Protein 4M23 (pdb70)

Structure (mmCIF, N/CA/C/O backbone):
data_4M23
#
_entry.id   4M23
#
_cell.length_a   68.311
_cell.length_b   117.175
_cell.length_c   96.599
_cell.angle_alpha   90.00
_cell.angle_beta   92.03
_cell.angle_gamma   90.00
#
_symmetry.space_group_name_H-M   'P 1 21 1'
#
loop_
_entity.id
_entity.type
_entity.pdbx_description
1 polymer 'L-arginine beta-hydroxylase'
2 water water
#
loop_
_atom_site.group_PDB
_atom_site.id
_atom_site.type_symbol
_atom_site.label_atom_id
_atom_site.label_alt_id
_atom_site.label_comp_id
_atom_site.label_asym_id
_atom_site.label_entity_id
_atom_site.label_seq_id
_atom_site.pdbx_PDB_ins_code
_atom_site.Cartn_x
_atom_site.Cartn_y
_atom_site.Cartn_z
_atom_site.occupancy
_atom_site.B_iso_or_equiv
_atom_site.auth_seq_id
_atom_site.auth_comp_id
_atom_site.auth_asym_id
_atom_site.auth_atom_id
_atom_site.pdbx_PDB_model_num
ATOM 1 N N . THR A 1 29 ? -3.458 5.144 38.222 1.00 36.65 9 THR A N 1
ATOM 2 C CA . THR A 1 29 ? -1.988 5.441 38.270 1.00 35.91 9 THR A CA 1
ATOM 3 C C . THR A 1 29 ? -1.511 6.064 36.966 1.00 35.79 9 THR A C 1
ATOM 4 O O . THR A 1 29 ? -1.475 5.380 35.947 1.00 36.30 9 THR A O 1
ATOM 8 N N . PRO A 1 30 ? -1.089 7.338 36.997 1.00 34.66 10 PRO A N 1
ATOM 9 C CA . PRO A 1 30 ? -0.672 7.954 35.728 1.00 33.48 10 PRO A CA 1
ATOM 10 C C . PRO A 1 30 ? 0.496 7.218 35.050 1.00 31.15 10 PRO A C 1
ATOM 11 O O . PRO A 1 30 ? 1.289 6.555 35.718 1.00 30.88 10 PRO A O 1
ATOM 15 N N . SER A 1 31 ? 0.540 7.299 33.720 1.00 25.35 11 SER A N 1
ATOM 16 C CA . SER A 1 31 ? 1.597 6.708 32.914 1.00 21.94 11 SER A CA 1
ATOM 17 C C . SER A 1 31 ? 1.736 7.607 31.702 1.00 20.42 11 SER A C 1
ATOM 18 O O . SER A 1 31 ? 0.903 8.493 31.485 1.00 19.25 11 SER A O 1
ATOM 21 N N . TYR A 1 32 ? 2.786 7.386 30.921 1.00 17.93 12 TYR A N 1
ATOM 22 C CA . TYR A 1 32 ? 3.057 8.211 29.747 1.00 17.59 12 TYR A CA 1
ATOM 23 C C . TYR A 1 32 ? 3.335 7.272 28.594 1.00 17.98 12 TYR A C 1
ATOM 24 O O . TYR A 1 32 ? 4.211 6.403 28.685 1.00 16.67 12 TYR A O 1
ATOM 33 N N . SER A 1 33 ? 2.616 7.436 27.500 1.00 16.59 13 SER A N 1
ATOM 34 C CA . SER A 1 33 ? 2.882 6.599 26.351 1.00 18.21 13 SER A CA 1
ATOM 35 C C . SER A 1 33 ? 3.561 7.430 25.273 1.00 17.29 13 SER A C 1
ATOM 36 O O . SER A 1 33 ? 2.982 8.426 24.823 1.00 18.29 13 SER A O 1
ATOM 39 N N . LEU A 1 34 ? 4.763 7.027 24.848 1.00 15.80 14 LEU A N 1
ATOM 40 C CA . LEU A 1 34 ? 5.522 7.774 23.869 1.00 15.11 14 LEU A CA 1
ATOM 41 C C . LEU A 1 34 ? 4.840 7.703 22.503 1.00 15.33 14 LEU A C 1
ATOM 42 O O . LEU A 1 34 ? 4.443 6.610 22.077 1.00 14.79 14 LEU A O 1
ATOM 47 N N . THR A 1 35 ? 4.724 8.836 21.815 1.00 15.02 15 THR A N 1
ATOM 48 C CA . THR A 1 35 ? 4.429 8.767 20.386 1.00 15.67 15 THR A CA 1
ATOM 49 C C . THR A 1 35 ? 5.607 8.106 19.669 1.00 15.00 15 THR A C 1
ATOM 50 O O . THR A 1 35 ? 6.709 8.121 20.185 1.00 15.34 15 THR A O 1
ATOM 54 N N . PRO A 1 36 ? 5.401 7.592 18.450 1.00 15.42 16 PRO A N 1
ATOM 55 C CA . PRO A 1 36 ? 6.561 7.078 17.702 1.00 15.14 16 PRO A CA 1
ATOM 56 C C . PRO A 1 36 ? 7.666 8.121 17.513 1.00 15.26 16 PRO A C 1
ATOM 57 O O . PRO A 1 36 ? 8.868 7.782 17.537 1.00 15.54 16 PRO A O 1
ATOM 61 N N . ALA A 1 37 ? 7.268 9.373 17.291 1.00 14.74 17 ALA A N 1
ATOM 62 C CA . ALA A 1 37 ? 8.189 10.492 17.182 1.00 15.65 17 ALA A CA 1
ATOM 63 C C . ALA A 1 37 ? 9.061 10.645 18.421 1.00 15.74 17 ALA A C 1
ATOM 64 O O . ALA A 1 37 ? 10.286 10.749 18.293 1.00 16.40 17 ALA A O 1
ATOM 66 N N . GLU A 1 38 ? 8.434 10.638 19.606 1.00 14.95 18 GLU A N 1
ATOM 67 C CA . GLU A 1 38 ? 9.168 10.688 20.866 1.00 16.60 18 GLU A CA 1
ATOM 68 C C . GLU A 1 38 ? 10.064 9.468 21.016 1.00 16.03 18 GLU A C 1
ATOM 69 O O . GLU A 1 38 ? 11.207 9.619 21.449 1.00 14.96 18 GLU A O 1
ATOM 75 N N . ALA A 1 39 ? 9.551 8.278 20.693 1.00 15.24 19 ALA A N 1
ATOM 76 C CA . ALA A 1 39 ? 10.355 7.047 20.854 1.00 15.39 19 ALA A CA 1
ATOM 77 C C . ALA A 1 39 ? 11.569 7.116 19.936 1.00 15.60 19 ALA A C 1
ATOM 78 O O . ALA A 1 39 ? 12.685 6.719 20.329 1.00 14.93 19 ALA A O 1
ATOM 80 N N . SER A 1 40 ? 11.366 7.642 18.725 1.00 14.96 20 SER A N 1
ATOM 81 C CA . SER A 1 40 ? 12.512 7.787 17.773 1.00 16.12 20 SER A CA 1
ATOM 82 C C . SER A 1 40 ? 13.567 8.759 18.302 1.00 15.89 20 SER A C 1
ATOM 83 O O . SER A 1 40 ? 14.792 8.519 18.210 1.00 16.23 20 SER A O 1
ATOM 86 N N . ALA A 1 41 ? 13.107 9.883 18.832 1.00 14.43 21 ALA A N 1
ATOM 87 C CA . ALA A 1 41 ? 13.993 10.884 19.388 1.00 14.49 21 ALA A CA 1
ATOM 88 C C . ALA A 1 41 ? 14.781 10.293 20.570 1.00 15.12 21 ALA A C 1
ATOM 89 O O . ALA A 1 41 ? 15.989 10.531 20.690 1.00 14.54 21 ALA A O 1
ATOM 91 N N . VAL A 1 42 ? 14.096 9.594 21.458 1.00 15.19 22 VAL A N 1
ATOM 92 C CA . VAL A 1 42 ? 14.833 8.929 22.593 1.00 15.09 22 VAL A CA 1
ATOM 93 C C . VAL A 1 42 ? 15.858 7.915 22.087 1.00 15.20 22 VAL A C 1
ATOM 94 O O . VAL A 1 42 ? 16.987 7.905 22.535 1.00 14.21 22 VAL A O 1
ATOM 98 N N . ALA A 1 43 ? 15.468 7.061 21.151 1.00 14.58 23 ALA A N 1
ATOM 99 C CA . ALA A 1 43 ? 16.402 6.074 20.635 1.00 15.45 23 ALA A CA 1
ATOM 100 C C . ALA A 1 43 ? 17.608 6.749 20.009 1.00 15.65 23 ALA A C 1
ATOM 101 O O . ALA A 1 43 ? 18.753 6.367 20.321 1.00 16.12 23 ALA A O 1
ATOM 103 N N . GLU A 1 44 ? 17.386 7.750 19.145 1.00 15.81 24 GLU A N 1
ATOM 104 C CA . GLU A 1 44 ? 18.549 8.416 18.513 1.00 17.26 24 GLU A CA 1
ATOM 105 C C . GLU A 1 44 ? 19.496 9.114 19.517 1.00 16.06 24 GLU A C 1
ATOM 106 O O . GLU A 1 44 ? 20.715 9.042 19.351 1.00 17.21 24 GLU A O 1
ATOM 112 N N . LEU A 1 45 ? 18.928 9.711 20.569 1.00 14.83 25 LEU A N 1
ATOM 113 C CA . LEU A 1 45 ? 19.721 10.329 21.631 1.00 14.55 25 LEU A CA 1
ATOM 114 C C . LEU A 1 45 ? 20.607 9.276 22.307 1.00 14.72 25 LEU A C 1
ATOM 115 O O . LEU A 1 45 ? 21.814 9.519 22.498 1.00 13.98 25 LEU A O 1
ATOM 120 N N . THR A 1 46 ? 20.023 8.122 22.649 1.00 14.31 26 THR A N 1
ATOM 121 C CA . THR A 1 46 ? 20.775 7.090 23.376 1.00 15.01 26 THR A CA 1
ATOM 122 C C . THR A 1 46 ? 21.858 6.475 22.469 1.00 15.24 26 THR A C 1
ATOM 123 O O . THR A 1 46 ? 22.970 6.199 22.934 1.00 15.63 26 THR A O 1
ATOM 127 N N . LEU A 1 47 ? 21.576 6.335 21.168 1.00 15.40 27 LEU A N 1
ATOM 128 C CA . LEU A 1 47 ? 22.622 5.849 20.285 1.00 17.07 27 LEU A CA 1
ATOM 129 C C . LEU A 1 47 ? 23.749 6.865 20.136 1.00 16.83 27 LEU A C 1
ATOM 130 O O . LEU A 1 47 ? 24.933 6.471 20.088 1.00 17.63 27 LEU A O 1
ATOM 135 N N . GLU A 1 48 ? 23.387 8.149 20.031 1.00 16.96 28 GLU A N 1
ATOM 136 C CA . GLU A 1 48 ? 24.371 9.243 19.961 1.00 17.81 28 GLU A CA 1
ATOM 137 C C . GLU A 1 48 ? 25.298 9.252 21.187 1.00 17.90 28 GLU A C 1
ATOM 138 O O . GLU A 1 48 ? 26.513 9.305 21.059 1.00 17.77 28 GLU A O 1
ATOM 144 N N . LEU A 1 49 ? 24.708 9.191 22.378 1.00 16.72 29 LEU A N 1
ATOM 145 C CA . LEU A 1 49 ? 25.492 9.175 23.602 1.00 17.64 29 LEU A CA 1
ATOM 146 C C . LEU A 1 49 ? 26.327 7.912 23.737 1.00 16.42 29 LEU A C 1
ATOM 147 O O . LEU A 1 49 ? 27.446 7.982 24.215 1.00 19.48 29 LEU A O 1
ATOM 152 N N . ALA A 1 50 ? 25.787 6.763 23.350 1.00 17.25 30 ALA A N 1
ATOM 153 C CA . ALA A 1 50 ? 26.551 5.508 23.388 1.00 18.19 30 ALA A CA 1
ATOM 154 C C . ALA A 1 50 ? 27.821 5.611 22.558 1.00 19.56 30 ALA A C 1
ATOM 155 O O . ALA A 1 50 ? 28.873 5.118 22.960 1.00 20.23 30 ALA A O 1
ATOM 157 N N . ALA A 1 51 ? 27.732 6.271 21.411 1.00 19.31 31 ALA A N 1
ATOM 158 C CA . ALA A 1 51 ? 28.897 6.420 20.527 1.00 22.04 31 ALA A CA 1
ATOM 159 C C . ALA A 1 51 ? 29.881 7.434 21.117 1.00 24.33 31 ALA A C 1
ATOM 160 O O . ALA A 1 51 ? 31.106 7.266 21.012 1.00 22.42 31 ALA A O 1
ATOM 162 N N . ALA A 1 52 ? 29.354 8.456 21.793 1.00 21.98 32 ALA A N 1
ATOM 163 C CA . ALA A 1 52 ? 30.166 9.607 22.244 1.00 24.51 32 ALA A CA 1
ATOM 164 C C . ALA A 1 52 ? 30.942 9.313 23.521 1.00 24.59 32 ALA A C 1
ATOM 165 O O . ALA A 1 52 ? 32.039 9.840 23.737 1.00 25.18 32 ALA A O 1
ATOM 167 N N . TYR A 1 53 ? 30.368 8.499 24.390 1.00 23.74 33 TYR A N 1
ATOM 168 C CA . TYR A 1 53 ? 31.050 8.148 25.630 1.00 25.10 33 TYR A CA 1
ATOM 169 C C . TYR A 1 53 ? 31.562 6.689 25.653 1.00 27.29 33 TYR A C 1
ATOM 170 O O . TYR A 1 53 ? 31.021 5.807 25.002 1.00 26.37 33 TYR A O 1
ATOM 179 N N . GLY A 1 54 ? 32.611 6.431 26.422 1.00 30.86 34 GLY A N 1
ATOM 180 C CA . GLY A 1 54 ? 33.105 5.050 26.556 1.00 34.92 34 GLY A CA 1
ATOM 181 C C . GLY A 1 54 ? 32.213 4.076 27.326 1.00 37.69 34 GLY A C 1
ATOM 182 O O . GLY A 1 54 ? 31.845 3.022 26.823 1.00 42.61 34 GLY A O 1
ATOM 183 N N . SER A 1 55 ? 31.901 4.408 28.575 1.00 38.05 35 SER A N 1
ATOM 184 C CA . SER A 1 55 ? 31.348 3.443 29.493 1.00 36.45 35 SER A CA 1
ATOM 185 C C . SER A 1 55 ? 30.919 4.276 30.665 1.00 41.17 35 SER A C 1
ATOM 186 O O . SER A 1 55 ? 31.107 5.495 30.663 1.00 43.57 35 SER A O 1
ATOM 189 N N . PHE A 1 56 ? 30.356 3.630 31.675 1.00 36.76 36 PHE A N 1
ATOM 190 C CA . PHE A 1 56 ? 29.980 4.351 32.880 1.00 37.55 36 PHE A CA 1
ATOM 191 C C . PHE A 1 56 ? 31.207 4.564 33.748 1.00 38.51 36 PHE A C 1
ATOM 192 O O . PHE A 1 56 ? 31.147 5.270 34.776 1.00 38.27 36 PHE A O 1
ATOM 200 N N . GLY A 1 57 ? 32.311 3.972 33.289 1.00 35.02 37 GLY A N 1
ATOM 201 C CA . GLY A 1 57 ? 33.635 4.154 33.879 1.00 41.65 37 GLY A CA 1
ATOM 202 C C . GLY A 1 57 ? 34.146 5.557 33.619 1.00 41.66 37 GLY A C 1
ATOM 203 O O . GLY A 1 57 ? 35.037 6.036 34.324 1.00 42.68 37 GLY A O 1
ATOM 204 N N . ASP A 1 58 ? 33.576 6.213 32.607 1.00 36.70 38 ASP A N 1
ATOM 205 C CA . ASP A 1 58 ? 33.896 7.601 32.285 1.00 36.10 38 ASP A CA 1
ATOM 206 C C . ASP A 1 58 ? 33.279 8.521 33.347 1.00 33.53 38 ASP A C 1
ATOM 207 O O . ASP A 1 58 ? 32.038 8.692 33.426 1.00 32.56 38 ASP A O 1
ATOM 212 N N . PRO A 1 59 ? 34.137 9.088 34.220 1.00 30.79 39 PRO A N 1
ATOM 213 C CA . PRO A 1 59 ? 33.550 9.978 35.234 1.00 29.91 39 PRO A CA 1
ATOM 214 C C . PRO A 1 59 ? 32.831 11.162 34.559 1.00 26.49 39 PRO A C 1
ATOM 215 O O . PRO A 1 59 ? 31.914 11.755 35.143 1.00 25.30 39 PRO A O 1
ATOM 219 N N . VAL A 1 60 ? 33.263 11.507 33.346 1.00 23.98 40 VAL A N 1
ATOM 220 C CA . VAL A 1 60 ? 32.664 12.635 32.629 1.00 20.87 40 VAL A CA 1
ATOM 221 C C . VAL A 1 60 ? 31.228 12.324 32.235 1.00 18.37 40 VAL A C 1
ATOM 222 O O . VAL A 1 60 ? 30.379 13.190 32.333 1.00 18.09 40 VAL A O 1
ATOM 226 N N . LEU A 1 61 ? 30.947 11.067 31.880 1.00 17.56 41 LEU A N 1
ATOM 227 C CA . LEU A 1 61 ? 29.547 10.691 31.598 1.00 17.80 41 LEU A CA 1
ATOM 228 C C . LEU A 1 61 ? 28.657 10.937 32.820 1.00 17.32 41 LEU A C 1
ATOM 229 O O . LEU A 1 61 ? 27.590 11.524 32.732 1.00 16.92 41 LEU A O 1
ATOM 234 N N . LEU A 1 62 ? 29.113 10.483 33.981 1.00 18.51 42 LEU A N 1
ATOM 235 C CA . LEU A 1 62 ? 28.326 10.662 35.207 1.00 18.81 42 LEU A CA 1
ATOM 236 C C . LEU A 1 62 ? 28.139 12.140 35.556 1.00 18.43 42 LEU A C 1
ATOM 237 O O . LEU A 1 62 ? 27.054 12.549 35.940 1.00 18.18 42 LEU A O 1
ATOM 242 N N . ARG A 1 63 ? 29.161 12.955 35.355 1.00 17.23 43 ARG A N 1
ATOM 243 C CA . ARG A 1 63 ? 29.031 14.403 35.509 1.00 17.54 43 ARG A CA 1
ATOM 244 C C . ARG A 1 63 ? 27.947 14.963 34.579 1.00 17.57 43 ARG A C 1
ATOM 245 O O . ARG A 1 63 ? 27.121 15.744 34.993 1.00 16.33 43 ARG A O 1
ATOM 253 N N . ASP A 1 64 ? 27.983 14.564 33.305 1.00 16.55 44 ASP A N 1
ATOM 254 C CA . ASP A 1 64 ? 27.108 15.139 32.301 1.00 17.09 44 ASP A CA 1
ATOM 255 C C . ASP A 1 64 ? 25.644 14.685 32.363 1.00 17.40 44 ASP A C 1
ATOM 256 O O . ASP A 1 64 ? 24.800 15.312 31.715 1.00 16.64 44 ASP A O 1
ATOM 261 N N . LEU A 1 65 ? 25.338 13.605 33.099 1.00 15.86 45 LEU A N 1
ATOM 262 C CA . LEU A 1 65 ? 23.989 13.016 33.025 1.00 16.14 45 LEU A CA 1
ATOM 263 C C . LEU A 1 65 ? 22.806 13.979 33.104 1.00 15.29 45 LEU A C 1
ATOM 264 O O . LEU A 1 65 ? 21.894 13.889 32.277 1.00 14.92 45 LEU A O 1
ATOM 269 N N . PRO A 1 66 ? 22.769 14.866 34.125 1.00 15.31 46 PRO A N 1
ATOM 270 C CA . PRO A 1 66 ? 21.545 15.691 34.147 1.00 14.58 46 PRO A CA 1
ATOM 271 C C . PRO A 1 66 ? 21.437 16.648 32.977 1.00 14.53 46 PRO A C 1
ATOM 272 O O . PRO A 1 66 ? 20.318 16.916 32.519 1.00 14.78 46 PRO A O 1
ATOM 276 N N . ARG A 1 67 ? 22.571 17.132 32.472 1.00 14.18 47 ARG A N 1
ATOM 277 C CA . ARG A 1 67 ? 22.539 18.023 31.322 1.00 15.69 47 ARG A CA 1
ATOM 278 C C . ARG A 1 67 ? 22.121 17.211 30.078 1.00 15.65 47 ARG A C 1
ATOM 279 O O . ARG A 1 67 ? 21.322 17.671 29.250 1.00 15.77 47 ARG A O 1
ATOM 287 N N . LEU A 1 68 ? 22.614 15.980 29.973 1.00 14.20 48 LEU A N 1
ATOM 288 C CA . LEU A 1 68 ? 22.221 15.122 28.848 1.00 14.35 48 LEU A CA 1
ATOM 289 C C . LEU A 1 68 ? 20.743 14.757 28.932 1.00 15.02 48 LEU A C 1
ATOM 290 O O . LEU A 1 68 ? 20.049 14.668 27.903 1.00 16.63 48 LEU A O 1
ATOM 295 N N . ALA A 1 69 ? 20.244 14.545 30.146 1.00 13.56 49 ALA A N 1
ATOM 296 C CA . ALA A 1 69 ? 18.839 14.198 30.324 1.00 14.72 49 ALA A CA 1
ATOM 297 C C . ALA A 1 69 ? 17.903 15.279 29.855 1.00 15.97 49 ALA A C 1
ATOM 298 O O . ALA A 1 69 ? 16.753 14.987 29.478 1.00 16.06 49 ALA A O 1
ATOM 300 N N . ALA A 1 70 ? 18.365 16.527 29.887 1.00 16.01 50 ALA A N 1
ATOM 301 C CA . ALA A 1 70 ? 17.535 17.665 29.435 1.00 17.31 50 ALA A CA 1
ATOM 302 C C . ALA A 1 70 ? 17.375 17.648 27.915 1.00 17.06 50 ALA A C 1
ATOM 303 O O . ALA A 1 70 ? 16.683 18.511 27.383 1.00 16.92 50 ALA A O 1
ATOM 305 N N . ARG A 1 71 ? 18.046 16.718 27.233 1.00 15.80 51 ARG A N 1
ATOM 306 C CA . ARG A 1 71 ? 17.881 16.530 25.783 1.00 16.53 51 ARG A CA 1
ATOM 307 C C . ARG A 1 71 ? 16.739 15.564 25.444 1.00 16.88 51 ARG A C 1
ATOM 308 O O . ARG A 1 71 ? 16.369 15.398 24.276 1.00 16.35 51 ARG A O 1
ATOM 316 N N . LEU A 1 72 ? 16.164 14.938 26.471 1.00 16.38 52 LEU A N 1
ATOM 317 C CA . LEU A 1 72 ? 15.017 14.020 26.288 1.00 15.62 52 LEU A CA 1
ATOM 318 C C . LEU A 1 72 ? 13.810 14.831 25.847 1.00 16.92 52 LEU A C 1
ATOM 319 O O . LEU A 1 72 ? 13.781 16.046 26.069 1.00 16.05 52 LEU A O 1
ATOM 324 N N . PRO A 1 73 ? 12.813 14.189 25.211 1.00 18.10 53 PRO A N 1
ATOM 325 C CA . PRO A 1 73 ? 11.609 14.972 24.851 1.00 18.05 53 PRO A CA 1
ATOM 326 C C . PRO A 1 73 ? 11.060 15.724 26.069 1.00 18.59 53 PRO A C 1
ATOM 327 O O . PRO A 1 73 ? 11.002 15.180 27.195 1.00 18.82 53 PRO A O 1
ATOM 331 N N . GLU A 1 74 ? 10.662 16.970 25.835 1.00 18.80 54 GLU A N 1
ATOM 332 C CA . GLU A 1 74 ? 10.159 17.827 26.897 1.00 20.33 54 GLU A CA 1
ATOM 333 C C . GLU A 1 74 ? 8.991 17.229 27.652 1.00 19.04 54 GLU A C 1
ATOM 334 O O . GLU A 1 74 ? 8.909 17.373 28.868 1.00 18.06 54 GLU A O 1
ATOM 340 N N . GLY A 1 75 ? 8.105 16.544 26.934 1.00 16.73 55 GLY A N 1
ATOM 341 C CA . GLY A 1 75 ? 6.911 15.946 27.523 1.00 17.54 55 GLY A CA 1
ATOM 342 C C . GLY A 1 75 ? 7.283 14.869 28.536 1.00 15.63 55 GLY A C 1
ATOM 343 O O . GLY A 1 75 ? 6.639 14.722 29.568 1.00 15.27 55 GLY A O 1
ATOM 344 N N . VAL A 1 76 ? 8.378 14.172 28.269 1.00 14.93 56 VAL A N 1
ATOM 345 C CA . VAL A 1 76 ? 8.840 13.094 29.154 1.00 15.24 56 VAL A CA 1
ATOM 346 C C . VAL A 1 76 ? 9.465 13.737 30.380 1.00 15.32 56 VAL A C 1
ATOM 347 O O . VAL A 1 76 ? 9.164 13.324 31.518 1.00 16.64 56 VAL A O 1
ATOM 351 N N . GLN A 1 77 ? 10.330 14.726 30.190 1.00 14.43 57 GLN A N 1
ATOM 352 C CA . GLN A 1 77 ? 10.947 15.398 31.351 1.00 16.51 57 GLN A CA 1
ATOM 353 C C . GLN A 1 77 ? 9.846 16.001 32.234 1.00 15.86 57 GLN A C 1
ATOM 354 O O . GLN A 1 77 ? 9.887 15.889 33.470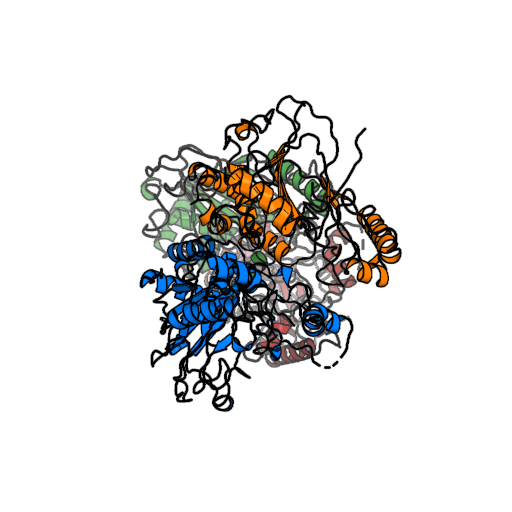 1.00 17.02 57 GLN A O 1
ATOM 360 N N . ASP A 1 78 ? 8.837 16.615 31.617 1.00 17.11 58 ASP A N 1
ATOM 361 C CA . ASP A 1 78 ? 7.783 17.256 32.421 1.00 18.35 58 ASP A CA 1
ATOM 362 C C . ASP A 1 78 ? 6.985 16.186 33.213 1.00 17.28 58 ASP A C 1
ATOM 363 O O . ASP A 1 78 ? 6.597 16.392 34.375 1.00 16.17 58 ASP A O 1
ATOM 368 N N . PHE A 1 79 ? 6.711 15.064 32.569 1.00 15.66 59 PHE A N 1
ATOM 369 C CA . PHE A 1 79 ? 5.935 14.011 33.207 1.00 15.18 59 PHE A CA 1
ATOM 370 C C . PHE A 1 79 ? 6.669 13.465 34.446 1.00 15.59 59 PHE A C 1
ATOM 371 O O . PHE A 1 79 ? 6.055 13.247 35.521 1.00 15.25 59 PHE A O 1
ATOM 379 N N . LEU A 1 80 ? 7.974 13.236 34.320 1.00 15.30 60 LEU A N 1
ATOM 380 C CA . LEU A 1 80 ? 8.715 12.636 35.447 1.00 15.31 60 LEU A CA 1
ATOM 381 C C . LEU A 1 80 ? 8.907 13.656 36.530 1.00 15.36 60 LEU A C 1
ATOM 382 O O . LEU A 1 80 ? 8.909 13.334 37.706 1.00 14.63 60 LEU A O 1
ATOM 387 N N . ARG A 1 81 ? 9.082 14.906 36.134 1.00 13.90 61 ARG A N 1
ATOM 388 C CA . ARG A 1 81 ? 9.202 15.979 37.136 1.00 14.86 61 ARG A CA 1
ATOM 389 C C . ARG A 1 81 ? 7.920 16.088 37.952 1.00 15.37 61 ARG A C 1
ATOM 390 O O . ARG A 1 81 ? 7.969 16.309 39.174 1.00 15.48 61 ARG A O 1
ATOM 398 N N . GLU A 1 82 ? 6.789 16.030 37.264 1.00 15.59 62 GLU A N 1
ATOM 399 C CA . GLU A 1 82 ? 5.483 16.100 37.940 1.00 17.86 62 GLU A CA 1
ATOM 400 C C . GLU A 1 82 ? 5.331 14.916 38.879 1.00 16.98 62 GLU A C 1
ATOM 401 O O . GLU A 1 82 ? 4.912 15.097 40.008 1.00 18.60 62 GLU A O 1
ATOM 407 N N . PHE A 1 83 ? 5.667 13.716 38.408 1.00 17.70 63 PHE A N 1
ATOM 408 C CA . PHE A 1 83 ? 5.698 12.534 39.281 1.00 17.68 63 PHE A CA 1
ATOM 409 C C . PHE A 1 83 ? 6.512 12.764 40.546 1.00 17.47 63 PHE A C 1
ATOM 410 O O . PHE A 1 83 ? 6.027 12.538 41.661 1.00 17.59 63 PHE A O 1
ATOM 418 N N . LYS A 1 84 ? 7.753 13.215 40.379 1.00 16.22 64 LYS A N 1
ATOM 419 C CA . LYS A 1 84 ? 8.663 13.397 41.509 1.00 16.27 64 LYS A CA 1
ATOM 420 C C . LYS A 1 84 ? 8.120 14.457 42.476 1.00 16.73 64 LYS A C 1
ATOM 421 O O . LYS A 1 84 ? 8.084 14.217 43.691 1.00 14.11 64 LYS A O 1
ATOM 427 N N . LEU A 1 85 ? 7.669 15.592 41.939 1.00 15.03 65 LEU A N 1
ATOM 428 C CA . LEU A 1 85 ? 7.226 16.719 42.822 1.00 16.66 65 LEU A CA 1
ATOM 429 C C . LEU A 1 85 ? 5.865 16.448 43.467 1.00 16.11 65 LEU A C 1
ATOM 430 O O . LEU A 1 85 ? 5.620 16.908 44.605 1.00 15.88 65 LEU A O 1
ATOM 435 N N . ALA A 1 86 ? 5.016 15.679 42.776 1.00 16.22 66 ALA A N 1
ATOM 436 C CA . ALA A 1 86 ? 3.656 15.395 43.290 1.00 16.18 66 ALA A CA 1
ATOM 437 C C . ALA A 1 86 ? 3.789 14.629 44.589 1.00 18.21 66 ALA A C 1
ATOM 438 O O . ALA A 1 86 ? 2.976 14.829 45.480 1.00 18.39 66 ALA A O 1
ATOM 440 N N . ASP A 1 87 ? 4.771 13.732 44.652 1.00 15.97 67 ASP A N 1
ATOM 441 C CA . ASP A 1 87 ? 5.027 12.909 45.857 1.00 17.06 67 ASP A CA 1
ATOM 442 C C . ASP A 1 87 ? 3.689 12.312 46.385 1.00 18.09 67 ASP A C 1
ATOM 443 O O . ASP A 1 87 ? 3.332 12.473 47.598 1.00 17.19 67 ASP A O 1
ATOM 448 N N . ARG A 1 88 ? 2.971 11.680 45.459 1.00 18.20 68 ARG A N 1
ATOM 449 C CA . ARG A 1 88 ? 1.631 11.162 45.706 1.00 21.10 68 ARG A CA 1
ATOM 450 C C . ARG A 1 88 ? 1.566 9.691 45.292 1.00 22.35 68 ARG A C 1
ATOM 451 O O . ARG A 1 88 ? 1.522 8.813 46.135 1.00 23.62 68 ARG A O 1
ATOM 459 N N . HIS A 1 89 ? 1.530 9.442 43.985 1.00 22.62 69 HIS A N 1
ATOM 460 C CA . HIS A 1 89 ? 1.534 8.083 43.419 1.00 23.06 69 HIS A CA 1
ATOM 461 C C . HIS A 1 89 ? 2.866 7.425 43.636 1.00 23.17 69 HIS A C 1
ATOM 462 O O . HIS A 1 89 ? 3.886 8.087 43.523 1.00 24.79 69 HIS A O 1
ATOM 469 N N . GLY A 1 90 ? 2.848 6.124 43.968 1.00 19.73 70 GLY A N 1
ATOM 470 C CA . GLY A 1 90 ? 4.053 5.366 44.316 1.00 20.24 70 GLY A CA 1
ATOM 471 C C . GLY A 1 90 ? 4.772 4.697 43.155 1.00 18.25 70 GLY A C 1
ATOM 472 O O . GLY A 1 90 ? 5.859 4.115 43.328 1.00 17.23 70 GLY A O 1
ATOM 473 N N . HIS A 1 91 ? 4.161 4.732 41.969 1.00 17.88 71 HIS A N 1
ATOM 474 C CA . HIS A 1 91 ? 4.890 4.250 40.786 1.00 17.48 71 HIS A CA 1
ATOM 475 C C . HIS A 1 91 ? 4.316 4.849 39.551 1.00 17.45 71 HIS A C 1
ATOM 476 O O . HIS A 1 91 ? 3.226 5.422 39.587 1.00 16.70 71 HIS A O 1
ATOM 483 N N . THR A 1 92 ? 5.075 4.739 38.460 1.00 16.26 72 THR A N 1
ATOM 484 C CA . THR A 1 92 ? 4.601 5.205 37.138 1.00 16.15 72 THR A CA 1
ATOM 485 C C . THR A 1 92 ? 5.391 4.476 36.044 1.00 15.86 72 THR A C 1
ATOM 486 O O . THR A 1 92 ? 6.421 3.844 36.317 1.00 14.82 72 THR A O 1
ATOM 490 N N . VAL A 1 93 ? 4.878 4.501 34.813 1.00 15.11 73 VAL A N 1
ATOM 491 C CA . VAL A 1 93 ? 5.525 3.781 33.730 1.00 15.06 73 VAL A CA 1
ATOM 492 C C . VAL A 1 93 ? 5.576 4.688 32.508 1.00 16.34 73 VAL A C 1
ATOM 493 O O . VAL A 1 93 ? 4.616 5.438 32.240 1.00 17.21 73 VAL A O 1
ATOM 497 N N . ILE A 1 94 ? 6.723 4.685 31.825 1.00 14.48 74 ILE A N 1
ATOM 498 C CA . ILE A 1 94 ? 6.803 5.324 30.515 1.00 15.65 74 ILE A CA 1
ATOM 499 C C . ILE A 1 94 ? 6.863 4.171 29.516 1.00 16.29 74 ILE A C 1
ATOM 500 O O . ILE A 1 94 ? 7.791 3.351 29.559 1.00 15.72 74 ILE A O 1
ATOM 505 N N A ARG A 1 95 ? 5.882 4.140 28.614 0.50 15.72 75 ARG A N 1
ATOM 506 N N B ARG A 1 95 ? 5.890 4.136 28.611 0.50 16.15 75 ARG A N 1
ATOM 507 C CA A ARG A 1 95 ? 5.644 3.023 27.715 0.50 16.19 75 ARG A CA 1
ATOM 508 C CA B ARG A 1 95 ? 5.715 3.018 27.710 0.50 16.89 75 ARG A CA 1
ATOM 509 C C A ARG A 1 95 ? 5.981 3.415 26.283 0.50 16.12 75 ARG A C 1
ATOM 510 C C B ARG A 1 95 ? 6.005 3.420 26.281 0.50 16.59 75 ARG A C 1
ATOM 511 O O A ARG A 1 95 ? 5.877 4.592 25.938 0.50 16.76 75 ARG A O 1
ATOM 512 O O B ARG A 1 95 ? 5.887 4.596 25.936 0.50 17.16 75 ARG A O 1
ATOM 527 N N . GLY A 1 96 ? 6.419 2.439 25.485 1.00 15.76 76 GLY A N 1
ATOM 528 C CA . GLY A 1 96 ? 6.514 2.600 24.020 1.00 16.25 76 GLY A CA 1
ATOM 529 C C . GLY A 1 96 ? 7.879 3.018 23.530 1.00 14.83 76 GLY A C 1
ATOM 530 O O . GLY A 1 96 ? 7.988 3.606 22.436 1.00 15.77 76 GLY A O 1
ATOM 531 N N . HIS A 1 97 ? 8.937 2.751 24.306 1.00 14.32 77 HIS A N 1
ATOM 532 C CA . HIS A 1 97 ? 10.293 3.023 23.798 1.00 13.51 77 HIS A CA 1
ATOM 533 C C . HIS A 1 97 ? 10.612 2.032 22.708 1.00 14.96 77 HIS A C 1
ATOM 534 O O . HIS A 1 97 ? 10.058 0.949 22.688 1.00 14.89 77 HIS A O 1
ATOM 541 N N . ASP A 1 98 ? 11.510 2.419 21.802 1.00 14.29 78 ASP A N 1
ATOM 542 C CA . ASP A 1 98 ? 12.023 1.529 20.760 1.00 15.79 78 ASP A CA 1
ATOM 543 C C . ASP A 1 98 ? 13.370 0.955 21.217 1.00 14.73 78 ASP A C 1
ATOM 544 O O . ASP A 1 98 ? 14.384 1.667 21.217 1.00 15.99 78 ASP A O 1
ATOM 549 N N . PHE A 1 99 ? 13.340 -0.288 21.662 1.00 15.48 79 PHE A N 1
ATOM 550 C CA . PHE A 1 99 ? 14.543 -1.018 22.060 1.00 14.95 79 PHE A CA 1
ATOM 551 C C . PHE A 1 99 ? 14.815 -2.037 20.954 1.00 14.59 79 PHE A C 1
ATOM 552 O O . PHE A 1 99 ? 14.194 -3.088 20.930 1.00 16.39 79 PHE A O 1
ATOM 560 N N . ASP A 1 100 ? 15.733 -1.670 20.038 1.00 16.14 80 ASP A N 1
ATOM 561 C CA . ASP A 1 100 ? 16.063 -2.455 18.811 1.00 16.40 80 ASP A CA 1
ATOM 562 C C . ASP A 1 100 ? 16.543 -3.860 19.176 1.00 15.60 80 ASP A C 1
ATOM 563 O O . ASP A 1 100 ? 17.679 -4.040 19.623 1.00 14.86 80 ASP A O 1
ATOM 568 N N . GLN A 1 101 ? 15.684 -4.854 18.976 1.00 15.14 81 GLN A N 1
ATOM 569 C CA . GLN A 1 101 ? 15.989 -6.222 19.389 1.00 14.70 81 GLN A CA 1
ATOM 570 C C . GLN A 1 101 ? 17.198 -6.838 18.652 1.00 14.91 81 GLN A C 1
ATOM 571 O O . GLN A 1 101 ? 18.010 -7.544 19.269 1.00 15.14 81 GLN A O 1
ATOM 577 N N . ARG A 1 102 ? 17.336 -6.535 17.370 0.50 12.66 82 ARG A N 1
ATOM 578 C CA . ARG A 1 102 ? 18.504 -7.019 16.618 0.50 12.97 82 ARG A CA 1
ATOM 579 C C . ARG A 1 102 ? 19.824 -6.455 17.114 0.50 12.33 82 ARG A C 1
ATOM 580 O O . ARG A 1 102 ? 20.842 -7.152 17.138 0.50 10.74 82 ARG A O 1
ATOM 588 N N . ARG A 1 103 ? 19.809 -5.187 17.527 1.00 14.80 83 ARG A N 1
ATOM 589 C CA . ARG A 1 103 ? 21.002 -4.543 18.086 1.00 16.08 83 ARG A CA 1
ATOM 590 C C . ARG A 1 103 ? 21.312 -5.079 19.485 1.00 16.57 83 ARG A C 1
ATOM 591 O O . ARG A 1 103 ? 22.478 -5.308 19.816 1.00 18.62 83 ARG A O 1
ATOM 599 N N . ILE A 1 104 ? 20.285 -5.206 20.307 1.00 16.60 84 ILE A N 1
ATOM 600 C CA . ILE A 1 104 ? 20.464 -5.653 21.693 1.00 16.90 84 ILE A CA 1
ATOM 601 C C . ILE A 1 104 ? 21.005 -7.073 21.732 1.00 17.56 84 ILE A C 1
ATOM 602 O O . ILE A 1 104 ? 21.911 -7.382 22.511 1.00 18.30 84 ILE A O 1
ATOM 607 N N . GLY A 1 105 ? 20.464 -7.943 20.889 1.00 16.52 85 GLY A N 1
ATOM 608 C CA . GLY A 1 105 ? 21.010 -9.308 20.835 1.00 19.11 85 GLY A CA 1
ATOM 609 C C . GLY A 1 105 ? 20.455 -10.225 21.917 1.00 19.92 85 GLY A C 1
ATOM 610 O O . GLY A 1 105 ? 19.535 -9.860 22.660 1.00 18.90 85 GLY A O 1
ATOM 611 N N . PRO A 1 106 ? 20.966 -11.463 21.978 1.00 19.54 86 PRO A N 1
ATOM 612 C CA . PRO A 1 106 ? 20.394 -12.478 22.909 1.00 19.06 86 PRO A CA 1
ATOM 613 C C . PRO A 1 106 ? 20.615 -12.160 24.387 1.00 17.50 86 PRO A C 1
ATOM 614 O O . PRO A 1 106 ? 21.614 -11.519 24.761 1.00 17.80 86 PRO A O 1
ATOM 618 N N . THR A 1 107 ? 19.639 -12.532 25.204 1.00 18.25 87 THR A N 1
ATOM 619 C CA . THR A 1 107 ? 19.740 -12.428 26.649 1.00 18.56 87 THR A CA 1
ATOM 620 C C . THR A 1 107 ? 20.937 -13.279 27.091 1.00 20.04 87 THR A C 1
ATOM 621 O O . THR A 1 107 ? 21.035 -14.456 26.724 1.00 20.36 87 THR A O 1
ATOM 625 N N . PRO A 1 108 ? 21.867 -12.681 27.857 1.00 20.01 88 PRO A N 1
ATOM 626 C CA . PRO A 1 108 ? 23.090 -13.389 28.248 1.00 20.08 88 PRO A CA 1
ATOM 627 C C . PRO A 1 108 ? 22.785 -14.540 29.209 1.00 21.65 88 PRO A C 1
ATOM 628 O O . PRO A 1 108 ? 21.737 -14.533 29.859 1.00 19.72 88 PRO A O 1
ATOM 632 N N . ASP A 1 109 ? 23.713 -15.493 29.305 1.00 20.82 89 ASP A N 1
ATOM 633 C CA . ASP A 1 109 ? 23.608 -16.625 30.228 1.00 23.47 89 ASP A CA 1
ATOM 634 C C . ASP A 1 109 ? 24.037 -16.275 31.647 1.00 22.01 89 ASP A C 1
ATOM 635 O O . ASP A 1 109 ? 23.638 -16.972 32.596 1.00 20.91 89 ASP A O 1
ATOM 640 N N . HIS A 1 110 ? 24.865 -15.231 31.765 1.00 20.71 90 HIS A N 1
ATOM 641 C CA . HIS A 1 110 ? 25.334 -14.714 33.045 1.00 21.89 90 HIS A CA 1
ATOM 642 C C . HIS A 1 110 ? 25.745 -13.262 32.926 1.00 21.48 90 HIS A C 1
ATOM 643 O O . HIS A 1 110 ? 26.120 -12.806 31.854 1.00 22.42 90 HIS A O 1
ATOM 650 N N . TRP A 1 111 ? 25.678 -12.517 34.020 1.00 20.72 91 TRP A N 1
ATOM 651 C CA . TRP A 1 111 ? 26.190 -11.146 34.003 1.00 21.73 91 TRP A CA 1
ATOM 652 C C . TRP A 1 111 ? 27.678 -11.132 34.140 1.00 22.40 91 TRP A C 1
ATOM 653 O O . TRP A 1 111 ? 28.332 -10.199 33.688 1.00 23.97 91 TRP A O 1
ATOM 664 N N A ARG A 1 112 ? 28.250 -12.164 34.766 0.50 19.99 92 ARG A N 1
ATOM 665 N N B ARG A 1 112 ? 28.245 -12.174 34.748 0.50 21.50 92 ARG A N 1
ATOM 666 C CA A ARG A 1 112 ? 29.707 -12.251 34.893 0.50 19.79 92 ARG A CA 1
ATOM 667 C CA B ARG A 1 112 ? 29.698 -12.269 34.887 0.50 22.26 92 ARG A CA 1
ATOM 668 C C A ARG A 1 112 ? 30.390 -12.499 33.561 0.50 20.97 92 ARG A C 1
ATOM 669 C C B ARG A 1 112 ? 30.404 -12.522 33.565 0.50 22.46 92 ARG A C 1
ATOM 670 O O A ARG A 1 112 ? 29.909 -13.287 32.742 0.50 23.62 92 ARG A O 1
ATOM 671 O O B ARG A 1 112 ? 29.954 -13.334 32.754 0.50 25.00 92 ARG A O 1
ATOM 686 N N . GLY A 1 113 ? 31.503 -11.802 33.361 1.00 21.66 93 GLY A N 1
ATOM 687 C CA . GLY A 1 113 ? 32.399 -12.017 32.222 1.00 24.24 93 GLY A CA 1
ATOM 688 C C . GLY A 1 113 ? 31.922 -11.431 30.898 1.00 27.50 93 GLY A C 1
ATOM 689 O O . GLY A 1 113 ? 32.485 -11.725 29.848 1.00 30.52 93 GLY A O 1
ATOM 690 N N . ARG A 1 114 ? 30.875 -10.619 30.915 1.00 24.95 94 ARG A N 1
ATOM 691 C CA . ARG A 1 114 ? 30.387 -10.057 29.640 1.00 25.91 94 ARG A CA 1
ATOM 692 C C . ARG A 1 114 ? 31.306 -8.948 29.157 1.00 27.35 94 ARG A C 1
ATOM 693 O O . ARG A 1 114 ? 31.857 -8.234 29.966 1.00 27.44 94 ARG A O 1
ATOM 701 N N . VAL A 1 115 ? 31.429 -8.771 27.833 1.00 29.97 95 VAL A N 1
ATOM 702 C CA . VAL A 1 115 ? 32.104 -7.569 27.300 1.00 33.63 95 VAL A CA 1
ATOM 703 C C . VAL A 1 115 ? 31.322 -6.334 27.768 1.00 32.59 95 VAL A C 1
ATOM 704 O O . VAL A 1 115 ? 30.091 -6.315 27.725 1.00 29.42 95 VAL A O 1
ATOM 708 N N . ARG A 1 116 ? 32.040 -5.353 28.286 1.00 33.50 96 ARG A N 1
ATOM 709 C CA . ARG A 1 116 ? 31.399 -4.195 28.862 1.00 40.06 96 ARG A CA 1
ATOM 710 C C . ARG A 1 116 ? 31.980 -2.936 28.195 1.00 41.98 96 ARG A C 1
ATOM 711 O O . ARG A 1 116 ? 33.202 -2.835 28.059 1.00 45.84 96 ARG A O 1
ATOM 719 N N . PRO A 1 117 ? 31.115 -2.003 27.717 1.00 37.75 97 PRO A N 1
ATOM 720 C CA . PRO A 1 117 ? 29.662 -2.064 27.666 1.00 32.19 97 PRO A CA 1
ATOM 721 C C . PRO A 1 117 ? 29.198 -3.029 26.588 1.00 26.02 97 PRO A C 1
ATOM 722 O O . PRO A 1 117 ? 29.939 -3.336 25.630 1.00 26.14 97 PRO A O 1
ATOM 726 N N . GLY A 1 118 ? 27.979 -3.534 26.763 1.00 21.90 98 GLY A N 1
ATOM 727 C CA . GLY A 1 118 ? 27.392 -4.429 25.794 1.00 19.16 98 GLY A CA 1
ATOM 728 C C . GLY A 1 118 ? 26.662 -3.694 24.695 1.00 17.53 98 GLY A C 1
ATOM 729 O O . GLY A 1 118 ? 26.632 -2.464 24.675 1.00 16.90 98 GLY A O 1
ATOM 730 N N . PRO A 1 119 ? 26.091 -4.441 23.739 1.00 17.12 99 PRO A N 1
ATOM 731 C CA . PRO A 1 119 ? 25.358 -3.822 22.649 1.00 17.46 99 PRO A CA 1
ATOM 732 C C . PRO A 1 119 ? 24.091 -3.079 23.138 1.00 15.98 99 PRO A C 1
ATOM 733 O O . PRO A 1 119 ? 23.543 -2.240 22.417 1.0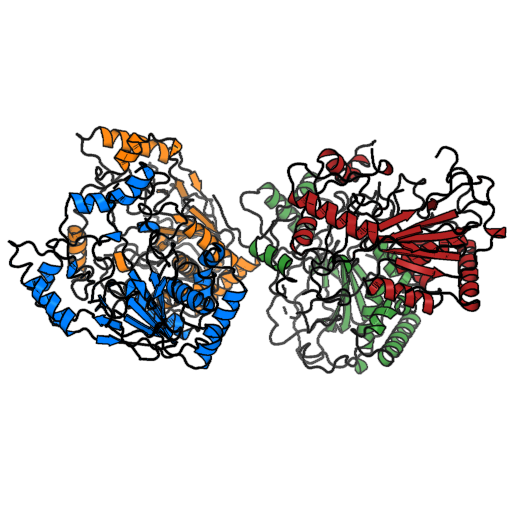0 16.59 99 PRO A O 1
ATOM 737 N N . GLU A 1 120 ? 23.631 -3.410 24.338 1.00 15.53 100 GLU A N 1
ATOM 738 C CA . GLU A 1 120 ? 22.498 -2.690 24.989 1.00 14.72 100 GLU A CA 1
ATOM 739 C C . GLU A 1 120 ? 22.909 -1.434 25.788 1.00 15.28 100 GLU A C 1
ATOM 740 O O . GLU A 1 120 ? 22.112 -0.889 26.545 1.00 15.10 100 GLU A O 1
ATOM 746 N N . PHE A 1 121 ? 24.119 -0.951 25.571 1.00 14.53 101 PHE A N 1
ATOM 747 C CA . PHE A 1 121 ? 24.594 0.274 26.245 1.00 16.48 101 PHE A CA 1
ATOM 748 C C . PHE A 1 121 ? 23.642 1.466 26.045 1.00 15.90 101 PHE A C 1
ATOM 749 O O . PHE A 1 121 ? 23.370 2.204 27.002 1.00 14.44 101 PHE A O 1
ATOM 757 N N . PRO A 1 122 ? 23.068 1.640 24.835 1.00 15.11 102 PRO A N 1
ATOM 758 C CA . PRO A 1 122 ? 22.081 2.725 24.748 1.00 15.39 102 PRO A CA 1
ATOM 759 C C . PRO A 1 122 ? 20.907 2.630 25.768 1.00 14.13 102 PRO A C 1
ATOM 760 O O . PRO A 1 122 ? 20.499 3.656 26.333 1.00 14.65 102 PRO A O 1
ATOM 764 N N . GLU A 1 123 ? 20.415 1.428 26.052 1.00 14.43 103 GLU A N 1
ATOM 765 C CA . GLU A 1 123 ? 19.321 1.293 27.009 1.00 14.57 103 GLU A CA 1
ATOM 766 C C . GLU A 1 123 ? 19.796 1.516 28.448 1.00 14.66 103 GLU A C 1
ATOM 767 O O . GLU A 1 123 ? 19.049 2.044 29.273 1.00 14.98 103 GLU A O 1
ATOM 773 N N . GLU A 1 124 ? 21.021 1.100 28.755 1.00 13.97 104 GLU A N 1
ATOM 774 C CA . GLU A 1 124 ? 21.618 1.436 30.059 1.00 14.69 104 GLU A CA 1
ATOM 775 C C . GLU A 1 124 ? 21.755 2.959 30.211 1.00 14.72 104 GLU A C 1
ATOM 776 O O . GLU A 1 124 ? 21.435 3.515 31.270 1.00 13.55 104 GLU A O 1
ATOM 782 N N . LEU A 1 125 ? 22.235 3.631 29.159 1.00 14.75 105 LEU A N 1
ATOM 783 C CA . LEU A 1 125 ? 22.337 5.096 29.191 1.00 15.35 105 LEU A CA 1
ATOM 784 C C . LEU A 1 125 ? 20.989 5.736 29.398 1.00 14.22 105 LEU A C 1
ATOM 785 O O . LEU A 1 125 ? 20.878 6.692 30.160 1.00 13.82 105 LEU A O 1
ATOM 790 N N . LEU A 1 126 ? 19.955 5.236 28.720 1.00 14.00 106 LEU A N 1
ATOM 791 C CA . LEU A 1 126 ? 18.592 5.740 28.951 1.00 13.98 106 LEU A CA 1
ATOM 792 C C . LEU A 1 126 ? 18.172 5.696 30.441 1.00 13.99 106 LEU A C 1
ATOM 793 O O . LEU A 1 126 ? 17.621 6.671 30.999 1.00 13.27 106 LEU A O 1
ATOM 798 N N . LEU A 1 127 ? 18.416 4.574 31.095 1.00 12.66 107 LEU A N 1
ATOM 799 C CA . LEU A 1 127 ? 17.991 4.483 32.500 1.00 13.56 107 LEU A CA 1
ATOM 800 C C . LEU A 1 127 ? 18.808 5.433 33.359 1.00 12.67 107 LEU A C 1
ATOM 801 O O . LEU A 1 127 ? 18.302 5.992 34.338 1.00 13.88 107 LEU A O 1
ATOM 806 N N . MET A 1 128 ? 20.052 5.628 32.997 1.00 13.47 108 MET A N 1
ATOM 807 C CA . MET A 1 128 ? 20.931 6.555 33.720 1.00 12.91 108 MET A CA 1
ATOM 808 C C . MET A 1 128 ? 20.445 8.007 33.532 1.00 12.71 108 MET A C 1
ATOM 809 O O . MET A 1 128 ? 20.427 8.777 34.510 1.00 12.34 108 MET A O 1
ATOM 814 N N . LEU A 1 129 ? 20.026 8.360 32.320 1.00 12.59 109 LEU A N 1
ATOM 815 C CA . LEU A 1 129 ? 19.428 9.676 32.103 1.00 13.27 109 LEU A CA 1
ATOM 816 C C . LEU A 1 129 ? 18.181 9.878 32.975 1.00 13.16 109 LEU A C 1
ATOM 817 O O . LEU A 1 129 ? 18.042 10.921 33.632 1.00 13.32 109 LEU A O 1
ATOM 822 N N . TYR A 1 130 ? 17.293 8.890 32.968 1.00 12.19 110 TYR A N 1
ATOM 823 C CA . TYR A 1 130 ? 16.071 8.936 33.827 1.00 13.09 110 TYR A CA 1
ATOM 824 C C . TYR A 1 130 ? 16.441 9.038 35.293 1.00 12.83 110 TYR A C 1
ATOM 825 O O . TYR A 1 130 ? 15.822 9.780 36.057 1.00 13.00 110 TYR A O 1
ATOM 834 N N . SER A 1 131 ? 17.486 8.342 35.689 1.00 12.88 111 SER A N 1
ATOM 835 C CA . SER A 1 131 ? 17.909 8.423 37.101 1.00 12.67 111 SER A CA 1
ATOM 836 C C . SER A 1 131 ? 18.356 9.841 37.489 1.00 13.67 111 SER A C 1
ATOM 837 O O . SER A 1 131 ? 18.080 10.261 38.621 1.00 12.56 111 SER A O 1
ATOM 840 N N . ALA A 1 132 ? 18.988 10.547 36.542 1.00 12.71 112 ALA A N 1
ATOM 841 C CA . ALA A 1 132 ? 19.509 11.886 36.793 1.00 14.68 112 ALA A CA 1
ATOM 842 C C . ALA A 1 132 ? 18.342 12.883 36.851 1.00 15.46 112 ALA A C 1
ATOM 843 O O . ALA A 1 132 ? 18.436 13.905 37.532 1.00 17.45 112 ALA A O 1
ATOM 845 N N . LEU A 1 133 ? 17.210 12.570 36.231 1.00 16.01 113 LEU A N 1
ATOM 846 C CA . LEU A 1 133 ? 16.015 13.419 36.385 1.00 15.91 113 LEU A CA 1
ATOM 847 C C . LEU A 1 133 ? 15.376 13.262 37.756 1.00 18.54 113 LEU A C 1
ATOM 848 O O . LEU A 1 133 ? 14.745 14.196 38.278 1.00 19.70 113 LEU A O 1
ATOM 853 N N . LEU A 1 134 ? 15.552 12.094 38.345 1.00 17.79 114 LEU A N 1
ATOM 854 C CA . LEU A 1 134 ? 15.002 11.849 39.684 1.00 16.87 114 LEU A CA 1
ATOM 855 C C . LEU A 1 134 ? 15.941 12.144 40.838 1.00 18.57 114 LEU A C 1
ATOM 856 O O . LEU A 1 134 ? 15.495 12.500 41.930 1.00 21.59 114 LEU A O 1
ATOM 861 N N . GLY A 1 135 ? 17.231 11.963 40.625 1.00 15.66 115 GLY A N 1
ATOM 862 C CA . GLY A 1 135 ? 18.201 12.149 41.692 1.00 15.68 115 GLY A CA 1
ATOM 863 C C . GLY A 1 135 ? 19.578 11.766 41.196 1.00 14.90 115 GLY A C 1
ATOM 864 O O . GLY A 1 135 ? 20.068 12.319 40.206 1.00 15.26 115 GLY A O 1
ATOM 865 N N . GLU A 1 136 ? 20.222 10.852 41.906 1.00 13.86 116 GLU A N 1
ATOM 866 C CA . GLU A 1 136 ? 21.564 10.375 41.506 1.00 14.23 116 GLU A CA 1
ATOM 867 C C . GLU A 1 136 ? 21.558 8.855 41.429 1.00 14.98 116 GLU A C 1
ATOM 868 O O . GLU A 1 136 ? 21.092 8.193 42.377 1.00 15.45 116 GLU A O 1
ATOM 874 N N . PRO A 1 137 ? 22.103 8.282 40.340 1.00 12.85 117 PRO A N 1
ATOM 875 C CA . PRO A 1 137 ? 22.286 6.828 40.401 1.00 13.72 117 PRO A CA 1
ATOM 876 C C . PRO A 1 137 ? 23.355 6.382 41.399 1.00 13.50 117 PRO A C 1
ATOM 877 O O . PRO A 1 137 ? 24.358 7.057 41.584 1.00 14.13 117 PRO A O 1
ATOM 881 N N . PHE A 1 138 ? 23.107 5.271 42.065 1.00 14.46 118 PHE A N 1
ATOM 882 C CA . PHE A 1 138 ? 24.077 4.748 43.043 1.00 14.62 118 PHE A CA 1
ATOM 883 C C . PHE A 1 138 ? 23.963 3.234 43.090 1.00 16.35 118 PHE A C 1
ATOM 884 O O . PHE A 1 138 ? 23.033 2.617 42.524 1.00 15.03 118 PHE A O 1
ATOM 892 N N . GLY A 1 139 ? 24.915 2.608 43.763 1.00 16.61 119 GLY A N 1
ATOM 893 C CA . GLY A 1 139 ? 24.900 1.146 43.774 1.00 19.19 119 GLY A CA 1
ATOM 894 C C . GLY A 1 139 ? 25.479 0.619 45.067 1.00 18.75 119 GLY A C 1
ATOM 895 O O . GLY A 1 139 ? 25.802 1.382 45.984 1.00 17.07 119 GLY A O 1
ATOM 896 N N . TRP A 1 140 ? 25.555 -0.705 45.123 1.00 20.96 120 TRP A N 1
ATOM 897 C CA . TRP A 1 140 ? 26.156 -1.448 46.251 1.00 21.87 120 TRP A CA 1
ATOM 898 C C . TRP A 1 140 ? 27.416 -2.116 45.781 1.00 22.14 120 TRP A C 1
ATOM 899 O O . TRP A 1 140 ? 27.404 -2.838 44.771 1.00 23.55 120 TRP A O 1
ATOM 910 N N . ALA A 1 141 ? 28.509 -1.864 46.498 1.00 20.90 121 ALA A N 1
ATOM 911 C CA . ALA A 1 141 ? 29.873 -2.258 46.118 1.00 23.38 121 ALA A CA 1
ATOM 912 C C . ALA A 1 141 ? 30.000 -3.767 45.828 1.00 23.76 121 ALA A C 1
ATOM 913 O O . ALA A 1 141 ? 30.781 -4.181 44.956 1.00 25.38 121 ALA A O 1
ATOM 915 N N . THR A 1 142 ? 29.232 -4.579 46.549 1.00 23.35 122 THR A N 1
ATOM 916 C CA . THR A 1 142 ? 29.453 -6.027 46.483 1.00 24.98 122 THR A CA 1
ATOM 917 C C . THR A 1 142 ? 28.559 -6.639 45.432 1.00 25.82 122 THR A C 1
ATOM 918 O O . THR A 1 142 ? 28.624 -7.834 45.204 1.00 26.55 122 THR A O 1
ATOM 922 N N . GLN A 1 143 ? 27.738 -5.823 44.782 1.00 24.73 123 GLN A N 1
ATOM 923 C CA . GLN A 1 143 ? 26.681 -6.338 43.913 1.00 25.08 123 GLN A CA 1
ATOM 924 C C . GLN A 1 143 ? 26.972 -6.121 42.424 1.00 21.98 123 GLN A C 1
ATOM 925 O O . GLN A 1 143 ? 27.314 -5.021 42.018 1.00 21.44 123 GLN A O 1
ATOM 931 N N . GLN A 1 144 ? 26.810 -7.177 41.630 1.00 18.80 124 GLN A N 1
ATOM 932 C CA . GLN A 1 144 ? 27.131 -7.152 40.211 1.00 18.56 124 GLN A CA 1
ATOM 933 C C . GLN A 1 144 ? 28.356 -6.318 39.826 1.00 19.42 124 GLN A C 1
ATOM 934 O O . GLN A 1 144 ? 28.267 -5.398 38.994 1.00 19.72 124 GLN A O 1
ATOM 940 N N . ASP A 1 145 ? 29.507 -6.663 40.437 1.00 19.32 125 ASP A N 1
ATOM 941 C CA . ASP A 1 145 ? 30.817 -6.032 40.145 1.00 19.00 125 ASP A CA 1
ATOM 942 C C . ASP A 1 145 ? 30.801 -4.512 40.393 1.00 20.02 125 ASP A C 1
ATOM 943 O O . ASP A 1 145 ? 31.631 -3.780 39.847 1.00 20.13 125 ASP A O 1
ATOM 948 N N . GLY A 1 146 ? 29.830 -4.055 41.169 1.00 19.44 126 GLY A N 1
ATOM 949 C CA . GLY A 1 146 ? 29.627 -2.644 41.412 1.00 20.80 126 GLY A CA 1
ATOM 950 C C . GLY A 1 146 ? 29.027 -1.884 40.238 1.00 20.85 126 GLY A C 1
ATOM 951 O O . GLY A 1 146 ? 29.120 -0.663 40.203 1.00 20.41 126 GLY A O 1
ATOM 952 N N . HIS A 1 147 ? 28.388 -2.567 39.281 1.00 18.87 127 HIS A N 1
ATOM 953 C CA . HIS A 1 147 ? 27.758 -1.833 38.152 1.00 19.07 127 HIS A CA 1
ATOM 954 C C . HIS A 1 147 ? 26.614 -0.975 38.613 1.00 18.41 127 HIS A C 1
ATOM 955 O O . HIS A 1 147 ? 25.824 -1.379 39.452 1.00 18.39 127 HIS A O 1
ATOM 962 N N . LEU A 1 148 ? 26.477 0.213 38.047 1.00 16.41 128 LEU A N 1
ATOM 963 C CA . LEU A 1 148 ? 25.361 1.082 38.453 1.00 17.31 128 LEU A CA 1
ATOM 964 C C . LEU A 1 148 ? 24.085 0.656 37.790 1.00 18.45 128 LEU A C 1
ATOM 965 O O . LEU A 1 148 ? 22.989 0.823 38.343 1.00 18.54 128 LEU A O 1
ATOM 970 N N . VAL A 1 149 ? 24.209 0.018 36.625 1.00 17.30 129 VAL A N 1
ATOM 971 C CA . VAL A 1 149 ? 23.010 -0.537 35.989 1.00 17.32 129 VAL A CA 1
ATOM 972 C C . VAL A 1 149 ? 23.127 -2.053 36.071 1.00 18.83 129 VAL A C 1
ATOM 973 O O . VAL A 1 149 ? 24.106 -2.595 35.543 1.00 19.12 129 VAL A O 1
ATOM 977 N N . HIS A 1 150 ? 22.194 -2.688 36.803 1.00 17.76 130 HIS A N 1
ATOM 978 C CA . HIS A 1 150 ? 22.184 -4.134 37.096 1.00 18.76 130 HIS A CA 1
ATOM 979 C C . HIS A 1 150 ? 21.421 -4.865 36.043 1.00 18.71 130 HIS A C 1
ATOM 980 O O . HIS A 1 150 ? 20.471 -4.307 35.440 1.00 17.25 130 HIS A O 1
ATOM 987 N N . ASP A 1 151 ? 21.778 -6.143 35.837 1.00 17.03 131 ASP A N 1
ATOM 988 C CA . ASP A 1 151 ? 20.984 -7.024 34.979 1.00 18.42 131 ASP A CA 1
ATOM 989 C C . ASP A 1 151 ? 20.040 -7.866 35.782 1.00 18.00 131 ASP A C 1
ATOM 990 O O . ASP A 1 151 ? 20.390 -8.361 36.882 1.00 20.39 131 ASP A O 1
ATOM 995 N N . ILE A 1 152 ? 18.840 -8.053 35.224 1.00 18.07 132 ILE A N 1
ATOM 996 C CA . ILE A 1 152 ? 17.876 -8.988 35.746 1.00 18.62 132 ILE A CA 1
ATOM 997 C C . ILE A 1 152 ? 17.512 -9.915 34.582 1.00 18.14 132 ILE A C 1
ATOM 998 O O . ILE A 1 152 ? 16.825 -9.507 33.652 1.00 19.33 132 ILE A O 1
ATOM 1003 N N . PHE A 1 153 ? 17.982 -11.158 34.656 1.00 17.47 133 PHE A N 1
ATOM 1004 C CA . PHE A 1 153 ? 17.595 -12.182 33.673 1.00 17.52 133 PHE A CA 1
ATOM 1005 C C . PHE A 1 153 ? 17.906 -13.528 34.301 1.00 18.37 133 PHE A C 1
ATOM 1006 O O . PHE A 1 153 ? 18.677 -13.590 35.250 1.00 16.82 133 PHE A O 1
ATOM 1014 N N . PRO A 1 154 ? 17.275 -14.593 33.792 1.00 19.36 134 PRO A N 1
ATOM 1015 C CA . PRO A 1 154 ? 17.451 -15.873 34.507 1.00 18.70 134 PRO A CA 1
ATOM 1016 C C . PRO A 1 154 ? 18.840 -16.477 34.297 1.00 18.60 134 PRO A C 1
ATOM 1017 O O . PRO A 1 154 ? 19.374 -16.500 33.173 1.00 17.71 134 PRO A O 1
ATOM 1021 N N . ILE A 1 155 ? 19.412 -16.987 35.383 1.00 17.57 135 ILE A N 1
ATOM 1022 C CA . ILE A 1 155 ? 20.722 -17.633 35.316 1.00 19.25 135 ILE A CA 1
ATOM 1023 C C . ILE A 1 155 ? 20.467 -19.059 35.824 1.00 20.68 135 ILE A C 1
ATOM 1024 O O . ILE A 1 155 ? 19.941 -19.238 36.918 1.00 20.46 135 ILE A O 1
ATOM 1029 N N . ARG A 1 156 ? 20.776 -20.047 34.981 1.00 22.34 136 ARG A N 1
ATOM 1030 C CA . ARG A 1 156 ? 20.442 -21.444 35.279 1.00 25.02 136 ARG A CA 1
ATOM 1031 C C . ARG A 1 156 ? 20.864 -21.887 36.674 1.00 24.25 136 ARG A C 1
ATOM 1032 O O . ARG A 1 156 ? 20.051 -22.456 37.423 1.00 26.36 136 ARG A O 1
ATOM 1040 N N . SER A 1 157 ? 22.125 -21.628 37.033 1.00 24.62 137 SER A N 1
ATOM 1041 C CA . SER A 1 157 ? 22.638 -22.076 38.341 1.00 28.19 137 SER A CA 1
ATOM 1042 C C . SER A 1 157 ? 21.954 -21.396 39.534 1.00 30.28 137 SER A C 1
ATOM 1043 O O . SER A 1 157 ? 22.063 -21.868 40.661 1.00 31.39 137 SER A O 1
ATOM 1046 N N . HIS A 1 158 ? 21.247 -20.294 39.283 1.00 30.18 138 HIS A N 1
ATOM 1047 C CA . HIS A 1 158 ? 20.502 -19.569 40.310 1.00 34.17 138 HIS A CA 1
ATOM 1048 C C . HIS A 1 158 ? 19.054 -19.976 40.397 1.00 38.52 138 HIS A C 1
ATOM 1049 O O . HIS A 1 158 ? 18.297 -19.344 41.122 1.00 40.61 138 HIS A O 1
ATOM 1056 N N . GLU A 1 159 ? 18.645 -21.006 39.656 1.00 42.27 139 GLU A N 1
ATOM 1057 C CA . GLU A 1 159 ? 17.227 -21.373 39.526 1.00 48.73 139 GLU A CA 1
ATOM 1058 C C . GLU A 1 159 ? 16.523 -21.600 40.862 1.00 54.31 139 GLU A C 1
ATOM 1059 O O . GLU A 1 159 ? 15.323 -21.333 40.987 1.00 56.86 139 GLU A O 1
ATOM 1065 N N . ASN A 1 160 ? 17.275 -22.082 41.848 1.00 59.40 140 ASN A N 1
ATOM 1066 C CA . ASN A 1 160 ? 16.750 -22.324 43.199 1.00 66.59 140 ASN A CA 1
ATOM 1067 C C . ASN A 1 160 ? 17.037 -21.204 44.219 1.00 70.00 140 ASN A C 1
ATOM 1068 O O . ASN A 1 160 ? 17.110 -21.463 45.426 1.00 71.65 140 ASN A O 1
ATOM 1073 N N . ASP A 1 161 ? 17.193 -19.973 43.720 1.00 72.37 141 ASP A N 1
ATOM 1074 C CA . ASP A 1 161 ? 17.456 -18.779 44.540 1.00 73.60 141 ASP A CA 1
ATOM 1075 C C . ASP A 1 161 ? 16.312 -17.772 44.442 1.00 77.52 141 ASP A C 1
ATOM 1076 O O . ASP A 1 161 ? 15.694 -17.620 43.380 1.00 78.02 141 ASP A O 1
ATOM 1081 N N . GLN A 1 162 ? 16.052 -17.069 45.544 1.00 78.83 142 GLN A N 1
ATOM 1082 C CA . GLN A 1 162 ? 15.057 -15.995 45.563 1.00 76.89 142 GLN A CA 1
ATOM 1083 C C . GLN A 1 162 ? 15.702 -14.636 45.237 1.00 78.14 142 GLN A C 1
ATOM 1084 O O . GLN A 1 162 ? 15.534 -13.655 45.970 1.00 79.16 142 GLN A O 1
ATOM 1090 N N . LEU A 1 163 ? 16.440 -14.597 44.127 1.00 76.94 143 LEU A N 1
ATOM 1091 C CA . LEU A 1 163 ? 17.157 -13.395 43.683 1.00 74.54 143 LEU A CA 1
ATOM 1092 C C . LEU A 1 163 ? 16.503 -12.803 42.425 1.00 70.35 143 LEU A C 1
ATOM 1093 O O . LEU A 1 163 ? 15.496 -13.326 41.931 1.00 68.57 143 LEU A O 1
ATOM 1098 N N . GLY A 1 164 ? 17.076 -11.707 41.924 1.00 66.80 144 GLY A N 1
ATOM 1099 C CA . GLY A 1 164 ? 16.659 -11.102 40.653 1.00 59.15 144 GLY A CA 1
ATOM 1100 C C . GLY A 1 164 ? 17.038 -11.975 39.466 1.00 57.03 144 GLY A C 1
ATOM 1101 O O . GLY A 1 164 ? 16.346 -11.990 38.449 1.00 53.46 144 GLY A O 1
ATOM 1102 N N . MET A 1 165 ? 18.141 -12.710 39.600 1.00 55.40 145 MET A N 1
ATOM 1103 C CA . MET A 1 165 ? 18.613 -13.635 38.553 1.00 50.47 145 MET A CA 1
ATOM 1104 C C . MET A 1 165 ? 17.878 -14.990 38.604 1.00 51.03 145 MET A C 1
ATOM 1105 O O . MET A 1 165 ? 18.179 -15.917 37.826 1.00 41.53 145 MET A O 1
ATOM 1110 N N . GLY A 1 166 ? 16.914 -15.098 39.527 1.00 51.64 146 GLY A N 1
ATOM 1111 C CA . GLY A 1 166 ? 16.054 -16.275 39.619 1.00 50.23 146 GLY A CA 1
ATOM 1112 C C . GLY A 1 166 ? 14.980 -16.335 38.542 1.00 52.12 146 GLY A C 1
ATOM 1113 O O . GLY A 1 166 ? 15.047 -15.641 37.498 1.00 48.44 146 GLY A O 1
ATOM 1114 N N . SER A 1 167 ? 13.981 -17.182 38.793 1.00 51.67 147 SER A N 1
ATOM 1115 C CA . SER A 1 167 ? 12.879 -17.399 37.852 1.00 53.08 147 SER A CA 1
ATOM 1116 C C . SER A 1 167 ? 11.760 -18.187 38.521 1.00 55.25 147 SER A C 1
ATOM 1117 O O . SER A 1 167 ? 10.663 -17.667 38.690 1.00 46.51 147 SER A O 1
ATOM 1120 N N . LYS A 1 168 ? 12.066 -19.435 38.902 1.00 61.99 148 LYS A N 1
ATOM 1121 C CA . LYS A 1 168 ? 11.114 -20.394 39.497 1.00 66.11 148 LYS A CA 1
ATOM 1122 C C . LYS A 1 168 ? 10.567 -19.976 40.868 1.00 68.97 148 LYS A C 1
ATOM 1123 O O . LYS A 1 168 ? 9.448 -20.352 41.231 1.00 68.01 148 LYS A O 1
ATOM 1129 N N . GLN A 1 169 ? 11.368 -19.213 41.616 1.00 73.30 149 GLN A N 1
ATOM 1130 C CA . GLN A 1 169 ? 11.051 -18.809 42.991 1.00 75.63 149 GLN A CA 1
ATOM 1131 C C . GLN A 1 169 ? 10.204 -17.531 43.047 1.00 76.29 149 GLN A C 1
ATOM 1132 O O . GLN A 1 169 ? 10.453 -16.566 42.312 1.00 70.90 149 GLN A O 1
ATOM 1138 N N . LEU A 1 170 ? 9.208 -17.537 43.932 1.00 72.61 150 LEU A N 1
ATOM 1139 C CA . LEU A 1 170 ? 8.387 -16.359 44.201 1.00 71.14 150 LEU A CA 1
ATOM 1140 C C . LEU A 1 170 ? 9.191 -15.330 44.995 1.00 69.08 150 LEU A C 1
ATOM 1141 O O . LEU A 1 170 ? 9.640 -15.608 46.112 1.00 72.75 150 LEU A O 1
ATOM 1146 N N . LEU A 1 171 ? 9.396 -14.157 44.398 1.00 64.78 151 LEU A N 1
ATOM 1147 C CA . LEU A 1 171 ? 9.909 -12.998 45.130 1.00 57.19 151 LEU A CA 1
ATOM 1148 C C . LEU A 1 171 ? 8.712 -12.201 45.683 1.00 51.11 151 LEU A C 1
ATOM 1149 O O . LEU A 1 171 ? 8.029 -11.480 44.949 1.00 45.00 151 LEU A O 1
ATOM 1154 N N . THR A 1 172 ? 8.437 -12.357 46.975 1.00 44.74 152 THR A N 1
ATOM 1155 C CA . THR A 1 172 ? 7.320 -11.643 47.562 1.00 40.37 152 THR A CA 1
ATOM 1156 C C . THR A 1 172 ? 7.710 -10.201 47.797 1.00 37.24 152 THR A C 1
ATOM 1157 O O . THR A 1 172 ? 8.893 -9.811 47.690 1.00 38.21 152 THR A O 1
ATOM 1161 N N . TRP A 1 173 ? 6.706 -9.420 48.147 1.00 31.12 153 TRP A N 1
ATOM 1162 C CA . TRP A 1 173 ? 6.819 -7.977 48.032 1.00 26.16 153 TRP A CA 1
ATOM 1163 C C . TRP A 1 173 ? 7.475 -7.381 49.262 1.00 25.74 153 TRP A C 1
ATOM 1164 O O . TRP A 1 173 ? 7.353 -7.905 50.377 1.00 22.44 153 TRP A O 1
ATOM 1175 N N . HIS A 1 174 ? 8.207 -6.284 49.053 1.00 24.16 154 HIS A N 1
ATOM 1176 C CA . HIS A 1 174 ? 8.841 -5.541 50.137 1.00 22.52 154 HIS A CA 1
ATOM 1177 C C . HIS A 1 174 ? 9.285 -4.202 49.617 1.00 21.23 154 HIS A C 1
ATOM 1178 O O . HIS A 1 174 ? 9.429 -4.002 48.406 1.00 21.66 154 HIS A O 1
ATOM 1185 N N . THR A 1 175 ? 9.487 -3.278 50.544 1.00 19.85 155 THR A N 1
ATOM 1186 C CA . THR A 1 175 ? 10.309 -2.101 50.355 1.00 18.22 155 THR A CA 1
ATOM 1187 C C . THR A 1 175 ? 11.759 -2.579 50.216 1.00 20.55 155 THR A C 1
ATOM 1188 O O . THR A 1 175 ? 12.206 -3.452 50.959 1.00 18.89 155 THR A O 1
ATOM 1192 N N . GLU A 1 176 ? 12.501 -2.015 49.270 1.00 18.80 156 GLU A N 1
ATOM 1193 C CA . GLU A 1 176 ? 13.911 -2.349 49.136 1.00 22.82 156 GLU A CA 1
ATOM 1194 C C . GLU A 1 176 ? 14.750 -1.827 50.316 1.00 21.53 156 GLU A C 1
ATOM 1195 O O . GLU A 1 176 ? 14.738 -0.626 50.621 1.00 20.44 156 GLU A O 1
ATOM 1201 N N . ASP A 1 177 ? 15.458 -2.739 50.980 1.00 21.38 157 ASP A N 1
ATOM 1202 C CA . ASP A 1 177 ? 16.359 -2.402 52.083 1.00 21.50 157 ASP A CA 1
ATOM 1203 C C . ASP A 1 177 ? 15.711 -1.551 53.159 1.00 19.53 157 ASP A C 1
ATOM 1204 O O . ASP A 1 177 ? 16.247 -0.521 53.547 1.00 17.69 157 ASP A O 1
ATOM 1209 N N . ALA A 1 178 ? 14.561 -2.004 53.665 1.00 19.98 158 ALA A N 1
ATOM 1210 C CA . ALA A 1 178 ? 13.733 -1.251 54.615 1.00 20.42 158 ALA A CA 1
ATOM 1211 C C . ALA A 1 178 ? 14.474 -0.771 55.855 1.00 19.86 158 ALA A C 1
ATOM 1212 O O . ALA A 1 178 ? 14.208 0.321 56.371 1.00 22.16 158 ALA A O 1
ATOM 1214 N N . PHE A 1 179 ? 15.414 -1.587 56.334 1.00 21.52 159 PHE A N 1
ATOM 1215 C CA . PHE A 1 179 ? 16.196 -1.243 57.533 1.00 22.67 159 PHE A CA 1
ATOM 1216 C C . PHE A 1 179 ? 17.231 -0.125 57.323 1.00 21.58 159 PHE A C 1
ATOM 1217 O O . PHE A 1 179 ? 17.635 0.538 58.282 1.00 22.47 159 PHE A O 1
ATOM 1225 N N . HIS A 1 180 ? 17.681 0.060 56.073 1.00 19.75 160 HIS A N 1
ATOM 1226 C CA . HIS A 1 180 ? 18.872 0.843 55.773 1.00 18.49 160 HIS A CA 1
ATOM 1227 C C . HIS A 1 180 ? 18.596 2.328 55.697 1.00 19.38 160 HIS A C 1
ATOM 1228 O O . HIS A 1 180 ? 17.673 2.711 54.970 1.00 18.90 160 HIS A O 1
ATOM 1235 N N . PRO A 1 181 ? 19.367 3.180 56.441 1.00 18.56 161 PRO A N 1
ATOM 1236 C CA . PRO A 1 181 ? 19.123 4.595 56.399 1.00 19.41 161 PRO A CA 1
ATOM 1237 C C . PRO A 1 181 ? 19.389 5.165 55.020 1.00 18.68 161 PRO A C 1
ATOM 1238 O O . PRO A 1 181 ? 18.838 6.207 54.712 1.00 20.35 161 PRO A O 1
ATOM 1242 N N . TYR A 1 182 ? 20.222 4.492 54.222 1.00 18.24 162 TYR A N 1
ATOM 1243 C CA . TYR A 1 182 ? 20.572 5.022 52.883 1.00 18.25 162 TYR A CA 1
ATOM 1244 C C . TYR A 1 182 ? 19.984 4.170 51.764 1.00 18.41 162 TYR A C 1
ATOM 1245 O O . TYR A 1 182 ? 20.537 4.099 50.647 1.00 20.36 162 TYR A O 1
ATOM 1254 N N . ARG A 1 183 ? 18.860 3.506 52.062 1.00 17.19 163 ARG A N 1
ATOM 1255 C CA . ARG A 1 183 ? 18.150 2.703 51.063 1.00 16.11 163 ARG A CA 1
ATOM 1256 C C . ARG A 1 183 ? 17.744 3.603 49.863 1.00 15.78 163 ARG A C 1
ATOM 1257 O O . ARG A 1 183 ? 17.590 4.817 49.978 1.00 15.54 163 ARG A O 1
ATOM 1265 N N . SER A 1 184 ? 17.587 2.969 48.700 1.00 15.92 164 SER A N 1
ATOM 1266 C CA . SER A 1 184 ? 17.128 3.676 47.493 1.00 15.90 164 SER A CA 1
ATOM 1267 C C . SER A 1 184 ? 15.898 4.535 47.783 1.00 15.74 164 SER A C 1
ATOM 1268 O O . SER A 1 184 ? 14.998 4.108 48.539 1.00 15.29 164 SER A O 1
ATOM 1271 N N . ASP A 1 185 ? 15.840 5.718 47.159 1.00 13.91 165 ASP A N 1
ATOM 1272 C CA . ASP A 1 185 ? 14.634 6.557 47.188 1.00 14.46 165 ASP A CA 1
ATOM 1273 C C . ASP A 1 185 ? 13.692 6.174 46.025 1.00 14.24 165 ASP A C 1
ATOM 1274 O O . ASP A 1 185 ? 12.447 6.143 46.187 1.00 14.37 165 ASP A O 1
ATOM 1279 N N . TYR A 1 186 ? 14.281 5.861 44.864 1.00 13.24 166 TYR A N 1
ATOM 1280 C CA . TYR A 1 186 ? 13.508 5.355 43.700 1.00 13.34 166 TYR A CA 1
ATOM 1281 C C . TYR A 1 186 ? 14.249 4.187 43.089 1.00 13.45 166 TYR A C 1
ATOM 1282 O O . TYR A 1 186 ? 15.475 4.076 43.243 1.00 13.08 166 TYR A O 1
ATOM 1291 N N . LEU A 1 187 ? 13.497 3.323 42.414 1.00 12.69 167 LEU A N 1
ATOM 1292 C CA . LEU A 1 187 ? 14.073 2.296 41.553 1.00 14.61 167 LEU A CA 1
ATOM 1293 C C . LEU A 1 187 ? 13.528 2.458 40.152 1.00 14.56 167 LEU A C 1
ATOM 1294 O O . LEU A 1 187 ? 12.340 2.800 39.975 1.00 14.68 167 LEU A O 1
ATOM 1299 N N . ILE A 1 188 ? 14.391 2.176 39.165 1.00 13.52 168 ILE A N 1
ATOM 1300 C CA . ILE A 1 188 ? 13.993 2.273 37.756 1.00 14.01 168 ILE A CA 1
ATOM 1301 C C . ILE A 1 188 ? 14.287 0.912 37.113 1.00 14.38 168 ILE A C 1
ATOM 1302 O O . ILE A 1 188 ? 15.428 0.402 37.208 1.00 15.35 168 ILE A O 1
ATOM 1307 N N . LEU A 1 189 ? 13.259 0.357 36.475 1.00 13.61 169 LEU A N 1
ATOM 1308 C CA . LEU A 1 189 ? 13.290 -0.981 35.874 1.00 16.07 169 LEU A CA 1
ATOM 1309 C C . LEU A 1 189 ? 12.896 -0.861 34.422 1.00 15.35 169 LEU A C 1
ATOM 1310 O O . LEU A 1 189 ? 11.761 -0.451 34.142 1.00 14.45 169 LEU A O 1
ATOM 1315 N N . GLY A 1 190 ? 13.845 -1.146 33.523 1.00 13.29 170 GLY A N 1
ATOM 1316 C CA . GLY A 1 190 ? 13.631 -1.028 32.066 1.00 13.85 170 GLY A CA 1
ATOM 1317 C C . GLY A 1 190 ? 13.561 -2.432 31.451 1.00 14.17 170 GLY A C 1
ATOM 1318 O O . GLY A 1 190 ? 14.465 -3.221 31.675 1.00 15.72 170 GLY A O 1
ATOM 1319 N N . ALA A 1 191 ? 12.475 -2.719 30.728 1.00 13.80 171 ALA A N 1
ATOM 1320 C CA . ALA A 1 191 ? 12.244 -4.065 30.155 1.00 15.41 171 ALA A CA 1
ATOM 1321 C C . ALA A 1 191 ? 12.797 -4.107 28.737 1.00 16.08 171 ALA A C 1
ATOM 1322 O O . ALA A 1 191 ? 12.194 -3.560 27.793 1.00 15.32 171 ALA A O 1
ATOM 1324 N N . LEU A 1 192 ? 13.987 -4.694 28.587 1.00 16.18 172 LEU A N 1
ATOM 1325 C CA . LEU A 1 192 ? 14.574 -4.878 27.252 1.00 16.61 172 LEU A CA 1
ATOM 1326 C C . LEU A 1 192 ? 13.797 -5.901 26.439 1.00 18.32 172 LEU A C 1
ATOM 1327 O O . LEU A 1 192 ? 13.705 -5.772 25.218 1.00 18.70 172 LEU A O 1
ATOM 1332 N N . ARG A 1 193 ? 13.277 -6.921 27.123 1.00 17.63 173 ARG A N 1
ATOM 1333 C CA . ARG A 1 193 ? 12.402 -7.918 26.497 1.00 19.76 173 ARG A CA 1
ATOM 1334 C C . ARG A 1 193 ? 11.628 -8.648 27.553 1.00 19.98 173 ARG A C 1
ATOM 1335 O O . ARG A 1 193 ? 12.066 -8.765 28.707 1.00 19.78 173 ARG A O 1
ATOM 1343 N N . ASN A 1 194 ? 10.445 -9.116 27.170 1.00 19.89 174 ASN A N 1
ATOM 1344 C CA . ASN A 1 194 ? 9.574 -9.809 28.104 1.00 21.12 174 ASN A CA 1
ATOM 1345 C C . ASN A 1 194 ? 8.557 -10.615 27.295 1.00 22.23 174 ASN A C 1
ATOM 1346 O O . ASN A 1 194 ? 7.372 -10.333 27.350 1.00 22.45 174 ASN A O 1
ATOM 1351 N N . PRO A 1 195 ? 9.038 -11.644 26.570 1.00 23.75 175 PRO A N 1
ATOM 1352 C CA . PRO A 1 195 ? 8.191 -12.296 25.553 1.00 24.55 175 PRO A CA 1
ATOM 1353 C C . PRO A 1 195 ? 6.951 -13.007 26.101 1.00 26.80 175 PRO A C 1
ATOM 1354 O O . PRO A 1 195 ? 5.956 -13.148 25.374 1.00 25.62 175 PRO A O 1
ATOM 1358 N N . ASP A 1 196 ? 6.996 -13.442 27.360 1.00 27.14 176 ASP A N 1
ATOM 1359 C CA . ASP A 1 196 ? 5.841 -14.083 27.968 1.00 28.03 176 ASP A CA 1
ATOM 1360 C C . ASP A 1 196 ? 5.074 -13.159 28.912 1.00 27.54 176 ASP A C 1
ATOM 1361 O O . ASP A 1 196 ? 4.221 -13.622 29.667 1.00 26.40 176 ASP A O 1
ATOM 1366 N N . HIS A 1 197 ? 5.396 -11.860 28.881 1.00 26.09 177 HIS A N 1
ATOM 1367 C CA . HIS A 1 197 ? 4.660 -10.838 29.639 1.00 29.09 177 HIS A CA 1
ATOM 1368 C C . HIS A 1 197 ? 4.556 -11.116 31.106 1.00 29.64 177 HIS A C 1
ATOM 1369 O O . HIS A 1 197 ? 3.462 -11.040 31.697 1.00 30.69 177 HIS A O 1
ATOM 1376 N N . VAL A 1 198 ? 5.689 -11.428 31.723 1.00 27.50 178 VAL A N 1
ATOM 1377 C CA . VAL A 1 198 ? 5.722 -11.744 33.133 1.00 28.48 178 VAL A CA 1
ATOM 1378 C C . VAL A 1 198 ? 5.676 -10.442 33.927 1.00 30.62 178 VAL A C 1
ATOM 1379 O O . VAL A 1 198 ? 6.522 -9.574 33.720 1.00 28.83 178 VAL A O 1
ATOM 1383 N N . PRO A 1 199 ? 4.685 -10.311 34.830 1.00 34.13 179 PRO A N 1
ATOM 1384 C CA . PRO A 1 199 ? 4.450 -9.095 35.602 1.00 33.33 179 PRO A CA 1
ATOM 1385 C C . PRO A 1 199 ? 5.446 -8.866 36.730 1.00 31.22 179 PRO A C 1
ATOM 1386 O O . PRO A 1 199 ? 6.074 -9.799 37.234 1.00 37.39 179 PRO A O 1
ATOM 1390 N N . THR A 1 200 ? 5.574 -7.599 37.108 1.00 29.47 180 THR A N 1
ATOM 1391 C CA . THR A 1 200 ? 6.201 -7.176 38.347 1.00 27.24 180 THR A CA 1
ATOM 1392 C C . THR A 1 200 ? 5.003 -6.911 39.256 1.00 27.60 180 THR A C 1
ATOM 1393 O O . THR A 1 200 ? 3.910 -6.555 38.763 1.00 30.62 180 THR A O 1
ATOM 1397 N N . THR A 1 201 ? 5.155 -7.115 40.553 1.00 24.69 181 THR A N 1
ATOM 1398 C CA . THR A 1 201 ? 4.042 -6.775 41.447 1.00 24.05 181 THR A CA 1
ATOM 1399 C C . THR A 1 201 ? 4.403 -5.461 42.123 1.00 21.59 181 THR A C 1
ATOM 1400 O O . THR A 1 201 ? 5.558 -5.243 42.476 1.00 21.36 181 THR A O 1
ATOM 1404 N N . VAL A 1 202 ? 3.419 -4.581 42.260 1.00 20.67 182 VAL A N 1
ATOM 1405 C CA . VAL A 1 202 ? 3.650 -3.289 42.928 1.00 20.21 182 VAL A CA 1
ATOM 1406 C C . VAL A 1 202 ? 2.458 -3.042 43.831 1.00 21.46 182 VAL A C 1
ATOM 1407 O O . VAL A 1 202 ? 1.313 -3.267 43.430 1.00 23.51 182 VAL A O 1
ATOM 1411 N N . GLY A 1 203 ? 2.714 -2.543 45.033 1.00 21.84 183 GLY A N 1
ATOM 1412 C CA . GLY A 1 203 ? 1.623 -2.232 45.945 1.00 21.85 183 GLY A CA 1
ATOM 1413 C C . GLY A 1 203 ? 1.860 -0.936 46.671 1.00 21.35 183 GLY A C 1
ATOM 1414 O O . GLY A 1 203 ? 2.963 -0.658 47.090 1.00 22.27 183 GLY A O 1
ATOM 1415 N N . GLU A 1 204 ? 0.812 -0.146 46.798 1.00 20.84 184 GLU A N 1
ATOM 1416 C CA . GLU A 1 204 ? 0.852 1.112 47.548 1.00 22.74 184 GLU A CA 1
ATOM 1417 C C . GLU A 1 204 ? -0.013 1.039 48.783 1.00 22.66 184 GLU A C 1
ATOM 1418 O O . GLU A 1 204 ? -0.650 0.019 49.026 1.00 24.13 184 GLU A O 1
ATOM 1424 N N . LEU A 1 205 ? -0.056 2.127 49.540 1.00 22.58 185 LEU A N 1
ATOM 1425 C CA . LEU A 1 205 ? -0.834 2.179 50.775 1.00 24.76 185 LEU A CA 1
ATOM 1426 C C . LEU A 1 205 ? -2.079 3.007 50.549 1.00 25.63 185 LEU A C 1
ATOM 1427 O O . LEU A 1 205 ? -1.977 4.206 50.300 1.00 25.48 185 LEU A O 1
ATOM 1432 N N . ASP A 1 206 ? -3.242 2.377 50.653 1.00 27.06 186 ASP A N 1
ATOM 1433 C CA . ASP A 1 206 ? -4.499 3.119 50.729 1.00 30.65 186 ASP A CA 1
ATOM 1434 C C . ASP A 1 206 ? -4.785 3.426 52.210 1.00 30.22 186 ASP A C 1
ATOM 1435 O O . ASP A 1 206 ? -5.198 2.541 52.970 1.00 29.10 186 ASP A O 1
ATOM 1440 N N . LEU A 1 207 ? -4.540 4.675 52.596 1.00 30.92 187 LEU A N 1
ATOM 1441 C CA . LEU A 1 207 ? -4.569 5.113 53.992 1.00 32.71 187 LEU A CA 1
ATOM 1442 C C . LEU A 1 207 ? -5.974 5.081 54.614 1.00 34.39 187 LEU A C 1
ATOM 1443 O O . LEU A 1 207 ? -6.113 4.829 55.814 1.00 34.13 187 LEU A O 1
ATOM 1448 N N . SER A 1 208 ? -6.995 5.311 53.785 1.00 34.52 188 SER A N 1
ATOM 1449 C CA . SER A 1 208 ? -8.389 5.348 54.230 1.00 37.52 188 SER A CA 1
ATOM 1450 C C . SER A 1 208 ? -8.806 3.998 54.788 1.00 39.01 188 SER A C 1
ATOM 1451 O O . SER A 1 208 ? -9.797 3.892 55.508 1.00 37.99 188 SER A O 1
ATOM 1454 N N . SER A 1 209 ? -8.019 2.972 54.481 1.00 40.17 189 SER A N 1
ATOM 1455 C CA . SER A 1 209 ? -8.347 1.608 54.889 1.00 40.79 189 SER A CA 1
ATOM 1456 C C . SER A 1 209 ? -7.832 1.241 56.280 1.00 39.64 189 SER A C 1
ATOM 1457 O O . SER A 1 209 ? -8.050 0.133 56.749 1.00 42.20 189 SER A O 1
ATOM 1460 N N . LEU A 1 210 ? -7.149 2.180 56.922 1.00 38.74 190 LEU A N 1
ATOM 1461 C CA . LEU A 1 210 ? -6.592 1.977 58.243 1.00 37.37 190 LEU A CA 1
ATOM 1462 C C . LEU A 1 210 ? -7.307 2.895 59.214 1.00 36.35 190 LEU A C 1
ATOM 1463 O O . LEU A 1 210 ? -7.761 3.967 58.830 1.00 38.29 190 LEU A O 1
ATOM 1468 N N . SER A 1 211 ? -7.384 2.469 60.469 1.00 36.58 191 SER A N 1
ATOM 1469 C CA . SER A 1 211 ? -7.958 3.268 61.545 1.00 36.33 191 SER A CA 1
ATOM 1470 C C . SER A 1 211 ? -6.950 4.302 62.012 1.00 37.14 191 SER A C 1
ATOM 1471 O O . SER A 1 211 ? -5.748 4.068 61.950 1.00 35.15 191 SER A O 1
ATOM 1474 N N . ALA A 1 212 ? -7.431 5.452 62.469 1.00 36.99 192 ALA A N 1
ATOM 1475 C CA . ALA A 1 212 ? -6.555 6.493 62.998 1.00 36.37 192 ALA A CA 1
ATOM 1476 C C . ALA A 1 212 ? -5.647 5.992 64.131 1.00 36.54 192 ALA A C 1
ATOM 1477 O O . ALA A 1 212 ? -4.470 6.382 64.202 1.00 35.11 192 ALA A O 1
ATOM 1479 N N . GLU A 1 213 ? -6.194 5.152 65.013 1.00 34.32 193 GLU A N 1
ATOM 1480 C CA . GLU A 1 213 ? -5.415 4.569 66.100 1.00 34.82 193 GLU A CA 1
ATOM 1481 C C . GLU A 1 213 ? -4.232 3.710 65.572 1.00 33.10 193 GLU A C 1
ATOM 1482 O O . GLU A 1 213 ? -3.128 3.841 66.065 1.00 32.91 193 GLU A O 1
ATOM 1488 N N . ASP A 1 214 ? -4.479 2.881 64.558 1.00 30.39 194 ASP A N 1
ATOM 1489 C CA . ASP A 1 214 ? -3.430 2.063 63.941 1.00 29.95 194 ASP A CA 1
ATOM 1490 C C . ASP A 1 214 ? -2.354 2.904 63.256 1.00 30.04 194 ASP A C 1
ATOM 1491 O O . ASP A 1 214 ? -1.178 2.580 63.361 1.00 27.97 194 ASP A O 1
ATOM 1496 N N . ILE A 1 215 ? -2.754 3.988 62.579 1.00 28.21 195 ILE A N 1
ATOM 1497 C CA . ILE A 1 215 ? -1.798 4.869 61.927 1.00 27.55 195 ILE A CA 1
ATOM 1498 C C . ILE A 1 215 ? -0.868 5.479 62.993 1.00 27.62 195 ILE A C 1
ATOM 1499 O O . ILE A 1 215 ? 0.364 5.495 62.845 1.00 26.64 195 ILE A O 1
ATOM 1504 N N . ASP A 1 216 ? -1.442 5.963 64.090 1.00 26.47 196 ASP A N 1
ATOM 1505 C CA . ASP A 1 216 ? -0.624 6.526 65.161 0.50 25.50 196 ASP A CA 1
ATOM 1506 C C . ASP A 1 216 ? 0.422 5.527 65.672 1.00 24.61 196 ASP A C 1
ATOM 1507 O O . ASP A 1 216 ? 1.551 5.900 65.956 1.00 26.12 196 ASP A O 1
ATOM 1512 N N . VAL A 1 217 ? 0.023 4.269 65.800 1.00 23.11 197 VAL A N 1
ATOM 1513 C CA . VAL A 1 217 ? 0.906 3.215 66.324 1.00 24.08 197 VAL A CA 1
ATOM 1514 C C . VAL A 1 217 ? 2.053 2.941 65.323 1.00 24.13 197 VAL A C 1
ATOM 1515 O O . VAL A 1 217 ? 3.234 2.850 65.700 1.00 23.61 197 VAL A O 1
ATOM 1519 N N . LEU A 1 218 ? 1.675 2.875 64.056 1.00 23.44 198 LEU A N 1
ATOM 1520 C CA . LEU A 1 218 ? 2.633 2.688 62.954 1.00 22.41 198 LEU A CA 1
ATOM 1521 C C . LEU A 1 218 ? 3.671 3.791 62.802 1.00 23.91 198 LEU A C 1
ATOM 1522 O O . LEU A 1 218 ? 4.782 3.526 62.343 1.00 24.16 198 LEU A O 1
ATOM 1527 N N . PHE A 1 219 ? 3.333 5.007 63.244 1.00 22.90 199 PHE A N 1
ATOM 1528 C CA . PHE A 1 219 ? 4.236 6.146 63.242 1.00 23.26 199 PHE A CA 1
ATOM 1529 C C . PHE A 1 219 ? 5.190 6.165 64.430 1.00 22.87 199 PHE A C 1
ATOM 1530 O O . PHE A 1 219 ? 6.145 6.935 64.453 1.00 24.47 199 PHE A O 1
ATOM 1538 N N . GLU A 1 220 ? 4.914 5.341 65.437 1.00 23.91 200 GLU A N 1
ATOM 1539 C CA . GLU A 1 220 ? 5.735 5.300 66.649 1.00 24.86 200 GLU A CA 1
ATOM 1540 C C . GLU A 1 220 ? 6.896 4.307 66.515 1.00 23.82 200 GLU A C 1
ATOM 1541 O O . GLU A 1 220 ? 6.795 3.374 65.706 1.00 22.26 200 GLU A O 1
ATOM 1547 N N . PRO A 1 221 ? 7.998 4.523 67.273 1.00 24.88 201 PRO A N 1
ATOM 1548 C CA . PRO A 1 221 ? 9.179 3.627 67.208 1.00 25.03 201 PRO A CA 1
ATOM 1549 C C . PRO A 1 221 ? 8.970 2.302 67.956 1.00 25.10 201 PRO A C 1
ATOM 1550 O O . PRO A 1 221 ? 9.486 2.116 69.064 1.00 25.75 201 PRO A O 1
ATOM 1554 N N . ARG A 1 222 ? 8.232 1.398 67.336 1.00 23.21 202 ARG A N 1
ATOM 1555 C CA . ARG A 1 222 ? 7.751 0.187 68.022 1.00 24.60 202 ARG A CA 1
ATOM 1556 C C . ARG A 1 222 ? 8.166 -1.105 67.350 1.00 24.40 202 ARG A C 1
ATOM 1557 O O . ARG A 1 222 ? 7.903 -2.189 67.883 1.00 24.36 202 ARG A O 1
ATOM 1565 N N . TYR A 1 223 ? 8.832 -0.990 66.193 1.00 22.50 203 TYR A N 1
ATOM 1566 C CA . TYR A 1 223 ? 9.123 -2.161 65.360 1.00 21.71 203 TYR A CA 1
ATOM 1567 C C . TYR A 1 223 ? 10.601 -2.350 65.144 1.00 20.08 203 TYR A C 1
ATOM 1568 O O . TYR A 1 223 ? 11.375 -1.388 65.087 1.00 21.30 203 TYR A O 1
ATOM 1577 N N . HIS A 1 224 ? 11.007 -3.615 65.043 1.00 21.11 204 HIS A N 1
ATOM 1578 C CA . HIS A 1 224 ? 12.392 -3.917 64.716 1.00 20.75 204 HIS A CA 1
ATOM 1579 C C . HIS A 1 224 ? 12.468 -4.360 63.278 1.00 23.27 204 HIS A C 1
ATOM 1580 O O . HIS A 1 224 ? 11.774 -5.295 62.841 1.00 23.98 204 HIS A O 1
ATOM 1587 N N . ILE A 1 225 ? 13.279 -3.662 62.491 1.00 22.10 205 ILE A N 1
ATOM 1588 C CA . ILE A 1 225 ? 13.511 -4.099 61.114 1.00 22.83 205 ILE A CA 1
ATOM 1589 C C . ILE A 1 225 ? 14.976 -4.582 60.971 1.00 22.89 205 ILE A C 1
ATOM 1590 O O . ILE A 1 225 ? 15.911 -3.832 61.204 1.00 24.11 205 ILE A O 1
ATOM 1595 N N . ALA A 1 226 ? 15.140 -5.852 60.637 1.00 24.71 206 ALA A N 1
ATOM 1596 C CA . ALA A 1 226 ? 16.457 -6.462 60.589 1.00 25.27 206 ALA A CA 1
ATOM 1597 C C . ALA A 1 226 ? 17.077 -6.236 59.195 1.00 28.89 206 ALA A C 1
ATOM 1598 O O . ALA A 1 226 ? 16.366 -6.212 58.192 1.00 26.47 206 ALA A O 1
ATOM 1600 N N . PRO A 1 227 ? 18.397 -6.078 59.152 1.00 34.30 207 PRO A N 1
ATOM 1601 C CA . PRO A 1 227 ? 19.213 -6.059 57.933 1.00 38.19 207 PRO A CA 1
ATOM 1602 C C . PRO A 1 227 ? 19.147 -7.352 57.132 1.00 43.22 207 PRO A C 1
ATOM 1603 O O . PRO A 1 227 ? 19.080 -8.437 57.710 1.00 47.36 207 PRO A O 1
ATOM 1607 N N . ASP A 1 228 ? 19.157 -7.216 55.808 1.00 45.95 208 ASP A N 1
ATOM 1608 C CA . ASP A 1 228 ? 19.394 -8.316 54.880 1.00 46.06 208 ASP A CA 1
ATOM 1609 C C . ASP A 1 228 ? 20.818 -8.809 55.125 1.00 46.50 208 ASP A C 1
ATOM 1610 O O . ASP A 1 228 ? 21.695 -8.027 55.552 1.00 42.64 208 ASP A O 1
ATOM 1615 N N . GLU A 1 229 ? 21.044 -10.101 54.880 1.00 50.24 209 GLU A N 1
ATOM 1616 C CA . GLU A 1 229 ? 22.362 -10.727 55.120 1.00 52.62 209 GLU A CA 1
ATOM 1617 C C . GLU A 1 229 ? 23.525 -10.009 54.411 1.00 49.17 209 GLU A C 1
ATOM 1618 O O . GLU A 1 229 ? 24.585 -9.749 55.014 1.00 42.24 209 GLU A O 1
ATOM 1624 N N . SER A 1 230 ? 23.285 -9.657 53.146 1.00 49.46 210 SER A N 1
ATOM 1625 C CA . SER A 1 230 ? 24.252 -8.972 52.282 1.00 50.97 210 SER A CA 1
ATOM 1626 C C . SER A 1 230 ? 24.826 -7.673 52.872 1.00 51.26 210 SER A C 1
ATOM 1627 O O . SER A 1 230 ? 25.876 -7.213 52.427 1.00 49.36 210 SER A O 1
ATOM 1630 N N . HIS A 1 231 ? 24.131 -7.094 53.858 1.00 51.13 211 HIS A N 1
ATOM 1631 C CA . HIS A 1 231 ? 24.607 -5.886 54.552 1.00 53.22 211 HIS A CA 1
ATOM 1632 C C . HIS A 1 231 ? 25.385 -6.141 55.823 1.00 56.26 211 HIS A C 1
ATOM 1633 O O . HIS A 1 231 ? 26.034 -5.230 56.345 1.00 60.78 211 HIS A O 1
ATOM 1640 N N . LEU A 1 232 ? 25.332 -7.375 56.331 1.00 58.19 212 LEU A N 1
ATOM 1641 C CA . LEU A 1 232 ? 26.026 -7.737 57.577 1.00 62.82 212 LEU A CA 1
ATOM 1642 C C . LEU A 1 232 ? 27.547 -7.514 57.467 1.00 64.76 212 LEU A C 1
ATOM 1643 O O . LEU A 1 232 ? 28.181 -8.006 56.523 1.00 63.38 212 LEU A O 1
ATOM 1648 N N . PRO A 1 233 ? 28.129 -6.742 58.416 1.00 67.12 213 PRO A N 1
ATOM 1649 C CA . PRO A 1 233 ? 29.590 -6.571 58.474 1.00 68.45 213 PRO A CA 1
ATOM 1650 C C . PRO A 1 233 ? 30.338 -7.884 58.754 1.00 67.29 213 PRO A C 1
ATOM 1651 O O . PRO A 1 233 ? 31.491 -8.036 58.348 1.00 65.88 213 PRO A O 1
ATOM 1655 N N . LYS A 1 234 ? 29.677 -8.815 59.438 1.00 69.27 214 LYS A N 1
ATOM 1656 C CA . LYS A 1 234 ? 30.177 -10.177 59.598 1.00 71.12 214 LYS A CA 1
ATOM 1657 C C . LYS A 1 234 ? 30.038 -10.937 58.279 1.00 69.60 214 LYS A C 1
ATOM 1658 O O . LYS A 1 234 ? 31.026 -11.220 57.605 1.00 70.15 214 LYS A O 1
ATOM 1664 N N . ALA A 1 239 ? 39.267 -5.711 59.493 1.00 66.76 219 ALA A N 1
ATOM 1665 C CA . ALA A 1 239 ? 40.576 -5.712 58.837 1.00 72.05 219 ALA A CA 1
ATOM 1666 C C . ALA A 1 239 ? 41.330 -4.389 58.984 1.00 74.32 219 ALA A C 1
ATOM 1667 O O . ALA A 1 239 ? 42.537 -4.387 59.232 1.00 80.28 219 ALA A O 1
ATOM 1669 N N . THR A 1 240 ? 40.621 -3.276 58.810 1.00 69.13 220 THR A N 1
ATOM 1670 C CA . THR A 1 240 ? 41.206 -1.936 58.942 1.00 65.47 220 THR A CA 1
ATOM 1671 C C . THR A 1 240 ? 40.196 -1.019 59.623 1.00 62.55 220 THR A C 1
ATOM 1672 O O . THR A 1 240 ? 38.990 -1.211 59.459 1.00 61.28 220 THR A O 1
ATOM 1676 N N . GLU A 1 241 ? 40.677 -0.035 60.387 1.00 60.11 221 GLU A N 1
ATOM 1677 C CA . GLU A 1 241 ? 39.778 0.924 61.047 1.00 62.69 221 GLU A CA 1
ATOM 1678 C C . GLU A 1 241 ? 38.939 1.683 60.027 1.00 60.65 221 GLU A C 1
ATOM 1679 O O . GLU A 1 241 ? 37.782 2.013 60.296 1.00 56.21 221 GLU A O 1
ATOM 1685 N N . GLU A 1 242 ? 39.536 1.951 58.864 1.00 57.74 222 GLU A N 1
ATOM 1686 C CA . GLU A 1 242 ? 38.857 2.626 57.770 1.00 53.87 222 GLU A CA 1
ATOM 1687 C C . GLU A 1 242 ? 37.679 1.772 57.252 1.00 50.49 222 GLU A C 1
ATOM 1688 O O . GLU A 1 242 ? 36.555 2.279 57.089 1.00 41.49 222 GLU A O 1
ATOM 1694 N N . GLU A 1 243 ? 37.924 0.477 57.031 1.00 42.57 223 GLU A N 1
ATOM 1695 C CA . GLU A 1 243 ? 36.841 -0.457 56.709 1.00 41.28 223 GLU A CA 1
ATOM 1696 C C . GLU A 1 243 ? 35.794 -0.544 57.821 1.00 40.13 223 GLU A C 1
ATOM 1697 O O . GLU A 1 243 ? 34.595 -0.463 57.560 1.00 42.18 223 GLU A O 1
ATOM 1703 N N . ALA A 1 244 ? 36.238 -0.718 59.062 1.00 34.69 224 ALA A N 1
ATOM 1704 C CA . ALA A 1 244 ? 35.306 -0.900 60.170 1.00 33.68 224 ALA A CA 1
ATOM 1705 C C . ALA A 1 244 ? 34.375 0.299 60.266 1.00 31.83 224 ALA A C 1
ATOM 1706 O O . ALA A 1 244 ? 33.174 0.141 60.494 1.00 30.56 224 ALA A O 1
ATOM 1708 N N . ALA A 1 245 ? 34.925 1.490 60.034 1.00 30.27 225 ALA A N 1
ATOM 1709 C CA . ALA A 1 245 ? 34.144 2.723 60.118 1.00 31.67 225 ALA A CA 1
ATOM 1710 C C . ALA A 1 245 ? 33.040 2.778 59.062 1.00 27.33 225 ALA A C 1
ATOM 1711 O O . ALA A 1 245 ? 32.010 3.393 59.295 1.00 27.96 225 ALA A O 1
ATOM 1713 N N . ARG A 1 246 ? 33.271 2.145 57.914 1.00 28.57 226 ARG A N 1
ATOM 1714 C CA . ARG A 1 246 ? 32.262 2.076 56.847 1.00 30.88 226 ARG A CA 1
ATOM 1715 C C . ARG A 1 246 ? 31.039 1.231 57.229 1.00 30.20 226 ARG A C 1
ATOM 1716 O O . ARG A 1 246 ? 30.000 1.313 56.586 1.00 26.31 226 ARG A O 1
ATOM 1724 N N . PHE A 1 247 ? 31.171 0.422 58.280 1.00 29.01 227 PHE A N 1
ATOM 1725 C CA . PHE A 1 247 ? 30.084 -0.453 58.685 1.00 29.73 227 PHE A CA 1
ATOM 1726 C C . PHE A 1 247 ? 29.617 -0.207 60.112 1.00 29.10 227 PHE A C 1
ATOM 1727 O O . PHE A 1 247 ? 28.680 -0.868 60.577 1.00 29.36 227 PHE A O 1
ATOM 1735 N N . ALA A 1 248 ? 30.231 0.764 60.784 1.00 28.39 228 ALA A N 1
ATOM 1736 C CA . ALA A 1 248 ? 29.985 1.004 62.218 1.00 28.67 228 ALA A CA 1
ATOM 1737 C C . ALA A 1 248 ? 28.542 1.383 62.534 1.00 29.07 228 ALA A C 1
ATOM 1738 O O . ALA A 1 248 ? 27.985 0.954 63.553 1.00 26.65 228 ALA A O 1
ATOM 1740 N N . THR A 1 249 ? 27.932 2.177 61.664 1.00 25.69 229 THR A N 1
ATOM 1741 C CA . THR A 1 249 ? 26.545 2.560 61.880 1.00 25.66 229 THR A CA 1
ATOM 1742 C C . THR A 1 249 ? 25.594 1.365 61.738 1.00 25.94 229 THR A C 1
ATOM 1743 O O . THR A 1 249 ? 24.694 1.200 62.570 1.00 29.11 229 THR A O 1
ATOM 1747 N N . ILE A 1 250 ? 25.800 0.542 60.717 1.00 22.97 230 ILE A N 1
ATOM 1748 C CA . ILE A 1 250 ? 24.975 -0.651 60.567 1.00 26.39 230 ILE A CA 1
ATOM 1749 C C . ILE A 1 250 ? 25.260 -1.616 61.730 1.00 24.74 230 ILE A C 1
ATOM 1750 O O . ILE A 1 250 ? 24.336 -2.204 62.274 1.00 22.58 230 ILE A O 1
ATOM 1755 N N . GLN A 1 251 ? 26.525 -1.750 62.108 1.00 24.64 231 GLN A N 1
ATOM 1756 C CA . GLN A 1 251 ? 26.887 -2.633 63.242 1.00 26.91 231 GLN A CA 1
ATOM 1757 C C . GLN A 1 251 ? 26.172 -2.186 64.515 1.00 27.23 231 GLN A C 1
ATOM 1758 O O . GLN A 1 251 ? 25.707 -3.026 65.327 1.00 25.44 231 GLN A O 1
ATOM 1764 N N . ARG A 1 252 ? 26.074 -0.875 64.702 1.00 25.82 232 ARG A N 1
ATOM 1765 C CA . ARG A 1 252 ? 25.432 -0.347 65.905 1.00 29.99 232 ARG A CA 1
ATOM 1766 C C . ARG A 1 252 ? 23.957 -0.710 65.923 1.00 27.32 232 ARG A C 1
ATOM 1767 O O . ARG A 1 252 ? 23.411 -1.052 66.966 1.00 26.14 232 ARG A O 1
ATOM 1775 N N . MET A 1 253 ? 23.327 -0.657 64.756 1.00 24.71 233 MET A N 1
ATOM 1776 C CA . MET A 1 253 ? 21.929 -1.056 64.610 1.00 25.22 233 MET A CA 1
ATOM 1777 C C . MET A 1 253 ? 21.709 -2.520 64.982 1.00 24.54 233 MET A C 1
ATOM 1778 O O . MET A 1 253 ? 20.741 -2.846 65.674 1.00 25.09 233 MET A O 1
ATOM 1783 N N . ILE A 1 254 ? 22.605 -3.393 64.519 1.00 23.28 234 ILE A N 1
ATOM 1784 C CA . ILE A 1 254 ? 22.573 -4.811 64.850 1.00 24.15 234 ILE A CA 1
ATOM 1785 C C . ILE A 1 254 ? 22.769 -4.967 66.375 1.00 24.82 234 ILE A C 1
ATOM 1786 O O . ILE A 1 254 ? 22.037 -5.716 67.037 1.00 24.93 234 ILE A O 1
ATOM 1791 N N . ASP A 1 255 ? 23.756 -4.262 66.927 1.00 24.13 235 ASP A N 1
ATOM 1792 C CA . ASP A 1 255 ? 24.061 -4.407 68.369 1.00 25.45 235 ASP A CA 1
ATOM 1793 C C . ASP A 1 255 ? 22.989 -3.841 69.297 1.00 26.58 235 ASP A C 1
ATOM 1794 O O . ASP A 1 255 ? 22.684 -4.434 70.358 1.00 26.82 235 ASP A O 1
ATOM 1799 N N . GLU A 1 256 ? 22.407 -2.706 68.922 1.00 25.56 236 GLU A N 1
ATOM 1800 C CA . GLU A 1 256 ? 21.498 -1.994 69.820 1.00 26.37 236 GLU A CA 1
ATOM 1801 C C . GLU A 1 256 ? 20.034 -2.321 69.598 1.00 25.65 236 GLU A C 1
ATOM 1802 O O . GLU A 1 256 ? 19.216 -2.056 70.484 1.00 24.67 236 GLU A O 1
ATOM 1808 N N . ARG A 1 257 ? 19.714 -2.850 68.406 1.00 21.72 237 ARG A N 1
ATOM 1809 C CA . ARG A 1 257 ? 18.363 -3.216 67.994 1.00 23.40 237 ARG A CA 1
ATOM 1810 C C . ARG A 1 257 ? 17.336 -2.103 68.263 1.00 25.07 237 ARG A C 1
ATOM 1811 O O . ARG A 1 257 ? 16.304 -2.338 68.929 1.00 25.71 237 ARG A O 1
ATOM 1819 N N . PRO A 1 258 ? 17.585 -0.895 67.712 1.00 25.02 238 PRO A N 1
ATOM 1820 C CA . PRO A 1 258 ? 16.651 0.205 67.909 1.00 26.85 238 PRO A CA 1
ATOM 1821 C C . PRO A 1 258 ? 15.262 -0.138 67.346 1.00 24.73 238 PRO A C 1
ATOM 1822 O O . PRO A 1 258 ? 15.151 -0.835 66.339 1.00 26.96 238 PRO A O 1
ATOM 1826 N N . LEU A 1 259 ? 14.208 0.279 68.018 1.00 22.16 239 LEU A N 1
ATOM 1827 C CA . LEU A 1 259 ? 12.903 0.115 67.419 1.00 23.15 239 LEU A CA 1
ATOM 1828 C C . LEU A 1 259 ? 12.607 1.352 66.564 1.00 24.00 239 LEU A C 1
ATOM 1829 O O . LEU A 1 259 ? 13.138 2.430 66.835 1.00 26.90 239 LEU A O 1
ATOM 1834 N N . GLY A 1 260 ? 11.777 1.179 65.545 1.00 22.33 240 GLY A N 1
ATOM 1835 C CA . GLY A 1 260 ? 11.415 2.295 64.658 1.00 21.95 240 GLY A CA 1
ATOM 1836 C C . GLY A 1 260 ? 10.033 2.169 64.057 1.00 19.69 240 GLY A C 1
ATOM 1837 O O . GLY A 1 260 ? 9.329 1.152 64.223 1.00 20.25 240 GLY A O 1
ATOM 1838 N N . PRO A 1 261 ? 9.598 3.228 63.349 1.00 19.33 241 PRO A N 1
ATOM 1839 C CA . PRO A 1 261 ? 8.274 3.281 62.784 1.00 19.76 241 PRO A CA 1
ATOM 1840 C C . PRO A 1 261 ? 8.187 2.539 61.449 1.00 18.57 241 PRO A C 1
ATOM 1841 O O . PRO A 1 261 ? 9.216 2.284 60.814 1.00 20.02 241 PRO A O 1
ATOM 1845 N N . LEU A 1 262 ? 6.975 2.187 61.045 1.00 18.46 242 LEU A N 1
ATOM 1846 C CA . LEU A 1 262 ? 6.764 1.636 59.690 1.00 19.30 242 LEU A CA 1
ATOM 1847 C C . LEU A 1 262 ? 6.256 2.730 58.743 1.00 19.85 242 LEU A C 1
ATOM 1848 O O . LEU A 1 262 ? 6.444 2.637 57.524 1.00 19.31 242 LEU A O 1
ATOM 1853 N N . LEU A 1 263 ? 5.591 3.737 59.313 1.00 19.40 243 LEU A N 1
ATOM 1854 C CA . LEU A 1 263 ? 5.079 4.883 58.537 1.00 19.81 243 LEU A CA 1
ATOM 1855 C C . LEU A 1 263 ? 5.775 6.159 59.010 1.00 20.17 243 LEU A C 1
ATOM 1856 O O . LEU A 1 263 ? 6.137 6.281 60.186 1.00 20.55 243 LEU A O 1
ATOM 1861 N N . TYR A 1 264 ? 5.995 7.117 58.116 1.00 19.67 244 TYR A N 1
ATOM 1862 C CA . TYR A 1 264 ? 6.720 8.326 58.512 1.00 19.44 244 TYR A CA 1
ATOM 1863 C C . TYR A 1 264 ? 6.364 9.436 57.498 1.00 19.04 244 TYR A C 1
ATOM 1864 O O . TYR A 1 264 ? 5.552 9.202 56.609 1.00 19.90 244 TYR A O 1
ATOM 1873 N N . GLY A 1 265 ? 6.897 10.636 57.676 1.00 20.44 245 GLY A N 1
ATOM 1874 C CA . GLY A 1 265 ? 6.566 11.754 56.784 1.00 21.22 245 GLY A CA 1
ATOM 1875 C C . GLY A 1 265 ? 5.279 12.416 57.273 1.00 23.44 245 GLY A C 1
ATOM 1876 O O . GLY A 1 265 ? 5.122 12.643 58.475 1.00 25.73 245 GLY A O 1
ATOM 1877 N N . SER A 1 266 ? 4.357 12.698 56.357 1.00 27.86 246 SER A N 1
ATOM 1878 C CA . SER A 1 266 ? 3.062 13.320 56.727 1.00 26.86 246 SER A CA 1
ATOM 1879 C C . SER A 1 266 ? 2.048 12.299 57.194 1.00 26.70 246 SER A C 1
ATOM 1880 O O . SER A 1 266 ? 1.876 11.269 56.564 1.00 26.51 246 SER A O 1
ATOM 1883 N N A ARG A 1 267 ? 1.262 12.576 58.230 0.50 27.98 247 ARG A N 1
ATOM 1884 N N B ARG A 1 267 ? 1.254 12.610 58.213 0.50 24.85 247 ARG A N 1
ATOM 1885 C CA A ARG A 1 267 ? 0.334 11.591 58.771 0.50 29.58 247 ARG A CA 1
ATOM 1886 C CA B ARG A 1 267 ? 0.334 11.637 58.792 0.50 26.86 247 ARG A CA 1
ATOM 1887 C C A ARG A 1 267 ? -0.879 11.418 57.862 0.50 28.88 247 ARG A C 1
ATOM 1888 C C B ARG A 1 267 ? -0.905 11.463 57.919 0.50 27.16 247 ARG A C 1
ATOM 1889 O O A ARG A 1 267 ? -1.599 10.424 57.955 0.50 27.32 247 ARG A O 1
ATOM 1890 O O B ARG A 1 267 ? -1.616 10.464 58.028 0.50 25.79 247 ARG A O 1
ATOM 1905 N N . LEU A 1 268 ? -1.123 12.412 57.015 1.00 31.67 248 LEU A N 1
ATOM 1906 C CA . LEU A 1 268 ? -2.260 12.347 56.092 1.00 32.37 248 LEU A CA 1
ATOM 1907 C C . LEU A 1 268 ? -1.972 11.611 54.779 1.00 31.49 248 LEU A C 1
ATOM 1908 O O . LEU A 1 268 ? -2.896 11.250 54.063 1.00 32.89 248 LEU A O 1
ATOM 1913 N N . ASP A 1 269 ? -0.693 11.420 54.457 1.00 29.45 249 ASP A N 1
ATOM 1914 C CA . ASP A 1 269 ? -0.286 10.690 53.252 1.00 27.37 249 ASP A CA 1
ATOM 1915 C C . ASP A 1 269 ? 1.124 10.140 53.481 1.00 26.33 249 ASP A C 1
ATOM 1916 O O . ASP A 1 269 ? 2.084 10.664 52.942 1.00 24.92 249 ASP A O 1
ATOM 1921 N N . PRO A 1 270 ? 1.253 9.091 54.310 1.00 25.58 250 PRO A N 1
ATOM 1922 C CA . PRO A 1 270 ? 2.585 8.736 54.825 1.00 23.45 250 PRO A CA 1
ATOM 1923 C C . PRO A 1 270 ? 3.476 7.973 53.862 1.00 19.22 250 PRO A C 1
ATOM 1924 O O . PRO A 1 270 ? 2.988 7.286 52.977 1.00 20.85 250 PRO A O 1
ATOM 1928 N N . TYR A 1 271 ? 4.780 8.076 54.094 1.00 19.16 251 TYR A N 1
ATOM 1929 C CA . TYR A 1 271 ? 5.737 7.161 53.502 1.00 17.73 251 TYR A CA 1
ATOM 1930 C C . TYR A 1 271 ? 5.703 5.891 54.320 1.00 19.67 251 TYR A C 1
ATOM 1931 O O . TYR A 1 271 ? 5.265 5.920 55.497 1.00 18.73 251 TYR A O 1
ATOM 1940 N N . MET A 1 272 ? 6.139 4.785 53.704 1.00 19.96 252 MET A N 1
ATOM 1941 C CA . MET A 1 272 ? 6.212 3.517 54.425 1.00 20.86 252 MET A CA 1
ATOM 1942 C C . MET A 1 272 ? 7.522 2.783 54.148 1.00 20.79 252 MET A C 1
ATOM 1943 O O . MET A 1 272 ? 8.166 2.997 53.104 1.00 18.83 252 MET A O 1
ATOM 1948 N N A ARG A 1 273 ? 7.926 1.926 55.081 0.50 19.34 253 ARG A N 1
ATOM 1949 N N B ARG A 1 273 ? 7.950 2.000 55.134 0.50 19.74 253 ARG A N 1
ATOM 1950 C CA A ARG A 1 273 ? 9.065 1.031 54.853 0.50 20.10 253 ARG A CA 1
ATOM 1951 C CA B ARG A 1 273 ? 9.035 1.047 54.965 0.50 20.71 253 ARG A CA 1
ATOM 1952 C C A ARG A 1 273 ? 8.712 -0.333 55.436 0.50 20.65 253 ARG A C 1
ATOM 1953 C C B ARG A 1 273 ? 8.442 -0.273 55.451 0.50 20.71 253 ARG A C 1
ATOM 1954 O O A ARG A 1 273 ? 8.839 -0.557 56.649 0.50 20.25 253 ARG A O 1
ATOM 1955 O O B ARG A 1 273 ? 8.093 -0.413 56.615 0.50 20.22 253 ARG A O 1
ATOM 1970 N N . LEU A 1 274 ? 8.282 -1.215 54.541 1.00 20.28 254 LEU A N 1
ATOM 1971 C CA . LEU A 1 274 ? 7.643 -2.479 54.893 1.00 21.74 254 LEU A CA 1
ATOM 1972 C C . LEU A 1 274 ? 8.301 -3.637 54.172 1.00 23.11 254 LEU A C 1
ATOM 1973 O O . LEU A 1 274 ? 8.043 -3.878 52.968 1.00 23.82 254 LEU A O 1
ATOM 1978 N N . ASP A 1 275 ? 9.136 -4.360 54.919 1.00 26.11 255 ASP A N 1
ATOM 1979 C CA . ASP A 1 275 ? 9.676 -5.649 54.469 1.00 25.97 255 ASP A CA 1
ATOM 1980 C C . ASP A 1 275 ? 9.302 -6.720 55.482 1.00 25.66 255 ASP A C 1
ATOM 1981 O O . ASP A 1 275 ? 9.987 -6.856 56.507 1.00 25.99 255 ASP A O 1
ATOM 1986 N N . PRO A 1 276 ? 8.179 -7.423 55.234 1.00 26.00 256 PRO A N 1
ATOM 1987 C CA . PRO A 1 276 ? 7.583 -8.321 56.225 1.00 28.08 256 PRO A CA 1
ATOM 1988 C C . PRO A 1 276 ? 8.547 -9.393 56.692 1.00 30.39 256 PRO A C 1
ATOM 1989 O O . PRO A 1 276 ? 8.598 -9.679 57.892 1.00 29.21 256 PRO A O 1
ATOM 1993 N N . TYR A 1 277 ? 9.330 -9.945 55.773 1.00 31.96 257 TYR A N 1
ATOM 1994 C CA . TYR A 1 277 ? 10.312 -10.977 56.131 1.00 32.41 257 TYR A CA 1
ATOM 1995 C C . TYR A 1 277 ? 11.343 -10.525 57.198 1.00 33.10 257 TYR A C 1
ATOM 1996 O O . TYR A 1 277 ? 11.787 -11.340 58.002 1.00 33.46 257 TYR A O 1
ATOM 2005 N N . PHE A 1 278 ? 11.714 -9.245 57.200 1.00 26.90 258 PHE A N 1
ATOM 2006 C CA . PHE A 1 278 ? 12.716 -8.716 58.101 1.00 27.66 258 PHE A CA 1
ATOM 2007 C C . PHE A 1 278 ? 12.134 -7.906 59.269 1.00 26.06 258 PHE A C 1
ATOM 2008 O O . PHE A 1 278 ? 12.882 -7.319 60.033 1.00 26.23 258 PHE A O 1
ATOM 2016 N N . THR A 1 279 ? 10.813 -7.829 59.365 1.00 24.57 259 THR A N 1
ATOM 2017 C CA . THR A 1 279 ? 10.190 -7.060 60.443 1.00 24.74 259 THR A CA 1
ATOM 2018 C C . THR A 1 279 ? 9.825 -7.949 61.647 1.00 23.92 259 THR A C 1
ATOM 2019 O O . THR A 1 279 ? 9.255 -9.020 61.478 1.00 27.98 259 THR A O 1
ATOM 2023 N N . SER A 1 280 ? 10.174 -7.502 62.846 1.00 22.60 260 SER A N 1
ATOM 2024 C CA . SER A 1 280 ? 9.766 -8.188 64.079 1.00 22.70 260 SER A CA 1
ATOM 2025 C C . SER A 1 280 ? 8.894 -7.244 64.857 1.00 20.60 260 SER A C 1
ATOM 2026 O O . SER A 1 280 ? 9.328 -6.151 65.193 1.00 21.94 260 SER A O 1
ATOM 2029 N N . VAL A 1 281 ? 7.667 -7.674 65.156 1.00 22.39 261 VAL A N 1
ATOM 2030 C CA . VAL A 1 281 ? 6.802 -6.893 66.036 1.00 22.29 261 VAL A CA 1
ATOM 2031 C C . VAL A 1 281 ? 6.988 -7.535 67.423 1.00 24.47 261 VAL A C 1
ATOM 2032 O O . VAL A 1 281 ? 6.756 -8.730 67.569 1.00 24.86 261 VAL A O 1
ATOM 2036 N N . PRO A 1 282 ? 7.457 -6.763 68.405 1.00 24.32 262 PRO A N 1
ATOM 2037 C CA . PRO A 1 282 ? 7.795 -7.342 69.725 1.00 23.83 262 PRO A CA 1
ATOM 2038 C C . PRO A 1 282 ? 6.577 -8.051 70.326 1.00 25.52 262 PRO A C 1
ATOM 2039 O O . PRO A 1 282 ? 5.461 -7.537 70.232 1.00 24.76 262 PRO A O 1
ATOM 2043 N N . GLN A 1 283 ? 6.796 -9.238 70.895 1.00 26.93 263 GLN A N 1
ATOM 2044 C CA . GLN A 1 283 ? 5.696 -10.118 71.328 1.00 26.76 263 GLN A CA 1
ATOM 2045 C C . GLN A 1 283 ? 4.720 -9.419 72.275 1.00 26.78 263 GLN A C 1
ATOM 2046 O O . GLN A 1 283 ? 3.506 -9.614 72.156 1.00 27.85 263 GLN A O 1
ATOM 2052 N N . ASP A 1 284 ? 5.248 -8.606 73.185 1.00 27.55 264 ASP A N 1
ATOM 2053 C CA . ASP A 1 284 ? 4.419 -7.968 74.244 1.00 32.22 264 ASP A CA 1
ATOM 2054 C C . ASP A 1 284 ? 3.589 -6.787 73.748 1.00 33.04 264 ASP A C 1
ATOM 2055 O O . ASP A 1 284 ? 2.624 -6.351 74.410 1.00 29.99 264 ASP A O 1
ATOM 2060 N N . ASP A 1 285 ? 3.937 -6.278 72.566 1.00 30.16 265 ASP A N 1
ATOM 2061 C CA .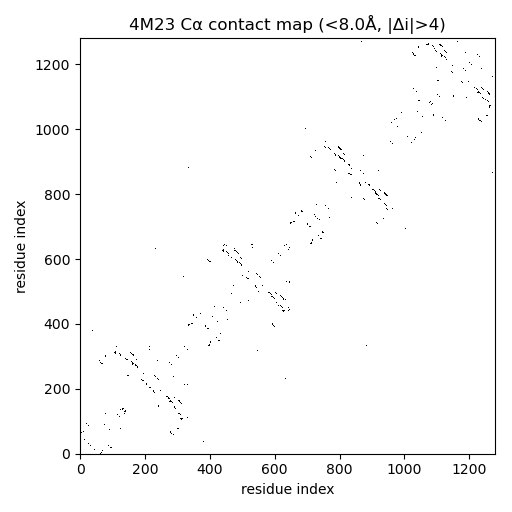 ASP A 1 285 ? 3.325 -5.051 72.084 1.00 31.00 265 ASP A CA 1
ATOM 2062 C C . ASP A 1 285 ? 2.094 -5.410 71.252 1.00 31.60 265 ASP A C 1
ATOM 2063 O O . ASP A 1 285 ? 2.156 -5.562 70.033 1.00 30.50 265 ASP A O 1
ATOM 2068 N N . THR A 1 286 ? 0.976 -5.588 71.961 1.00 29.32 266 THR A N 1
ATOM 2069 C CA . THR A 1 286 ? -0.307 -5.951 71.379 1.00 29.37 266 THR A CA 1
ATOM 2070 C C . THR A 1 286 ? -0.817 -4.925 70.403 1.00 25.76 266 THR A C 1
ATOM 2071 O O . THR A 1 286 ? -1.381 -5.288 69.387 1.00 27.62 266 THR A O 1
ATOM 2075 N N . ASP A 1 287 ? -0.649 -3.654 70.728 1.00 27.31 267 ASP A N 1
ATOM 2076 C CA . ASP A 1 287 ? -1.130 -2.598 69.842 1.00 28.57 267 ASP A CA 1
ATOM 2077 C C . ASP A 1 287 ? -0.315 -2.613 68.534 1.00 28.56 267 ASP A C 1
ATOM 2078 O O . ASP A 1 287 ? -0.884 -2.519 67.442 1.00 28.71 267 ASP A O 1
ATOM 2083 N N . ALA A 1 288 ? 0.999 -2.744 68.671 1.00 27.79 268 ALA A N 1
ATOM 2084 C CA . ALA A 1 288 ? 1.890 -2.830 67.489 1.00 28.66 268 ALA A CA 1
ATOM 2085 C C . ALA A 1 288 ? 1.502 -3.997 66.614 1.00 27.67 268 ALA A C 1
ATOM 2086 O O . ALA A 1 288 ? 1.452 -3.860 65.383 1.00 26.23 268 ALA A O 1
ATOM 2088 N N A ARG A 1 289 ? 1.230 -5.157 67.225 0.50 28.01 269 ARG A N 1
ATOM 2089 N N B ARG A 1 289 ? 1.215 -5.141 67.239 0.50 28.19 269 ARG A N 1
ATOM 2090 C CA A ARG A 1 289 ? 0.816 -6.340 66.465 0.50 27.16 269 ARG A CA 1
ATOM 2091 C CA B ARG A 1 289 ? 0.841 -6.342 66.504 0.50 27.47 269 ARG A CA 1
ATOM 2092 C C A ARG A 1 289 ? -0.484 -6.108 65.701 0.50 27.74 269 ARG A C 1
ATOM 2093 C C B ARG A 1 289 ? -0.491 -6.182 65.745 0.50 28.03 269 ARG A C 1
ATOM 2094 O O A ARG A 1 289 ? -0.573 -6.427 64.510 0.50 26.62 269 ARG A O 1
ATOM 2095 O O B ARG A 1 289 ? -0.593 -6.604 64.586 0.50 27.13 269 ARG A O 1
ATOM 2110 N N . ARG A 1 290 ? -1.488 -5.567 66.391 1.00 27.67 270 ARG A N 1
ATOM 2111 C CA . ARG A 1 290 ? -2.782 -5.251 65.765 1.00 28.74 270 ARG A CA 1
ATOM 2112 C C . ARG A 1 290 ? -2.588 -4.337 64.532 1.00 28.18 270 ARG A C 1
ATOM 2113 O O . ARG A 1 290 ? -3.088 -4.640 63.447 1.00 29.37 270 ARG A O 1
ATOM 2121 N N . ALA A 1 291 ? -1.838 -3.251 64.728 1.00 28.69 271 ALA A N 1
ATOM 2122 C CA . ALA A 1 291 ? -1.600 -2.234 63.684 1.00 27.80 271 ALA A CA 1
ATOM 2123 C C . ALA A 1 291 ? -0.729 -2.782 62.540 1.00 27.88 271 ALA A C 1
ATOM 2124 O O . ALA A 1 291 ? -0.988 -2.485 61.369 1.00 27.56 271 ALA A O 1
ATOM 2126 N N . TYR A 1 292 ? 0.275 -3.592 62.874 1.00 24.46 272 TYR A N 1
ATOM 2127 C CA . TYR A 1 292 ? 1.055 -4.258 61.835 1.00 27.13 272 TYR A CA 1
ATOM 2128 C C . TYR A 1 292 ? 0.185 -5.169 60.962 1.00 26.74 272 TYR A C 1
ATOM 2129 O O . TYR A 1 292 ? 0.262 -5.142 59.732 1.00 25.50 272 TYR A O 1
ATOM 2138 N N . ASP A 1 293 ? -0.653 -6.000 61.586 1.00 27.43 273 ASP A N 1
ATOM 2139 C CA . ASP A 1 293 ? -1.465 -6.924 60.818 1.00 27.69 273 ASP A CA 1
ATOM 2140 C C . ASP A 1 293 ? -2.402 -6.159 59.918 1.00 26.45 273 ASP A C 1
ATOM 2141 O O . ASP A 1 293 ? -2.616 -6.570 58.794 1.00 29.48 273 ASP A O 1
ATOM 2146 N N . ALA A 1 294 ? -2.943 -5.045 60.401 1.00 27.75 274 ALA A N 1
ATOM 2147 C CA . ALA A 1 294 ? -3.886 -4.251 59.592 1.00 27.73 274 ALA A CA 1
ATOM 2148 C C . ALA A 1 294 ? -3.131 -3.657 58.383 1.00 26.62 274 ALA A C 1
ATOM 2149 O O . ALA A 1 294 ? -3.611 -3.697 57.245 1.00 26.04 274 ALA A O 1
ATOM 2151 N N . LEU A 1 295 ? -1.946 -3.121 58.651 1.00 26.71 275 LEU A N 1
ATOM 2152 C CA . LEU A 1 295 ? -1.068 -2.609 57.572 1.00 26.01 275 LEU A CA 1
ATOM 2153 C C . LEU A 1 295 ? -0.716 -3.706 56.569 1.00 25.98 275 LEU A C 1
ATOM 2154 O O . LEU A 1 295 ? -0.878 -3.508 55.365 1.00 25.22 275 LEU A O 1
ATOM 2159 N N . PHE A 1 296 ? -0.246 -4.854 57.057 1.00 23.68 276 PHE A N 1
ATOM 2160 C CA . PHE A 1 296 ? 0.044 -5.964 56.162 1.00 26.79 276 PHE A CA 1
ATOM 2161 C C . PHE A 1 296 ? -1.157 -6.339 55.284 1.00 28.15 276 PHE A C 1
ATOM 2162 O O . PHE A 1 296 ? -1.016 -6.491 54.066 1.00 28.09 276 PHE A O 1
ATOM 2170 N N . LYS A 1 297 ? -2.341 -6.483 55.878 1.00 29.61 277 LYS A N 1
ATOM 2171 C CA . LYS A 1 297 ? -3.492 -6.862 55.070 1.00 29.46 277 LYS A CA 1
ATOM 2172 C C . LYS A 1 297 ? -3.829 -5.835 54.001 1.00 29.08 277 LYS A C 1
ATOM 2173 O O . LYS A 1 297 ? -4.122 -6.206 52.864 1.00 28.02 277 LYS A O 1
ATOM 2179 N N . VAL A 1 298 ? -3.789 -4.553 54.359 1.00 28.45 278 VAL A N 1
ATOM 2180 C CA . VAL A 1 298 ? -4.082 -3.502 53.382 1.00 28.28 278 VAL A CA 1
ATOM 2181 C C . VAL A 1 298 ? -3.075 -3.544 52.215 1.00 27.86 278 VAL A C 1
ATOM 2182 O O . VAL A 1 298 ? -3.475 -3.527 51.053 1.00 25.92 278 VAL A O 1
ATOM 2186 N N . VAL A 1 299 ? -1.783 -3.594 52.519 1.00 25.66 279 VAL A N 1
ATOM 2187 C CA . VAL A 1 299 ? -0.776 -3.605 51.437 1.00 25.85 279 VAL A CA 1
ATOM 2188 C C . VAL A 1 299 ? -0.880 -4.898 50.602 1.00 26.34 279 VAL A C 1
ATOM 2189 O O . VAL A 1 299 ? -0.813 -4.875 49.374 1.00 23.72 279 VAL A O 1
ATOM 2193 N N . ASP A 1 300 ? -1.086 -6.032 51.274 1.00 29.29 280 ASP A N 1
ATOM 2194 C CA . ASP A 1 300 ? -1.127 -7.309 50.575 1.00 29.82 280 ASP A CA 1
ATOM 2195 C C . ASP A 1 300 ? -2.328 -7.338 49.624 1.00 29.23 280 ASP A C 1
ATOM 2196 O O . ASP A 1 300 ? -2.221 -7.783 48.466 1.00 25.95 280 ASP A O 1
ATOM 2201 N N . SER A 1 301 ? -3.465 -6.826 50.080 1.00 30.67 281 SER A N 1
ATOM 2202 C CA . SER A 1 301 ? -4.659 -6.895 49.240 1.00 31.83 281 SER A CA 1
ATOM 2203 C C . SER A 1 301 ? -4.648 -5.919 48.077 1.00 31.56 281 SER A C 1
ATOM 2204 O O . SER A 1 301 ? -5.309 -6.163 47.075 1.00 34.81 281 SER A O 1
ATOM 2207 N N . GLY A 1 302 ? -3.905 -4.818 48.216 1.00 29.31 282 GLY A N 1
ATOM 2208 C CA . GLY A 1 302 ? -3.798 -3.800 47.164 1.00 27.60 282 GLY A CA 1
ATOM 2209 C C . GLY A 1 302 ? -2.724 -4.059 46.100 1.00 27.56 282 GLY A C 1
ATOM 2210 O O . GLY A 1 302 ? -2.610 -3.269 45.145 1.00 28.64 282 GLY A O 1
ATOM 2211 N N . MET A 1 303 ? -1.917 -5.118 46.277 1.00 26.07 283 MET A N 1
ATOM 2212 C CA . MET A 1 303 ? -0.918 -5.537 45.261 1.00 26.77 283 MET A CA 1
ATOM 2213 C C . MET A 1 303 ? -1.519 -5.659 43.875 1.00 29.74 283 MET A C 1
ATOM 2214 O O . MET A 1 303 ? -2.588 -6.241 43.699 1.00 26.72 283 MET A O 1
ATOM 2219 N N . ARG A 1 304 ? -0.814 -5.116 42.886 1.00 29.15 284 ARG A N 1
ATOM 2220 C CA . ARG A 1 304 ? -1.272 -5.175 41.498 1.00 30.99 284 ARG A CA 1
ATOM 2221 C C . ARG A 1 304 ? -0.157 -5.723 40.669 1.00 30.04 284 ARG A C 1
ATOM 2222 O O . ARG A 1 304 ? 1.005 -5.554 41.005 1.00 27.46 284 ARG A O 1
ATOM 2230 N N . GLU A 1 305 ? -0.516 -6.360 39.567 1.00 28.30 285 GLU A N 1
ATOM 2231 C CA . GLU A 1 305 ? 0.464 -6.802 38.601 1.00 29.87 285 GLU A CA 1
ATOM 2232 C C . GLU A 1 305 ? 0.660 -5.656 37.626 1.00 29.34 285 GLU A C 1
ATOM 2233 O O . GLU A 1 305 ? -0.298 -5.109 37.132 1.00 31.77 285 GLU A O 1
ATOM 2239 N N . VAL A 1 306 ? 1.911 -5.269 37.402 1.00 26.12 286 VAL A N 1
ATOM 2240 C CA . VAL A 1 306 ? 2.263 -4.248 36.416 1.00 28.01 286 VAL A CA 1
ATOM 2241 C C . VAL A 1 306 ? 3.109 -5.020 35.399 1.00 29.69 286 VAL A C 1
ATOM 2242 O O . VAL A 1 306 ? 4.105 -5.623 35.775 1.00 27.51 286 VAL A O 1
ATOM 2246 N N . VAL A 1 307 ? 2.720 -5.073 34.132 1.00 33.32 287 VAL A N 1
ATOM 2247 C CA . VAL A 1 307 ? 3.660 -5.714 33.201 1.00 32.86 287 VAL A CA 1
ATOM 2248 C C . VAL A 1 307 ? 4.555 -4.616 32.633 1.00 27.24 287 VAL A C 1
ATOM 2249 O O . VAL A 1 307 ? 4.151 -3.505 32.365 1.00 30.13 287 VAL A O 1
ATOM 2253 N N . ALA A 1 308 ? 5.814 -4.922 32.639 1.00 29.85 288 ALA A N 1
ATOM 2254 C CA . ALA A 1 308 ? 6.769 -4.047 32.074 1.00 26.29 288 ALA A CA 1
ATOM 2255 C C . ALA A 1 308 ? 7.101 -4.923 30.898 1.00 23.07 288 ALA A C 1
ATOM 2256 O O . ALA A 1 308 ? 7.857 -5.883 31.029 1.00 23.98 288 ALA A O 1
ATOM 2258 N N . ASP A 1 309 ? 6.438 -4.637 29.777 1.00 20.04 289 ASP A N 1
ATOM 2259 C CA . ASP A 1 309 ? 6.705 -5.297 28.510 1.00 20.63 289 ASP A CA 1
ATOM 2260 C C . ASP A 1 309 ? 7.857 -4.617 27.796 1.00 18.52 289 ASP A C 1
ATOM 2261 O O . ASP A 1 309 ? 8.324 -3.557 28.213 1.00 17.30 289 ASP A O 1
ATOM 2266 N N . GLN A 1 310 ? 8.341 -5.234 26.721 1.00 17.50 290 GLN A N 1
ATOM 2267 C CA . GLN A 1 310 ? 9.454 -4.675 25.968 1.00 16.30 290 GLN A CA 1
ATOM 2268 C C . GLN A 1 310 ? 9.216 -3.198 25.672 1.00 17.15 290 GLN A C 1
ATOM 2269 O O . GLN A 1 310 ? 8.150 -2.845 25.100 1.00 19.22 290 GLN A O 1
ATOM 2275 N N . GLY A 1 311 ? 10.192 -2.326 26.003 1.00 15.45 291 GLY A N 1
ATOM 2276 C CA . GLY A 1 311 ? 10.025 -0.902 25.749 1.00 15.38 291 GLY A CA 1
ATOM 2277 C C . GLY A 1 311 ? 9.357 -0.117 26.870 1.00 15.99 291 GLY A C 1
ATOM 2278 O O . GLY A 1 311 ? 9.136 1.103 26.719 1.00 16.15 291 GLY A O 1
ATOM 2279 N N . ASP A 1 312 ? 9.020 -0.771 27.991 1.00 15.09 292 ASP A N 1
ATOM 2280 C CA . ASP A 1 312 ? 8.469 -0.076 29.133 1.00 15.54 292 ASP A CA 1
ATOM 2281 C C . ASP A 1 312 ? 9.552 0.209 30.203 1.00 15.21 292 ASP A C 1
ATOM 2282 O O . ASP A 1 312 ? 10.450 -0.606 30.428 1.00 14.93 292 ASP A O 1
ATOM 2287 N N . VAL A 1 313 ? 9.457 1.368 30.847 1.00 14.58 293 VAL A N 1
ATOM 2288 C CA . VAL A 1 313 ? 10.363 1.715 31.966 1.00 14.13 293 VAL A CA 1
ATOM 2289 C C . VAL A 1 313 ? 9.473 2.022 33.155 1.00 15.28 293 VAL A C 1
ATOM 2290 O O . VAL A 1 313 ? 8.645 2.913 33.104 1.00 13.66 293 VAL A O 1
ATOM 2294 N N . LEU A 1 314 ? 9.641 1.231 34.218 1.00 14.22 294 LEU A N 1
ATOM 2295 C CA . LEU A 1 314 ? 8.822 1.314 35.422 1.00 14.89 294 LEU A CA 1
ATOM 2296 C C . LEU A 1 314 ? 9.608 2.062 36.477 1.00 13.90 294 LEU A C 1
ATOM 2297 O O . LEU A 1 314 ? 10.775 1.768 36.716 1.00 14.40 294 LEU A O 1
ATOM 2302 N N . PHE A 1 315 ? 8.959 3.041 37.098 1.00 13.23 295 PHE A N 1
ATOM 2303 C CA . PHE A 1 315 ? 9.571 3.866 38.152 1.00 13.88 295 PHE A CA 1
ATOM 2304 C C . PHE A 1 315 ? 8.855 3.533 39.443 1.00 14.62 295 PHE A C 1
ATOM 2305 O O . PHE A 1 315 ? 7.609 3.648 39.491 1.00 15.71 295 PHE A O 1
ATOM 2313 N N . ILE A 1 316 ? 9.621 3.174 40.483 1.00 14.53 296 ILE A N 1
ATOM 2314 C CA . ILE A 1 316 ? 9.050 2.833 41.801 1.00 15.51 296 ILE A CA 1
ATOM 2315 C C . ILE A 1 316 ? 9.559 3.803 42.841 1.00 15.04 296 ILE A C 1
ATOM 2316 O O . ILE A 1 316 ? 10.767 3.991 42.957 1.00 14.86 296 ILE A O 1
ATOM 2321 N N . ASP A 1 317 ? 8.637 4.431 43.576 1.00 13.64 297 ASP A N 1
ATOM 2322 C CA . ASP A 1 317 ? 9.035 5.295 44.707 1.00 13.46 297 ASP A CA 1
ATOM 2323 C C . ASP A 1 317 ? 9.227 4.348 45.909 1.00 13.71 297 ASP A C 1
ATOM 2324 O O . ASP A 1 317 ? 8.261 3.743 46.363 1.00 14.23 297 ASP A O 1
ATOM 2329 N N . ASN A 1 318 ? 10.459 4.194 46.374 1.00 13.10 298 ASN A N 1
ATOM 2330 C CA . ASN A 1 318 ? 10.729 3.203 47.421 1.00 13.88 298 ASN A CA 1
ATOM 2331 C C . ASN A 1 318 ? 10.211 3.649 48.811 1.00 14.61 298 ASN A C 1
ATOM 2332 O O . ASN A 1 318 ? 10.311 2.888 49.769 1.00 15.31 298 ASN A O 1
ATOM 2337 N N . HIS A 1 319 ? 9.762 4.894 48.932 1.00 14.41 299 HIS A N 1
ATOM 2338 C CA . HIS A 1 319 ? 9.036 5.363 50.136 1.00 15.49 299 HIS A CA 1
ATOM 2339 C C . HIS A 1 319 ? 7.520 5.259 50.064 1.00 15.89 299 HIS A C 1
ATOM 2340 O O . HIS A 1 319 ? 6.833 5.582 51.043 1.00 17.13 299 HIS A O 1
ATOM 2347 N N . ARG A 1 320 ? 6.970 4.870 48.916 1.00 16.13 300 ARG A N 1
ATOM 2348 C CA . ARG A 1 320 ? 5.531 4.792 48.738 1.00 17.44 300 ARG A CA 1
ATOM 2349 C C . ARG A 1 320 ? 4.997 3.489 48.157 1.00 18.52 300 ARG A C 1
ATOM 2350 O O . ARG A 1 320 ? 3.789 3.298 48.093 1.00 21.34 300 ARG A O 1
ATOM 2358 N N . ALA A 1 321 ? 5.868 2.600 47.701 1.00 16.64 301 ALA A N 1
ATOM 2359 C CA . ALA A 1 321 ? 5.412 1.369 47.121 1.00 17.75 301 ALA A CA 1
ATOM 2360 C C . ALA A 1 321 ? 6.336 0.246 47.517 1.00 17.77 301 ALA A C 1
ATOM 2361 O O . ALA A 1 321 ? 7.533 0.446 47.719 1.00 18.60 301 ALA A O 1
ATOM 2363 N N . VAL A 1 322 ? 5.757 -0.938 47.656 1.00 18.28 302 VAL A N 1
ATOM 2364 C CA . VAL A 1 322 ? 6.533 -2.156 47.747 1.00 18.32 302 VAL A CA 1
ATOM 2365 C C . VAL A 1 322 ? 6.478 -2.843 46.387 1.00 17.24 302 VAL A C 1
ATOM 2366 O O . VAL A 1 322 ? 5.607 -2.539 45.545 1.00 18.90 302 VAL A O 1
ATOM 2370 N N . HIS A 1 323 ? 7.406 -3.745 46.137 1.00 19.06 303 HIS A N 1
ATOM 2371 C CA . HIS A 1 323 ? 7.444 -4.466 44.885 1.00 20.31 303 HIS A CA 1
ATOM 2372 C C . HIS A 1 323 ? 7.939 -5.884 45.031 1.00 21.20 303 HIS A C 1
ATOM 2373 O O . HIS A 1 323 ? 8.625 -6.204 45.965 1.00 22.04 303 HIS A O 1
ATOM 2380 N N . GLY A 1 324 ? 7.599 -6.733 44.085 1.00 23.73 304 GLY A N 1
ATOM 2381 C CA . GLY A 1 324 ? 8.125 -8.091 44.077 1.00 24.25 304 GLY A CA 1
ATOM 2382 C C . GLY A 1 324 ? 8.058 -8.661 42.679 1.00 25.97 304 GLY A C 1
ATOM 2383 O O . GLY A 1 324 ? 7.792 -7.936 41.690 1.00 24.07 304 GLY A O 1
ATOM 2384 N N . ARG A 1 325 ? 8.305 -9.959 42.584 1.00 28.54 305 ARG A N 1
ATOM 2385 C CA . ARG A 1 325 ? 8.267 -10.622 41.276 1.00 33.66 305 ARG A CA 1
ATOM 2386 C C . ARG A 1 325 ? 7.565 -11.965 41.345 1.00 37.32 305 ARG A C 1
ATOM 2387 O O . ARG A 1 325 ? 7.557 -12.626 42.392 1.00 38.18 305 ARG A O 1
ATOM 2395 N N . LEU A 1 326 ? 6.960 -12.337 40.223 1.00 36.66 306 LEU A N 1
ATOM 2396 C CA . LEU A 1 326 ? 6.237 -13.589 40.106 1.00 37.46 306 LEU A CA 1
ATOM 2397 C C . LEU A 1 326 ? 7.151 -14.635 39.510 1.00 34.59 306 LEU A C 1
ATOM 2398 O O . LEU A 1 326 ? 8.001 -14.305 38.678 1.00 30.97 306 LEU A O 1
ATOM 2403 N N . PRO A 1 327 ? 6.974 -15.903 39.941 1.00 36.25 307 PRO A N 1
ATOM 2404 C CA . PRO A 1 327 ? 7.730 -17.017 39.389 1.00 34.05 307 PRO A CA 1
ATOM 2405 C C . PRO A 1 327 ? 7.392 -17.183 37.928 1.00 30.83 307 PRO A C 1
ATOM 2406 O O . PRO A 1 327 ? 6.271 -16.846 37.498 1.00 30.30 307 PRO A O 1
ATOM 2410 N N . PHE A 1 328 ? 8.370 -17.672 37.177 1.00 28.74 308 PHE A N 1
ATOM 2411 C CA . PHE A 1 328 ? 8.200 -18.024 35.777 1.00 29.10 308 PHE A CA 1
ATOM 2412 C C . PHE A 1 328 ? 9.282 -19.029 35.352 1.00 29.09 308 PHE A C 1
ATOM 2413 O O . PHE A 1 328 ? 10.359 -19.088 35.941 1.00 29.97 308 PHE A O 1
ATOM 2421 N N . GLN A 1 329 ? 8.979 -19.808 34.327 1.00 29.69 309 GLN A N 1
ATOM 2422 C CA . GLN A 1 329 ? 9.888 -20.832 33.847 1.00 31.81 309 GLN A CA 1
ATOM 2423 C C . GLN A 1 329 ? 10.739 -20.231 32.747 1.00 28.11 309 GLN A C 1
ATOM 2424 O O . GLN A 1 329 ? 10.215 -19.812 31.728 1.00 29.54 309 GLN A O 1
ATOM 2430 N N . ALA A 1 330 ? 12.045 -20.180 32.958 1.00 26.23 310 ALA A N 1
ATOM 2431 C CA . ALA A 1 330 ? 12.946 -19.680 31.938 1.00 26.26 310 ALA A CA 1
ATOM 2432 C C . ALA A 1 330 ? 13.260 -20.743 30.902 1.00 27.29 310 ALA A C 1
ATOM 2433 O O . ALA A 1 330 ? 13.164 -21.939 31.188 1.00 27.83 310 ALA A O 1
ATOM 2435 N N . ARG A 1 331 ? 13.701 -20.315 29.731 1.00 27.39 311 ARG A N 1
ATOM 2436 C CA . ARG A 1 331 ? 14.164 -21.251 28.710 1.00 28.96 311 ARG A CA 1
ATOM 2437 C C . ARG A 1 331 ? 15.669 -21.412 28.658 1.00 31.26 311 ARG A C 1
ATOM 2438 O O . ARG A 1 331 ? 16.163 -22.449 28.195 1.00 29.64 311 ARG A O 1
ATOM 2446 N N . TYR A 1 332 ? 16.399 -20.389 29.123 1.00 26.11 312 TYR A N 1
ATOM 2447 C CA . TYR A 1 332 ? 17.862 -20.385 29.144 1.00 27.83 312 TYR A CA 1
ATOM 2448 C C . TYR A 1 332 ? 18.492 -20.547 27.757 1.00 29.22 312 TYR A C 1
ATOM 2449 O O . TYR A 1 332 ? 19.527 -21.207 27.601 1.00 30.38 312 TYR A O 1
ATOM 2458 N N . ASP A 1 333 ? 17.862 -19.937 26.758 1.00 28.42 313 ASP A N 1
ATOM 2459 C CA . ASP A 1 333 ? 18.291 -20.073 25.368 1.00 28.98 313 ASP A CA 1
ATOM 2460 C C . ASP A 1 333 ? 18.574 -18.723 24.686 1.00 27.03 313 ASP A C 1
ATOM 2461 O O . ASP A 1 333 ? 18.619 -18.657 23.464 1.00 26.44 313 ASP A O 1
ATOM 2466 N N . GLY A 1 334 ? 18.741 -17.644 25.462 1.00 24.74 314 GLY A N 1
ATOM 2467 C CA . GLY A 1 334 ? 18.983 -16.328 24.865 1.00 23.01 314 GLY A CA 1
ATOM 2468 C C . GLY A 1 334 ? 17.708 -15.560 24.526 1.00 22.49 314 GLY A C 1
ATOM 2469 O O . GLY A 1 334 ? 17.781 -14.469 23.989 1.00 24.02 314 GLY A O 1
ATOM 2470 N N . THR A 1 335 ? 16.537 -16.076 24.887 1.00 22.88 315 THR A N 1
ATOM 2471 C CA . THR A 1 335 ? 15.288 -15.394 24.538 1.00 22.83 315 THR A CA 1
ATOM 2472 C C . THR A 1 335 ? 14.540 -14.936 25.793 1.00 22.16 315 THR A C 1
ATOM 2473 O O . THR A 1 335 ? 13.429 -14.415 25.702 1.00 21.94 315 THR A O 1
ATOM 2477 N N . ASP A 1 336 ? 15.161 -15.105 26.961 1.00 20.73 316 ASP A N 1
ATOM 2478 C CA . ASP A 1 336 ? 14.433 -14.859 28.183 1.00 20.87 316 ASP A CA 1
ATOM 2479 C C . ASP A 1 336 ? 14.253 -13.372 28.441 1.00 20.09 316 ASP A C 1
ATOM 2480 O O . ASP A 1 336 ? 15.012 -12.552 27.941 1.00 19.66 316 ASP A O 1
ATOM 2485 N N . ARG A 1 337 ? 13.227 -13.085 29.213 1.00 19.71 317 ARG A N 1
ATOM 2486 C CA . ARG A 1 337 ? 12.968 -11.780 29.826 1.00 20.53 317 ARG A CA 1
ATOM 2487 C C . ARG A 1 337 ? 14.250 -11.154 30.353 1.00 19.99 317 ARG A C 1
ATOM 2488 O O . ARG A 1 337 ? 15.035 -11.804 31.031 1.00 19.15 317 ARG A O 1
ATOM 2496 N N . TRP A 1 338 ? 14.461 -9.886 30.045 1.00 18.78 318 TRP A N 1
ATOM 2497 C CA . TRP A 1 338 ? 15.707 -9.215 30.426 1.00 16.93 318 TRP A CA 1
ATOM 2498 C C . TRP A 1 338 ? 15.316 -7.826 30.837 1.00 16.18 318 TRP A C 1
ATOM 2499 O O . TRP A 1 338 ? 14.771 -7.087 30.013 1.00 14.32 318 TRP A O 1
ATOM 2510 N N . LEU A 1 339 ? 15.533 -7.487 32.122 1.00 16.52 319 LEU A N 1
ATOM 2511 C CA . LEU A 1 339 ? 15.338 -6.123 32.631 1.00 16.89 319 LEU A CA 1
ATOM 2512 C C . LEU A 1 339 ? 16.678 -5.517 33.044 1.00 17.19 319 LEU A C 1
ATOM 2513 O O . LEU A 1 339 ? 17.635 -6.244 33.343 1.00 16.47 319 LEU A O 1
ATOM 2518 N N . LYS A 1 340 ? 16.746 -4.184 33.011 1.00 16.68 320 LYS A N 1
ATOM 2519 C CA . LYS A 1 340 ? 17.861 -3.450 33.590 1.00 15.64 320 LYS A CA 1
ATOM 2520 C C . LYS A 1 340 ? 17.323 -2.680 34.786 1.00 14.86 320 LYS A C 1
ATOM 2521 O O . LYS A 1 340 ? 16.143 -2.269 34.828 1.00 14.94 320 LYS A O 1
ATOM 2527 N N . ARG A 1 341 ? 18.170 -2.514 35.784 1.00 16.34 321 ARG A N 1
ATOM 2528 C CA . ARG A 1 341 ? 17.726 -1.858 37.011 1.00 16.63 321 ARG A CA 1
ATOM 2529 C C . ARG A 1 341 ? 18.747 -0.826 37.478 1.00 15.78 321 ARG A C 1
ATOM 2530 O O . ARG A 1 341 ? 19.969 -1.080 37.452 1.00 15.62 321 ARG A O 1
ATOM 2538 N N . VAL A 1 342 ? 18.246 0.350 37.888 1.00 14.94 322 VAL A N 1
ATOM 2539 C CA . VAL A 1 342 ? 19.112 1.391 38.474 1.00 15.22 322 VAL A CA 1
ATOM 2540 C C . VAL A 1 342 ? 18.474 1.836 39.781 1.00 15.60 322 VAL A C 1
ATOM 2541 O O . VAL A 1 342 ? 17.260 2.089 39.803 1.00 16.92 322 VAL A O 1
ATOM 2545 N N . CYS A 1 343 ? 19.289 1.946 40.836 1.00 14.49 323 CYS A N 1
ATOM 2546 C CA . CYS A 1 343 ? 18.852 2.494 42.139 1.00 14.42 323 CYS A CA 1
ATOM 2547 C C . CYS A 1 343 ? 19.160 3.982 42.146 1.00 13.48 323 CYS A C 1
ATOM 2548 O O . CYS A 1 343 ? 20.198 4.373 41.684 1.00 12.03 323 CYS A O 1
ATOM 2551 N N . VAL A 1 344 ? 18.256 4.763 42.722 1.00 12.75 324 VAL A N 1
ATOM 2552 C CA . VAL A 1 344 ? 18.351 6.205 42.745 1.00 12.90 324 VAL A CA 1
ATOM 2553 C C . VAL A 1 344 ? 18.315 6.739 44.174 1.00 12.85 324 VAL A C 1
ATOM 2554 O O . VAL A 1 344 ? 17.428 6.373 44.924 1.00 12.54 324 VAL A O 1
ATOM 2558 N N . THR A 1 345 ? 19.257 7.630 44.506 1.00 12.25 325 THR A N 1
ATOM 2559 C CA . THR A 1 345 ? 19.253 8.366 45.788 1.00 14.67 325 THR A CA 1
ATOM 2560 C C . THR A 1 345 ? 19.006 9.866 45.534 1.00 15.52 325 THR A C 1
ATOM 2561 O O . THR A 1 345 ? 19.532 10.452 44.575 1.00 15.31 325 THR A O 1
ATOM 2565 N N . SER A 1 346 ? 18.196 10.476 46.395 1.00 16.81 326 SER A N 1
ATOM 2566 C CA . SER A 1 346 ? 18.005 11.913 46.348 1.00 18.39 326 SER A CA 1
ATOM 2567 C C . SER A 1 346 ? 19.160 12.663 47.001 1.00 20.48 326 SER A C 1
ATOM 2568 O O . SER A 1 346 ? 19.359 13.833 46.715 1.00 24.36 326 SER A O 1
ATOM 2571 N N . ASP A 1 347 ? 19.967 11.989 47.816 1.00 18.93 327 ASP A N 1
ATOM 2572 C CA . ASP A 1 347 ? 21.047 12.691 48.527 1.00 18.12 327 ASP A CA 1
ATOM 2573 C C . ASP A 1 347 ? 22.255 11.771 48.643 1.00 17.40 327 ASP A C 1
ATOM 2574 O O . ASP A 1 347 ? 22.411 11.027 49.596 1.00 16.10 327 ASP A O 1
ATOM 2579 N N . LEU A 1 348 ? 23.113 11.812 47.645 1.00 16.85 328 LEU A N 1
ATOM 2580 C CA . LEU A 1 348 ? 24.318 10.970 47.669 1.00 17.68 328 LEU A CA 1
ATOM 2581 C C . LEU A 1 348 ? 25.234 11.265 48.877 1.00 16.20 328 LEU A C 1
ATOM 2582 O O . LEU A 1 348 ? 25.906 10.375 49.406 1.00 15.28 328 LEU A O 1
ATOM 2587 N N . ARG A 1 349 ? 25.295 12.526 49.326 1.00 16.52 329 ARG A N 1
ATOM 2588 C CA . ARG A 1 349 ? 26.254 12.851 50.372 1.00 16.97 329 ARG A CA 1
ATOM 2589 C C . ARG A 1 349 ? 25.853 12.291 51.727 1.00 17.88 329 ARG A C 1
ATOM 2590 O O . ARG A 1 349 ? 26.693 12.076 52.586 1.00 18.47 329 ARG A O 1
ATOM 2598 N N . ARG A 1 350 ? 24.559 12.075 51.931 1.00 19.07 330 ARG A N 1
ATOM 2599 C CA . ARG A 1 350 ? 24.076 11.483 53.177 1.00 21.02 330 ARG A CA 1
ATOM 2600 C C . ARG A 1 350 ? 24.760 10.147 53.527 1.00 20.64 330 ARG A C 1
ATOM 2601 O O . ARG A 1 350 ? 25.036 9.872 54.717 1.00 18.62 330 ARG A O 1
ATOM 2609 N N . SER A 1 351 ? 25.072 9.350 52.497 1.00 16.59 331 SER A N 1
ATOM 2610 C CA . SER A 1 351 ? 25.684 8.025 52.693 1.00 16.49 331 SER A CA 1
ATOM 2611 C C . SER A 1 351 ? 27.214 8.065 52.742 1.00 16.33 331 SER A C 1
ATOM 2612 O O . SER A 1 351 ? 27.839 7.028 52.694 1.00 15.15 331 SER A O 1
ATOM 2615 N N . ARG A 1 352 ? 27.831 9.255 52.833 1.00 15.91 332 ARG A N 1
ATOM 2616 C CA . ARG A 1 352 ? 29.295 9.349 52.739 1.00 16.88 332 ARG A CA 1
ATOM 2617 C C . ARG A 1 352 ? 30.049 8.403 53.684 1.00 17.39 332 ARG A C 1
ATOM 2618 O O . ARG A 1 352 ? 31.077 7.834 53.294 1.00 17.17 332 ARG A O 1
ATOM 2626 N N . GLU A 1 353 ? 29.526 8.241 54.898 1.00 17.76 333 GLU A N 1
ATOM 2627 C CA . GLU A 1 353 ? 30.151 7.366 55.898 1.00 21.24 333 GLU A CA 1
ATOM 2628 C C . GLU A 1 353 ? 30.275 5.928 55.432 1.00 21.86 333 GLU A C 1
ATOM 2629 O O . GLU A 1 353 ? 31.165 5.202 55.904 1.00 21.97 333 GLU A O 1
ATOM 2635 N N . MET A 1 354 ? 29.422 5.513 54.484 1.00 19.03 334 MET A N 1
ATOM 2636 C CA . MET A 1 354 ? 29.508 4.140 53.981 1.00 20.91 334 MET A CA 1
ATOM 2637 C C . MET A 1 354 ? 30.140 4.020 52.593 1.00 21.39 334 MET A C 1
ATOM 2638 O O . MET A 1 354 ? 30.147 2.926 51.990 1.00 22.23 334 MET A O 1
ATOM 2643 N N . ARG A 1 355 ? 30.704 5.117 52.100 1.00 20.10 335 ARG A N 1
ATOM 2644 C CA . ARG A 1 355 ? 31.339 5.141 50.766 1.00 20.51 335 ARG A CA 1
ATOM 2645 C C . ARG A 1 355 ? 32.842 5.304 50.897 1.00 21.14 335 ARG A C 1
ATOM 2646 O O . ARG A 1 355 ? 33.291 6.137 51.699 1.00 22.11 335 ARG A O 1
ATOM 2654 N N . ALA A 1 356 ? 33.609 4.507 50.134 1.00 20.49 336 ALA A N 1
ATOM 2655 C CA . ALA A 1 356 ? 35.076 4.467 50.255 1.00 22.48 336 ALA A CA 1
ATOM 2656 C C . ALA A 1 356 ? 35.758 5.806 49.944 1.00 24.46 336 ALA A C 1
ATOM 2657 O O . ALA A 1 356 ? 36.779 6.126 50.547 1.00 24.13 336 ALA A O 1
ATOM 2659 N N . THR A 1 357 ? 35.188 6.574 49.010 1.00 21.90 337 THR A N 1
ATOM 2660 C CA . THR A 1 357 ? 35.728 7.870 48.581 1.00 23.10 337 THR A CA 1
ATOM 2661 C C . THR A 1 357 ? 34.551 8.809 48.387 1.00 22.40 337 THR A C 1
ATOM 2662 O O . THR A 1 357 ? 33.406 8.355 48.358 1.00 21.07 337 THR A O 1
ATOM 2666 N N A SER A 1 358 ? 34.828 10.113 48.273 0.50 22.42 338 SER A N 1
ATOM 2667 N N B SER A 1 358 ? 34.814 10.115 48.279 0.50 23.06 338 SER A N 1
ATOM 2668 C CA A SER A 1 358 ? 33.803 11.096 47.961 0.50 22.07 338 SER A CA 1
ATOM 2669 C CA B SER A 1 358 ? 33.754 11.064 47.979 0.50 23.09 338 SER A CA 1
ATOM 2670 C C A SER A 1 358 ? 33.199 10.840 46.576 0.50 21.05 338 SER A C 1
ATOM 2671 C C B SER A 1 358 ? 33.190 10.850 46.566 0.50 21.64 338 SER A C 1
ATOM 2672 O O A SER A 1 358 ? 32.009 11.046 46.373 0.50 20.83 338 SER A O 1
ATOM 2673 O O B SER A 1 358 ? 32.010 11.084 46.339 0.50 21.35 338 SER A O 1
ATOM 2678 N N . ALA A 1 359 ? 34.033 10.410 45.632 1.00 20.65 339 ALA A N 1
ATOM 2679 C CA . ALA A 1 359 ? 33.616 10.229 44.241 1.00 21.92 339 ALA A CA 1
ATOM 2680 C C . ALA A 1 359 ? 32.778 8.975 43.993 1.00 20.35 339 ALA A C 1
ATOM 2681 O O . ALA A 1 359 ? 31.978 8.963 43.064 1.00 20.86 339 ALA A O 1
ATOM 2683 N N . THR A 1 360 ? 32.995 7.898 44.766 1.00 19.19 340 THR A N 1
ATOM 2684 C CA . THR A 1 360 ? 32.334 6.628 44.432 1.00 17.90 340 THR A CA 1
ATOM 2685 C C . THR A 1 360 ? 30.823 6.707 44.715 1.00 17.09 340 THR A C 1
ATOM 2686 O O . THR A 1 360 ? 30.401 7.290 45.709 1.00 17.10 340 THR A O 1
ATOM 2690 N N . ARG A 1 361 ? 30.026 6.083 43.861 1.00 15.99 341 ARG A N 1
ATOM 2691 C CA . ARG A 1 361 ? 28.605 6.028 44.079 1.00 14.99 341 ARG A CA 1
ATOM 2692 C C . ARG A 1 361 ? 28.204 4.658 44.658 1.00 16.08 341 ARG A C 1
ATOM 2693 O O . ARG A 1 361 ? 27.008 4.346 44.700 1.00 15.23 341 ARG A O 1
ATOM 2701 N N . LEU A 1 362 ? 29.186 3.899 45.123 1.00 15.15 342 LEU A N 1
ATOM 2702 C CA . LEU A 1 362 ? 28.960 2.537 45.622 1.00 16.15 342 LEU A CA 1
ATOM 2703 C C . LEU A 1 362 ? 29.047 2.498 47.140 1.00 15.84 342 LEU A C 1
ATOM 2704 O O . LEU A 1 362 ? 30.046 2.940 47.705 1.00 17.02 342 LEU A O 1
ATOM 2709 N N . LEU A 1 363 ? 27.981 2.021 47.789 1.00 16.16 343 LEU A N 1
ATOM 2710 C CA . LEU A 1 363 ? 27.999 1.812 49.235 1.00 18.73 343 LEU A CA 1
ATOM 2711 C C . LEU A 1 363 ? 28.609 0.466 49.598 1.00 21.52 343 LEU A C 1
ATOM 2712 O O . LEU A 1 363 ? 28.279 -0.564 48.990 1.00 21.84 343 LEU A O 1
ATOM 2717 N N . GLY A 1 364 ? 29.463 0.489 50.621 1.00 23.80 344 GLY A N 1
ATOM 2718 C CA . GLY A 1 364 ? 30.068 -0.738 51.167 1.00 26.77 344 GLY A CA 1
ATOM 2719 C C . GLY A 1 364 ? 31.538 -0.913 50.846 1.00 28.63 344 GLY A C 1
ATOM 2720 O O . GLY A 1 364 ? 32.217 0.022 50.389 1.00 31.05 344 GLY A O 1
ATOM 2721 N N . THR B 1 29 ? 40.814 27.636 46.094 1.00 42.93 9 THR B N 1
ATOM 2722 C CA . THR B 1 29 ? 39.328 27.625 45.880 1.00 39.32 9 THR B CA 1
ATOM 2723 C C . THR B 1 29 ? 38.919 27.990 44.454 1.00 38.03 9 THR B C 1
ATOM 2724 O O . THR B 1 29 ? 38.940 29.177 44.079 1.00 38.15 9 THR B O 1
ATOM 2728 N N . PRO B 1 30 ? 38.522 26.973 43.667 1.00 36.13 10 PRO B N 1
ATOM 2729 C CA . PRO B 1 30 ? 38.156 27.213 42.289 1.00 33.60 10 PRO B CA 1
ATOM 2730 C C . PRO B 1 30 ? 37.074 28.298 42.123 1.00 30.83 10 PRO B C 1
ATOM 2731 O O . PRO B 1 30 ? 36.260 28.553 43.024 1.00 28.87 10 PRO B O 1
ATOM 2735 N N . SER B 1 31 ? 37.124 28.967 40.980 1.00 24.61 11 SER B N 1
ATOM 2736 C CA . SER B 1 31 ? 36.124 29.962 40.639 1.00 21.24 11 SER B CA 1
ATOM 2737 C C . SER B 1 31 ? 36.007 29.907 39.122 1.00 18.94 11 SER B C 1
ATOM 2738 O O . SER B 1 31 ? 36.849 29.305 38.449 1.00 19.48 11 SER B O 1
ATOM 2741 N N . TYR B 1 32 ? 34.926 30.446 38.605 1.00 16.91 12 TYR B N 1
ATOM 2742 C CA . TYR B 1 32 ? 34.673 30.438 37.173 1.00 17.08 12 TYR B CA 1
ATOM 2743 C C . TYR B 1 32 ? 34.395 31.874 36.769 1.00 17.33 12 TYR B C 1
ATOM 2744 O O . TYR B 1 32 ? 33.552 32.546 37.375 1.00 18.13 12 TYR B O 1
ATOM 2753 N N . SER B 1 33 ? 35.126 32.369 35.777 1.00 17.17 13 SER B N 1
ATOM 2754 C CA . SER B 1 33 ? 34.907 33.747 35.317 1.00 17.64 13 SER B CA 1
ATOM 2755 C C . SER B 1 33 ? 34.198 33.715 33.959 1.00 16.92 13 SER B C 1
ATOM 2756 O O . SER B 1 33 ? 34.737 33.115 33.016 1.00 17.88 13 SER B O 1
ATOM 2759 N N . LEU B 1 34 ? 32.991 34.278 33.903 1.00 16.15 14 LEU B N 1
ATOM 2760 C CA . LEU B 1 34 ? 32.192 34.286 32.692 1.00 16.33 14 LEU B CA 1
ATOM 2761 C C . LEU B 1 34 ? 32.873 35.127 31.614 1.00 16.80 14 LEU B C 1
ATOM 2762 O O . LEU B 1 34 ? 33.343 36.224 31.890 1.00 18.05 14 LEU B O 1
ATOM 2767 N N . THR B 1 35 ? 32.861 34.637 30.378 1.00 15.61 15 THR B N 1
ATOM 2768 C CA . THR B 1 35 ? 33.177 35.535 29.262 1.00 15.32 15 THR B CA 1
ATOM 2769 C C . THR B 1 35 ? 32.020 36.514 29.066 1.00 15.53 15 THR B C 1
ATOM 2770 O O . THR B 1 35 ? 30.904 36.303 29.579 1.00 18.13 15 THR B O 1
ATOM 2774 N N . PRO B 1 36 ? 32.257 37.615 28.323 1.00 15.95 16 PRO B N 1
ATOM 2775 C CA . PRO B 1 36 ? 31.155 38.506 28.015 1.00 15.04 16 PRO B CA 1
ATOM 2776 C C . PRO B 1 36 ? 30.001 37.760 27.303 1.00 14.97 16 PRO B C 1
ATOM 2777 O O . PRO B 1 36 ? 28.840 38.017 27.571 1.00 15.83 16 PRO B O 1
ATOM 2781 N N . ALA B 1 37 ? 30.328 36.811 26.435 1.00 15.25 17 ALA B N 1
ATOM 2782 C CA . ALA B 1 37 ? 29.333 36.020 25.699 1.00 15.72 17 ALA B CA 1
ATOM 2783 C C . ALA B 1 37 ? 28.495 35.200 26.675 1.00 15.10 17 ALA B C 1
ATOM 2784 O O . ALA B 1 37 ? 27.272 35.157 26.535 1.00 15.36 17 ALA B O 1
ATOM 2786 N N . GLU B 1 38 ? 29.143 34.544 27.627 1.00 14.90 18 GLU B N 1
ATOM 2787 C CA . GLU B 1 38 ? 28.404 33.798 28.660 1.00 15.88 18 GLU B CA 1
ATOM 2788 C C . GLU B 1 38 ? 27.540 34.755 29.495 1.00 15.30 18 GLU B C 1
ATOM 2789 O O . GLU B 1 38 ? 26.381 34.448 29.807 1.00 16.34 18 GLU B O 1
ATOM 2795 N N . ALA B 1 39 ? 28.118 35.879 29.924 1.00 15.46 19 ALA B N 1
ATOM 2796 C CA . ALA B 1 39 ? 27.363 36.834 30.746 1.00 16.16 19 ALA B CA 1
ATOM 2797 C C . ALA B 1 39 ? 26.114 37.317 29.996 1.00 18.07 19 ALA B C 1
ATOM 2798 O O . ALA B 1 39 ? 25.018 37.395 30.567 1.00 17.81 19 ALA B O 1
ATOM 2800 N N . SER B 1 40 ? 26.263 37.583 28.699 1.00 17.81 20 SER B N 1
ATOM 2801 C CA . SER B 1 40 ? 25.139 38.056 27.889 1.00 18.83 20 SER B CA 1
ATOM 2802 C C . SER B 1 40 ? 24.049 36.983 27.757 1.00 17.45 20 SER B C 1
ATOM 2803 O O . SER B 1 40 ? 22.858 37.290 27.858 1.00 17.39 20 SER B O 1
ATOM 2806 N N . ALA B 1 41 ? 24.478 35.748 27.531 1.00 18.27 21 ALA B N 1
ATOM 2807 C CA . ALA B 1 41 ? 23.598 34.601 27.391 1.00 17.63 21 ALA B CA 1
ATOM 2808 C C . ALA B 1 41 ? 22.803 34.400 28.685 1.00 17.02 21 ALA B C 1
ATOM 2809 O O . ALA B 1 41 ? 21.578 34.185 28.644 1.00 18.39 21 ALA B O 1
ATOM 2811 N N . VAL B 1 42 ? 23.468 34.534 29.815 1.00 16.25 22 VAL B N 1
ATOM 2812 C CA . VAL B 1 42 ? 22.778 34.368 31.134 1.00 16.60 22 VAL B CA 1
ATOM 2813 C C . VAL B 1 42 ? 21.800 35.515 31.364 1.00 17.92 22 VAL B C 1
ATOM 2814 O O . VAL B 1 42 ? 20.621 35.290 31.694 1.00 17.09 22 VAL B O 1
ATOM 2818 N N . ALA B 1 43 ? 22.253 36.748 31.112 1.00 16.45 23 ALA B N 1
ATOM 2819 C CA . ALA B 1 43 ? 21.379 37.895 31.282 1.00 18.67 23 ALA B CA 1
ATOM 2820 C C . ALA B 1 43 ? 20.124 37.734 30.386 1.00 19.47 23 ALA B C 1
ATOM 2821 O O . ALA B 1 43 ? 19.009 37.878 30.886 1.00 20.81 23 ALA B O 1
ATOM 2823 N N . GLU B 1 44 ? 20.311 37.346 29.123 1.00 19.76 24 GLU B N 1
ATOM 2824 C CA . GLU B 1 44 ? 19.198 37.215 28.171 1.00 21.61 24 GLU B CA 1
ATOM 2825 C C . GLU B 1 44 ? 18.211 36.137 28.599 1.00 21.06 24 GLU B C 1
ATOM 2826 O O . GLU B 1 44 ? 16.984 36.319 28.529 1.00 19.96 24 GLU B O 1
ATOM 2832 N N . LEU B 1 45 ? 18.764 35.026 29.071 1.00 18.80 25 LEU B N 1
ATOM 2833 C CA . LEU B 1 45 ? 17.946 33.944 29.558 1.00 18.54 25 LEU B CA 1
ATOM 2834 C C . LEU B 1 45 ? 17.092 34.405 30.743 1.00 18.08 25 LEU B C 1
ATOM 2835 O O . LEU B 1 45 ? 15.877 34.167 30.741 1.00 18.83 25 LEU B O 1
ATOM 2840 N N . THR B 1 46 ? 17.710 35.077 31.710 1.00 17.86 26 THR B N 1
ATOM 2841 C CA . THR B 1 46 ? 16.972 35.484 32.917 1.00 19.69 26 THR B CA 1
ATOM 2842 C C . THR B 1 46 ? 15.899 36.512 32.555 1.00 20.06 26 THR B C 1
ATOM 2843 O O . THR B 1 46 ? 14.815 36.481 33.130 1.00 19.90 26 THR B O 1
ATOM 2847 N N . LEU B 1 47 ? 16.187 37.414 31.613 1.00 20.18 27 LEU B N 1
ATOM 2848 C CA . LEU B 1 47 ? 15.144 38.371 31.169 1.00 22.69 27 LEU B CA 1
ATOM 2849 C C . LEU B 1 47 ? 13.962 37.653 30.519 1.00 22.38 27 LEU B C 1
ATOM 2850 O O . LEU B 1 47 ? 12.800 37.966 30.806 1.00 23.41 27 LEU B O 1
ATOM 2855 N N . GLU B 1 48 ? 14.268 36.695 29.640 1.00 22.74 28 GLU B N 1
ATOM 2856 C CA . GLU B 1 48 ? 13.2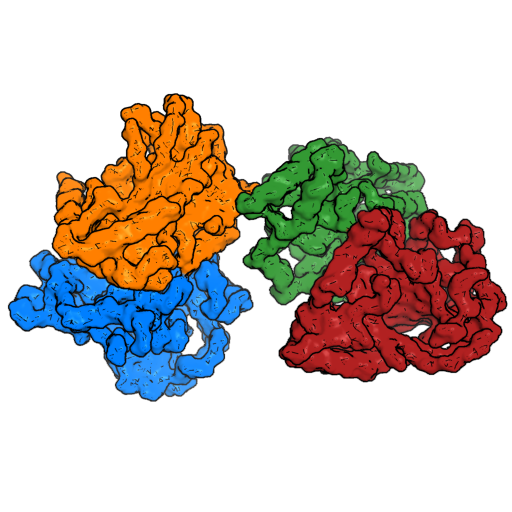32 35.888 28.977 1.00 23.66 28 GLU B CA 1
ATOM 2857 C C . GLU B 1 48 ? 12.331 35.190 30.001 1.00 23.81 28 GLU B C 1
ATOM 2858 O O . GLU B 1 48 ? 11.090 35.214 29.898 1.00 23.29 28 GLU B O 1
ATOM 2864 N N . LEU B 1 49 ? 12.967 34.558 30.986 1.00 21.39 29 LEU B N 1
ATOM 2865 C CA . LEU B 1 49 ? 12.232 33.797 31.993 1.00 23.74 29 LEU B CA 1
ATOM 2866 C C . LEU B 1 49 ? 11.392 34.686 32.865 1.00 23.64 29 LEU B C 1
ATOM 2867 O O . LEU B 1 49 ? 10.238 34.342 33.158 1.00 27.53 29 LEU B O 1
ATOM 2872 N N . ALA B 1 50 ? 11.943 35.838 33.245 1.00 25.16 30 ALA B N 1
ATOM 2873 C CA . ALA B 1 50 ? 11.185 36.818 34.030 1.00 26.78 30 ALA B CA 1
ATOM 2874 C C . ALA B 1 50 ? 9.950 37.312 33.297 1.00 28.90 30 ALA B C 1
ATOM 2875 O O . ALA B 1 50 ? 8.923 37.530 33.927 1.00 31.82 30 ALA B O 1
ATOM 2877 N N . ALA B 1 51 ? 10.039 37.482 31.987 1.00 28.47 31 ALA B N 1
ATOM 2878 C CA . ALA B 1 51 ? 8.867 37.880 31.192 1.00 30.16 31 ALA B CA 1
ATOM 2879 C C . ALA B 1 51 ? 7.859 36.714 31.050 1.00 32.95 31 ALA B C 1
ATOM 2880 O O . ALA B 1 51 ? 6.642 36.923 31.082 1.00 32.35 31 ALA B O 1
ATOM 2882 N N . ALA B 1 52 ? 8.368 35.487 30.927 1.00 31.67 32 ALA B N 1
ATOM 2883 C CA . ALA B 1 52 ? 7.535 34.293 30.720 1.00 32.11 32 ALA B CA 1
ATOM 2884 C C . ALA B 1 52 ? 6.750 33.834 31.958 1.00 33.29 32 ALA B C 1
ATOM 2885 O O . ALA B 1 52 ? 5.641 33.335 31.820 1.00 33.49 32 ALA B O 1
ATOM 2887 N N . TYR B 1 53 ? 7.312 34.007 33.155 1.00 34.69 33 TYR B N 1
ATOM 2888 C CA . TYR B 1 53 ? 6.687 33.536 34.408 1.00 36.50 33 TYR B CA 1
ATOM 2889 C C . TYR B 1 53 ? 6.280 34.687 35.355 1.00 39.72 33 TYR B C 1
ATOM 2890 O O . TYR B 1 53 ? 6.913 35.755 35.385 1.00 41.39 33 TYR B O 1
ATOM 2899 N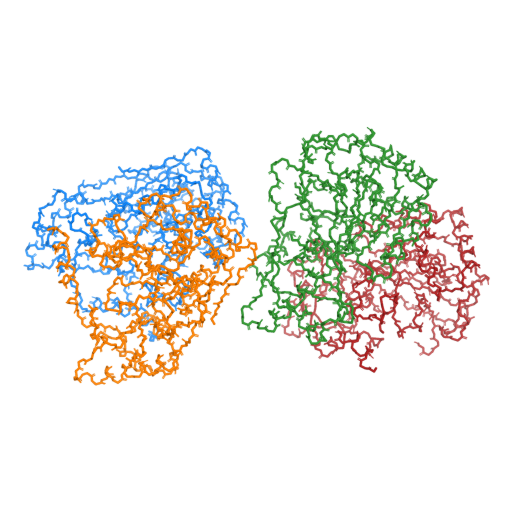 N . GLY B 1 54 ? 5.229 34.469 36.140 1.00 44.64 34 GLY B N 1
ATOM 2900 C CA . GLY B 1 54 ? 4.648 35.548 36.959 1.00 48.22 34 GLY B CA 1
ATOM 2901 C C . GLY B 1 54 ? 5.522 35.971 38.124 1.00 50.98 34 GLY B C 1
ATOM 2902 O O . GLY B 1 54 ? 5.815 37.152 38.315 1.00 51.08 34 GLY B O 1
ATOM 2903 N N . SER B 1 55 ? 5.939 34.971 38.889 1.00 48.61 35 SER B N 1
ATOM 2904 C CA . SER B 1 55 ? 6.700 35.123 40.107 1.00 47.88 35 SER B CA 1
ATOM 2905 C C . SER B 1 55 ? 7.025 33.684 40.466 1.00 46.92 35 SER B C 1
ATOM 2906 O O . SER B 1 55 ? 6.729 32.770 39.696 1.00 47.70 35 SER B O 1
ATOM 2909 N N . PHE B 1 56 ? 7.602 33.473 41.640 1.00 44.40 36 PHE B N 1
ATOM 2910 C CA . PHE B 1 56 ? 7.798 32.120 42.133 1.00 44.96 36 PHE B CA 1
ATOM 2911 C C . PHE B 1 56 ? 6.497 31.497 42.634 1.00 45.67 36 PHE B C 1
ATOM 2912 O O . PHE B 1 56 ? 6.442 30.297 42.944 1.00 43.93 36 PHE B O 1
ATOM 2920 N N . GLY B 1 57 ? 5.448 32.327 42.685 1.00 48.87 37 GLY B N 1
ATOM 2921 C CA . GLY B 1 57 ? 4.078 31.872 42.958 1.00 49.03 37 GLY B CA 1
ATOM 2922 C C . GLY B 1 57 ? 3.548 30.996 41.829 1.00 48.90 37 GLY B C 1
ATOM 2923 O O . GLY B 1 57 ? 2.481 30.388 41.950 1.00 50.35 37 GLY B O 1
ATOM 2924 N N . ASP B 1 58 ? 4.301 30.946 40.729 1.00 44.94 38 ASP B N 1
ATOM 2925 C CA . ASP B 1 58 ? 3.993 30.089 39.600 1.00 42.05 38 ASP B CA 1
ATOM 2926 C C . ASP B 1 58 ? 4.553 28.675 39.855 1.00 35.74 38 ASP B C 1
ATOM 2927 O O . ASP B 1 58 ? 5.776 28.458 39.833 1.00 35.07 38 ASP B O 1
ATOM 2932 N N . PRO B 1 59 ? 3.660 27.703 40.118 1.00 33.56 39 PRO B N 1
ATOM 2933 C CA . PRO B 1 59 ? 4.120 26.322 40.300 1.00 30.39 39 PRO B CA 1
ATOM 2934 C C . PRO B 1 59 ? 4.817 25.751 39.060 1.00 27.26 39 PRO B C 1
ATOM 2935 O O . PRO B 1 59 ? 5.641 24.849 39.187 1.00 25.48 39 PRO B O 1
ATOM 2939 N N A VAL B 1 60 ? 4.453 26.268 37.888 0.50 25.36 40 VAL B N 1
ATOM 2940 N N B VAL B 1 60 ? 4.462 26.234 37.871 0.50 26.07 40 VAL B N 1
ATOM 2941 C CA A VAL B 1 60 ? 5.018 25.818 36.617 0.50 23.38 40 VAL B CA 1
ATOM 2942 C CA B VAL B 1 60 ? 5.072 25.692 36.653 0.50 24.40 40 VAL B CA 1
ATOM 2943 C C A VAL B 1 60 ? 6.496 26.191 36.533 0.50 21.78 40 VAL B C 1
ATOM 2944 C C B VAL B 1 60 ? 6.524 26.186 36.508 0.50 22.31 40 VAL B C 1
ATOM 2945 O O A VAL B 1 60 ? 7.310 25.431 36.026 0.50 20.36 40 VAL B O 1
ATOM 2946 O O B VAL B 1 60 ? 7.358 25.488 35.949 0.50 20.68 40 VAL B O 1
ATOM 2953 N N . LEU B 1 61 ? 6.836 27.362 37.048 1.00 20.52 41 LEU B N 1
ATOM 2954 C CA . LEU B 1 61 ? 8.242 27.789 37.087 1.00 21.93 41 LEU B CA 1
ATOM 2955 C C . LEU B 1 61 ? 9.040 26.844 37.994 1.00 21.73 41 LEU B C 1
ATOM 2956 O O . LEU B 1 61 ? 10.137 26.361 37.618 1.00 19.51 41 LEU B O 1
ATOM 2961 N N . LEU B 1 62 ? 8.477 26.511 39.158 1.00 21.17 42 LEU B N 1
ATOM 2962 C CA . LEU B 1 62 ? 9.209 25.601 40.054 1.00 21.88 42 LEU B CA 1
ATOM 2963 C C . LEU B 1 62 ? 9.353 24.207 39.430 1.00 20.35 42 LEU B C 1
ATOM 2964 O O . LEU B 1 62 ? 10.423 23.554 39.555 1.00 22.18 42 LEU B O 1
ATOM 2969 N N . ARG B 1 63 ? 8.334 23.762 38.687 1.00 18.51 43 ARG B N 1
ATOM 2970 C CA . ARG B 1 63 ? 8.424 22.497 37.974 1.00 20.95 43 ARG B CA 1
ATOM 2971 C C . ARG B 1 63 ? 9.551 22.550 36.950 1.00 20.87 43 ARG B C 1
ATOM 2972 O O . ARG B 1 63 ? 10.355 21.623 36.809 1.00 19.62 43 ARG B O 1
ATOM 2980 N N . ASP B 1 64 ? 9.590 23.658 36.225 1.00 18.95 44 ASP B N 1
ATOM 2981 C CA . ASP B 1 64 ? 10.462 23.758 35.029 1.00 18.54 44 ASP B CA 1
ATOM 2982 C C . ASP B 1 64 ? 11.909 24.049 35.356 1.00 17.00 44 ASP B C 1
ATOM 2983 O O . ASP B 1 64 ? 12.778 23.919 34.483 1.00 17.27 44 ASP B O 1
ATOM 2988 N N . LEU B 1 65 ? 12.184 24.456 36.596 1.00 16.23 45 LEU B N 1
ATOM 2989 C CA . LEU B 1 65 ? 13.510 24.940 36.964 1.00 17.76 45 LEU B CA 1
ATOM 2990 C C . LEU B 1 65 ? 14.708 24.101 36.456 1.00 16.53 45 LEU B C 1
ATOM 2991 O O . LEU B 1 65 ? 15.629 24.666 35.846 1.00 15.25 45 LEU B O 1
ATOM 2996 N N . PRO B 1 66 ? 14.733 22.770 36.714 1.00 16.67 46 PRO B N 1
ATOM 2997 C CA . PRO B 1 66 ? 15.938 22.082 36.253 1.00 16.21 46 PRO B CA 1
ATOM 2998 C C . PRO B 1 66 ? 16.103 22.080 34.723 1.00 15.97 46 PRO B C 1
ATOM 2999 O O . PRO B 1 66 ? 17.227 22.176 34.228 1.00 16.45 46 PRO B O 1
ATOM 3003 N N . ARG B 1 67 ? 15.007 21.949 33.993 1.00 16.57 47 ARG B N 1
ATOM 3004 C CA . ARG B 1 67 ? 15.081 21.974 32.530 1.00 18.02 47 ARG B CA 1
ATOM 3005 C C . ARG B 1 67 ? 15.523 23.354 32.043 1.00 16.38 47 ARG B C 1
ATOM 3006 O O . ARG B 1 67 ? 16.395 23.469 31.165 1.00 16.58 47 ARG B O 1
ATOM 3014 N N . LEU B 1 68 ? 14.984 24.413 32.653 1.00 15.91 48 LEU B N 1
ATOM 3015 C CA . LEU B 1 68 ? 15.415 25.769 32.344 1.00 16.47 48 LEU B CA 1
ATOM 3016 C C . LEU B 1 68 ? 16.899 26.019 32.683 1.00 16.13 48 LEU B C 1
ATOM 3017 O O . LEU B 1 68 ? 17.606 26.664 31.910 1.00 17.39 48 LEU B O 1
ATOM 3022 N N . ALA B 1 69 ? 17.371 25.482 33.807 1.00 15.44 49 ALA B N 1
ATOM 3023 C CA . ALA B 1 69 ? 18.782 25.590 34.158 1.00 15.30 49 ALA B CA 1
ATOM 3024 C C . ALA B 1 69 ? 19.706 24.963 33.126 1.00 15.61 49 ALA B C 1
ATOM 3025 O O . ALA B 1 69 ? 20.856 25.406 32.976 1.00 16.02 49 ALA B O 1
ATOM 3027 N N . ALA B 1 70 ? 19.225 23.944 32.420 1.00 14.72 50 ALA B N 1
ATOM 3028 C CA . ALA B 1 70 ? 20.021 23.346 31.335 1.00 16.05 50 ALA B CA 1
ATOM 3029 C C . ALA B 1 70 ? 20.169 24.276 30.106 1.00 17.16 50 ALA B C 1
ATOM 3030 O O . ALA B 1 70 ? 20.875 23.942 29.168 1.00 18.50 50 ALA B O 1
ATOM 3032 N N . ARG B 1 71 ? 19.528 25.449 30.118 1.00 16.42 51 ARG B N 1
ATOM 3033 C CA . ARG B 1 71 ? 19.749 26.450 29.085 1.00 17.26 51 ARG B CA 1
ATOM 3034 C C . ARG B 1 71 ? 20.879 27.416 29.443 1.00 17.57 51 ARG B C 1
ATOM 3035 O O . ARG B 1 71 ? 21.252 28.268 28.638 1.00 17.81 51 ARG B O 1
ATOM 3043 N N . LEU B 1 72 ? 21.407 27.308 30.663 1.00 16.47 52 LEU B N 1
ATOM 3044 C CA . LEU B 1 72 ? 22.600 28.054 31.047 1.00 16.80 52 LEU B CA 1
ATOM 3045 C C . LEU B 1 72 ? 23.815 27.628 30.186 1.00 16.48 52 LEU B C 1
ATOM 3046 O O . LEU B 1 72 ? 23.850 26.511 29.670 1.00 17.09 52 LEU B O 1
ATOM 3051 N N . PRO B 1 73 ? 24.818 28.509 30.054 1.00 17.45 53 PRO B N 1
ATOM 3052 C CA . PRO B 1 73 ? 26.022 28.127 29.310 1.00 18.31 53 PRO B CA 1
ATOM 3053 C C . PRO B 1 73 ? 26.550 26.809 29.839 1.00 17.87 53 PRO B C 1
ATOM 3054 O O . PRO B 1 73 ? 26.561 26.579 31.066 1.00 16.97 53 PRO B O 1
ATOM 3058 N N . GLU B 1 74 ? 26.951 25.919 28.930 1.00 19.81 54 GLU B N 1
ATOM 3059 C CA . GLU B 1 74 ? 27.381 24.569 29.352 1.00 20.08 54 GLU B CA 1
ATOM 3060 C C . GLU B 1 74 ? 28.588 24.556 30.295 1.00 18.50 54 GLU B C 1
ATOM 3061 O O . GLU B 1 74 ? 28.662 23.715 31.185 1.00 17.29 54 GLU B O 1
ATOM 3067 N N . GLY B 1 75 ? 29.502 25.503 30.135 1.00 16.52 55 GLY B N 1
ATOM 3068 C CA . GLY B 1 75 ? 30.669 25.588 31.002 1.00 17.58 55 GLY B CA 1
ATOM 3069 C C . GLY B 1 75 ? 30.272 25.872 32.449 1.00 17.32 55 GLY B C 1
ATOM 3070 O O . GLY B 1 75 ? 30.913 25.387 33.377 1.00 18.11 55 GLY B O 1
ATOM 3071 N N . VAL B 1 76 ? 29.232 26.665 32.621 1.00 17.29 56 VAL B N 1
ATOM 3072 C CA . VAL B 1 76 ? 28.745 27.039 33.940 1.00 16.76 56 VAL B CA 1
ATOM 3073 C C . VAL B 1 76 ? 28.059 25.835 34.576 1.00 16.47 56 VAL B C 1
ATOM 3074 O O . VAL B 1 76 ? 28.285 25.511 35.755 1.00 15.10 56 VAL B O 1
ATOM 3078 N N . GLN B 1 77 ? 27.224 25.151 33.790 1.00 15.78 57 GLN B N 1
ATOM 3079 C CA . GLN B 1 77 ? 26.636 23.892 34.296 1.00 16.60 57 GLN B CA 1
ATOM 3080 C C . GLN B 1 77 ? 27.705 22.895 34.698 1.00 17.96 57 GLN B C 1
ATOM 3081 O O . GLN B 1 77 ? 27.641 22.302 35.792 1.00 17.10 57 GLN B O 1
ATOM 3087 N N . ASP B 1 78 ? 28.698 22.697 33.826 1.00 16.94 58 ASP B N 1
ATOM 3088 C CA . ASP B 1 78 ? 29.762 21.740 34.123 1.00 17.99 58 ASP B CA 1
ATOM 3089 C C . ASP B 1 78 ? 30.543 22.099 35.390 1.00 17.64 58 ASP B C 1
ATOM 3090 O O . ASP B 1 78 ? 30.857 21.225 36.202 1.00 15.26 58 ASP B O 1
ATOM 3095 N N . PHE B 1 79 ? 30.901 23.376 35.508 1.00 16.53 59 PHE B N 1
ATOM 3096 C CA . PHE B 1 79 ? 31.607 23.886 36.695 1.00 16.27 59 PHE B CA 1
ATOM 3097 C C . PHE B 1 79 ? 30.861 23.588 38.010 1.00 15.86 59 PHE B C 1
ATOM 3098 O O . PHE B 1 79 ? 31.442 23.054 38.963 1.00 15.47 59 PHE B O 1
ATOM 3106 N N . LEU B 1 80 ? 29.572 23.896 38.059 1.00 15.70 60 LEU B N 1
ATOM 3107 C CA . LEU B 1 80 ? 28.834 23.708 39.290 1.00 16.06 60 LEU B CA 1
ATOM 3108 C C . LEU B 1 80 ? 28.651 22.218 39.578 1.00 16.25 60 LEU B C 1
ATOM 3109 O O . LEU B 1 80 ? 28.650 21.794 40.723 1.00 15.57 60 LEU B O 1
ATOM 3114 N N . ARG B 1 81 ? 28.492 21.437 38.516 1.00 15.26 61 ARG B N 1
ATOM 3115 C CA . ARG B 1 81 ? 28.318 20.000 38.674 1.00 16.81 61 ARG B CA 1
ATOM 3116 C C . ARG B 1 81 ? 29.596 19.417 39.249 1.00 15.45 61 ARG B C 1
ATOM 3117 O O . ARG B 1 81 ? 29.558 18.557 40.121 1.00 16.39 61 ARG B O 1
ATOM 3125 N N . GLU B 1 82 ? 30.738 19.888 38.758 1.00 16.10 62 GLU B N 1
ATOM 3126 C CA . GLU B 1 82 ? 32.006 19.406 39.283 1.00 18.35 62 GLU B CA 1
ATOM 3127 C C . GLU B 1 82 ? 32.198 19.754 40.764 1.00 16.92 62 GLU B C 1
ATOM 3128 O O . GLU B 1 82 ? 32.697 18.934 41.535 1.00 17.56 62 GLU B O 1
ATOM 3134 N N . PHE B 1 83 ? 31.767 20.945 41.144 1.00 17.02 63 PHE B N 1
ATOM 3135 C CA . PHE B 1 83 ? 31.856 21.381 42.544 1.00 16.97 63 PHE B CA 1
ATOM 3136 C C . PHE B 1 83 ? 30.988 20.474 43.438 1.00 16.78 63 PHE B C 1
ATOM 3137 O O . PHE B 1 83 ? 31.453 19.982 44.488 1.00 15.43 63 PHE B O 1
ATOM 3145 N N . LYS B 1 84 ? 29.743 20.256 43.009 1.00 15.92 64 LYS B N 1
ATOM 3146 C CA . LYS B 1 84 ? 28.802 19.393 43.743 1.00 17.44 64 LYS B CA 1
ATOM 3147 C C . LYS B 1 84 ? 29.350 17.965 43.897 1.00 18.35 64 LYS B C 1
ATOM 3148 O O . LYS B 1 84 ? 29.349 17.410 45.015 1.00 17.81 64 LYS B O 1
ATOM 3154 N N . LEU B 1 85 ? 29.851 17.382 42.811 1.00 16.64 65 LEU B N 1
ATOM 3155 C CA . LEU B 1 85 ? 30.280 15.975 42.859 1.00 16.86 65 LEU B CA 1
ATOM 3156 C C . LEU B 1 85 ? 31.663 15.816 43.499 1.00 16.57 65 LEU B C 1
ATOM 3157 O O . LEU B 1 85 ? 31.979 14.779 44.083 1.00 16.63 65 LEU B O 1
ATOM 3162 N N . ALA B 1 86 ? 32.503 16.826 43.386 1.00 16.08 66 ALA B N 1
ATOM 3163 C CA . ALA B 1 86 ? 33.828 16.735 43.996 1.00 17.93 66 ALA B CA 1
ATOM 3164 C C . ALA B 1 86 ? 33.705 16.594 45.542 1.00 18.27 66 ALA B C 1
ATOM 3165 O O . ALA B 1 86 ? 34.478 15.873 46.196 1.00 18.10 66 ALA B O 1
ATOM 3167 N N . ASP B 1 87 ? 32.777 17.340 46.115 1.00 17.13 67 ASP B N 1
ATOM 3168 C CA . ASP B 1 87 ? 32.536 17.276 47.563 1.00 18.76 67 ASP B CA 1
ATOM 3169 C C . ASP B 1 87 ? 33.864 17.488 48.303 1.00 20.01 67 ASP B C 1
ATOM 3170 O O . ASP B 1 87 ? 34.273 16.671 49.136 1.00 22.90 67 ASP B O 1
ATOM 3175 N N . ARG B 1 88 ? 34.541 18.568 47.964 1.00 23.03 68 ARG B N 1
ATOM 3176 C CA . ARG B 1 88 ? 35.897 18.785 48.443 1.00 27.60 68 ARG B CA 1
ATOM 3177 C C . ARG B 1 88 ? 35.988 20.186 49.039 1.00 28.71 68 ARG B C 1
ATOM 3178 O O . ARG B 1 88 ? 36.230 20.317 50.252 1.00 31.82 68 ARG B O 1
ATOM 3186 N N . HIS B 1 89 ? 35.721 21.212 48.218 1.00 24.91 69 HIS B N 1
ATOM 3187 C CA . HIS B 1 89 ? 35.853 22.605 48.622 1.00 25.82 69 HIS B CA 1
ATOM 3188 C C . HIS B 1 89 ? 34.602 23.070 49.282 1.00 23.66 69 HIS B C 1
ATOM 3189 O O . HIS B 1 89 ? 33.487 22.663 48.911 1.00 25.33 69 HIS B O 1
ATOM 3196 N N . GLY B 1 90 ? 34.764 23.959 50.247 1.00 21.06 70 GLY B N 1
ATOM 3197 C CA . GLY B 1 90 ? 33.649 24.468 51.000 1.00 21.33 70 GLY B CA 1
ATOM 3198 C C . GLY B 1 90 ? 32.871 25.582 50.347 1.00 20.36 70 GLY B C 1
ATOM 3199 O O . GLY B 1 90 ? 31.761 25.923 50.808 1.00 17.30 70 GLY B O 1
ATOM 3200 N N . HIS B 1 91 ? 33.465 26.217 49.323 1.00 18.16 71 HIS B N 1
ATOM 3201 C CA . HIS B 1 91 ? 32.726 27.232 48.597 1.00 17.38 71 HIS B CA 1
ATOM 3202 C C . HIS B 1 91 ? 33.323 27.412 47.238 1.00 16.43 71 HIS B C 1
ATOM 3203 O O . HIS B 1 91 ? 34.455 26.979 46.976 1.00 16.77 71 HIS B O 1
ATOM 3210 N N . THR B 1 92 ? 32.570 28.098 46.393 1.00 16.13 72 THR B N 1
ATOM 3211 C CA . THR B 1 92 ? 33.045 28.487 45.064 1.00 17.01 72 THR B CA 1
ATOM 3212 C C . THR B 1 92 ? 32.298 29.730 44.596 1.00 15.78 72 THR B C 1
ATOM 3213 O O . THR B 1 92 ? 31.261 30.113 45.170 1.00 16.47 72 THR B O 1
ATOM 3217 N N . VAL B 1 93 ? 32.811 30.375 43.553 1.00 16.14 73 VAL B N 1
ATOM 3218 C CA . VAL B 1 93 ? 32.200 31.602 43.075 1.00 16.93 73 VAL B CA 1
ATOM 3219 C C . VAL B 1 93 ? 32.132 31.596 41.550 1.00 16.92 73 VAL B C 1
ATOM 3220 O O . VAL B 1 93 ? 33.058 31.152 40.896 1.00 19.53 73 VAL B O 1
ATOM 3224 N N . ILE B 1 94 ? 31.001 32.032 41.007 1.00 17.24 74 ILE B N 1
ATOM 3225 C CA . ILE B 1 94 ? 30.949 32.306 39.586 1.00 17.92 74 ILE B CA 1
ATOM 3226 C C . ILE B 1 94 ? 30.939 33.833 39.457 1.00 17.81 74 ILE B C 1
ATOM 3227 O O . ILE B 1 94 ? 30.017 34.500 39.953 1.00 18.00 74 ILE B O 1
ATOM 3232 N N A ARG B 1 95 ? 31.931 34.358 38.746 0.50 18.19 75 ARG B N 1
ATOM 3233 N N B ARG B 1 95 ? 31.956 34.368 38.787 0.50 18.53 75 ARG B N 1
ATOM 3234 C CA A ARG B 1 95 ? 32.158 35.801 38.658 0.50 18.32 75 ARG B CA 1
ATOM 3235 C CA B ARG B 1 95 ? 32.176 35.820 38.704 0.50 18.82 75 ARG B CA 1
ATOM 3236 C C A ARG B 1 95 ? 31.794 36.340 37.292 0.50 18.00 75 ARG B C 1
ATOM 3237 C C B ARG B 1 95 ? 31.872 36.358 37.309 0.50 18.29 75 ARG B C 1
ATOM 3238 O O A ARG B 1 95 ? 31.795 35.604 36.303 0.50 17.52 75 ARG B O 1
ATOM 3239 O O B ARG B 1 95 ? 31.980 35.628 36.318 0.50 17.85 75 ARG B O 1
ATOM 3254 N N . GLY B 1 96 ? 31.479 37.628 37.240 1.00 17.58 76 GLY B N 1
ATOM 3255 C CA . GLY B 1 96 ? 31.293 38.310 35.940 1.00 18.61 76 GLY B CA 1
ATOM 3256 C C . GLY B 1 96 ? 29.926 38.298 35.321 1.00 19.07 76 GLY B C 1
ATOM 3257 O O . GLY B 1 96 ? 29.788 38.522 34.092 1.00 18.83 76 GLY B O 1
ATOM 3258 N N . HIS B 1 97 ? 28.897 38.119 36.143 1.00 18.47 77 HIS B N 1
ATOM 3259 C CA . HIS B 1 97 ? 27.517 38.269 35.645 1.00 18.37 77 HIS B CA 1
ATOM 3260 C C . HIS B 1 97 ? 27.228 39.705 35.330 1.00 19.15 77 HIS B C 1
ATOM 3261 O O . HIS B 1 97 ? 27.806 40.615 35.946 1.00 19.86 77 HIS B O 1
ATOM 3268 N N . ASP B 1 98 ? 26.361 39.906 34.361 1.00 18.11 78 ASP B N 1
ATOM 3269 C CA . ASP B 1 98 ? 25.887 41.246 33.991 1.00 20.55 78 ASP B CA 1
ATOM 3270 C C . ASP B 1 98 ? 24.588 41.534 34.739 1.00 19.98 78 ASP B C 1
ATOM 3271 O O . ASP B 1 98 ? 23.530 41.076 34.349 1.00 20.52 78 ASP B O 1
ATOM 3276 N N . PHE B 1 99 ? 24.679 42.285 35.845 1.00 20.96 79 PHE B N 1
ATOM 3277 C CA . PHE B 1 99 ? 23.496 42.649 36.613 1.00 20.24 79 PHE B CA 1
ATOM 3278 C C . PHE B 1 99 ? 23.223 44.116 36.335 1.00 21.65 79 PHE B C 1
ATOM 3279 O O . PHE B 1 99 ? 23.980 44.970 36.783 1.00 24.23 79 PHE B O 1
ATOM 3287 N N . ASP B 1 100 ? 22.186 44.378 35.542 1.00 21.70 80 ASP B N 1
ATOM 3288 C CA . ASP B 1 100 ? 21.902 45.716 35.002 1.00 23.46 80 ASP B CA 1
ATOM 3289 C C . ASP B 1 100 ? 21.504 46.630 36.158 1.00 22.79 80 ASP B C 1
ATOM 3290 O O . ASP B 1 100 ? 20.427 46.467 36.711 1.00 20.38 80 ASP B O 1
ATOM 3295 N N . GLN B 1 101 ? 22.392 47.553 36.534 1.00 22.74 81 GLN B N 1
ATOM 3296 C CA . GLN B 1 101 ? 22.190 48.391 37.734 1.00 23.48 81 GLN B CA 1
ATOM 3297 C C . GLN B 1 101 ? 20.982 49.377 37.624 1.00 25.16 81 GLN B C 1
ATOM 3298 O O . GLN B 1 101 ? 20.272 49.596 38.628 1.00 26.48 81 GLN B O 1
ATOM 3304 N N . ARG B 1 102 ? 20.753 49.938 36.436 0.50 22.71 82 ARG B N 1
ATOM 3305 C CA . ARG B 1 102 ? 19.577 50.788 36.217 0.50 23.35 82 ARG B CA 1
ATOM 3306 C C . ARG B 1 102 ? 18.293 50.003 36.393 0.50 22.11 82 ARG B C 1
ATOM 3307 O O . ARG B 1 102 ? 17.391 50.443 37.087 0.50 21.68 82 ARG B O 1
ATOM 3315 N N . ARG B 1 103 ? 18.209 48.835 35.761 1.00 23.60 83 ARG B N 1
ATOM 3316 C CA . ARG B 1 103 ? 16.997 48.011 35.848 1.00 23.55 83 ARG B CA 1
ATOM 3317 C C . ARG B 1 103 ? 16.753 47.547 37.268 1.00 23.87 83 ARG B C 1
ATOM 3318 O O . ARG B 1 103 ? 15.610 47.575 37.758 1.00 24.54 83 ARG B O 1
ATOM 3326 N N . ILE B 1 104 ? 17.812 47.096 37.938 1.00 24.39 84 ILE B N 1
ATOM 3327 C CA . ILE B 1 104 ? 17.674 46.617 39.301 1.00 23.55 84 ILE B CA 1
ATOM 3328 C C . ILE B 1 104 ? 17.127 47.733 40.224 1.00 24.62 84 ILE B C 1
ATOM 3329 O O . ILE B 1 104 ? 16.359 47.470 41.166 1.00 25.48 84 ILE B O 1
ATOM 3334 N N . GLY B 1 105 ? 17.571 48.954 39.960 1.00 24.55 85 GLY B N 1
ATOM 3335 C CA . GLY B 1 105 ? 17.082 50.153 40.655 1.00 26.02 85 GLY B CA 1
ATOM 3336 C C . GLY B 1 105 ? 17.683 50.288 42.047 1.00 27.84 85 GLY B C 1
ATOM 3337 O O . GLY B 1 105 ? 18.553 49.518 42.435 1.00 28.53 85 GLY B O 1
ATOM 3338 N N . PRO B 1 106 ? 17.213 51.267 42.819 1.00 29.89 86 PRO B N 1
ATOM 3339 C CA . PRO B 1 106 ? 17.775 51.499 44.155 1.00 28.82 86 PRO B CA 1
ATOM 3340 C C . PRO B 1 106 ? 17.531 50.364 45.152 1.00 26.74 86 PRO B C 1
ATOM 3341 O O . PRO B 1 106 ? 16.468 49.747 45.162 1.00 24.93 86 PRO B O 1
ATOM 3345 N N . THR B 1 107 ? 18.527 50.117 45.999 1.00 24.24 87 THR B N 1
ATOM 3346 C CA . THR B 1 107 ? 18.413 49.172 47.105 1.00 24.50 87 THR B CA 1
ATOM 3347 C C . THR B 1 107 ? 17.243 49.609 48.010 1.00 26.21 87 THR B C 1
ATOM 3348 O O . THR B 1 107 ? 17.192 50.776 48.437 1.00 24.40 87 THR B O 1
ATOM 3352 N N . PRO B 1 108 ? 16.282 48.699 48.281 1.00 25.77 88 PRO B N 1
ATOM 3353 C CA . PRO B 1 108 ? 15.096 49.071 49.078 1.00 26.51 88 PRO B CA 1
ATOM 3354 C C . PRO B 1 108 ? 15.422 49.356 50.544 1.00 28.32 88 PRO B C 1
ATOM 3355 O O . PRO B 1 108 ? 16.459 48.900 51.045 1.00 28.69 88 PRO B O 1
ATOM 3359 N N . ASP B 1 109 ? 14.527 50.098 51.213 1.00 31.42 89 ASP B N 1
ATOM 3360 C CA . ASP B 1 109 ? 14.620 50.435 52.644 1.00 35.54 89 ASP B CA 1
ATOM 3361 C C . ASP B 1 109 ? 14.295 49.257 53.528 1.00 33.91 89 ASP B C 1
ATOM 3362 O O . ASP B 1 109 ? 14.768 49.168 54.678 1.00 35.11 89 ASP B O 1
ATOM 3367 N N . HIS B 1 110 ? 13.455 48.366 53.008 1.00 33.18 90 HIS B N 1
ATOM 3368 C CA . HIS B 1 110 ? 13.059 47.167 53.744 1.00 36.40 90 HIS B CA 1
ATOM 3369 C C . HIS B 1 110 ? 12.583 46.092 52.798 1.00 33.98 90 HIS B C 1
ATOM 3370 O O . HIS B 1 110 ? 12.218 46.392 51.662 1.00 37.26 90 HIS B O 1
ATOM 3377 N N . TRP B 1 111 ? 12.614 44.834 53.245 1.00 34.92 91 TRP B N 1
ATOM 3378 C CA . TRP B 1 111 ? 11.919 43.729 52.556 1.00 37.48 91 TRP B CA 1
ATOM 3379 C C . TRP B 1 111 ? 10.456 43.644 52.948 1.00 40.13 91 TRP B C 1
ATOM 3380 O O . TRP B 1 111 ? 9.612 43.218 52.158 1.00 40.39 91 TRP B O 1
ATOM 3391 N N . ARG B 1 112 ? 10.135 44.034 54.177 1.00 43.86 92 ARG B N 1
ATOM 3392 C CA . ARG B 1 112 ? 8.782 43.833 54.687 1.00 49.85 92 ARG B CA 1
ATOM 3393 C C . ARG B 1 112 ? 7.783 44.773 54.023 1.00 51.35 92 ARG B C 1
ATOM 3394 O O . ARG B 1 112 ? 8.030 45.984 53.887 1.00 48.94 92 ARG B O 1
ATOM 3402 N N . GLY B 1 113 ? 6.678 44.175 53.579 1.00 52.38 93 GLY B N 1
ATOM 3403 C CA . GLY B 1 113 ? 5.659 44.865 52.810 1.00 51.90 93 GLY B CA 1
ATOM 3404 C C . GLY B 1 113 ? 6.084 45.281 51.411 1.00 53.41 93 GLY B C 1
ATOM 3405 O O . GLY B 1 113 ? 5.374 46.043 50.753 1.00 52.44 93 GLY B O 1
ATOM 3406 N N . ARG B 1 114 ? 7.237 44.800 50.948 1.00 50.10 94 ARG B N 1
ATOM 3407 C CA . ARG B 1 114 ? 7.686 45.124 49.589 1.00 47.66 94 ARG B CA 1
ATOM 3408 C C . ARG B 1 114 ? 7.021 44.199 48.570 1.00 48.09 94 ARG B C 1
ATOM 3409 O O . ARG B 1 114 ? 6.963 42.975 48.768 1.00 47.78 94 ARG B O 1
ATOM 3417 N N . VAL B 1 115 ? 6.515 44.798 47.489 1.00 47.14 95 VAL B N 1
ATOM 3418 C CA . VAL B 1 115 ? 5.891 44.065 46.393 1.00 46.79 95 VAL B CA 1
ATOM 3419 C C . VAL B 1 115 ? 6.900 43.100 45.758 1.00 44.94 95 VAL B C 1
ATOM 3420 O O . VAL B 1 115 ? 8.074 43.435 45.599 1.00 45.46 95 VAL B O 1
ATOM 3424 N N . ARG B 1 116 ? 6.406 41.924 45.387 1.00 42.30 96 ARG B N 1
ATOM 3425 C CA . ARG B 1 116 ? 7.213 40.839 44.872 1.00 39.46 96 ARG B CA 1
ATOM 3426 C C . ARG B 1 116 ? 6.532 40.218 43.661 1.00 36.29 96 ARG B C 1
ATOM 3427 O O . ARG B 1 116 ? 5.369 39.842 43.755 1.00 35.78 96 ARG B O 1
ATOM 3435 N N . PRO B 1 117 ? 7.267 40.036 42.540 1.00 34.58 97 PRO B N 1
ATOM 3436 C CA . PRO B 1 117 ? 8.687 40.359 42.399 1.00 33.22 97 PRO B CA 1
ATOM 3437 C C . PRO B 1 117 ? 8.944 41.790 41.931 1.00 32.40 97 PRO B C 1
ATOM 3438 O O . PRO B 1 117 ? 8.108 42.392 41.243 1.00 32.69 97 PRO B O 1
ATOM 3442 N N . GLY B 1 118 ? 10.109 42.315 42.292 1.00 30.93 98 GLY B N 1
ATOM 3443 C CA . GLY B 1 118 ? 10.526 43.622 41.811 1.00 28.90 98 GLY B CA 1
ATOM 3444 C C . GLY B 1 118 ? 11.239 43.554 40.467 1.00 27.93 98 GLY B C 1
ATOM 3445 O O . GLY B 1 118 ? 11.244 42.508 39.789 1.00 26.08 98 GLY B O 1
ATOM 3446 N N . PRO B 1 119 ? 11.869 44.668 40.075 1.00 27.20 99 PRO B N 1
ATOM 3447 C CA . PRO B 1 119 ? 12.560 44.736 38.788 1.00 27.46 99 PRO B CA 1
ATOM 3448 C C . PRO B 1 119 ? 13.836 43.858 38.753 1.00 25.00 99 PRO B C 1
ATOM 3449 O O . PRO B 1 119 ? 14.389 43.621 37.681 1.00 26.69 99 PRO B O 1
ATOM 3453 N N . GLU B 1 120 ? 14.277 43.400 39.921 1.00 23.46 100 GLU B N 1
ATOM 3454 C CA . GLU B 1 120 ? 15.443 42.499 40.070 1.00 22.54 100 GLU B CA 1
ATOM 3455 C C . GLU B 1 120 ? 15.065 40.999 39.977 1.00 21.41 100 GLU B C 1
ATOM 3456 O O . GLU B 1 120 ? 15.872 40.127 40.308 1.00 20.72 100 GLU B O 1
ATOM 3462 N N . PHE B 1 121 ? 13.839 40.718 39.560 1.00 21.21 101 PHE B N 1
ATOM 3463 C CA . PHE B 1 121 ? 13.335 39.352 39.379 1.00 21.84 101 PHE B CA 1
ATOM 3464 C C . PHE B 1 121 ? 14.278 38.496 38.509 1.00 20.27 101 PHE B C 1
ATOM 3465 O O . PHE B 1 121 ? 14.532 37.339 38.860 1.00 20.70 101 PHE B O 1
ATOM 3473 N N . PRO B 1 122 ? 14.819 39.048 37.402 1.00 20.37 102 PRO B N 1
ATOM 3474 C CA . PRO B 1 122 ? 15.742 38.214 36.633 1.00 19.50 102 PRO B CA 1
ATOM 3475 C C . PRO B 1 122 ? 16.904 37.650 37.484 1.00 18.97 102 PRO B C 1
ATOM 3476 O O . PRO B 1 122 ? 17.271 36.483 37.280 1.00 18.83 102 PRO B O 1
ATOM 3480 N N . GLU B 1 123 ? 17.472 38.436 38.403 1.00 19.42 103 GLU B N 1
ATOM 3481 C CA . GLU B 1 123 ? 18.594 37.989 39.225 1.00 20.11 103 GLU B CA 1
ATOM 3482 C C . GLU B 1 123 ? 18.143 36.916 40.227 1.00 20.34 103 GLU B C 1
ATOM 3483 O O . GLU B 1 123 ? 18.869 35.953 40.498 1.00 19.91 103 GLU B O 1
ATOM 3489 N N . GLU B 1 124 ? 16.938 37.083 40.764 1.00 19.83 104 GLU B N 1
ATOM 3490 C CA . GLU B 1 124 ? 16.376 36.071 41.657 1.00 20.76 104 GLU B CA 1
ATOM 3491 C C . GLU B 1 124 ? 16.169 34.770 40.890 1.00 19.37 104 GLU B C 1
ATOM 3492 O O . GLU B 1 124 ? 16.474 33.686 41.400 1.00 17.38 104 GLU B O 1
ATOM 3498 N N . LEU B 1 125 ? 15.652 34.890 39.668 1.00 19.09 105 LEU B N 1
ATOM 3499 C CA . LEU B 1 125 ? 15.461 33.717 38.822 1.00 18.70 105 LEU B CA 1
ATOM 3500 C C . LEU B 1 125 ? 16.789 33.013 38.559 1.00 18.48 105 LEU B C 1
ATOM 3501 O O . LEU B 1 125 ? 16.836 31.779 38.562 1.00 16.74 105 LEU B O 1
ATOM 3506 N N . LEU B 1 126 ? 17.862 33.791 38.345 1.00 16.83 106 LEU B N 1
ATOM 3507 C CA . LEU B 1 126 ? 19.200 33.218 38.139 1.00 16.77 106 LEU B CA 1
ATOM 3508 C C . LEU B 1 126 ? 19.577 32.319 39.318 1.00 16.89 106 LEU B C 1
ATOM 3509 O O . LEU B 1 126 ? 20.033 31.191 39.147 1.00 15.39 106 LEU B O 1
ATOM 3514 N N . LEU B 1 127 ? 19.387 32.842 40.527 1.00 16.27 107 LEU B N 1
ATOM 3515 C CA . LEU B 1 127 ? 19.737 32.051 41.693 1.00 16.21 107 LEU B CA 1
ATOM 3516 C C . LEU B 1 127 ? 18.883 30.807 41.830 1.00 15.68 107 LEU B C 1
ATOM 3517 O O . LEU B 1 127 ? 19.403 29.799 42.295 1.00 14.85 107 LEU B O 1
ATOM 3522 N N . MET B 1 128 ? 17.614 30.890 41.435 1.00 14.81 108 MET B N 1
ATOM 3523 C CA . MET B 1 128 ? 16.737 29.724 41.459 1.00 16.13 108 MET B CA 1
ATOM 3524 C C . MET B 1 128 ? 17.204 28.699 40.428 1.00 15.50 108 MET B C 1
ATOM 3525 O O . MET B 1 128 ? 17.195 27.528 40.727 1.00 15.50 108 MET B O 1
ATOM 3530 N N . LEU B 1 129 ? 17.643 29.147 39.247 1.00 15.42 109 LEU B N 1
ATOM 3531 C CA . LEU B 1 129 ? 18.221 28.181 38.278 1.00 14.60 109 LEU B CA 1
ATOM 3532 C C . LEU B 1 129 ? 19.430 27.486 38.861 1.00 15.04 109 LEU B C 1
ATOM 3533 O O . LEU B 1 129 ? 19.589 26.237 38.770 1.00 14.17 109 LEU B O 1
ATOM 3538 N N . TYR B 1 130 ? 20.321 28.281 39.443 1.00 14.05 110 TYR B N 1
ATOM 3539 C CA . TYR B 1 130 ? 21.495 27.707 40.082 1.00 14.06 110 TYR B CA 1
ATOM 3540 C C . TYR B 1 130 ? 21.110 26.727 41.189 1.00 13.43 110 TYR B C 1
ATOM 3541 O O . TYR B 1 130 ? 21.763 25.691 41.318 1.00 13.96 110 TYR B O 1
ATOM 3550 N N . SER B 1 131 ? 20.065 27.044 41.957 1.00 13.60 111 SER B N 1
ATOM 3551 C CA . SER B 1 131 ? 19.622 26.155 43.037 1.00 14.33 111 SER B CA 1
ATOM 3552 C C . SER B 1 131 ? 19.142 24.813 42.483 1.00 14.90 111 SER B C 1
ATOM 3553 O O . SER B 1 131 ? 19.391 23.791 43.111 1.00 14.11 111 SER B O 1
ATOM 3556 N N . ALA B 1 132 ? 18.563 24.821 41.286 1.00 14.58 112 ALA B N 1
ATOM 3557 C CA . ALA B 1 132 ? 18.084 23.598 40.662 1.00 14.85 112 ALA B CA 1
ATOM 3558 C C . ALA B 1 132 ? 19.179 22.718 40.113 1.00 16.02 112 ALA B C 1
ATOM 3559 O O . ALA B 1 132 ? 18.949 21.503 39.928 1.00 17.53 112 ALA B O 1
ATOM 3561 N N . LEU B 1 133 ? 20.355 23.296 39.834 1.00 16.31 113 LEU B N 1
ATOM 3562 C CA . LEU B 1 133 ? 21.503 22.493 39.446 1.00 16.79 113 LEU B CA 1
ATOM 3563 C C . LEU B 1 133 ? 22.080 21.792 40.650 1.00 18.18 113 LEU B C 1
ATOM 3564 O O . LEU B 1 133 ? 22.596 20.679 40.513 1.00 20.73 113 LEU B O 1
ATOM 3569 N N . LEU B 1 134 ? 22.005 22.426 41.820 1.00 17.84 114 LEU B N 1
ATOM 3570 C CA . LEU B 1 134 ? 22.572 21.842 43.032 1.00 17.79 114 LEU B CA 1
ATOM 3571 C C . LEU B 1 134 ? 21.596 20.919 43.786 1.00 19.29 114 LEU B C 1
ATOM 3572 O O . LEU B 1 134 ? 22.028 19.969 44.419 1.00 22.93 114 LEU B O 1
ATOM 3577 N N . GLY B 1 135 ? 20.303 21.199 43.729 1.00 17.55 115 GLY B N 1
ATOM 3578 C CA . GLY B 1 135 ? 19.321 20.387 44.444 1.00 17.85 115 GLY B CA 1
ATOM 3579 C C . GLY B 1 135 ? 17.968 21.011 44.217 1.00 16.54 115 GLY B C 1
ATOM 3580 O O . GLY B 1 135 ? 17.523 21.113 43.074 1.00 15.62 115 GLY B O 1
ATOM 3581 N N . GLU B 1 136 ? 17.321 21.433 45.301 1.00 15.44 116 GLU B N 1
ATOM 3582 C CA . GLU B 1 136 ? 16.005 22.106 45.218 1.00 16.25 116 GLU B CA 1
ATOM 3583 C C . GLU B 1 136 ? 16.054 23.360 46.078 1.00 15.74 116 GLU B C 1
ATOM 3584 O O . GLU B 1 136 ? 16.487 23.296 47.238 1.00 14.96 116 GLU B O 1
ATOM 3590 N N . PRO B 1 137 ? 15.564 24.487 45.552 1.00 16.38 117 PRO B N 1
ATOM 3591 C CA . PRO B 1 137 ? 15.361 25.632 46.486 1.00 15.56 117 PRO B CA 1
ATOM 3592 C C . PRO B 1 137 ? 14.279 25.363 47.548 1.00 15.99 117 PRO B C 1
ATOM 3593 O O . PRO B 1 137 ? 13.278 24.719 47.271 1.00 16.52 117 PRO B O 1
ATOM 3597 N N . PHE B 1 138 ? 14.484 25.879 48.767 1.00 17.15 118 PHE B N 1
ATOM 3598 C CA . PHE B 1 138 ? 13.474 25.760 49.794 1.00 17.96 118 PHE B CA 1
ATOM 3599 C C . PHE B 1 138 ? 13.598 26.976 50.702 1.00 19.27 118 PHE B C 1
ATOM 3600 O O . PHE B 1 138 ? 14.517 27.755 50.575 1.00 19.43 118 PHE B O 1
ATOM 3608 N N . GLY B 1 139 ? 12.668 27.119 51.625 1.00 21.38 119 GLY B N 1
ATOM 3609 C CA . GLY B 1 139 ? 12.727 28.294 52.489 1.00 23.63 119 GLY B CA 1
ATOM 3610 C C . GLY B 1 139 ? 12.114 27.990 53.828 1.00 25.17 119 GLY B C 1
ATOM 3611 O O . GLY B 1 139 ? 11.719 26.873 54.090 1.00 23.13 119 GLY B O 1
ATOM 3612 N N . TRP B 1 140 ? 12.042 29.024 54.660 1.00 28.19 120 TRP B N 1
ATOM 3613 C CA . TRP B 1 140 ? 11.538 28.931 56.025 1.00 28.91 120 TRP B CA 1
ATOM 3614 C C . TRP B 1 140 ? 10.365 29.843 56.090 1.00 28.61 120 TRP B C 1
ATOM 3615 O O . TRP B 1 140 ? 10.509 31.040 55.823 1.00 27.56 120 TRP B O 1
ATOM 3626 N N . ALA B 1 141 ? 9.193 29.289 56.385 1.00 30.51 121 ALA B N 1
ATOM 3627 C CA . ALA B 1 141 ? 7.932 30.051 56.396 1.00 35.01 121 ALA B CA 1
ATOM 3628 C C . ALA B 1 141 ? 7.928 31.274 57.315 1.00 37.41 121 ALA B C 1
ATOM 3629 O O . ALA B 1 141 ? 7.207 32.232 57.041 1.00 42.22 121 ALA B O 1
ATOM 3631 N N . THR B 1 142 ? 8.730 31.245 58.379 1.00 38.93 122 THR B N 1
ATOM 3632 C CA . THR B 1 142 ? 8.784 32.358 59.335 1.00 41.81 122 THR B CA 1
ATOM 3633 C C . THR B 1 142 ? 9.854 33.392 59.007 1.00 43.68 122 THR B C 1
ATOM 3634 O O . THR B 1 142 ? 10.026 34.366 59.749 1.00 41.97 122 THR B O 1
ATOM 3638 N N . GLN B 1 143 ? 10.570 33.205 57.900 1.00 39.75 123 GLN B N 1
ATOM 3639 C CA . GLN B 1 143 ? 11.597 34.166 57.538 1.00 41.52 123 GLN B CA 1
ATOM 3640 C C . GLN B 1 143 ? 11.237 34.968 56.278 1.00 38.32 123 GLN B C 1
ATOM 3641 O O . GLN B 1 143 ? 10.801 34.402 55.272 1.00 36.33 123 GLN B O 1
ATOM 3647 N N . GLN B 1 144 ? 11.430 36.286 56.361 1.00 35.83 124 GLN B N 1
ATOM 3648 C CA . GLN B 1 144 ? 11.067 37.245 55.290 1.00 35.25 124 GLN B CA 1
ATOM 3649 C C . GLN B 1 144 ? 9.795 36.891 54.514 1.00 35.22 124 GLN B C 1
ATOM 3650 O O . GLN B 1 144 ? 9.811 36.736 53.291 1.00 33.60 124 GLN B O 1
ATOM 3656 N N . ASP B 1 145 ? 8.687 36.747 55.245 1.00 37.45 125 ASP B N 1
ATOM 3657 C CA . ASP B 1 145 ? 7.375 36.453 54.651 1.00 36.34 125 ASP B CA 1
ATOM 3658 C C . ASP B 1 145 ? 7.327 35.179 53.826 1.00 35.98 125 ASP B C 1
ATOM 3659 O O . ASP B 1 145 ? 6.485 35.043 52.950 1.00 34.70 125 ASP B O 1
ATOM 3664 N N . GLY B 1 146 ? 8.245 34.252 54.087 1.00 33.13 126 GLY B N 1
ATOM 3665 C CA . GLY B 1 146 ? 8.237 32.985 53.367 1.00 32.73 126 GLY B CA 1
ATOM 3666 C C . GLY B 1 146 ? 8.657 33.084 51.909 1.00 32.59 126 GLY B C 1
ATOM 3667 O O . GLY B 1 146 ? 8.373 32.189 51.126 1.00 34.46 126 GLY B O 1
ATOM 3668 N N . HIS B 1 147 ? 9.339 34.157 51.530 1.00 29.04 127 HIS B N 1
ATOM 3669 C CA . HIS B 1 147 ? 9.865 34.239 50.160 1.00 29.04 127 HIS B CA 1
ATOM 3670 C C . HIS B 1 147 ? 10.975 33.252 49.984 1.00 26.24 127 HIS B C 1
ATOM 3671 O O . HIS B 1 147 ? 11.817 33.088 50.875 1.00 26.42 127 HIS B O 1
ATOM 3678 N N . LEU B 1 148 ? 10.981 32.570 48.845 1.00 24.99 128 LEU B N 1
ATOM 3679 C CA . LEU B 1 148 ? 12.064 31.629 48.553 1.00 25.12 128 LEU B CA 1
ATOM 3680 C C . LEU B 1 148 ? 13.415 32.318 48.354 1.00 24.47 128 LEU B C 1
ATOM 3681 O O . LEU B 1 148 ? 14.444 31.726 48.622 1.00 26.88 128 LEU B O 1
ATOM 3686 N N . VAL B 1 149 ? 13.421 33.548 47.844 1.00 22.36 129 VAL B N 1
ATOM 3687 C CA . VAL B 1 149 ? 14.692 34.279 47.696 1.00 22.54 129 VAL B CA 1
ATOM 3688 C C . VAL B 1 149 ? 14.698 35.405 48.746 1.00 24.07 129 VAL B C 1
ATOM 3689 O O . VAL B 1 149 ? 13.773 36.230 48.765 1.00 27.07 129 VAL B O 1
ATOM 3693 N N . HIS B 1 150 ? 15.693 35.391 49.631 1.00 22.66 130 HIS B N 1
ATOM 3694 C CA . HIS B 1 150 ? 15.784 36.342 50.765 1.00 23.74 130 HIS B CA 1
ATOM 3695 C C . HIS B 1 150 ? 16.600 37.525 50.337 1.00 23.78 130 HIS B C 1
ATOM 3696 O O . HIS B 1 150 ? 17.473 37.397 49.467 1.00 22.06 130 HIS B O 1
ATOM 3703 N N . ASP B 1 151 ? 16.348 38.684 50.958 1.00 22.96 131 ASP B N 1
ATOM 3704 C CA . ASP B 1 151 ? 17.141 39.894 50.708 1.00 23.93 131 ASP B CA 1
ATOM 3705 C C . ASP B 1 151 ? 18.138 40.134 51.811 1.00 23.62 131 ASP B C 1
ATOM 3706 O O . ASP B 1 151 ? 17.817 39.978 52.995 1.00 24.65 131 ASP B O 1
ATOM 3711 N N . ILE B 1 152 ? 19.349 40.531 51.442 1.00 22.14 132 ILE B N 1
ATOM 3712 C CA . ILE B 1 152 ? 20.335 40.954 52.402 1.00 21.87 132 ILE B CA 1
ATOM 3713 C C . ILE B 1 152 ? 20.794 42.376 52.055 1.00 22.37 132 ILE B C 1
ATOM 3714 O O . ILE B 1 152 ? 21.628 42.573 51.172 1.00 21.96 132 ILE B O 1
ATOM 3719 N N . PHE B 1 153 ? 20.291 43.358 52.806 1.00 23.56 133 PHE B N 1
ATOM 3720 C CA . PHE B 1 153 ? 20.692 44.758 52.619 1.00 22.80 133 PHE B CA 1
ATOM 3721 C C . PHE B 1 153 ? 20.474 45.478 53.936 1.00 24.58 133 PHE B C 1
ATOM 3722 O O . PHE B 1 153 ? 19.785 44.958 54.809 1.00 24.54 133 PHE B O 1
ATOM 3730 N N . PRO B 1 154 ? 21.107 46.642 54.098 1.00 26.38 134 PRO B N 1
ATOM 3731 C CA . PRO B 1 154 ? 21.075 47.327 55.386 1.00 27.40 134 PRO B CA 1
ATOM 3732 C C . PRO B 1 154 ? 19.701 47.887 55.666 1.00 28.36 134 PRO B C 1
ATOM 3733 O O . PRO B 1 154 ? 19.060 48.439 54.776 1.00 30.57 134 PRO B O 1
ATOM 3737 N N . ILE B 1 155 ? 19.236 47.720 56.891 1.00 32.33 135 ILE B N 1
ATOM 3738 C CA . ILE B 1 155 ? 17.954 48.295 57.276 1.00 37.66 135 ILE B CA 1
ATOM 3739 C C . ILE B 1 155 ? 18.191 49.246 58.457 1.00 39.52 135 ILE B C 1
ATOM 3740 O O . ILE B 1 155 ? 18.754 48.840 59.477 1.00 36.03 135 ILE B O 1
ATOM 3745 N N . ARG B 1 156 ? 17.787 50.505 58.279 1.00 44.17 136 ARG B N 1
ATOM 3746 C CA . ARG B 1 156 ? 18.116 51.601 59.218 1.00 50.02 136 ARG B CA 1
ATOM 3747 C C . ARG B 1 156 ? 17.814 51.298 60.690 1.00 52.41 136 ARG B C 1
ATOM 3748 O O . ARG B 1 156 ? 18.557 51.725 61.581 1.00 53.45 136 ARG B O 1
ATOM 3756 N N . SER B 1 157 ? 16.734 50.557 60.926 1.00 55.72 137 SER B N 1
ATOM 3757 C CA . SER B 1 157 ? 16.368 50.057 62.258 1.00 62.39 137 SER B CA 1
ATOM 3758 C C . SER B 1 157 ? 17.552 49.489 63.038 1.00 65.58 137 SER B C 1
ATOM 3759 O O . SER B 1 157 ? 17.918 50.016 64.091 1.00 69.72 137 SER B O 1
ATOM 3762 N N . LYS B 1 168 ? 29.427 48.271 69.568 1.00 61.05 148 LYS B N 1
ATOM 3763 C CA . LYS B 1 168 ? 30.314 47.113 69.510 1.00 62.33 148 LYS B CA 1
ATOM 3764 C C . LYS B 1 168 ? 29.582 45.915 68.919 1.00 62.57 148 LYS B C 1
ATOM 3765 O O . LYS B 1 168 ? 28.439 45.626 69.287 1.00 61.81 148 LYS B O 1
ATOM 3771 N N . GLN B 1 169 ? 30.254 45.231 67.995 1.00 61.69 149 GLN B N 1
ATOM 3772 C CA . GLN B 1 169 ? 29.705 44.061 67.322 1.00 58.45 149 GLN B CA 1
ATOM 3773 C C . GLN B 1 169 ? 30.712 42.913 67.347 1.00 56.88 149 GLN B C 1
ATOM 3774 O O . GLN B 1 169 ? 31.816 43.043 66.807 1.00 56.34 149 GLN B O 1
ATOM 3780 N N . LEU B 1 170 ? 30.335 41.804 67.991 1.00 51.71 150 LEU B N 1
ATOM 3781 C CA . LEU B 1 170 ? 31.123 40.575 67.954 1.00 47.86 150 LEU B CA 1
ATOM 3782 C C . LEU B 1 170 ? 31.034 39.975 66.548 1.00 43.22 150 LEU B C 1
ATOM 3783 O O . LEU B 1 170 ? 29.982 40.004 65.902 1.00 42.14 150 LEU B O 1
ATOM 3788 N N . LEU B 1 171 ? 32.162 39.477 66.069 1.00 37.75 151 LEU B N 1
ATOM 3789 C CA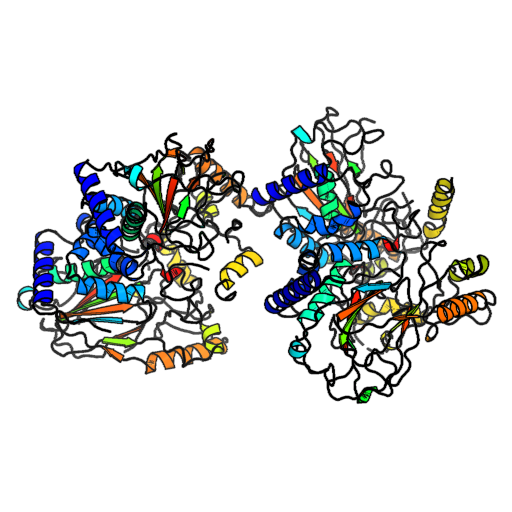 . LEU B 1 171 ? 32.225 38.840 64.759 1.00 34.91 151 LEU B CA 1
ATOM 3790 C C . LEU B 1 171 ? 32.032 37.360 65.020 1.00 31.79 151 LEU B C 1
ATOM 3791 O O . LEU B 1 171 ? 32.684 36.787 65.875 1.00 30.96 151 LEU B O 1
ATOM 3796 N N . THR B 1 172 ? 31.095 36.755 64.304 1.00 27.42 152 THR B N 1
ATOM 3797 C CA . THR B 1 172 ? 30.758 35.375 64.535 1.00 25.54 152 THR B CA 1
ATOM 3798 C C . THR B 1 172 ? 30.607 34.683 63.173 1.00 23.71 152 THR B C 1
ATOM 3799 O O . THR B 1 172 ? 30.413 35.345 62.116 1.00 22.68 152 THR B O 1
ATOM 3803 N N . TRP B 1 173 ? 30.714 33.366 63.217 1.00 22.84 153 TRP B N 1
ATOM 3804 C CA . TRP B 1 173 ? 30.502 32.520 62.047 1.00 21.02 153 TRP B CA 1
ATOM 3805 C C . TRP B 1 173 ? 29.758 31.292 62.497 1.00 20.93 153 TRP B C 1
ATOM 3806 O O . TRP B 1 173 ? 29.745 30.960 63.700 1.00 19.65 153 TRP B O 1
ATOM 3817 N N . HIS B 1 174 ? 29.139 30.588 61.546 1.00 21.04 154 HIS B N 1
ATOM 3818 C CA . HIS B 1 174 ? 28.452 29.341 61.876 1.00 21.31 154 HIS B CA 1
ATOM 3819 C C . HIS B 1 174 ? 28.046 28.578 60.652 1.00 21.46 154 HIS B C 1
ATOM 3820 O O . HIS B 1 174 ? 27.941 29.132 59.580 1.00 20.60 154 HIS B O 1
ATOM 3827 N N . THR B 1 175 ? 27.813 27.283 60.841 1.00 20.02 155 THR B N 1
ATOM 3828 C CA . THR B 1 175 ? 26.980 26.486 59.937 1.00 20.06 155 THR B CA 1
ATOM 3829 C C . THR B 1 175 ? 25.572 27.060 60.001 1.00 21.22 155 THR B C 1
ATOM 3830 O O . THR B 1 175 ? 25.108 27.479 61.083 1.00 23.19 155 THR B O 1
ATOM 3834 N N . GLU B 1 176 ? 24.893 27.161 58.866 1.00 21.70 156 GLU B N 1
ATOM 3835 C CA . GLU B 1 176 ? 23.514 27.620 58.893 1.00 22.52 156 GLU B CA 1
ATOM 3836 C C . GLU B 1 176 ? 22.576 26.597 59.544 1.00 23.97 156 GLU B C 1
ATOM 3837 O O . GLU B 1 176 ? 22.528 25.443 59.124 1.00 21.48 156 GLU B O 1
ATOM 3843 N N . ASP B 1 177 ? 21.835 27.029 60.565 1.00 21.52 157 ASP B N 1
ATOM 3844 C CA . ASP B 1 177 ? 20.858 26.147 61.239 1.00 23.83 157 ASP B CA 1
ATOM 3845 C C . ASP B 1 177 ? 21.445 24.822 61.685 1.00 22.97 157 ASP B C 1
ATOM 3846 O O . ASP B 1 177 ? 20.848 23.750 61.444 1.00 20.88 157 ASP B O 1
ATOM 3851 N N . ALA B 1 178 ? 22.593 24.874 62.370 1.00 22.44 158 ALA B N 1
ATOM 3852 C CA . ALA B 1 178 ? 23.350 23.684 62.746 1.00 23.37 158 ALA B CA 1
ATOM 3853 C C . ALA B 1 178 ? 22.506 22.648 63.505 1.00 23.91 158 ALA B C 1
ATOM 3854 O O . ALA B 1 178 ? 22.757 21.445 63.387 1.00 26.52 158 ALA B O 1
ATOM 3856 N N . PHE B 1 179 ? 21.539 23.140 64.275 1.00 24.03 159 PHE B N 1
ATOM 3857 C CA . PHE B 1 179 ? 20.659 22.321 65.130 1.00 26.16 159 PHE B CA 1
ATOM 3858 C C . PHE B 1 179 ? 19.691 21.462 64.309 1.00 26.19 159 PHE B C 1
ATOM 3859 O O . PHE B 1 179 ? 19.327 20.364 64.708 1.00 27.86 159 PHE B O 1
ATOM 3867 N N . HIS B 1 180 ? 19.329 21.960 63.128 1.00 25.15 160 HIS B N 1
ATOM 3868 C CA . HIS B 1 180 ? 18.154 21.451 62.396 1.00 23.62 160 HIS B CA 1
ATOM 3869 C C . HIS B 1 180 ? 18.475 20.268 61.484 1.00 23.05 160 HIS B C 1
ATOM 3870 O O . HIS B 1 180 ? 19.404 20.320 60.653 1.00 22.04 160 HIS B O 1
ATOM 3877 N N . PRO B 1 181 ? 17.705 19.174 61.600 1.00 22.31 161 PRO B N 1
ATOM 3878 C CA . PRO B 1 181 ? 17.992 18.011 60.761 1.00 23.10 161 PRO B CA 1
ATOM 3879 C C . PRO B 1 181 ? 17.818 18.348 59.273 1.00 22.49 161 PRO B C 1
ATOM 3880 O O . PRO B 1 181 ? 18.434 17.700 58.455 1.00 23.97 161 PRO B O 1
ATOM 3884 N N . TYR B 1 182 ? 16.990 19.350 58.964 1.00 21.03 162 TYR B N 1
ATOM 3885 C CA . TYR B 1 182 ? 16.683 19.730 57.570 1.00 21.78 162 TYR B CA 1
ATOM 3886 C C . TYR B 1 182 ? 17.318 21.063 57.175 1.00 20.05 162 TYR B C 1
ATOM 3887 O O . TYR B 1 182 ? 16.821 21.766 56.285 1.00 20.17 162 TYR B O 1
ATOM 3896 N N . ARG B 1 183 ? 18.420 21.418 57.840 1.00 19.33 163 ARG B N 1
ATOM 3897 C CA . ARG B 1 183 ? 19.178 22.632 57.467 1.00 18.00 163 ARG B CA 1
ATOM 3898 C C . ARG B 1 183 ? 19.610 22.558 55.991 1.00 17.86 163 ARG B C 1
ATOM 3899 O O . ARG B 1 183 ? 19.696 21.464 55.402 1.00 18.68 163 ARG B O 1
ATOM 3907 N N . SER B 1 184 ? 19.883 23.723 55.399 1.00 18.34 164 SER B N 1
ATOM 3908 C CA . SER B 1 184 ? 20.387 23.807 54.016 1.00 19.49 164 SER B CA 1
ATOM 3909 C C . SER B 1 184 ? 21.584 22.901 53.799 1.00 18.66 164 SER B C 1
ATOM 3910 O O . SER B 1 184 ? 22.422 22.743 54.671 1.00 18.95 164 SER B O 1
ATOM 3913 N N . ASP B 1 185 ? 21.654 22.287 52.624 1.00 16.77 165 ASP B N 1
ATOM 3914 C CA . ASP B 1 185 ? 22.839 21.588 52.200 1.00 16.20 165 ASP B CA 1
ATOM 3915 C C . ASP B 1 185 ? 23.814 22.563 51.508 1.00 16.16 165 ASP B C 1
ATOM 3916 O O . ASP B 1 185 ? 25.043 22.399 51.597 1.00 14.54 165 ASP B O 1
ATOM 3921 N N . TYR B 1 186 ? 23.246 23.555 50.803 1.00 15.30 166 TYR B N 1
ATOM 3922 C CA . TYR B 1 186 ? 24.056 24.633 50.225 1.00 15.12 166 TYR B CA 1
ATOM 3923 C C . TYR B 1 186 ? 23.319 25.950 50.389 1.00 15.00 166 TYR B C 1
ATOM 3924 O O . TYR B 1 186 ? 22.094 25.984 50.488 1.00 16.03 166 TYR B O 1
ATOM 3933 N N . LEU B 1 187 ? 24.090 27.034 50.324 1.00 15.95 167 LEU B N 1
ATOM 3934 C CA . LEU B 1 187 ? 23.533 28.367 50.259 1.00 17.78 167 LEU B CA 1
ATOM 3935 C C . LEU B 1 187 ? 24.106 29.074 49.040 1.00 16.29 167 LEU B C 1
ATOM 3936 O O . LEU B 1 187 ? 25.274 28.925 48.738 1.00 17.60 167 LEU B O 1
ATOM 3941 N N . ILE B 1 188 ? 23.274 29.840 48.370 1.00 15.98 168 ILE B N 1
ATOM 3942 C CA . ILE B 1 188 ? 23.666 30.614 47.208 1.00 16.51 168 ILE B CA 1
ATOM 3943 C C . ILE B 1 188 ? 23.458 32.094 47.510 1.00 16.28 168 ILE B C 1
ATOM 3944 O O . ILE B 1 188 ? 22.332 32.499 47.809 1.00 16.74 168 ILE B O 1
ATOM 3949 N N . LEU B 1 189 ? 24.529 32.868 47.378 1.00 17.17 169 LEU B N 1
ATOM 3950 C CA . LEU B 1 189 ? 24.526 34.305 47.665 1.00 19.02 169 LEU B CA 1
ATOM 3951 C C . LEU B 1 189 ? 24.909 35.081 46.398 1.00 18.08 169 LEU B C 1
ATOM 3952 O O . LEU B 1 189 ? 26.036 34.976 45.922 1.00 19.95 169 LEU B O 1
ATOM 3957 N N . GLY B 1 190 ? 23.949 35.827 45.849 1.00 17.83 170 GLY B N 1
ATOM 3958 C CA . GLY B 1 190 ? 24.181 36.625 44.633 1.00 17.85 170 GLY B CA 1
ATOM 3959 C C . GLY B 1 190 ? 24.359 38.101 44.979 1.00 18.06 170 GLY B C 1
ATOM 3960 O O . GLY B 1 190 ? 23.466 38.695 45.577 1.00 20.38 170 GLY B O 1
ATOM 3961 N N . ALA B 1 191 ? 25.510 38.679 44.650 1.00 16.73 171 ALA B N 1
ATOM 3962 C CA . ALA B 1 191 ? 25.759 40.123 44.914 1.00 16.39 171 ALA B CA 1
ATOM 3963 C C . ALA B 1 191 ? 25.212 41.023 43.813 1.00 17.61 171 ALA B C 1
ATOM 3964 O O . ALA B 1 191 ? 25.843 41.180 42.761 1.00 17.60 171 ALA B O 1
ATOM 3966 N N . LEU B 1 192 ? 24.012 41.560 44.032 1.00 18.87 172 LEU B N 1
ATOM 3967 C CA . LEU B 1 192 ? 23.417 42.549 43.111 1.00 20.22 172 LEU B CA 1
ATOM 3968 C C . LEU B 1 192 ? 24.290 43.823 43.065 1.00 21.03 172 LEU B C 1
ATOM 3969 O O . LEU B 1 192 ? 24.484 44.413 41.988 1.00 21.43 172 LEU B O 1
ATOM 3974 N N . ARG B 1 193 ? 24.810 44.230 44.222 1.00 21.01 173 ARG B N 1
ATOM 3975 C CA . ARG B 1 193 ? 25.768 45.339 44.295 1.00 22.95 173 ARG B CA 1
ATOM 3976 C C . ARG B 1 193 ? 26.514 45.337 45.614 1.00 22.25 173 ARG B C 1
ATOM 3977 O O . ARG B 1 193 ? 26.035 44.822 46.619 1.00 22.43 173 ARG B O 1
ATOM 3985 N N . ASN B 1 194 ? 27.731 45.866 45.599 1.00 23.11 174 ASN B N 1
ATOM 3986 C CA . ASN B 1 194 ? 28.589 45.821 46.794 1.00 20.84 174 ASN B CA 1
ATOM 3987 C C . ASN B 1 194 ? 29.623 46.944 46.629 1.00 21.53 174 ASN B C 1
ATOM 3988 O O . ASN B 1 194 ? 30.800 46.672 46.441 1.00 20.53 174 ASN B O 1
ATOM 3993 N N . PRO B 1 195 ? 29.164 48.202 46.699 1.00 23.18 175 PRO B N 1
ATOM 3994 C CA . PRO B 1 195 ? 30.006 49.334 46.281 1.00 24.47 175 PRO B CA 1
ATOM 3995 C C . PRO B 1 195 ? 31.275 49.513 47.114 1.00 24.51 175 PRO B C 1
ATOM 3996 O O . PRO B 1 195 ? 32.260 50.041 46.612 1.00 26.69 175 PRO B O 1
ATOM 4000 N N . ASP B 1 196 ? 31.278 49.047 48.356 1.00 24.72 176 ASP B N 1
ATOM 4001 C CA . ASP B 1 196 ? 32.479 49.162 49.194 1.00 26.39 176 ASP B CA 1
ATOM 4002 C C . ASP B 1 196 ? 33.214 47.847 49.390 1.00 25.55 176 ASP B C 1
ATOM 4003 O O . ASP B 1 196 ? 34.086 47.725 50.241 1.00 23.67 176 ASP B O 1
ATOM 4008 N N . HIS B 1 197 ? 32.852 46.839 48.601 1.00 24.68 177 HIS B N 1
ATOM 4009 C CA . HIS B 1 197 ? 33.596 45.583 48.616 1.00 24.98 177 HIS B CA 1
ATOM 4010 C C . HIS B 1 197 ? 33.598 44.928 49.977 1.00 22.76 177 HIS B C 1
ATOM 4011 O O . HIS B 1 197 ? 34.611 44.448 50.441 1.00 22.62 177 HIS B O 1
ATOM 4018 N N . VAL B 1 198 ? 32.457 44.931 50.642 1.00 21.13 178 VAL B N 1
ATOM 4019 C CA . VAL B 1 198 ? 32.361 44.289 51.947 1.00 21.51 178 VAL B CA 1
ATOM 4020 C C . VAL B 1 198 ? 32.373 42.755 51.796 1.00 22.23 178 VAL B C 1
ATOM 4021 O O . VAL B 1 198 ? 31.483 42.203 51.116 1.00 22.22 178 VAL B O 1
ATOM 4025 N N . PRO B 1 199 ? 33.351 42.071 52.437 1.00 22.32 179 PRO B N 1
ATOM 4026 C CA . PRO B 1 199 ? 33.465 40.613 52.296 1.00 22.44 179 PRO B CA 1
ATOM 4027 C C . PRO B 1 199 ? 32.462 39.817 53.150 1.00 23.29 179 PRO B C 1
ATOM 4028 O O . PRO B 1 199 ? 31.785 40.384 54.015 1.00 22.82 179 PRO B O 1
ATOM 4032 N N . THR B 1 200 ? 32.379 38.509 52.866 1.00 21.53 180 THR B N 1
ATOM 4033 C CA . THR B 1 200 ? 31.669 37.515 53.677 1.00 22.98 180 THR B CA 1
ATOM 4034 C C . THR B 1 200 ? 32.744 36.659 54.318 1.00 22.75 180 THR B C 1
ATOM 4035 O O . THR B 1 200 ? 33.765 36.379 53.681 1.00 24.83 180 THR B O 1
ATOM 4039 N N . THR B 1 201 ? 32.548 36.202 55.553 1.00 20.22 181 THR B N 1
ATOM 4040 C CA . THR B 1 201 ? 33.537 35.284 56.112 1.00 21.08 181 THR B CA 1
ATOM 4041 C C . THR B 1 201 ? 33.152 33.830 55.780 1.00 18.73 181 THR B C 1
ATOM 4042 O O . THR B 1 201 ? 31.964 33.478 55.800 1.00 19.30 181 THR B O 1
ATOM 4046 N N . VAL B 1 202 ? 34.153 33.049 55.410 1.00 19.07 182 VAL B N 1
ATOM 4047 C CA . VAL B 1 202 ? 33.992 31.612 55.089 1.00 18.53 182 VAL B CA 1
ATOM 4048 C C . VAL B 1 202 ? 35.156 30.844 55.648 1.00 18.15 182 VAL B C 1
ATOM 4049 O O . VAL B 1 202 ? 36.333 31.238 55.505 1.00 21.38 182 VAL B O 1
ATOM 4053 N N . GLY B 1 203 ? 34.866 29.714 56.275 1.00 19.77 183 GLY B N 1
ATOM 4054 C CA . GLY B 1 203 ? 35.935 28.912 56.822 1.00 19.23 183 GLY B CA 1
ATOM 4055 C C . GLY B 1 203 ? 35.668 27.429 56.696 1.00 20.60 183 GLY B C 1
ATOM 4056 O O . GLY B 1 203 ? 34.555 26.980 56.872 1.00 20.14 183 GLY B O 1
ATOM 4057 N N . GLU B 1 204 ? 36.712 26.680 56.383 1.00 20.10 184 GLU B N 1
ATOM 4058 C CA . GLU B 1 204 ? 36.591 25.245 56.184 1.00 21.25 184 GLU B CA 1
ATOM 4059 C C . GLU B 1 204 ? 37.312 24.539 57.314 1.00 22.63 184 GLU B C 1
ATOM 4060 O O . GLU B 1 204 ? 37.847 25.199 58.227 1.00 21.77 184 GLU B O 1
ATOM 4066 N N . LEU B 1 205 ? 37.304 23.206 57.291 1.00 25.39 185 LEU B N 1
ATOM 4067 C CA . LEU B 1 205 ? 37.986 22.434 58.347 1.00 26.43 185 LEU B CA 1
ATOM 4068 C C . LEU B 1 205 ? 39.315 21.867 57.845 1.00 28.61 185 LEU B C 1
ATOM 4069 O O . LEU B 1 205 ? 39.338 21.029 56.938 1.00 27.12 185 LEU B O 1
ATOM 4074 N N . ASP B 1 206 ? 40.420 22.371 58.398 1.00 30.24 186 ASP B N 1
ATOM 4075 C CA . ASP B 1 206 ? 41.731 21.760 58.180 1.00 35.24 186 ASP B CA 1
ATOM 4076 C C . ASP B 1 206 ? 41.935 20.640 59.206 1.00 35.82 186 ASP B C 1
ATOM 4077 O O . ASP B 1 206 ? 42.187 20.888 60.389 1.00 33.08 186 ASP B O 1
ATOM 4082 N N . LEU B 1 207 ? 41.805 19.407 58.729 1.00 36.07 187 LEU B N 1
ATOM 4083 C CA . LEU B 1 207 ? 41.841 18.225 59.579 1.00 39.87 187 LEU B CA 1
ATOM 4084 C C . LEU B 1 207 ? 43.219 17.937 60.183 1.00 41.02 187 LEU B C 1
ATOM 4085 O O . LEU B 1 207 ? 43.320 17.361 61.266 1.00 42.74 187 LEU B O 1
ATOM 4090 N N . SER B 1 208 ? 44.267 18.345 59.474 1.00 42.59 188 SER B N 1
ATOM 4091 C CA . SER B 1 208 ? 45.635 18.030 59.848 1.00 46.30 188 SER B CA 1
ATOM 4092 C C . SER B 1 208 ? 46.015 18.647 61.189 1.00 49.27 188 SER B C 1
ATOM 4093 O O . SER B 1 208 ? 46.965 18.206 61.838 1.00 49.53 188 SER B O 1
ATOM 4096 N N . SER B 1 209 ? 45.259 19.661 61.598 1.00 49.95 189 SER B N 1
ATOM 4097 C CA . SER B 1 209 ? 45.521 20.372 62.840 1.00 51.26 189 SER B CA 1
ATOM 4098 C C . SER B 1 209 ? 44.951 19.638 64.044 1.00 50.03 189 SER B C 1
ATOM 4099 O O . SER B 1 209 ? 45.269 19.988 65.189 1.00 50.88 189 SER B O 1
ATOM 4102 N N . LEU B 1 210 ? 44.099 18.639 63.786 1.00 44.91 190 LEU B N 1
ATOM 4103 C CA . LEU B 1 210 ? 43.374 17.935 64.847 1.00 40.07 190 LEU B CA 1
ATOM 4104 C C . LEU B 1 210 ? 43.920 16.536 65.072 1.00 42.58 190 LEU B C 1
ATOM 4105 O O . LEU B 1 210 ? 44.296 15.855 64.117 1.00 42.53 190 LEU B O 1
ATOM 4110 N N . SER B 1 211 ? 43.927 16.099 66.331 1.00 42.56 191 SER B N 1
ATOM 4111 C CA . SER B 1 211 ? 44.317 14.735 66.683 1.00 40.72 191 SER B CA 1
ATOM 4112 C C . SER B 1 211 ? 43.222 13.738 66.303 1.00 42.90 191 SER B C 1
ATOM 4113 O O . SER B 1 211 ? 42.033 14.083 66.295 1.00 40.85 191 SER B O 1
ATOM 4116 N N . ALA B 1 212 ? 43.629 12.504 65.999 1.00 42.09 192 ALA B N 1
ATOM 4117 C CA . ALA B 1 212 ? 42.702 11.425 65.676 1.00 41.24 192 ALA B CA 1
ATOM 4118 C C . ALA B 1 212 ? 41.679 11.216 66.795 1.00 40.21 192 ALA B C 1
ATOM 4119 O O . ALA B 1 212 ? 40.494 10.982 66.538 1.00 41.73 192 ALA B O 1
ATOM 4121 N N . GLU B 1 213 ? 42.161 11.319 68.032 1.00 40.92 193 GLU B N 1
ATOM 4122 C CA . GLU B 1 213 ? 41.357 11.164 69.234 1.00 40.57 193 GLU B CA 1
ATOM 4123 C C . GLU B 1 213 ? 40.228 12.199 69.334 1.00 36.71 193 GLU B C 1
ATOM 4124 O O . GLU B 1 213 ? 39.082 11.843 69.629 1.00 36.28 193 GLU B O 1
ATOM 4130 N N . ASP B 1 214 ? 40.565 13.470 69.105 1.00 33.56 194 ASP B N 1
ATOM 4131 C CA . ASP B 1 214 ? 39.573 14.549 69.141 1.00 32.11 194 ASP B CA 1
ATOM 4132 C C . ASP B 1 214 ? 38.551 14.327 68.023 1.00 29.15 194 ASP B C 1
ATOM 4133 O O . ASP B 1 214 ? 37.356 14.488 68.229 1.00 28.05 194 ASP B O 1
ATOM 4138 N N . ILE B 1 215 ? 39.025 13.913 66.856 1.00 30.14 195 ILE B N 1
ATOM 4139 C CA . ILE B 1 215 ? 38.104 13.612 65.751 1.00 31.32 195 ILE B CA 1
ATOM 4140 C C . ILE B 1 215 ? 37.071 12.544 66.145 1.00 30.00 195 ILE B C 1
ATOM 4141 O O . ILE B 1 215 ? 35.861 12.721 65.940 1.00 29.32 195 ILE B O 1
ATOM 4146 N N . ASP B 1 216 ? 37.529 11.453 66.754 1.00 30.53 196 ASP B N 1
ATOM 4147 C CA . ASP B 1 216 ? 36.607 10.378 67.134 0.50 27.98 196 ASP B CA 1
ATOM 4148 C C . ASP B 1 216 ? 35.563 10.853 68.127 1.00 28.63 196 ASP B C 1
ATOM 4149 O O . ASP B 1 216 ? 34.382 10.458 68.058 1.00 29.43 196 ASP B O 1
ATOM 4154 N N . VAL B 1 217 ? 35.987 11.709 69.059 1.00 26.36 197 VAL B N 1
ATOM 4155 C CA . VAL B 1 217 ? 35.063 12.242 70.039 1.00 26.86 197 VAL B CA 1
ATOM 4156 C C . VAL B 1 217 ? 34.028 13.143 69.365 1.00 24.69 197 VAL B C 1
ATOM 4157 O O . VAL B 1 217 ? 32.844 13.162 69.742 1.00 26.53 197 VAL B O 1
ATOM 4161 N N . LEU B 1 218 ? 34.477 13.884 68.350 1.00 26.34 198 LEU B N 1
ATOM 4162 C CA . LEU B 1 218 ? 33.605 14.879 67.677 1.00 23.69 198 LEU B CA 1
ATOM 4163 C C . LEU B 1 218 ? 32.545 14.183 66.797 1.00 25.00 198 LEU B C 1
ATOM 4164 O O . LEU B 1 218 ? 31.448 14.730 66.512 1.00 22.72 198 LEU B O 1
ATOM 4169 N N . PHE B 1 219 ? 32.873 12.941 66.438 1.00 25.66 199 PHE B N 1
ATOM 4170 C CA . PHE B 1 219 ? 31.970 12.064 65.695 1.00 27.24 199 PHE B CA 1
ATOM 4171 C C . PHE B 1 219 ? 30.889 11.399 66.548 1.00 29.39 199 PHE B C 1
ATOM 4172 O O . PHE B 1 219 ? 29.890 10.906 66.020 1.00 27.18 199 PHE B O 1
ATOM 4180 N N . GLU B 1 220 ? 31.062 11.429 67.871 1.00 29.69 200 GLU B N 1
ATOM 4181 C CA . GLU B 1 220 ? 30.097 10.825 68.790 1.00 31.30 200 GLU B CA 1
ATOM 4182 C C . GLU B 1 220 ? 29.027 11.831 69.212 1.00 29.67 200 GLU B C 1
ATOM 4183 O O . GLU B 1 220 ? 29.281 13.043 69.129 1.00 28.30 200 GLU B O 1
ATOM 4189 N N . PRO B 1 221 ? 27.816 11.346 69.622 1.00 29.06 201 PRO B N 1
ATOM 4190 C CA . PRO B 1 221 ? 26.637 12.139 69.970 1.00 30.23 201 PRO B CA 1
ATOM 4191 C C . PRO B 1 221 ? 26.750 12.724 71.390 1.00 34.35 201 PRO B C 1
ATOM 4192 O O . PRO B 1 221 ? 26.060 12.265 72.327 1.00 34.08 201 PRO B O 1
ATOM 4196 N N . ARG B 1 222 ? 27.609 13.734 71.524 1.00 33.05 202 ARG B N 1
ATOM 4197 C CA . ARG B 1 222 ? 28.037 14.244 72.843 1.00 32.65 202 ARG B CA 1
ATOM 4198 C C . ARG B 1 222 ? 27.785 15.740 73.029 1.00 31.99 202 ARG B C 1
ATOM 4199 O O . ARG B 1 222 ? 28.115 16.329 74.083 1.00 31.59 202 ARG B O 1
ATOM 4207 N N . TYR B 1 223 ? 27.150 16.349 72.032 1.00 28.76 203 TYR B N 1
ATOM 4208 C CA . TYR B 1 223 ? 26.966 17.813 72.004 1.00 26.88 203 TYR B CA 1
ATOM 4209 C C . TYR B 1 223 ? 25.516 18.236 71.911 1.00 29.17 203 TYR B C 1
ATOM 4210 O O . TYR B 1 223 ? 24.705 17.577 71.251 1.00 28.39 203 TYR B O 1
ATOM 4219 N N . HIS B 1 224 ? 25.177 19.329 72.597 1.00 28.03 204 HIS B N 1
ATOM 4220 C CA . HIS B 1 224 ? 23.861 19.941 72.446 1.00 31.78 204 HIS B CA 1
ATOM 4221 C C . HIS B 1 224 ? 23.973 21.123 71.529 1.00 30.25 204 HIS B C 1
ATOM 4222 O O . HIS B 1 224 ? 24.827 21.994 71.722 1.00 28.78 204 HIS B O 1
ATOM 4229 N N . ILE B 1 225 ? 23.118 21.179 70.516 1.00 29.00 205 ILE B N 1
ATOM 4230 C CA . ILE B 1 225 ? 23.059 22.344 69.678 1.00 27.75 205 ILE B CA 1
ATOM 4231 C C . ILE B 1 225 ? 21.657 22.911 69.775 1.00 29.67 205 ILE B C 1
ATOM 4232 O O . ILE B 1 225 ? 20.677 22.223 69.467 1.00 31.73 205 ILE B O 1
ATOM 4237 N N . ALA B 1 226 ? 21.570 24.155 70.224 1.00 30.86 206 ALA B N 1
ATOM 4238 C CA . ALA B 1 226 ? 20.299 24.814 70.512 1.00 34.60 206 ALA B CA 1
ATOM 4239 C C . ALA B 1 226 ? 19.749 25.479 69.252 1.00 39.47 206 ALA B C 1
ATOM 4240 O O . ALA B 1 226 ? 20.513 25.773 68.335 1.00 40.61 206 ALA B O 1
ATOM 4242 N N . PRO B 1 227 ? 18.420 25.712 69.204 1.00 44.51 207 PRO B N 1
ATOM 4243 C CA . PRO B 1 227 ? 17.772 26.406 68.087 1.00 48.81 207 PRO B CA 1
ATOM 4244 C C . PRO B 1 227 ? 17.966 27.918 68.110 1.00 55.26 207 PRO B C 1
ATOM 4245 O O . PRO B 1 227 ? 18.495 28.469 69.077 1.00 53.04 207 PRO B O 1
ATOM 4249 N N . ASP B 1 228 ? 17.507 28.581 67.052 1.00 62.03 208 ASP B N 1
ATOM 4250 C CA . ASP B 1 228 ? 17.556 30.035 66.968 1.00 68.41 208 ASP B CA 1
ATOM 4251 C C . ASP B 1 228 ? 16.590 30.714 67.945 1.00 69.60 208 ASP B C 1
ATOM 4252 O O . ASP B 1 228 ? 15.407 30.364 68.027 1.00 69.58 208 ASP B O 1
ATOM 4257 N N . GLU B 1 241 ? -5.672 28.599 63.812 1.00 92.04 221 GLU B N 1
ATOM 4258 C CA . GLU B 1 241 ? -5.142 28.068 62.560 1.00 92.48 221 GLU B CA 1
ATOM 4259 C C . GLU B 1 241 ? -4.371 26.774 62.800 1.00 91.86 221 GLU B C 1
ATOM 4260 O O . GLU B 1 241 ? -3.715 26.617 63.833 1.00 88.65 221 GLU B O 1
ATOM 4266 N N . GLU B 1 242 ? -4.441 25.854 61.838 1.00 93.28 222 GLU B N 1
ATOM 4267 C CA . GLU B 1 242 ? -3.531 24.704 61.815 1.00 92.65 222 GLU B CA 1
ATOM 4268 C C . GLU B 1 242 ? -2.111 25.158 61.475 1.00 88.43 222 GLU B C 1
ATOM 4269 O O . GLU B 1 242 ? -1.162 24.372 61.511 1.00 86.83 222 GLU B O 1
ATOM 4275 N N . GLU B 1 243 ? -1.993 26.445 61.156 1.00 84.12 223 GLU B N 1
ATOM 4276 C CA . GLU B 1 243 ? -0.717 27.133 61.071 1.00 82.48 223 GLU B CA 1
ATOM 4277 C C . GLU B 1 243 ? -0.132 27.280 62.482 1.00 83.30 223 GLU B C 1
ATOM 4278 O O . GLU B 1 243 ? 1.075 27.103 62.674 1.00 83.05 223 GLU B O 1
ATOM 4284 N N . ALA B 1 244 ? -0.993 27.594 63.459 1.00 79.96 224 ALA B N 1
ATOM 4285 C CA . ALA B 1 244 ? -0.607 27.657 64.879 1.00 74.61 224 ALA B CA 1
ATOM 4286 C C . ALA B 1 244 ? -0.314 26.266 65.451 1.00 72.42 224 ALA B C 1
ATOM 4287 O O . ALA B 1 244 ? 0.614 26.106 66.248 1.00 71.85 224 ALA B O 1
ATOM 4289 N N . ALA B 1 245 ? -1.105 25.271 65.037 1.00 69.90 225 ALA B N 1
ATOM 4290 C CA . ALA B 1 245 ? -0.900 23.864 65.422 1.00 68.58 225 ALA B CA 1
ATOM 4291 C C . ALA B 1 245 ? 0.409 23.253 64.881 1.00 70.15 225 ALA B C 1
ATOM 4292 O O . ALA B 1 245 ? 1.068 22.471 65.577 1.00 72.40 225 ALA B O 1
ATOM 4294 N N . ARG B 1 246 ? 0.769 23.607 63.644 1.00 67.59 226 ARG B N 1
ATOM 4295 C CA . ARG B 1 246 ? 2.007 23.132 63.006 1.00 66.05 226 ARG B CA 1
ATOM 4296 C C . ARG B 1 246 ? 3.280 23.717 63.660 1.00 67.23 226 ARG B C 1
ATOM 4297 O O . ARG B 1 246 ? 4.265 22.997 63.871 1.00 64.48 226 ARG B O 1
ATOM 4305 N N . PHE B 1 247 ? 3.241 25.014 63.978 1.00 66.33 227 PHE B N 1
ATOM 4306 C CA . PHE B 1 247 ? 4.328 25.725 64.671 1.00 62.59 227 PHE B CA 1
ATOM 4307 C C . PHE B 1 247 ? 4.687 25.034 65.994 1.00 60.15 227 PHE B C 1
ATOM 4308 O O . PHE B 1 247 ? 5.873 24.819 66.298 1.00 51.83 227 PHE B O 1
ATOM 4316 N N . ALA B 1 248 ? 3.655 24.685 66.767 1.00 54.78 228 ALA B N 1
ATOM 4317 C CA . ALA B 1 248 ? 3.826 23.974 68.033 1.00 52.86 228 ALA B CA 1
ATOM 4318 C C . ALA B 1 248 ? 4.275 22.516 67.820 1.00 53.71 228 ALA B C 1
ATOM 4319 O O . ALA B 1 248 ? 5.122 22.017 68.577 1.00 55.26 228 ALA B O 1
ATOM 4321 N N . THR B 1 249 ? 3.725 21.848 66.795 1.00 50.22 229 THR B N 1
ATOM 4322 C CA . THR B 1 249 ? 4.156 20.498 66.412 1.00 52.77 229 THR B CA 1
ATOM 4323 C C . THR B 1 249 ? 5.652 20.470 66.044 1.00 54.27 229 THR B C 1
ATOM 4324 O O . THR B 1 249 ? 6.386 19.617 66.539 1.00 52.32 229 THR B O 1
ATOM 4328 N N . ILE B 1 250 ? 6.098 21.401 65.193 1.00 53.00 230 ILE B N 1
ATOM 4329 C CA . ILE B 1 250 ? 7.528 21.495 64.826 1.00 55.89 230 ILE B CA 1
ATOM 4330 C C . ILE B 1 250 ? 8.428 21.723 66.059 1.00 55.80 230 ILE B C 1
ATOM 4331 O O . ILE B 1 250 ? 9.460 21.059 66.206 1.00 55.21 230 ILE B O 1
ATOM 4336 N N . GLN B 1 251 ? 8.020 22.629 66.953 1.00 57.52 231 GLN B N 1
ATOM 4337 C CA . GLN B 1 251 ? 8.782 22.907 68.185 1.00 61.18 231 GLN B CA 1
ATOM 4338 C C . GLN B 1 251 ? 8.979 21.664 69.064 1.00 60.24 231 GLN B C 1
ATOM 4339 O O . GLN B 1 251 ? 10.071 21.421 69.571 1.00 62.25 231 GLN B O 1
ATOM 4345 N N . ARG B 1 252 ? 7.912 20.894 69.245 1.00 62.13 232 ARG B N 1
ATOM 4346 C CA . ARG B 1 252 ? 7.957 19.633 69.982 1.00 67.68 232 ARG B CA 1
ATOM 4347 C C . ARG B 1 252 ? 8.651 18.565 69.155 1.00 71.42 232 ARG B C 1
ATOM 4348 O O . ARG B 1 252 ? 9.784 18.146 69.443 1.00 66.23 232 ARG B O 1
ATOM 4356 N N . MET B 1 253 ? 7.912 18.164 68.118 1.00 79.22 233 MET B N 1
ATOM 4357 C CA . MET B 1 253 ? 8.104 16.971 67.296 1.00 88.39 233 MET B CA 1
ATOM 4358 C C . MET B 1 253 ? 9.541 16.486 67.220 1.00 95.57 233 MET B C 1
ATOM 4359 O O . MET B 1 253 ? 9.857 15.369 67.649 1.00 101.24 233 MET B O 1
ATOM 4364 N N . ILE B 1 254 ? 10.401 17.333 66.674 1.00 96.54 234 ILE B N 1
ATOM 4365 C CA . ILE B 1 254 ? 11.813 17.023 66.603 1.00 98.89 234 ILE B CA 1
ATOM 4366 C C . ILE B 1 254 ? 12.554 17.797 67.677 1.00 95.58 234 ILE B C 1
ATOM 4367 O O . ILE B 1 254 ? 13.201 17.189 68.533 1.00 99.25 234 ILE B O 1
ATOM 4372 N N . ASP B 1 255 ? 12.399 19.122 67.661 1.00 87.59 235 ASP B N 1
ATOM 4373 C CA . ASP B 1 255 ? 13.326 20.041 68.330 1.00 87.07 235 ASP B CA 1
ATOM 4374 C C . ASP B 1 255 ? 13.950 19.552 69.631 1.00 84.85 235 ASP B C 1
ATOM 4375 O O . ASP B 1 255 ? 15.152 19.720 69.836 1.00 80.41 235 ASP B O 1
ATOM 4380 N N . GLU B 1 256 ? 13.141 18.937 70.492 1.00 83.11 236 GLU B N 1
ATOM 4381 C CA . GLU B 1 256 ? 13.641 18.330 71.721 1.00 79.46 236 GLU B CA 1
ATOM 4382 C C . GLU B 1 256 ? 14.318 16.988 71.383 1.00 80.28 236 GLU B C 1
ATOM 4383 O O . GLU B 1 256 ? 13.978 15.932 71.927 1.00 78.97 236 GLU B O 1
ATOM 4389 N N . ARG B 1 257 ? 15.271 17.063 70.450 1.00 74.73 237 ARG B N 1
ATOM 4390 C CA . ARG B 1 257 ? 16.101 15.936 70.019 1.00 70.70 237 ARG B CA 1
ATOM 4391 C C . ARG B 1 257 ? 17.132 15.581 71.108 1.00 65.37 237 ARG B C 1
ATOM 4392 O O . ARG B 1 257 ? 17.281 16.323 72.087 1.00 62.15 237 ARG B O 1
ATOM 4400 N N . PRO B 1 258 ? 17.828 14.435 70.954 1.00 59.91 238 PRO B N 1
ATOM 4401 C CA . PRO B 1 258 ? 18.926 14.084 71.862 1.00 54.72 238 PRO B CA 1
ATOM 4402 C C . PRO B 1 258 ? 20.260 14.771 71.523 1.00 50.93 238 PRO B C 1
ATOM 4403 O O . PRO B 1 258 ? 20.326 15.551 70.578 1.00 48.67 238 PRO B O 1
ATOM 4407 N N . LEU B 1 259 ? 21.301 14.471 72.303 1.00 43.89 239 LEU B N 1
ATOM 4408 C CA . LEU B 1 259 ? 22.681 14.862 71.997 1.00 41.68 239 LEU B CA 1
ATOM 4409 C C . LEU B 1 259 ? 23.168 14.350 70.639 1.00 39.98 239 LEU B C 1
ATOM 4410 O O . LEU B 1 259 ? 22.869 13.217 70.247 1.00 34.92 239 LEU B O 1
ATOM 4415 N N . GLY B 1 260 ? 23.967 15.171 69.955 1.00 34.92 240 GLY B N 1
ATOM 4416 C CA . GLY B 1 260 ? 24.426 14.835 68.616 1.00 31.19 240 GLY B CA 1
ATOM 4417 C C . GLY B 1 260 ? 25.887 15.117 68.353 1.00 28.59 240 GLY B C 1
ATOM 4418 O O . GLY B 1 260 ? 26.573 15.724 69.180 1.00 28.11 240 GLY B O 1
ATOM 4419 N N . PRO B 1 261 ? 26.386 14.656 67.201 1.00 24.92 241 PRO B N 1
ATOM 4420 C CA . PRO B 1 261 ? 27.786 14.836 66.861 1.00 23.38 241 PRO B CA 1
ATOM 4421 C C . PRO B 1 261 ? 28.012 16.234 66.239 1.00 21.78 241 PRO B C 1
ATOM 4422 O O . PRO B 1 261 ? 27.047 16.866 65.810 1.00 22.46 241 PRO B O 1
ATOM 4426 N N . LEU B 1 262 ? 29.259 16.692 66.210 1.00 20.04 242 LEU B N 1
ATOM 4427 C CA . LEU B 1 262 ? 29.622 17.903 65.431 1.00 21.46 242 LEU B CA 1
ATOM 4428 C C . LEU B 1 262 ? 30.260 17.575 64.100 1.00 20.84 242 LEU B C 1
ATOM 4429 O O . LEU B 1 262 ? 30.220 18.410 63.177 1.00 23.50 242 LEU B O 1
ATOM 4434 N N . LEU B 1 263 ? 30.949 16.433 64.032 1.00 21.24 243 LEU B N 1
ATOM 4435 C CA . LEU B 1 263 ? 31.566 15.959 62.799 1.00 20.77 243 LEU B CA 1
ATOM 4436 C C . LEU B 1 263 ? 30.868 14.678 62.362 1.00 21.52 243 LEU B C 1
ATOM 4437 O O . LEU B 1 263 ? 30.369 13.909 63.192 1.00 21.20 243 LEU B O 1
ATOM 4442 N N . TYR B 1 264 ? 30.786 14.483 61.051 1.00 20.92 244 TYR B N 1
ATOM 4443 C CA . TYR B 1 264 ? 30.085 13.313 60.510 1.00 20.13 244 TYR B CA 1
ATOM 4444 C C . TYR B 1 264 ? 30.540 13.067 59.064 1.00 20.39 244 TYR B C 1
ATOM 4445 O O . TYR B 1 264 ? 31.385 13.789 58.526 1.00 19.24 244 TYR B O 1
ATOM 4454 N N . GLY B 1 265 ? 30.070 11.979 58.456 1.00 21.32 245 GLY B N 1
ATOM 4455 C CA . GLY B 1 265 ? 30.546 11.621 57.117 1.00 22.46 245 GLY B CA 1
ATOM 4456 C C . GLY B 1 265 ? 31.804 10.784 57.192 1.00 24.65 245 GLY B C 1
ATOM 4457 O O . GLY B 1 265 ? 31.876 9.841 57.998 1.00 27.29 245 GLY B O 1
ATOM 4458 N N . SER B 1 266 ? 32.795 11.110 56.376 1.00 23.86 246 SER B N 1
ATOM 4459 C CA . SER B 1 266 ? 34.109 10.411 56.415 1.00 26.68 246 SER B CA 1
ATOM 4460 C C . SER B 1 266 ? 35.038 10.910 57.526 1.00 29.09 246 SER B C 1
ATOM 4461 O O . SER B 1 266 ? 35.224 12.102 57.698 1.00 29.45 246 SER B O 1
ATOM 4464 N N . ARG B 1 267 ? 35.654 9.997 58.269 0.50 29.73 247 ARG B N 1
ATOM 4465 C CA . ARG B 1 267 ? 36.553 10.418 59.336 0.50 31.83 247 ARG B CA 1
ATOM 4466 C C . ARG B 1 267 ? 37.841 10.981 58.779 0.50 31.20 247 ARG B C 1
ATOM 4467 O O . ARG B 1 267 ? 38.597 11.651 59.485 0.50 29.99 247 ARG B O 1
ATOM 4475 N N . LEU B 1 268 ? 38.071 10.718 57.497 1.00 32.46 248 LEU B N 1
ATOM 4476 C CA . LEU B 1 268 ? 39.212 11.245 56.798 1.00 34.30 248 LEU B CA 1
ATOM 4477 C C . LEU B 1 268 ? 38.999 12.653 56.239 1.00 34.35 248 LEU B C 1
ATOM 4478 O O . LEU B 1 268 ? 39.969 13.361 55.986 1.00 36.65 248 LEU B O 1
ATOM 4483 N N . ASP B 1 269 ? 37.745 13.061 56.043 1.00 30.61 249 ASP B N 1
ATOM 4484 C CA . ASP B 1 269 ? 37.431 14.348 55.394 1.00 30.81 249 ASP B CA 1
ATOM 4485 C C . ASP B 1 269 ? 36.023 14.749 55.818 1.00 26.54 249 ASP B C 1
ATOM 4486 O O . ASP B 1 269 ? 35.068 14.696 55.013 1.00 25.08 249 ASP B O 1
ATOM 4491 N N . PRO B 1 270 ? 35.874 15.141 57.085 1.00 24.78 250 PRO B N 1
ATOM 4492 C CA . PRO B 1 270 ? 34.556 15.180 57.718 1.00 22.79 250 PRO B CA 1
ATOM 4493 C C . PRO B 1 270 ? 33.716 16.335 57.263 1.00 21.42 250 PRO B C 1
ATOM 4494 O O . PRO B 1 270 ? 34.257 17.390 56.908 1.00 21.35 250 PRO B O 1
ATOM 4498 N N . TYR B 1 271 ? 32.401 16.136 57.319 1.00 18.38 251 TYR B N 1
ATOM 4499 C CA . TYR B 1 271 ? 31.448 17.232 57.294 1.00 18.85 251 TYR B CA 1
ATOM 4500 C C . TYR B 1 271 ? 31.338 17.775 58.700 1.00 19.53 251 TYR B C 1
ATOM 4501 O O . TYR B 1 271 ? 31.717 17.089 59.669 1.00 21.29 251 TYR B O 1
ATOM 4510 N N . MET B 1 272 ? 30.801 18.971 58.826 1.00 19.61 252 MET B N 1
ATOM 4511 C CA . MET B 1 272 ? 30.672 19.608 60.151 1.00 19.04 252 MET B CA 1
ATOM 4512 C C . MET B 1 272 ? 29.354 20.348 60.312 1.00 19.74 252 MET B C 1
ATOM 4513 O O . MET B 1 272 ? 28.726 20.831 59.346 1.00 19.48 252 MET B O 1
ATOM 4518 N N . ARG B 1 273 ? 28.881 20.419 61.541 1.00 18.01 253 ARG B N 1
ATOM 4519 C CA . ARG B 1 273 ? 27.794 21.325 61.841 1.00 20.31 253 ARG B CA 1
ATOM 4520 C C . ARG B 1 273 ? 28.191 22.053 63.116 1.00 21.72 253 ARG B C 1
ATOM 4521 O O . ARG B 1 273 ? 28.188 21.479 64.209 1.00 21.65 253 ARG B O 1
ATOM 4529 N N . LEU B 1 274 ? 28.609 23.298 62.946 1.00 21.89 254 LEU B N 1
ATOM 4530 C CA . LEU B 1 274 ? 29.339 23.989 64.022 1.00 21.57 254 LEU B CA 1
ATOM 4531 C C . LEU B 1 274 ? 28.818 25.382 64.153 1.00 23.03 254 LEU B C 1
ATOM 4532 O O . LEU B 1 274 ? 29.118 26.212 63.299 1.00 22.58 254 LEU B O 1
ATOM 4537 N N . ASP B 1 275 ? 28.045 25.629 65.221 1.00 22.91 255 ASP B N 1
ATOM 4538 C CA . ASP B 1 275 ? 27.544 26.971 65.590 1.00 22.27 255 ASP B CA 1
ATOM 4539 C C . ASP B 1 275 ? 27.958 27.275 67.039 1.00 23.68 255 ASP B C 1
ATOM 4540 O O . ASP B 1 275 ? 27.258 26.883 67.984 1.00 25.29 255 ASP B O 1
ATOM 4545 N N . PRO B 1 276 ? 29.081 27.959 67.202 1.00 23.18 256 PRO B N 1
ATOM 4546 C CA . PRO B 1 276 ? 29.651 28.074 68.559 1.00 25.47 256 PRO B CA 1
ATOM 4547 C C . PRO B 1 276 ? 28.673 28.702 69.547 1.00 27.72 256 PRO B C 1
ATOM 4548 O O . PRO B 1 276 ? 28.616 28.296 70.730 1.00 29.05 256 PRO B O 1
ATOM 4552 N N . TYR B 1 277 ? 27.890 29.664 69.083 1.00 28.32 257 TYR B N 1
ATOM 4553 C CA . TYR B 1 277 ? 27.011 30.405 69.986 1.00 31.72 257 TYR B CA 1
ATOM 4554 C C . TYR B 1 277 ? 25.951 29.527 70.617 1.00 32.51 257 TYR B C 1
ATOM 4555 O O . TYR B 1 277 ? 25.549 29.754 71.769 1.00 32.38 257 TYR B O 1
ATOM 4564 N N . PHE B 1 278 ? 25.495 28.523 69.870 1.00 29.83 258 PHE B N 1
ATOM 4565 C CA . PHE B 1 278 ? 24.404 27.663 70.321 1.00 30.30 258 PHE B CA 1
ATOM 4566 C C . PHE B 1 278 ? 24.842 26.254 70.730 1.00 27.13 258 PHE B C 1
ATOM 4567 O O . PHE B 1 278 ? 23.996 25.394 70.995 1.00 28.05 258 PHE B O 1
ATOM 4575 N N . THR B 1 279 ? 26.151 26.010 70.772 1.00 26.20 259 THR B N 1
ATOM 4576 C CA . THR B 1 279 ? 26.667 24.703 71.102 1.00 25.84 259 THR B CA 1
ATOM 4577 C C . THR B 1 279 ? 27.105 24.697 72.557 1.00 30.26 259 THR B C 1
ATOM 4578 O O . THR B 1 279 ? 27.771 25.633 73.026 1.00 27.74 259 THR B O 1
ATOM 4582 N N . SER B 1 280 ? 26.734 23.633 73.261 1.00 28.58 260 SER B N 1
ATOM 4583 C CA . SER B 1 280 ? 27.182 23.444 74.634 1.00 30.52 260 SER B CA 1
ATOM 4584 C C . SER B 1 280 ? 27.481 21.975 74.862 1.00 31.41 260 SER B C 1
ATOM 4585 O O . SER B 1 280 ? 26.982 21.099 74.136 1.00 29.42 260 SER B O 1
ATOM 4588 N N . VAL B 1 281 ? 28.304 21.723 75.879 1.00 29.45 261 VAL B N 1
ATOM 4589 C CA . VAL B 1 281 ? 28.800 20.398 76.195 1.00 29.34 261 VAL B CA 1
ATOM 4590 C C . VAL B 1 281 ? 28.469 20.144 77.661 1.00 30.44 261 VAL B C 1
ATOM 4591 O O . VAL B 1 281 ? 28.695 21.017 78.497 1.00 30.91 261 VAL B O 1
ATOM 4595 N N . PRO B 1 282 ? 27.895 18.971 77.975 1.00 30.46 262 PRO B N 1
ATOM 4596 C CA . PRO B 1 282 ? 27.704 18.566 79.390 1.00 30.77 262 PRO B CA 1
ATOM 4597 C C . PRO B 1 282 ? 28.999 18.748 80.208 1.00 28.99 262 PRO B C 1
ATOM 4598 O O . PRO B 1 282 ? 30.072 18.312 79.770 1.00 27.55 262 PRO B O 1
ATOM 4602 N N . GLN B 1 283 ? 28.900 19.418 81.363 1.00 30.09 263 GLN B N 1
ATOM 4603 C CA . GLN B 1 283 ? 30.099 19.770 82.165 1.00 27.82 263 GLN B CA 1
ATOM 4604 C C . GLN B 1 283 ? 31.031 18.596 82.441 1.00 27.02 263 GLN B C 1
ATOM 4605 O O . GLN B 1 283 ? 32.265 18.729 82.345 1.00 25.93 263 GLN B O 1
ATOM 4611 N N . ASP B 1 284 ? 30.433 17.437 82.759 1.00 27.45 264 ASP B N 1
ATOM 4612 C CA . ASP B 1 284 ? 31.186 16.221 83.096 1.00 30.96 264 ASP B CA 1
ATOM 4613 C C . ASP B 1 284 ? 31.989 15.608 81.966 1.00 29.93 264 ASP B C 1
ATOM 4614 O O . ASP B 1 284 ? 32.967 14.870 82.192 1.00 28.60 264 ASP B O 1
ATOM 4619 N N . ASP B 1 285 ? 31.584 15.899 80.735 1.00 30.84 265 ASP B N 1
ATOM 4620 C CA . ASP B 1 285 ? 32.205 15.269 79.593 1.00 28.69 265 ASP B CA 1
ATOM 4621 C C . ASP B 1 285 ? 33.430 16.070 79.200 1.00 30.53 265 ASP B C 1
ATOM 4622 O O . ASP B 1 285 ? 33.389 16.890 78.283 1.00 28.06 265 ASP B O 1
ATOM 4627 N N . THR B 1 286 ? 34.520 15.841 79.918 1.00 29.77 266 THR B N 1
ATOM 4628 C CA . THR B 1 286 ? 35.737 16.590 79.687 1.00 30.65 266 THR B CA 1
ATOM 4629 C C . THR B 1 286 ? 36.409 16.277 78.357 1.00 31.51 266 THR B C 1
ATOM 4630 O O . THR B 1 286 ? 37.045 17.160 77.762 1.00 27.91 266 THR B O 1
ATOM 4634 N N . ASP B 1 287 ? 36.259 15.045 77.864 1.00 30.50 267 ASP B N 1
ATOM 4635 C CA . ASP B 1 287 ? 36.857 14.690 76.568 1.00 32.09 267 ASP B CA 1
ATOM 4636 C C . ASP B 1 287 ? 36.172 15.475 75.437 1.00 28.81 267 ASP B C 1
ATOM 4637 O O . ASP B 1 287 ? 36.837 15.978 74.534 1.00 30.24 267 ASP B O 1
ATOM 4642 N N . ALA B 1 288 ? 34.860 15.585 75.525 1.00 27.25 268 ALA B N 1
ATOM 4643 C CA . ALA B 1 288 ? 34.073 16.267 74.504 1.00 26.85 268 ALA B CA 1
ATOM 4644 C C . ALA B 1 288 ? 34.341 17.767 74.567 1.00 27.16 268 ALA B C 1
ATOM 4645 O O . ALA B 1 288 ? 34.357 18.430 73.542 1.00 25.86 268 ALA B O 1
ATOM 4647 N N . ARG B 1 289 ? 34.549 18.302 75.764 1.00 24.83 269 ARG B N 1
ATOM 4648 C CA . ARG B 1 289 ? 34.857 19.736 75.881 1.00 24.99 269 ARG B CA 1
ATOM 4649 C C . ARG B 1 289 ? 36.208 20.052 75.255 1.00 24.83 269 ARG B C 1
ATOM 4650 O O . ARG B 1 289 ? 36.332 21.046 74.560 1.00 24.94 269 ARG B O 1
ATOM 4658 N N . ARG B 1 290 ? 37.192 19.193 75.514 1.00 25.80 270 ARG B N 1
ATOM 4659 C CA . ARG B 1 290 ? 38.539 19.334 74.987 1.00 27.29 270 ARG B CA 1
ATOM 4660 C C . ARG B 1 290 ? 38.553 19.272 73.453 1.00 27.87 270 ARG B C 1
ATOM 4661 O O . ARG B 1 290 ? 39.213 20.096 72.779 1.00 28.26 270 ARG B O 1
ATOM 4669 N N . ALA B 1 291 ? 37.820 18.292 72.917 1.00 26.16 271 ALA B N 1
ATOM 4670 C CA . ALA B 1 291 ? 37.756 18.066 71.471 1.00 25.09 271 ALA B CA 1
ATOM 4671 C C . ALA B 1 291 ? 37.031 19.251 70.819 1.00 25.26 271 ALA B C 1
ATOM 4672 O O . ALA B 1 291 ? 37.456 19.737 69.765 1.00 26.21 271 ALA B O 1
ATOM 4674 N N . TYR B 1 292 ? 35.986 19.744 71.476 1.00 24.65 272 TYR B N 1
ATOM 4675 C CA . TYR B 1 292 ? 35.271 20.930 70.970 1.00 25.26 272 TYR B CA 1
ATOM 4676 C C . TYR B 1 292 ? 36.146 22.183 70.939 1.00 25.70 272 TYR B C 1
ATOM 4677 O O . TYR B 1 292 ? 36.156 22.940 69.945 1.00 22.99 272 TYR B O 1
ATOM 4686 N N . ASP B 1 293 ? 36.884 22.418 72.022 1.00 26.10 273 ASP B N 1
ATOM 4687 C CA . ASP B 1 293 ? 37.824 23.551 72.067 1.00 27.47 273 ASP B CA 1
ATOM 4688 C C . ASP B 1 293 ? 38.791 23.489 70.904 1.00 27.36 273 ASP B C 1
ATOM 4689 O O . ASP B 1 293 ? 39.041 24.516 70.245 1.00 29.78 273 ASP B O 1
ATOM 4694 N N . ALA B 1 294 ? 39.350 22.300 70.666 1.00 24.09 274 ALA B N 1
ATOM 4695 C CA . ALA B 1 294 ? 40.318 22.080 69.581 1.00 24.46 274 ALA B CA 1
ATOM 4696 C C . ALA B 1 294 ? 39.716 22.388 68.193 1.00 24.81 274 ALA B C 1
ATOM 4697 O O . ALA B 1 294 ? 40.345 23.057 67.373 1.00 25.15 274 ALA B O 1
ATOM 4699 N N . LEU B 1 295 ? 38.521 21.870 67.943 1.00 23.89 275 LEU B N 1
ATOM 4700 C CA . LEU B 1 295 ? 37.817 22.129 66.681 1.00 22.20 275 LEU B CA 1
ATOM 4701 C C . LEU B 1 295 ? 37.525 23.635 66.482 1.00 23.97 275 LEU B C 1
ATOM 4702 O O . LEU B 1 295 ? 37.765 24.193 65.388 1.00 22.93 275 LEU B O 1
ATOM 4707 N N . PHE B 1 296 ? 36.973 24.272 67.509 1.00 23.29 276 PHE B N 1
ATOM 4708 C CA . PHE B 1 296 ? 36.757 25.710 67.437 1.00 24.22 276 PHE B CA 1
ATOM 4709 C C . PHE B 1 296 ? 38.009 26.442 66.996 1.00 24.22 276 PHE B C 1
ATOM 4710 O O . PHE B 1 296 ? 37.948 27.258 66.090 1.00 25.66 276 PHE B O 1
ATOM 4718 N N . LYS B 1 297 ? 39.144 26.156 67.636 1.00 25.10 277 LYS B N 1
ATOM 4719 C CA . LYS B 1 297 ? 40.358 26.932 67.392 1.00 27.19 277 LYS B CA 1
ATOM 4720 C C . LYS B 1 297 ? 40.836 26.789 65.945 1.00 26.27 277 LYS B C 1
ATOM 4721 O O . LYS B 1 297 ? 41.223 27.777 65.316 1.00 26.42 277 LYS B O 1
ATOM 4727 N N . VAL B 1 298 ? 40.797 25.554 65.434 1.00 24.40 278 VAL B N 1
ATOM 4728 C CA . VAL B 1 298 ? 41.165 25.259 64.038 1.00 24.56 278 VAL B CA 1
ATOM 4729 C C . VAL B 1 298 ? 40.263 26.003 63.037 1.00 22.91 278 VAL B C 1
ATOM 4730 O O . VAL B 1 298 ? 40.764 26.641 62.107 1.00 24.20 278 VAL B O 1
ATOM 4734 N N . VAL B 1 299 ? 38.948 25.951 63.239 1.00 23.81 279 VAL B N 1
ATOM 4735 C CA . VAL B 1 299 ? 38.024 26.633 62.318 1.00 20.93 279 VAL B CA 1
ATOM 4736 C C . VAL B 1 299 ? 38.160 28.143 62.468 1.00 21.29 279 VAL B C 1
ATOM 4737 O O . VAL B 1 299 ? 38.170 28.886 61.483 1.00 18.84 279 VAL B O 1
ATOM 4741 N N . ASP B 1 300 ? 38.281 28.602 63.705 1.00 20.15 280 ASP B N 1
ATOM 4742 C CA . ASP B 1 300 ? 38.363 30.047 63.926 1.00 22.48 280 ASP B CA 1
ATOM 4743 C C . ASP B 1 300 ? 39.617 30.622 63.267 1.00 21.85 280 ASP B C 1
ATOM 4744 O O . ASP B 1 300 ? 39.542 31.659 62.605 1.00 21.03 280 ASP B O 1
ATOM 4749 N N A SER B 1 301 ? 40.738 29.917 63.402 0.50 22.77 281 SER B N 1
ATOM 4750 N N B SER B 1 301 ? 40.756 29.944 63.405 0.50 22.90 281 SER B N 1
ATOM 4751 C CA A SER B 1 301 ? 42.022 30.399 62.888 0.50 23.23 281 SER B CA 1
ATOM 4752 C CA B SER B 1 301 ? 42.015 30.472 62.856 0.50 23.41 281 SER B CA 1
ATOM 4753 C C A SER B 1 301 ? 42.119 30.330 61.360 0.50 23.38 281 SER B C 1
ATOM 4754 C C B SER B 1 301 ? 42.108 30.357 61.334 0.50 23.46 281 SER B C 1
ATOM 4755 O O A SER B 1 301 ? 42.920 31.035 60.753 0.50 25.30 281 SER B O 1
ATOM 4756 O O B SER B 1 301 ? 42.907 31.046 60.704 0.50 25.36 281 SER B O 1
ATOM 4761 N N . GLY B 1 302 ? 41.301 29.477 60.747 1.00 22.67 282 GLY B N 1
ATOM 4762 C CA . GLY B 1 302 ? 41.289 29.311 59.298 1.00 21.28 282 GLY B CA 1
ATOM 4763 C C . GLY B 1 302 ? 40.286 30.177 58.555 1.00 20.75 282 GLY B C 1
ATOM 4764 O O . GLY B 1 302 ? 40.231 30.102 57.324 1.00 20.03 282 GLY B O 1
ATOM 4765 N N . MET B 1 303 ? 39.496 30.986 59.267 1.00 21.05 283 MET B N 1
ATOM 4766 C CA . MET B 1 303 ? 38.482 31.839 58.635 1.00 20.82 283 MET B CA 1
ATOM 4767 C C . MET B 1 303 ? 39.112 32.756 57.577 1.00 23.05 283 MET B C 1
ATOM 4768 O O . MET B 1 303 ? 40.234 33.259 57.779 1.00 22.86 283 MET B O 1
ATOM 4773 N N . ARG B 1 304 ? 38.433 32.898 56.436 1.00 22.28 284 ARG B N 1
ATOM 4774 C CA . ARG B 1 304 ? 38.889 33.794 55.374 1.00 24.12 284 ARG B CA 1
ATOM 4775 C C . ARG B 1 304 ? 37.814 34.807 55.047 1.00 22.71 284 ARG B C 1
ATOM 4776 O O . ARG B 1 304 ? 36.636 34.577 55.299 1.00 24.84 284 ARG B O 1
ATOM 4784 N N . GLU B 1 305 ? 38.206 35.923 54.452 1.00 20.62 285 GLU B N 1
ATOM 4785 C CA . GLU B 1 305 ? 37.227 36.883 53.985 1.00 20.22 285 GLU B CA 1
ATOM 4786 C C . GLU B 1 305 ? 37.123 36.695 52.477 1.00 21.39 285 GLU B C 1
ATOM 4787 O O . GLU B 1 305 ? 38.135 36.734 51.788 1.00 24.75 285 GLU B O 1
ATOM 4793 N N . VAL B 1 306 ? 35.919 36.458 51.981 1.00 20.25 286 VAL B N 1
ATOM 4794 C CA . VAL B 1 306 ? 35.726 36.208 50.549 1.00 22.78 286 VAL B CA 1
ATOM 4795 C C . VAL B 1 306 ? 34.843 37.358 50.051 1.00 23.87 286 VAL B C 1
ATOM 4796 O O . VAL B 1 306 ? 33.774 37.571 50.610 1.00 25.92 286 VAL B O 1
ATOM 4800 N N . VAL B 1 307 ? 35.258 38.111 49.029 1.00 28.58 287 VAL B N 1
ATOM 4801 C CA . VAL B 1 307 ? 34.366 39.203 48.570 1.00 28.97 287 VAL B CA 1
ATOM 4802 C C . VAL B 1 307 ? 33.478 38.711 47.429 1.00 27.24 287 VAL B C 1
ATOM 4803 O O . VAL B 1 307 ? 33.932 38.064 46.499 1.00 30.65 287 VAL B O 1
ATOM 4807 N N . ALA B 1 308 ? 32.195 38.955 47.589 1.00 24.69 288 ALA B N 1
ATOM 4808 C CA . ALA B 1 308 ? 31.244 38.775 46.528 1.00 25.06 288 ALA B CA 1
ATOM 4809 C C . ALA B 1 308 ? 30.932 40.196 46.034 1.00 23.83 288 ALA B C 1
ATOM 4810 O O . ALA B 1 308 ? 30.115 40.918 46.632 1.00 24.01 288 ALA B O 1
ATOM 4812 N N . ASP B 1 309 ? 31.619 40.582 44.961 1.00 23.32 289 ASP B N 1
ATOM 4813 C CA . ASP B 1 309 ? 31.383 41.883 44.344 1.00 22.85 289 ASP B CA 1
ATOM 4814 C C . ASP B 1 309 ? 30.217 41.820 43.382 1.00 22.03 289 ASP B C 1
ATOM 4815 O O . ASP B 1 309 ? 29.691 40.722 43.063 1.00 18.65 289 ASP B O 1
ATOM 4820 N N . GLN B 1 310 ? 29.766 42.996 42.945 1.00 19.65 290 GLN B N 1
ATOM 4821 C CA . GLN B 1 310 ? 28.708 43.048 41.947 1.00 20.04 290 GLN B CA 1
ATOM 4822 C C . GLN B 1 310 ? 28.944 42.036 40.813 1.00 20.52 290 GLN B C 1
ATOM 4823 O O . GLN B 1 310 ? 30.009 42.020 40.188 1.00 21.42 290 GLN B O 1
ATOM 4829 N N . GLY B 1 311 ? 27.939 41.208 40.552 1.00 19.27 291 GLY B N 1
ATOM 4830 C CA . GLY B 1 311 ? 28.023 40.193 39.493 1.00 18.58 291 GLY B CA 1
ATOM 4831 C C . GLY B 1 311 ? 28.609 38.876 39.913 1.00 18.95 291 GLY B C 1
ATOM 4832 O O . GLY B 1 311 ? 28.734 37.995 39.080 1.00 16.96 291 GLY B O 1
ATOM 4833 N N . ASP B 1 312 ? 28.962 38.742 41.200 1.00 18.56 292 ASP B N 1
ATOM 4834 C CA . ASP B 1 312 ? 29.472 37.466 41.735 1.00 19.84 292 ASP B CA 1
ATOM 4835 C C . ASP B 1 312 ? 28.320 36.666 42.329 1.00 17.93 292 ASP B C 1
ATOM 4836 O O . ASP B 1 312 ? 27.440 37.214 42.998 1.00 17.66 292 ASP B O 1
ATOM 4841 N N . VAL B 1 313 ? 28.353 35.362 42.108 1.00 17.54 293 VAL B N 1
ATOM 4842 C CA . VAL B 1 313 ? 27.459 34.445 42.873 1.00 17.46 293 VAL B CA 1
ATOM 4843 C C . VAL B 1 313 ? 28.341 33.481 43.689 1.00 16.22 293 VAL B C 1
ATOM 4844 O O . VAL B 1 313 ? 29.126 32.712 43.128 1.00 15.34 293 VAL B O 1
ATOM 4848 N N . LEU B 1 314 ? 28.187 33.531 45.011 1.00 15.44 294 LEU B N 1
ATOM 4849 C CA . LEU B 1 314 ? 28.964 32.749 45.967 1.00 17.06 294 LEU B CA 1
ATOM 4850 C C . LEU B 1 314 ? 28.171 31.519 46.376 1.00 16.77 294 LEU B C 1
ATOM 4851 O O . LEU B 1 314 ? 27.014 31.648 46.776 1.00 17.44 294 LEU B O 1
ATOM 4856 N N . PHE B 1 315 ? 28.773 30.343 46.220 1.00 15.48 295 PHE B N 1
ATOM 4857 C CA . PHE B 1 315 ? 28.114 29.089 46.598 1.00 15.50 295 PHE B CA 1
ATOM 4858 C C . PHE B 1 315 ? 28.795 28.578 47.840 1.00 15.46 295 PHE B C 1
ATOM 4859 O O . PHE B 1 315 ? 29.997 28.424 47.837 1.00 14.95 295 PHE B O 1
ATOM 4867 N N . ILE B 1 316 ? 28.035 28.364 48.919 1.00 15.45 296 ILE B N 1
ATOM 4868 C CA . ILE B 1 316 ? 28.607 27.838 50.174 1.00 15.34 296 ILE B CA 1
ATOM 4869 C C . ILE B 1 316 ? 28.060 26.417 50.437 1.00 14.21 296 ILE B C 1
ATOM 4870 O O . ILE B 1 316 ? 26.858 26.215 50.376 1.00 15.14 296 ILE B O 1
ATOM 4875 N N . ASP B 1 317 ? 28.950 25.443 50.619 1.00 14.55 297 ASP B N 1
ATOM 4876 C CA . ASP B 1 317 ? 28.563 24.088 51.039 1.00 15.06 297 ASP B CA 1
ATOM 4877 C C . ASP B 1 317 ? 28.367 24.131 52.568 1.00 15.06 297 ASP B C 1
ATOM 4878 O O . ASP B 1 317 ? 29.321 24.287 53.285 1.00 14.94 297 ASP B O 1
ATOM 4883 N N . ASN B 1 318 ? 27.135 23.985 53.033 1.00 14.75 298 ASN B N 1
ATOM 4884 C CA . ASN B 1 318 ? 26.821 24.112 54.448 1.00 15.84 298 ASN B CA 1
ATOM 4885 C C . ASN B 1 318 ? 27.244 22.899 55.270 1.00 15.85 298 ASN B C 1
ATOM 4886 O O . ASN B 1 318 ? 27.078 22.886 56.496 1.00 15.86 298 ASN B O 1
ATOM 4891 N N . HIS B 1 319 ? 27.779 21.872 54.606 1.00 17.02 299 HIS B N 1
ATOM 4892 C CA . HIS B 1 319 ? 28.391 20.736 55.317 1.00 18.61 299 HIS B CA 1
ATOM 4893 C C . HIS B 1 319 ? 29.876 20.818 55.434 1.00 18.21 299 HIS B C 1
ATOM 4894 O O . HIS B 1 319 ? 30.479 20.091 56.238 1.00 18.10 299 HIS B O 1
ATOM 4901 N N . ARG B 1 320 ? 30.493 21.671 54.621 1.00 18.20 300 ARG B N 1
ATOM 4902 C CA . ARG B 1 320 ? 31.931 21.776 54.608 1.00 18.41 300 ARG B CA 1
ATOM 4903 C C . ARG B 1 320 ? 32.456 23.132 55.017 1.00 19.04 300 ARG B C 1
ATOM 4904 O O . ARG B 1 320 ? 33.635 23.284 55.184 1.00 21.36 300 ARG B O 1
ATOM 4912 N N . ALA B 1 321 ? 31.578 24.101 55.170 1.00 17.85 301 ALA B N 1
ATOM 4913 C CA . ALA B 1 321 ? 32.053 25.434 55.514 1.00 17.83 301 ALA B CA 1
ATOM 4914 C C . ALA B 1 321 ? 31.116 26.123 56.463 1.00 17.71 301 ALA B C 1
ATOM 4915 O O . ALA B 1 321 ? 29.918 25.930 56.395 1.00 18.17 301 ALA B O 1
ATOM 4917 N N . VAL B 1 322 ? 31.685 26.970 57.340 1.00 17.35 302 VAL B N 1
ATOM 4918 C CA . VAL B 1 322 ? 30.908 27.876 58.127 1.00 16.85 302 VAL B CA 1
ATOM 4919 C C . VAL B 1 322 ? 31.021 29.242 57.440 1.00 16.72 302 VAL B C 1
ATOM 4920 O O . VAL B 1 322 ? 31.957 29.480 56.669 1.00 16.02 302 VAL B O 1
ATOM 4924 N N . HIS B 1 323 ? 30.109 30.142 57.767 1.00 17.31 303 HIS B N 1
ATOM 4925 C CA . HIS B 1 323 ? 30.126 31.470 57.198 1.00 18.82 303 HIS B CA 1
ATOM 4926 C C . HIS B 1 323 ? 29.642 32.494 58.174 1.00 19.03 303 HIS B C 1
ATOM 4927 O O . HIS B 1 323 ? 28.944 32.193 59.149 1.00 18.95 303 HIS B O 1
ATOM 4934 N N . GLY B 1 324 ? 29.970 33.746 57.919 1.00 19.65 304 GLY B N 1
ATOM 4935 C CA . GLY B 1 324 ? 29.460 34.801 58.789 1.00 20.11 304 GLY B CA 1
ATOM 4936 C C . GLY B 1 324 ? 29.402 36.098 58.018 1.00 22.40 304 GLY B C 1
ATOM 4937 O O . GLY B 1 324 ? 29.822 36.163 56.868 1.00 21.54 304 GLY B O 1
ATOM 4938 N N . ARG B 1 325 ? 28.889 37.129 58.668 1.00 22.09 305 ARG B N 1
ATOM 4939 C CA . ARG B 1 325 ? 28.869 38.443 58.056 1.00 23.42 305 ARG B CA 1
ATOM 4940 C C . ARG B 1 325 ? 29.811 39.401 58.798 1.00 23.99 305 ARG B C 1
ATOM 4941 O O . ARG B 1 325 ? 30.305 39.111 59.886 1.00 22.97 305 ARG B O 1
ATOM 4949 N N . LEU B 1 326 ? 30.116 40.508 58.146 1.00 22.80 306 LEU B N 1
ATOM 4950 C CA . LEU B 1 326 ? 31.053 41.465 58.707 1.00 22.94 306 LEU B CA 1
ATOM 4951 C C . LEU B 1 326 ? 30.290 42.765 58.784 1.00 24.40 306 LEU B C 1
ATOM 4952 O O . LEU B 1 326 ? 29.577 43.117 57.843 1.00 23.20 306 LEU B O 1
ATOM 4957 N N . PRO B 1 327 ? 30.417 43.474 59.916 1.00 23.18 307 PRO B N 1
ATOM 4958 C CA . PRO B 1 327 ? 29.793 44.789 60.108 1.00 22.41 307 PRO B CA 1
ATOM 4959 C C . PRO B 1 327 ? 30.351 45.795 59.104 1.00 21.32 307 PRO B C 1
ATOM 4960 O O . PRO B 1 327 ? 31.540 45.743 58.759 1.00 20.84 307 PRO B O 1
ATOM 4964 N N . PHE B 1 328 ? 29.489 46.682 58.645 1.00 21.75 308 PHE B N 1
ATOM 4965 C CA . PHE B 1 328 ? 29.886 47.731 57.715 1.00 23.77 308 PHE B CA 1
ATOM 4966 C C . PHE B 1 328 ? 28.966 48.939 57.834 1.00 24.46 308 PHE B C 1
ATOM 4967 O O . PHE B 1 328 ? 27.765 48.825 58.160 1.00 25.35 308 PHE B O 1
ATOM 4975 N N . GLN B 1 329 ? 29.529 50.113 57.570 1.00 25.89 309 GLN B N 1
ATOM 4976 C CA . GLN B 1 329 ? 28.748 51.336 57.573 1.00 26.25 309 GLN B CA 1
ATOM 4977 C C . GLN B 1 329 ? 27.927 51.486 56.304 1.00 25.07 309 GLN B C 1
ATOM 4978 O O . GLN B 1 329 ? 28.491 51.553 55.215 1.00 26.71 309 GLN B O 1
ATOM 4984 N N . ALA B 1 330 ? 26.605 51.532 56.441 1.00 25.72 310 ALA B N 1
ATOM 4985 C CA . ALA B 1 330 ? 25.730 51.769 55.296 1.00 27.16 310 ALA B CA 1
ATOM 4986 C C . ALA B 1 330 ? 25.498 53.263 55.087 1.00 28.94 310 ALA B C 1
ATOM 4987 O O . ALA B 1 330 ? 25.730 54.078 56.011 1.00 27.13 310 ALA B O 1
ATOM 4989 N N . ARG B 1 331 ? 25.043 53.619 53.883 1.00 30.46 311 ARG B N 1
ATOM 4990 C CA . ARG B 1 331 ? 24.678 55.013 53.566 1.00 30.96 311 ARG B CA 1
ATOM 4991 C C . ARG B 1 331 ? 23.163 55.263 53.664 1.00 31.96 311 ARG B C 1
ATOM 4992 O O . ARG B 1 331 ? 22.736 56.411 53.757 1.00 30.58 311 ARG B O 1
ATOM 5000 N N . TYR B 1 332 ? 22.367 54.191 53.601 1.00 30.59 312 TYR B N 1
ATOM 5001 C CA . TYR B 1 332 ? 20.896 54.252 53.642 1.00 31.88 312 TYR B CA 1
ATOM 5002 C C . TYR B 1 332 ? 20.259 55.202 52.613 1.00 33.80 312 TYR B C 1
ATOM 5003 O O . TYR B 1 332 ? 19.270 55.880 52.908 1.00 32.62 312 TYR B O 1
ATOM 5012 N N . ASP B 1 333 ? 20.821 55.222 51.404 1.00 32.10 313 ASP B N 1
ATOM 5013 C CA . ASP B 1 333 ? 20.471 56.192 50.371 1.00 32.60 313 ASP B CA 1
ATOM 5014 C C . ASP B 1 333 ? 20.121 55.519 49.042 1.00 33.06 313 ASP B C 1
ATOM 5015 O O . ASP B 1 333 ? 20.116 56.171 48.001 1.00 31.68 313 ASP B O 1
ATOM 5020 N N . GLY B 1 334 ? 19.856 54.209 49.089 1.00 32.49 314 GLY B N 1
ATOM 5021 C CA . GLY B 1 334 ? 19.475 53.425 47.904 1.00 29.93 314 GLY B CA 1
ATOM 5022 C C . GLY B 1 334 ? 20.617 52.911 47.049 1.00 28.82 314 GLY B C 1
ATOM 5023 O O . GLY B 1 334 ? 20.367 52.348 45.979 1.00 29.84 314 GLY B O 1
ATOM 5024 N N . THR B 1 335 ? 21.856 53.121 47.501 1.00 26.59 315 THR B N 1
ATOM 5025 C CA . THR B 1 335 ? 23.060 52.658 46.788 1.00 27.83 315 THR B CA 1
ATOM 5026 C C . THR B 1 335 ? 23.789 51.546 47.580 1.00 26.90 315 THR B C 1
ATOM 5027 O O . THR B 1 335 ? 24.848 51.076 47.163 1.00 28.57 315 THR B O 1
ATOM 5031 N N . ASP B 1 336 ? 23.236 51.149 48.722 1.00 25.52 316 ASP B N 1
ATOM 5032 C CA . ASP B 1 336 ? 23.911 50.174 49.571 1.00 23.83 316 ASP B CA 1
ATOM 5033 C C . ASP B 1 336 ? 24.019 48.762 48.977 1.00 22.58 316 ASP B C 1
ATOM 5034 O O . ASP B 1 336 ? 23.212 48.364 48.130 1.00 22.01 316 ASP B O 1
ATOM 5039 N N . ARG B 1 337 ? 25.018 48.032 49.477 1.00 21.01 317 ARG B N 1
ATOM 5040 C CA . ARG B 1 337 ? 25.188 46.581 49.241 1.00 20.35 317 ARG B CA 1
ATOM 5041 C C . ARG B 1 337 ? 23.851 45.816 49.288 1.00 20.14 317 ARG B C 1
ATOM 5042 O O . ARG B 1 337 ? 23.008 46.041 50.168 1.00 20.75 317 ARG B O 1
ATOM 5050 N N . TRP B 1 338 ? 23.645 44.932 48.322 1.00 19.73 318 TRP B N 1
ATOM 5051 C CA . TRP B 1 338 ? 22.421 44.174 48.246 1.00 18.99 318 TRP B CA 1
ATOM 5052 C C . TRP B 1 338 ? 22.769 42.803 47.740 1.00 18.74 318 TRP B C 1
ATOM 5053 O O . TRP B 1 338 ? 23.212 42.663 46.595 1.00 17.88 318 TRP B O 1
ATOM 5064 N N . LEU B 1 339 ? 22.604 41.799 48.600 1.00 21.04 319 LEU B N 1
ATOM 5065 C CA . LEU B 1 339 ? 22.741 40.402 48.166 1.00 20.37 319 LEU B CA 1
ATOM 5066 C C . LEU B 1 339 ? 21.365 39.736 48.159 1.00 20.36 319 LEU B C 1
ATOM 5067 O O . LEU B 1 339 ? 20.444 40.165 48.860 1.00 21.74 319 LEU B O 1
ATOM 5072 N N . LYS B 1 340 ? 21.213 38.703 47.334 1.00 19.35 320 LYS B N 1
ATOM 5073 C CA . LYS B 1 340 ? 20.050 37.800 47.408 1.00 18.54 320 LYS B CA 1
ATOM 5074 C C . LYS B 1 340 ? 20.544 36.437 47.895 1.00 19.13 320 LYS B C 1
ATOM 5075 O O . LYS B 1 340 ? 21.687 36.070 47.622 1.00 18.96 320 LYS B O 1
ATOM 5081 N N A ARG B 1 341 ? 19.670 35.674 48.553 0.50 19.93 321 ARG B N 1
ATOM 5082 N N B ARG B 1 341 ? 19.739 35.719 48.674 0.50 19.70 321 ARG B N 1
ATOM 5083 C CA A ARG B 1 341 ? 20.072 34.430 49.213 0.50 20.52 321 ARG B CA 1
ATOM 5084 C CA B ARG B 1 341 ? 20.153 34.387 49.111 0.50 19.99 321 ARG B CA 1
ATOM 5085 C C A ARG B 1 341 ? 19.052 33.320 49.000 0.50 19.66 321 ARG B C 1
ATOM 5086 C C B ARG B 1 341 ? 19.062 33.368 48.860 0.50 19.36 321 ARG B C 1
ATOM 5087 O O A ARG B 1 341 ? 17.882 33.503 49.324 0.50 18.59 321 ARG B O 1
ATOM 5088 O O B ARG B 1 341 ? 17.875 33.662 48.997 0.50 18.07 321 ARG B O 1
ATOM 5103 N N . VAL B 1 342 ? 19.478 32.170 48.460 1.00 18.26 322 VAL B N 1
ATOM 5104 C CA . VAL B 1 342 ? 18.552 31.034 48.281 1.00 19.22 322 VAL B CA 1
ATOM 5105 C C . VAL B 1 342 ? 19.168 29.879 49.041 1.00 18.55 322 VAL B C 1
ATOM 5106 O O . VAL B 1 342 ? 20.393 29.678 48.938 1.00 17.53 322 VAL B O 1
ATOM 5110 N N . CYS B 1 343 ? 18.326 29.137 49.785 1.00 17.64 323 CYS B N 1
ATOM 5111 C CA . CYS B 1 343 ? 18.754 27.950 50.516 1.00 18.66 323 CYS B CA 1
ATOM 5112 C C . CYS B 1 343 ? 18.467 26.735 49.621 1.00 17.19 323 CYS B C 1
ATOM 5113 O O . CYS B 1 343 ? 17.426 26.716 48.968 1.00 16.46 323 CYS B O 1
ATOM 5116 N N . VAL B 1 344 ? 19.364 25.763 49.629 1.00 15.43 324 VAL B N 1
ATOM 5117 C CA . VAL B 1 344 ? 19.255 24.584 48.737 1.00 15.65 324 VAL B CA 1
ATOM 5118 C C . VAL B 1 344 ? 19.228 23.316 49.577 1.00 15.88 324 VAL B C 1
ATOM 5119 O O . VAL B 1 344 ? 20.102 23.141 50.434 1.00 15.55 324 VAL B O 1
ATOM 5123 N N . THR B 1 345 ? 18.242 22.445 49.323 1.00 15.93 325 THR B N 1
ATOM 5124 C CA . THR B 1 345 ? 18.235 21.087 49.910 1.00 15.93 325 THR B CA 1
ATOM 5125 C C . THR B 1 345 ? 18.486 20.020 48.835 1.00 16.55 325 THR B C 1
ATOM 5126 O O . THR B 1 345 ? 18.007 20.147 47.693 1.00 16.45 325 THR B O 1
ATOM 5130 N N . SER B 1 346 ? 19.271 19.001 49.197 1.00 17.07 326 SER B N 1
ATOM 5131 C CA . SER B 1 346 ? 19.522 17.871 48.319 1.00 18.31 326 SER B CA 1
ATOM 5132 C C . SER B 1 346 ? 18.326 16.930 48.301 1.00 20.07 326 SER B C 1
ATOM 5133 O O . SER B 1 346 ? 18.119 16.225 47.317 1.00 25.84 326 SER B O 1
ATOM 5136 N N . ASP B 1 347 ? 17.507 16.946 49.352 1.00 19.19 327 ASP B N 1
ATOM 5137 C CA . ASP B 1 347 ? 16.369 16.025 49.456 1.00 18.20 327 ASP B CA 1
ATOM 5138 C C . ASP B 1 347 ? 15.163 16.732 50.067 1.00 18.66 327 ASP B C 1
ATOM 5139 O O . ASP B 1 347 ? 15.005 16.743 51.298 1.00 18.71 327 ASP B O 1
ATOM 5144 N N . LEU B 1 348 ? 14.294 17.265 49.210 1.00 16.89 328 LEU B N 1
ATOM 5145 C CA . LEU B 1 348 ? 13.087 17.969 49.653 1.00 18.70 328 LEU B CA 1
ATOM 5146 C C . LEU B 1 348 ? 12.138 17.052 50.438 1.00 17.96 328 LEU B C 1
ATOM 5147 O O . LEU B 1 348 ? 11.492 17.490 51.383 1.00 18.32 328 LEU B O 1
ATOM 5152 N N . ARG B 1 349 ? 12.081 15.763 50.079 1.00 17.38 329 ARG B N 1
ATOM 5153 C CA . ARG B 1 349 ? 11.179 14.849 50.781 1.00 18.32 329 ARG B CA 1
ATOM 5154 C C . ARG B 1 349 ? 11.569 14.587 52.225 1.00 18.22 329 ARG B C 1
ATOM 5155 O O . ARG B 1 349 ? 10.704 14.329 53.046 1.00 20.92 329 ARG B O 1
ATOM 5163 N N . ARG B 1 350 ? 12.850 14.658 52.536 1.00 18.37 330 ARG B N 1
ATOM 5164 C CA . ARG B 1 350 ? 13.279 14.405 53.918 1.00 22.11 330 ARG B CA 1
ATOM 5165 C C . ARG B 1 350 ? 12.584 15.316 54.949 1.00 20.76 330 ARG B C 1
ATOM 5166 O O . ARG B 1 350 ? 12.436 14.926 56.118 1.00 19.76 330 ARG B O 1
ATOM 5174 N N . SER B 1 351 ? 12.200 16.524 54.526 1.00 17.73 331 SER B N 1
ATOM 5175 C CA . SER B 1 351 ? 11.577 17.523 55.427 1.00 19.32 331 SER B CA 1
ATOM 5176 C C . SER B 1 351 ? 10.039 17.501 55.393 1.00 19.27 331 SER B C 1
ATOM 5177 O O . SER B 1 351 ? 9.404 18.386 55.953 1.00 22.14 331 SER B O 1
ATOM 5180 N N . ARG B 1 352 ? 9.447 16.507 54.724 1.00 19.25 332 ARG B N 1
ATOM 5181 C CA . ARG B 1 352 ? 7.977 16.437 54.557 1.00 18.71 332 ARG B CA 1
ATOM 5182 C C . ARG B 1 352 ? 7.202 16.680 55.860 1.00 20.77 332 ARG B C 1
ATOM 5183 O O . ARG B 1 352 ? 6.149 17.331 55.831 1.00 21.64 332 ARG B O 1
ATOM 5191 N N . GLU B 1 353 ? 7.690 16.120 56.964 1.00 21.83 333 GLU B N 1
ATOM 5192 C CA . GLU B 1 353 ? 6.969 16.208 58.252 1.00 25.14 333 GLU B CA 1
ATOM 5193 C C . GLU B 1 353 ? 6.879 17.651 58.758 1.00 25.65 333 GLU B C 1
ATOM 5194 O O . GLU B 1 353 ? 6.025 17.951 59.595 1.00 25.06 333 GLU B O 1
ATOM 5200 N N . MET B 1 354 ? 7.768 18.518 58.269 1.00 24.95 334 MET B N 1
ATOM 5201 C CA . MET B 1 354 ? 7.754 19.944 58.631 1.00 25.77 334 MET B CA 1
ATOM 5202 C C . MET B 1 354 ? 7.216 20.890 57.569 1.00 24.56 334 MET B C 1
ATOM 5203 O O . MET B 1 354 ? 7.330 22.109 57.691 1.00 24.89 334 MET B O 1
ATOM 5208 N N . ARG B 1 355 ? 6.603 20.333 56.548 1.00 22.78 335 ARG B N 1
ATOM 5209 C CA . ARG B 1 355 ? 6.079 21.139 55.454 1.00 23.95 335 ARG B CA 1
ATOM 5210 C C . ARG B 1 355 ? 4.583 20.906 55.441 1.00 24.87 335 ARG B C 1
ATOM 5211 O O . ARG B 1 355 ? 4.136 19.780 55.604 1.00 26.45 335 ARG B O 1
ATOM 5219 N N . ALA B 1 356 ? 3.827 21.986 55.269 1.00 27.22 336 ALA B N 1
ATOM 5220 C CA . ALA B 1 356 ? 2.361 21.957 55.389 1.00 27.08 336 ALA B CA 1
ATOM 5221 C C . ALA B 1 356 ? 1.684 21.119 54.325 1.00 27.18 336 ALA B C 1
ATOM 5222 O O . ALA B 1 356 ? 0.610 20.557 54.557 1.00 28.91 336 ALA B O 1
ATOM 5224 N N . THR B 1 357 ? 2.271 21.075 53.139 1.00 26.23 337 THR B N 1
ATOM 5225 C CA . THR B 1 357 ? 1.746 20.243 52.052 1.00 24.79 337 THR B CA 1
ATOM 5226 C C . THR B 1 357 ? 2.925 19.565 51.358 1.00 25.17 337 THR B C 1
ATOM 5227 O O . THR B 1 357 ? 4.068 19.907 51.605 1.00 24.32 337 THR B O 1
ATOM 5231 N N . SER B 1 358 ? 2.638 18.624 50.472 1.00 25.62 338 SER B N 1
ATOM 5232 C CA . SER B 1 358 ? 3.699 17.996 49.693 1.00 27.86 338 SER B CA 1
ATOM 5233 C C . SER B 1 358 ? 4.303 19.010 48.737 1.00 25.66 338 SER B C 1
ATOM 5234 O O . SER B 1 358 ? 5.499 18.998 48.476 1.00 25.55 338 SER B O 1
ATOM 5237 N N . ALA B 1 359 ? 3.475 19.929 48.248 1.00 25.65 339 ALA B N 1
ATOM 5238 C CA . ALA B 1 359 ? 3.928 20.885 47.243 1.00 25.14 339 ALA B CA 1
ATOM 5239 C C . ALA B 1 359 ? 4.748 22.060 47.797 1.00 25.15 339 ALA B C 1
ATOM 5240 O O . ALA B 1 359 ? 5.598 22.596 47.082 1.00 24.06 339 ALA B O 1
ATOM 5242 N N . THR B 1 360 ? 4.520 22.457 49.057 1.00 22.55 340 THR B N 1
ATOM 5243 C CA . THR B 1 360 ? 5.219 23.654 49.597 1.00 22.18 340 THR B CA 1
ATOM 5244 C C . THR B 1 360 ? 6.716 23.416 49.818 1.00 20.88 340 THR B C 1
ATOM 5245 O O . THR B 1 360 ? 7.113 22.337 50.253 1.00 19.92 340 THR B O 1
ATOM 5249 N N . ARG B 1 361 ? 7.536 24.417 49.513 1.00 19.45 341 ARG B N 1
ATOM 5250 C CA . ARG B 1 361 ? 8.958 24.364 49.762 1.00 21.33 341 ARG B CA 1
ATOM 5251 C C . ARG B 1 361 ? 9.303 25.093 51.039 1.00 22.40 341 ARG B C 1
ATOM 5252 O O . ARG B 1 361 ? 10.469 25.265 51.338 1.00 20.40 341 ARG B O 1
ATOM 5260 N N . LEU B 1 362 ? 8.282 25.509 51.800 1.00 22.29 342 LEU B N 1
ATOM 5261 C CA . LEU B 1 362 ? 8.531 26.212 53.059 1.00 24.21 342 LEU B CA 1
ATOM 5262 C C . LEU B 1 362 ? 8.384 25.323 54.281 1.00 22.85 342 LEU B C 1
ATOM 5263 O O . LEU B 1 362 ? 7.404 24.591 54.409 1.00 24.97 342 LEU B O 1
ATOM 5268 N N . LEU B 1 363 ? 9.393 25.359 55.138 1.00 22.39 343 LEU B N 1
ATOM 5269 C CA . LEU B 1 363 ? 9.380 24.609 56.375 1.00 23.98 343 LEU B CA 1
ATOM 5270 C C . LEU B 1 363 ? 8.816 25.478 57.469 1.00 27.30 343 LEU B C 1
ATOM 5271 O O . LEU B 1 363 ? 9.245 26.636 57.623 1.00 24.74 343 LEU B O 1
ATOM 5276 N N . GLY B 1 364 ? 7.877 24.905 58.228 1.00 30.17 344 GLY B N 1
ATOM 5277 C CA . GLY B 1 364 ? 7.298 25.581 59.405 1.00 35.27 344 GLY B CA 1
ATOM 5278 C C . GLY B 1 364 ? 5.817 25.886 59.238 1.00 36.81 344 GLY B C 1
ATOM 5279 O O . GLY B 1 364 ? 5.187 25.396 58.294 1.00 37.71 344 GLY B O 1
ATOM 5280 N N . THR C 1 29 ? 48.429 53.942 5.617 1.00 41.87 9 THR C N 1
ATOM 5281 C CA . THR C 1 29 ? 48.432 52.519 5.169 1.00 42.16 9 THR C CA 1
ATOM 5282 C C . THR C 1 29 ? 48.376 52.450 3.658 1.00 42.26 9 THR C C 1
ATOM 5283 O O . THR C 1 29 ? 47.387 52.887 3.060 1.00 42.65 9 THR C O 1
ATOM 5287 N N . PRO C 1 30 ? 49.409 51.861 3.042 1.00 39.58 10 PRO C N 1
ATOM 5288 C CA . PRO C 1 30 ? 49.415 51.772 1.579 1.00 39.16 10 PRO C CA 1
ATOM 5289 C C . PRO C 1 30 ? 48.104 51.192 1.016 1.00 35.37 10 PRO C C 1
ATOM 5290 O O . PRO C 1 30 ? 47.435 50.362 1.654 1.00 34.60 10 PRO C O 1
ATOM 5294 N N . SER C 1 31 ? 47.730 51.697 -0.151 1.00 30.36 11 SER C N 1
ATOM 5295 C CA . SER C 1 31 ? 46.657 51.138 -0.966 1.00 26.98 11 SER C CA 1
ATOM 5296 C C . SER C 1 31 ? 47.089 51.339 -2.403 1.00 25.04 11 SER C C 1
ATOM 5297 O O . SER C 1 31 ? 48.088 52.045 -2.670 1.00 23.35 11 SER C O 1
ATOM 5300 N N . TYR C 1 32 ? 46.386 50.657 -3.302 1.00 20.15 12 TYR C N 1
ATOM 5301 C CA . TYR C 1 32 ? 46.706 50.676 -4.719 1.00 19.69 12 TYR C CA 1
ATOM 5302 C C . TYR C 1 32 ? 45.425 50.972 -5.480 1.00 19.66 12 TYR C C 1
ATOM 5303 O O . TYR C 1 32 ? 44.391 50.444 -5.141 1.00 19.69 12 TYR C O 1
ATOM 5312 N N . SER C 1 33 ? 45.499 51.800 -6.519 1.00 20.28 13 SER C N 1
ATOM 5313 C CA . SER C 1 33 ? 44.300 52.159 -7.298 1.00 20.46 13 SER C CA 1
ATOM 5314 C C . SER C 1 33 ? 44.522 51.752 -8.764 1.00 20.71 13 SER C C 1
ATOM 5315 O O . SER C 1 33 ? 45.524 52.176 -9.381 1.00 20.49 13 SER C O 1
ATOM 5318 N N . LEU C 1 34 ? 43.639 50.901 -9.289 1.00 18.14 14 LEU C N 1
ATOM 5319 C CA . LEU C 1 34 ? 43.747 50.453 -10.687 1.00 17.84 14 LEU C CA 1
ATOM 5320 C C . LEU C 1 34 ? 43.458 51.618 -11.636 1.00 17.68 14 LEU C C 1
ATOM 5321 O O . LEU C 1 34 ? 42.542 52.406 -11.394 1.00 18.10 14 LEU C O 1
ATOM 5326 N N . THR C 1 35 ? 44.241 51.713 -12.707 1.00 17.08 15 THR C N 1
ATOM 5327 C CA . THR C 1 35 ? 43.855 52.622 -13.785 1.00 16.99 15 THR C CA 1
ATOM 5328 C C . THR C 1 35 ? 42.656 52.014 -14.525 1.00 16.16 15 THR C C 1
ATOM 5329 O O . THR C 1 35 ? 42.368 50.836 -14.445 1.00 15.76 15 THR C O 1
ATOM 5333 N N . PRO C 1 36 ? 41.947 52.834 -15.292 1.00 16.89 16 PRO C N 1
ATOM 5334 C CA . PRO C 1 36 ? 40.817 52.253 -16.024 1.00 18.60 16 PRO C CA 1
ATOM 5335 C C . PRO C 1 36 ? 41.249 51.108 -16.953 1.00 16.50 16 PRO C C 1
ATOM 5336 O O . PRO C 1 36 ? 40.541 50.089 -17.044 1.00 17.58 16 PRO C O 1
ATOM 5340 N N . ALA C 1 37 ? 42.436 51.222 -17.560 1.00 18.47 17 ALA C N 1
ATOM 5341 C CA . ALA C 1 37 ? 42.967 50.129 -18.399 1.00 18.31 17 ALA C CA 1
ATOM 5342 C C . ALA C 1 37 ? 43.197 48.857 -17.589 1.00 17.88 17 ALA C C 1
ATOM 5343 O O . ALA C 1 37 ? 42.861 47.741 -18.037 1.00 18.97 17 ALA C O 1
ATOM 5345 N N . GLU C 1 38 ? 43.767 49.029 -16.407 1.00 16.61 18 GLU C N 1
ATOM 5346 C CA . GLU C 1 38 ? 43.961 47.895 -15.486 1.00 17.85 18 GLU C CA 1
ATOM 5347 C C . GLU C 1 38 ? 42.637 47.276 -15.097 1.00 16.81 18 GLU C C 1
ATOM 5348 O O . GLU C 1 38 ? 42.509 46.083 -15.158 1.00 17.86 18 GLU C O 1
ATOM 5354 N N . ALA C 1 39 ? 41.684 48.093 -14.694 1.00 16.98 19 ALA C N 1
ATOM 5355 C CA . ALA C 1 39 ? 40.322 47.607 -14.328 1.00 17.43 19 ALA C CA 1
ATOM 5356 C C . ALA C 1 39 ? 39.675 46.835 -15.463 1.00 17.36 19 ALA C C 1
ATOM 5357 O O . ALA C 1 39 ? 39.166 45.727 -15.262 1.00 16.28 19 ALA C O 1
ATOM 5359 N N . SER C 1 40 ? 39.745 47.359 -16.700 1.00 18.70 20 SER C N 1
ATOM 5360 C CA . SER C 1 40 ? 39.225 46.640 -17.856 1.00 18.78 20 SER C CA 1
ATOM 5361 C C . SER C 1 40 ? 39.891 45.306 -18.105 1.00 18.44 20 SER C C 1
ATOM 5362 O O . SER C 1 40 ? 39.219 44.331 -18.394 1.00 19.35 20 SER C O 1
ATOM 5365 N N . ALA C 1 41 ? 41.219 45.267 -18.003 1.00 17.80 21 ALA C N 1
ATOM 5366 C CA . ALA C 1 41 ? 41.971 44.034 -18.182 1.00 17.44 21 ALA C CA 1
ATOM 5367 C C . ALA C 1 41 ? 41.633 42.972 -17.105 1.00 16.56 21 ALA C C 1
ATOM 5368 O O . ALA C 1 41 ? 41.497 41.796 -17.427 1.00 17.33 21 ALA C O 1
ATOM 5370 N N . VAL C 1 42 ? 41.540 43.409 -15.855 1.00 16.21 22 VAL C N 1
ATOM 5371 C CA . VAL C 1 42 ? 41.090 42.520 -14.758 1.00 16.50 22 VAL C CA 1
ATOM 5372 C C . VAL C 1 42 ? 39.684 42.002 -15.000 1.00 16.30 22 VAL C C 1
ATOM 5373 O O . VAL C 1 42 ? 39.421 40.806 -14.895 1.00 16.37 22 VAL C O 1
ATOM 5377 N N . ALA C 1 43 ? 38.772 42.899 -15.373 1.00 16.41 23 ALA C N 1
ATOM 5378 C CA . ALA C 1 43 ? 37.392 42.453 -15.606 1.00 17.86 23 ALA C CA 1
ATOM 5379 C C . ALA C 1 43 ? 37.339 41.433 -16.714 1.00 18.14 23 ALA C C 1
ATOM 5380 O O . ALA C 1 43 ? 36.663 40.417 -16.567 1.00 19.57 23 ALA C O 1
ATOM 5382 N N . GLU C 1 44 ? 38.090 41.669 -17.800 1.00 20.45 24 GLU C N 1
ATOM 5383 C CA . GLU C 1 44 ? 38.093 40.763 -18.954 1.00 21.39 24 GLU C CA 1
ATOM 5384 C C . GLU C 1 44 ? 38.644 39.403 -18.590 1.00 20.24 24 GLU C C 1
ATOM 5385 O O . GLU C 1 44 ? 38.109 38.367 -19.000 1.00 19.35 24 GLU C O 1
ATOM 5391 N N . LEU C 1 45 ? 39.733 39.403 -17.817 1.00 17.53 25 LEU C N 1
ATOM 5392 C CA . LEU C 1 45 ? 40.325 38.156 -17.370 1.00 17.85 25 LEU C CA 1
ATOM 5393 C C . LEU C 1 45 ? 39.309 37.330 -16.594 1.00 16.70 25 LEU C C 1
ATOM 5394 O O . LEU C 1 45 ? 39.171 36.130 -16.828 1.00 17.05 25 LEU C O 1
ATOM 5399 N N . THR C 1 46 ? 38.629 37.962 -15.640 1.00 17.03 26 THR C N 1
ATOM 5400 C CA . THR C 1 46 ? 37.722 37.216 -14.765 1.00 17.88 26 THR C CA 1
ATOM 5401 C C . THR C 1 46 ? 36.533 36.686 -15.576 1.00 18.38 26 THR C C 1
ATOM 5402 O O . THR C 1 46 ? 36.015 35.602 -15.284 1.00 16.98 26 THR C O 1
ATOM 5406 N N . LEU C 1 47 ? 36.118 37.448 -16.598 1.00 18.51 27 LEU C N 1
ATOM 5407 C CA . LEU C 1 47 ? 35.061 36.930 -17.514 1.00 20.09 27 LEU C CA 1
ATOM 5408 C C . LEU C 1 47 ? 35.519 35.707 -18.270 1.00 19.72 27 LEU C C 1
ATOM 5409 O O . LEU C 1 47 ? 34.760 34.746 -18.425 1.00 20.53 27 LEU C O 1
ATOM 5414 N N . GLU C 1 48 ? 36.764 35.728 -18.743 1.00 19.38 28 GLU C N 1
ATOM 5415 C CA . GLU C 1 48 ? 37.330 34.616 -19.479 1.00 20.89 28 GLU C CA 1
ATOM 5416 C C . GLU C 1 48 ? 37.395 33.404 -18.548 1.00 19.89 28 GLU C C 1
ATOM 5417 O O . GLU C 1 48 ? 37.049 32.297 -18.914 1.00 20.37 28 GLU C O 1
ATOM 5423 N N . LEU C 1 49 ? 37.820 33.640 -17.322 1.00 20.20 29 LEU C N 1
ATOM 5424 C CA . LEU C 1 49 ? 37.988 32.545 -16.400 1.00 20.06 29 LEU C CA 1
ATOM 5425 C C . LEU C 1 49 ? 36.643 31.963 -16.000 1.00 18.87 29 LEU C C 1
ATOM 5426 O O . LEU C 1 49 ? 36.537 30.756 -15.836 1.00 20.73 29 LEU C O 1
ATOM 5431 N N . ALA C 1 50 ? 35.634 32.812 -15.850 1.00 20.88 30 ALA C N 1
ATOM 5432 C CA . ALA C 1 50 ? 34.278 32.346 -15.468 1.00 21.80 30 ALA C CA 1
ATOM 5433 C C . ALA C 1 50 ? 33.671 31.412 -16.528 1.00 25.36 30 ALA C C 1
ATOM 5434 O O . ALA C 1 50 ? 32.886 30.506 -16.196 1.00 26.83 30 ALA C O 1
ATOM 5436 N N . ALA C 1 51 ? 34.005 31.656 -17.792 1.00 26.08 31 ALA C N 1
ATOM 5437 C CA . ALA C 1 51 ? 33.568 30.812 -18.911 1.00 25.70 31 ALA C CA 1
ATOM 5438 C C . ALA C 1 51 ? 34.347 29.498 -18.981 1.00 28.98 31 ALA C C 1
ATOM 5439 O O . ALA C 1 51 ? 33.882 28.506 -19.569 1.00 34.03 31 ALA C O 1
ATOM 5441 N N . ALA C 1 52 ? 35.553 29.470 -18.421 1.00 26.36 32 ALA C N 1
ATOM 5442 C CA . ALA C 1 52 ? 36.415 28.302 -18.564 1.00 25.51 32 ALA C CA 1
ATOM 5443 C C . ALA C 1 52 ? 36.380 27.300 -17.384 1.00 26.88 32 ALA C C 1
ATOM 5444 O O . ALA C 1 52 ? 36.716 26.116 -17.538 1.00 29.94 32 ALA C O 1
ATOM 5446 N N . TYR C 1 53 ? 35.993 27.770 -16.206 1.00 24.97 33 TYR C N 1
ATOM 5447 C CA . TYR C 1 53 ? 35.997 26.934 -15.002 1.00 23.10 33 TYR C CA 1
ATOM 5448 C C . TYR C 1 53 ? 34.587 26.729 -14.440 1.00 25.42 33 TYR C C 1
ATOM 5449 O O . TYR C 1 53 ? 33.750 27.576 -14.615 1.00 24.72 33 TYR C O 1
ATOM 5458 N N . GLY C 1 54 ? 34.353 25.620 -13.741 1.00 26.68 34 GLY C N 1
ATOM 5459 C CA . GLY C 1 54 ? 32.977 25.208 -13.392 1.00 29.59 34 GLY C CA 1
ATOM 5460 C C . GLY C 1 54 ? 32.414 25.834 -12.127 1.00 32.83 34 GLY C C 1
ATOM 5461 O O . GLY C 1 54 ? 31.199 25.984 -11.974 1.00 32.54 34 GLY C O 1
ATOM 5462 N N . SER C 1 55 ? 33.301 26.198 -11.207 1.00 30.62 35 SER C N 1
ATOM 5463 C CA . SER C 1 55 ? 32.899 26.653 -9.876 1.00 30.75 35 SER C CA 1
ATOM 5464 C C . SER C 1 55 ? 34.169 27.170 -9.230 1.00 31.98 35 SER C C 1
ATOM 5465 O O . SER C 1 55 ? 35.271 26.889 -9.733 1.00 28.27 35 SER C O 1
ATOM 5468 N N . PHE C 1 56 ? 34.027 27.894 -8.120 1.00 31.49 36 PHE C N 1
ATOM 5469 C CA . PHE C 1 56 ? 35.212 28.336 -7.376 1.00 31.28 36 PHE C CA 1
ATOM 5470 C C . PHE C 1 56 ? 35.848 27.183 -6.573 1.00 31.27 36 PHE C C 1
ATOM 5471 O O . PHE C 1 56 ? 36.955 27.347 -6.062 1.00 35.58 36 PHE C O 1
ATOM 5479 N N . GLY C 1 57 ? 35.178 26.019 -6.528 1.00 27.56 37 GLY C N 1
ATOM 5480 C CA . GLY C 1 57 ? 35.737 24.768 -5.963 1.00 27.48 37 GLY C CA 1
ATOM 5481 C C . GLY C 1 57 ? 36.238 23.722 -6.973 1.00 27.03 37 GLY C C 1
ATOM 5482 O O . GLY C 1 57 ? 36.580 22.599 -6.631 1.00 28.60 37 GLY C O 1
ATOM 5483 N N . ASP C 1 58 ? 36.276 24.094 -8.234 1.00 25.57 38 ASP C N 1
ATOM 5484 C CA . ASP C 1 58 ? 36.793 23.237 -9.315 1.00 24.86 38 ASP C CA 1
ATOM 5485 C C . ASP C 1 58 ? 38.242 22.811 -9.063 1.00 23.55 38 ASP C C 1
ATOM 5486 O O . ASP C 1 58 ? 39.100 23.672 -8.934 1.00 21.31 38 ASP C O 1
ATOM 5491 N N . PRO C 1 59 ? 38.529 21.488 -8.991 1.00 23.11 39 PRO C N 1
ATOM 5492 C CA . PRO C 1 59 ? 39.910 21.034 -8.771 1.00 21.93 39 PRO C CA 1
ATOM 5493 C C . PRO C 1 59 ? 40.920 21.583 -9.785 1.00 22.40 39 PRO C C 1
ATOM 5494 O O . PRO C 1 59 ? 42.062 21.890 -9.410 1.00 20.82 39 PRO C O 1
ATOM 5498 N N . VAL C 1 60 ? 40.514 21.733 -11.053 1.00 20.95 40 VAL C N 1
ATOM 5499 C CA . VAL C 1 60 ? 41.428 22.252 -12.080 1.00 19.17 40 VAL C CA 1
ATOM 5500 C C . VAL C 1 60 ? 41.734 23.733 -11.833 1.00 18.25 40 VAL C C 1
ATOM 5501 O O . VAL C 1 60 ? 42.869 24.165 -12.002 1.00 18.21 40 VAL C O 1
ATOM 5505 N N . LEU C 1 61 ? 40.703 24.499 -11.465 1.00 17.50 41 LEU C N 1
ATOM 5506 C CA . LEU C 1 61 ? 40.871 25.901 -11.094 1.00 16.89 41 LEU C CA 1
ATOM 5507 C C . LEU C 1 61 ? 41.842 26.014 -9.923 1.00 17.39 41 LEU C C 1
ATOM 5508 O O . LEU C 1 61 ? 42.762 26.832 -9.960 1.00 16.57 41 LEU C O 1
ATOM 5513 N N . LEU C 1 62 ? 41.611 25.197 -8.896 1.00 17.77 42 LEU C N 1
ATOM 5514 C CA . LEU C 1 62 ? 42.501 25.224 -7.725 1.00 18.36 42 LEU C CA 1
ATOM 5515 C C . LEU C 1 62 ? 43.964 24.919 -8.103 1.00 18.27 42 LEU C C 1
ATOM 5516 O O . LEU C 1 62 ? 44.882 25.589 -7.619 1.00 20.32 42 LEU C O 1
ATOM 5521 N N . ARG C 1 63 ? 44.186 23.952 -8.987 1.00 17.15 43 ARG C N 1
ATOM 5522 C CA . ARG C 1 63 ? 45.532 23.676 -9.460 1.00 18.71 43 ARG C CA 1
ATOM 5523 C C . ARG C 1 63 ? 46.117 24.869 -10.234 1.00 19.26 43 ARG C C 1
ATOM 5524 O O . ARG C 1 63 ? 47.282 25.257 -10.042 1.00 19.97 43 ARG C O 1
ATOM 5532 N N . ASP C 1 64 ? 45.287 25.478 -11.079 1.00 16.92 44 ASP C N 1
ATOM 5533 C CA . ASP C 1 64 ? 45.773 26.517 -11.988 1.00 17.00 44 ASP C CA 1
ATOM 5534 C C . ASP C 1 64 ? 45.913 27.894 -11.352 1.00 15.31 44 ASP C C 1
ATOM 5535 O O . ASP C 1 64 ? 46.520 28.774 -11.945 1.00 15.83 44 ASP C O 1
ATOM 5540 N N . LEU C 1 65 ? 45.314 28.077 -10.178 1.00 15.12 45 LEU C N 1
ATOM 5541 C CA . LEU C 1 65 ? 45.153 29.390 -9.536 1.00 16.22 45 LEU C CA 1
ATOM 5542 C C . LEU C 1 65 ? 46.395 30.287 -9.520 1.00 15.97 45 LEU C C 1
ATOM 5543 O O . LEU C 1 65 ? 46.304 31.450 -9.923 1.00 14.62 45 LEU C O 1
ATOM 5548 N N . PRO C 1 66 ? 47.563 29.777 -9.045 1.00 17.16 46 PRO C N 1
ATOM 5549 C CA . PRO C 1 66 ? 48.691 30.740 -9.010 1.00 15.94 46 PRO C CA 1
ATOM 5550 C C . PRO C 1 66 ? 49.176 31.201 -10.383 1.00 16.32 46 PRO C C 1
ATOM 5551 O O . PRO C 1 66 ? 49.559 32.350 -10.543 1.00 15.38 46 PRO C O 1
ATOM 5555 N N . ARG C 1 67 ? 49.168 30.309 -11.361 1.00 16.78 47 ARG C N 1
ATOM 5556 C CA . ARG C 1 67 ? 49.525 30.667 -12.724 1.00 18.04 47 ARG C CA 1
ATOM 5557 C C . ARG C 1 67 ? 48.530 31.670 -13.328 1.00 17.33 47 ARG C C 1
ATOM 5558 O O . ARG C 1 67 ? 48.933 32.654 -13.972 1.00 18.26 47 ARG C O 1
ATOM 5566 N N . LEU C 1 68 ? 47.231 31.449 -13.081 1.00 15.92 48 LEU C N 1
ATOM 5567 C CA . LEU C 1 68 ? 46.183 32.390 -13.475 1.00 17.49 48 LEU C CA 1
ATOM 5568 C C . LEU C 1 68 ? 46.359 33.771 -12.837 1.00 16.09 48 LEU C C 1
ATOM 5569 O O . LEU C 1 68 ? 46.136 34.809 -13.492 1.00 15.89 48 LEU C O 1
ATOM 5574 N N . ALA C 1 69 ? 46.734 33.793 -11.543 1.00 14.23 49 ALA C N 1
ATOM 5575 C CA . ALA C 1 69 ? 46.898 35.059 -10.867 1.00 14.91 49 ALA C CA 1
ATOM 5576 C C . ALA C 1 69 ? 48.039 35.856 -11.498 1.00 14.79 49 ALA C C 1
ATOM 5577 O O . ALA C 1 69 ? 48.022 37.077 -11.438 1.00 15.82 49 ALA C O 1
ATOM 5579 N N . ALA C 1 70 ? 49.007 35.168 -12.095 1.00 14.79 50 ALA C N 1
ATOM 5580 C CA . ALA C 1 70 ? 50.107 35.855 -12.790 1.00 15.62 50 ALA C CA 1
ATOM 5581 C C . ALA C 1 70 ? 49.644 36.534 -14.088 1.00 18.32 50 ALA C C 1
ATOM 5582 O O . ALA C 1 70 ? 50.416 37.254 -14.715 1.00 18.51 50 ALA C O 1
ATOM 5584 N N . ARG C 1 71 ? 48.374 36.340 -14.464 1.00 18.23 51 ARG C N 1
ATOM 5585 C CA . ARG C 1 71 ? 47.780 37.149 -15.558 1.00 18.99 51 ARG C CA 1
ATOM 5586 C C . ARG C 1 71 ? 47.223 38.504 -15.121 1.00 17.92 51 ARG C C 1
ATOM 5587 O O . ARG C 1 71 ? 46.873 39.351 -15.974 1.00 18.65 51 ARG C O 1
ATOM 5595 N N . LEU C 1 72 ? 47.142 38.752 -13.803 1.00 16.52 52 LEU C N 1
ATOM 5596 C CA . LEU C 1 72 ? 46.793 40.074 -13.304 1.00 16.45 52 LEU C CA 1
ATOM 5597 C C . LEU C 1 72 ? 47.877 41.078 -13.675 1.00 16.69 52 LEU C C 1
ATOM 5598 O O . LEU C 1 72 ? 49.006 40.668 -13.959 1.00 16.14 52 LEU C O 1
ATOM 5603 N N . PRO C 1 73 ? 47.552 42.367 -13.690 1.00 17.67 53 PRO C N 1
ATOM 5604 C CA . PRO C 1 73 ? 48.585 43.369 -13.994 1.00 18.70 53 PRO C CA 1
ATOM 5605 C C . PRO C 1 73 ? 49.815 43.195 -13.094 1.00 19.26 53 PRO C C 1
ATOM 5606 O O . PRO C 1 73 ? 49.683 42.890 -11.892 1.00 18.97 53 PRO C O 1
ATOM 5610 N N A GLU C 1 74 ? 50.999 43.376 -13.670 0.50 19.24 54 GLU C N 1
ATOM 5611 N N B GLU C 1 74 ? 51.014 43.369 -13.651 0.50 18.92 54 GLU C N 1
ATOM 5612 C CA A GLU C 1 74 ? 52.240 43.177 -12.942 0.50 19.22 54 GLU C CA 1
ATOM 5613 C CA B GLU C 1 74 ? 52.240 43.139 -12.881 0.50 18.76 54 GLU C CA 1
ATOM 5614 C C A GLU C 1 74 ? 52.284 44.023 -11.663 0.50 18.51 54 GLU C C 1
ATOM 5615 C C B GLU C 1 74 ? 52.317 44.038 -11.640 0.50 18.30 54 GLU C C 1
ATOM 5616 O O A GLU C 1 74 ? 52.715 43.546 -10.605 0.50 19.03 54 GLU C O 1
ATOM 5617 O O B GLU C 1 74 ? 52.801 43.613 -10.582 0.50 18.66 54 GLU C O 1
ATOM 5628 N N . GLY C 1 75 ? 51.842 45.272 -11.767 1.00 17.36 55 GLY C N 1
ATOM 5629 C CA . GLY C 1 75 ? 51.815 46.204 -10.652 1.00 17.80 55 GLY C CA 1
ATOM 5630 C C . GLY C 1 75 ? 50.967 45.749 -9.464 1.00 17.69 55 GLY C C 1
ATOM 5631 O O . GLY C 1 75 ? 51.336 45.994 -8.295 1.00 17.57 55 GLY C O 1
ATOM 5632 N N . VAL C 1 76 ? 49.859 45.083 -9.767 1.00 17.24 56 VAL C N 1
ATOM 5633 C CA . VAL C 1 76 ? 48.951 44.511 -8.742 1.00 17.93 56 VAL C CA 1
ATOM 5634 C C . VAL C 1 76 ? 49.674 43.363 -8.034 1.00 17.03 56 VAL C C 1
ATOM 5635 O O . VAL C 1 76 ? 49.678 43.271 -6.801 1.00 16.23 56 VAL C O 1
ATOM 5639 N N . GLN C 1 77 ? 50.305 42.483 -8.803 1.00 16.86 57 GLN C N 1
ATOM 5640 C CA . GLN C 1 77 ? 51.027 41.353 -8.206 1.00 17.48 57 GLN C CA 1
ATOM 5641 C C . GLN C 1 77 ? 52.132 41.857 -7.319 1.00 18.43 57 GLN C C 1
ATOM 5642 O O . GLN C 1 77 ? 52.332 41.353 -6.201 1.00 18.76 57 GLN C O 1
ATOM 5648 N N . ASP C 1 78 ? 52.880 42.844 -7.816 1.00 17.45 58 ASP C N 1
ATOM 5649 C CA . ASP C 1 78 ? 54.024 43.350 -7.037 1.00 19.48 58 ASP C CA 1
ATOM 5650 C C . ASP C 1 78 ? 53.536 44.011 -5.754 1.00 17.65 58 ASP C C 1
ATOM 5651 O O . ASP C 1 78 ? 54.173 43.882 -4.693 1.00 17.51 58 ASP C O 1
ATOM 5656 N N . PHE C 1 79 ? 52.413 44.712 -5.844 1.00 15.77 59 PHE C N 1
ATOM 5657 C CA . PHE C 1 79 ? 51.888 45.449 -4.675 1.00 16.56 59 PHE C CA 1
ATOM 5658 C C . PHE C 1 79 ? 51.504 44.490 -3.561 1.00 15.90 59 PHE C C 1
ATOM 5659 O O . PHE C 1 79 ? 51.857 44.716 -2.389 1.00 17.41 59 PHE C O 1
ATOM 5667 N N . LEU C 1 80 ? 50.775 43.441 -3.914 1.00 17.49 60 LEU C N 1
ATOM 5668 C CA . LEU C 1 80 ? 50.340 42.475 -2.889 1.00 16.80 60 LEU C CA 1
ATOM 5669 C C . LEU C 1 80 ? 51.497 41.697 -2.364 1.00 17.46 60 LEU C C 1
ATOM 5670 O O . LEU C 1 80 ? 51.554 41.360 -1.179 1.00 17.91 60 LEU C O 1
ATOM 5675 N N . ARG C 1 81 ? 52.452 41.407 -3.235 1.00 15.76 61 ARG C N 1
ATOM 5676 C CA . ARG C 1 81 ? 53.662 40.707 -2.796 1.00 16.90 61 ARG C CA 1
ATOM 5677 C C . ARG C 1 81 ? 54.455 41.522 -1.781 1.00 16.47 61 ARG C C 1
ATOM 5678 O O . ARG C 1 81 ? 54.938 40.975 -0.792 1.00 17.39 61 ARG C O 1
ATOM 5686 N N . GLU C 1 82 ? 54.578 42.823 -2.023 1.00 17.89 62 GLU C N 1
ATOM 5687 C CA . GLU C 1 82 ? 55.236 43.727 -1.061 1.00 19.28 62 GLU C CA 1
ATOM 5688 C C . GLU C 1 82 ? 54.519 43.741 0.283 1.00 19.87 62 GLU C C 1
ATOM 5689 O O . GLU C 1 82 ? 55.182 43.707 1.323 1.00 19.32 62 GLU C O 1
ATOM 5695 N N . PHE C 1 83 ? 53.179 43.799 0.254 1.00 18.72 63 PHE C N 1
ATOM 5696 C CA . PHE C 1 83 ? 52.371 43.738 1.485 1.00 18.41 63 PHE C CA 1
ATOM 5697 C C . PHE C 1 83 ? 52.674 42.429 2.273 1.00 18.12 63 PHE C C 1
ATOM 5698 O O . PHE C 1 83 ? 52.913 42.449 3.481 1.00 17.80 63 PHE C O 1
ATOM 5706 N N . LYS C 1 84 ? 52.655 41.304 1.585 1.00 18.13 64 LYS C N 1
ATOM 5707 C CA . LYS C 1 84 ? 52.823 40.002 2.208 1.00 18.73 64 LYS C CA 1
ATOM 5708 C C . LYS C 1 84 ? 54.219 39.922 2.814 1.00 18.44 64 LYS C C 1
ATOM 5709 O O . LYS C 1 84 ? 54.377 39.573 3.983 1.00 17.87 64 LYS C O 1
ATOM 5715 N N . LEU C 1 85 ? 55.226 40.257 2.006 1.00 16.36 65 LEU C N 1
ATOM 5716 C CA . LEU C 1 85 ? 56.597 40.090 2.464 1.00 17.42 65 LEU C CA 1
ATOM 5717 C C . LEU C 1 85 ? 57.008 41.117 3.531 1.00 16.87 65 LEU C C 1
ATOM 5718 O O . LEU C 1 85 ? 57.888 40.835 4.353 1.00 17.54 65 LEU C O 1
ATOM 5723 N N . ALA C 1 86 ? 56.394 42.291 3.546 1.00 16.63 66 ALA C N 1
ATOM 5724 C CA . ALA C 1 86 ? 56.812 43.327 4.499 1.00 17.65 66 ALA C CA 1
ATOM 5725 C C . ALA C 1 86 ? 56.392 42.899 5.884 1.00 18.40 66 ALA C C 1
ATOM 5726 O O . ALA C 1 86 ? 57.065 43.220 6.857 1.00 18.10 66 ALA C O 1
ATOM 5728 N N . ASP C 1 87 ? 55.249 42.213 5.977 1.00 17.59 67 ASP C N 1
ATOM 5729 C CA . ASP C 1 87 ? 54.768 41.704 7.277 1.00 17.58 67 ASP C CA 1
ATOM 5730 C C . ASP C 1 87 ? 54.833 42.850 8.275 1.00 19.31 67 ASP C C 1
ATOM 5731 O O . ASP C 1 87 ? 55.472 42.735 9.326 1.00 20.91 67 ASP C O 1
ATOM 5736 N N . ARG C 1 88 ? 54.192 43.958 7.935 1.00 20.93 68 ARG C N 1
ATOM 5737 C CA . ARG C 1 88 ? 54.270 45.173 8.752 1.00 24.77 68 ARG C CA 1
ATOM 5738 C C . ARG C 1 88 ? 52.876 45.775 8.962 1.00 24.54 68 ARG C C 1
ATOM 5739 O O . ARG C 1 88 ? 52.487 46.049 10.086 1.00 33.35 68 ARG C O 1
ATOM 5747 N N . HIS C 1 89 ? 52.110 45.926 7.895 1.00 24.69 69 HIS C N 1
ATOM 5748 C CA . HIS C 1 89 ? 50.787 46.557 7.945 1.00 21.67 69 HIS C CA 1
ATOM 5749 C C . HIS C 1 89 ? 49.675 45.593 8.172 1.00 20.24 69 HIS C C 1
ATOM 5750 O O . HIS C 1 89 ? 49.689 44.458 7.669 1.00 19.92 69 HIS C O 1
ATOM 5757 N N . GLY C 1 90 ? 48.662 46.047 8.906 1.00 16.76 70 GLY C N 1
ATOM 5758 C CA . GLY C 1 90 ? 47.554 45.151 9.270 1.00 17.53 70 GLY C CA 1
ATOM 5759 C C . GLY C 1 90 ? 46.583 44.904 8.131 1.00 16.21 70 GLY C C 1
ATOM 5760 O O . GLY C 1 90 ? 45.852 43.940 8.145 1.00 15.05 70 GLY C O 1
ATOM 5761 N N . HIS C 1 91 ? 46.537 45.818 7.165 1.00 16.28 71 HIS C N 1
ATOM 5762 C CA . HIS C 1 91 ? 45.618 45.657 6.052 1.00 16.25 71 HIS C CA 1
ATOM 5763 C C . HIS C 1 91 ? 46.097 46.472 4.888 1.00 16.30 71 HIS C C 1
ATOM 5764 O O . HIS C 1 91 ? 46.970 47.322 5.032 1.00 15.77 71 HIS C O 1
ATOM 5771 N N . THR C 1 92 ? 45.555 46.164 3.719 1.00 15.94 72 THR C N 1
ATOM 5772 C CA . THR C 1 92 ? 45.729 47.047 2.540 1.00 16.33 72 THR C CA 1
ATOM 5773 C C . THR C 1 92 ? 44.485 46.928 1.668 1.00 15.92 72 THR C C 1
ATOM 5774 O O . THR C 1 92 ? 43.671 46.001 1.845 1.00 15.58 72 THR C O 1
ATOM 5778 N N . VAL C 1 93 ? 44.344 47.832 0.692 1.00 16.40 73 VAL C N 1
ATOM 5779 C CA . VAL C 1 93 ? 43.152 47.808 -0.159 1.00 16.75 73 VAL C CA 1
ATOM 5780 C C . VAL C 1 93 ? 43.592 48.031 -1.605 1.00 16.27 73 VAL C C 1
ATOM 5781 O O . VAL C 1 93 ? 44.519 48.812 -1.852 1.00 17.53 73 VAL C O 1
ATOM 5785 N N . ILE C 1 94 ? 43.005 47.281 -2.523 1.00 17.06 74 ILE C N 1
ATOM 5786 C CA . ILE C 1 94 ? 43.196 47.566 -3.950 1.00 17.16 74 ILE C CA 1
ATOM 5787 C C . ILE C 1 94 ? 41.859 48.115 -4.421 1.00 17.72 74 ILE C C 1
ATOM 5788 O O . ILE C 1 94 ? 40.816 47.444 -4.306 1.00 16.92 74 ILE C O 1
ATOM 5793 N N . ARG C 1 95 ? 41.903 49.335 -4.972 1.00 18.03 75 ARG C N 1
ATOM 5794 C CA . ARG C 1 95 ? 40.691 50.103 -5.308 1.00 17.78 75 ARG C CA 1
ATOM 5795 C C . ARG C 1 95 ? 40.511 50.179 -6.819 1.00 18.08 75 ARG C C 1
ATOM 5796 O O . ARG C 1 95 ? 41.472 49.990 -7.560 1.00 18.89 75 ARG C O 1
ATOM 5804 N N . GLY C 1 96 ? 39.271 50.412 -7.242 1.00 17.12 76 GLY C N 1
ATOM 5805 C CA . GLY C 1 96 ? 38.945 50.773 -8.617 1.00 17.55 76 GLY C CA 1
ATOM 5806 C C . GLY C 1 96 ? 38.684 49.642 -9.580 1.00 17.00 76 GLY C C 1
ATOM 5807 O O . GLY C 1 96 ? 38.844 49.827 -10.800 1.00 18.28 76 GLY C O 1
ATOM 5808 N N . HIS C 1 97 ? 38.296 48.466 -9.075 1.00 16.48 77 HIS C N 1
ATOM 5809 C CA . HIS C 1 97 ? 37.933 47.362 -9.957 1.00 16.29 77 HIS C CA 1
ATOM 5810 C C . HIS C 1 97 ? 36.585 47.745 -10.546 1.00 16.79 77 HIS C C 1
ATOM 5811 O O . HIS C 1 97 ? 35.820 48.519 -9.953 1.00 18.09 77 HIS C O 1
ATOM 5818 N N . ASP C 1 98 ? 36.313 47.188 -11.701 1.00 18.78 78 ASP C N 1
ATOM 5819 C CA . ASP C 1 98 ? 35.034 47.326 -12.406 1.00 20.53 78 ASP C CA 1
ATOM 5820 C C . ASP C 1 98 ? 34.190 46.060 -12.135 1.00 19.25 78 ASP C C 1
ATOM 5821 O O . ASP C 1 98 ? 34.455 44.973 -12.691 1.00 19.95 78 ASP C O 1
ATOM 5826 N N . PHE C 1 99 ? 33.220 46.209 -11.231 1.00 18.42 79 PHE C N 1
ATOM 5827 C CA . PHE C 1 99 ? 32.286 45.150 -10.875 1.00 18.79 79 PHE C CA 1
ATOM 5828 C C . PHE C 1 99 ? 30.932 45.545 -11.504 1.00 20.11 79 PHE C C 1
ATOM 5829 O O . PHE C 1 99 ? 30.230 46.349 -10.939 1.00 20.68 79 PHE C O 1
ATOM 5837 N N . ASP C 1 100 ? 30.642 44.995 -12.671 1.00 20.84 80 ASP C N 1
ATOM 5838 C CA . ASP C 1 100 ? 29.449 45.342 -13.498 1.00 23.38 80 ASP C CA 1
ATOM 5839 C C . ASP C 1 100 ? 28.153 45.079 -12.706 1.00 21.95 80 ASP C C 1
ATOM 5840 O O . ASP C 1 100 ? 27.739 43.931 -12.537 1.00 24.24 80 ASP C O 1
ATOM 5845 N N . GLN C 1 101 ? 27.519 46.147 -12.238 1.00 22.53 81 GLN C N 1
ATOM 5846 C CA . GLN C 1 101 ? 26.347 46.030 -11.360 1.00 22.53 81 GLN C CA 1
ATOM 5847 C C . GLN C 1 101 ? 25.123 45.341 -11.987 1.00 23.20 81 GLN C C 1
ATOM 5848 O O . GLN C 1 101 ? 24.439 44.548 -11.301 1.00 23.57 81 GLN C O 1
ATOM 5854 N N . ARG C 1 102 ? 24.861 45.580 -13.265 0.50 22.42 82 ARG C N 1
ATOM 5855 C CA . ARG C 1 102 ? 23.756 44.856 -13.898 0.50 24.05 82 ARG C CA 1
ATOM 5856 C C . ARG C 1 102 ? 24.052 43.361 -14.086 0.50 22.89 82 ARG C C 1
ATOM 5857 O O . ARG C 1 102 ? 23.154 42.554 -13.937 0.50 21.07 82 ARG C O 1
ATOM 5865 N N . ARG C 1 103 ? 25.308 42.980 -14.376 1.00 23.38 83 ARG C N 1
ATOM 5866 C CA . ARG C 1 103 ? 25.631 41.568 -14.471 1.00 23.52 83 ARG C CA 1
ATOM 5867 C C . ARG C 1 103 ? 25.502 40.907 -13.103 1.00 23.38 83 ARG C C 1
ATOM 5868 O O . ARG C 1 103 ? 24.944 39.820 -13.006 1.00 24.84 83 ARG C O 1
ATOM 5876 N N . ILE C 1 104 ? 26.008 41.572 -12.060 1.00 23.56 84 ILE C N 1
ATOM 5877 C CA . ILE C 1 104 ? 26.049 40.995 -10.705 1.00 25.64 84 ILE C CA 1
ATOM 5878 C C . ILE C 1 104 ? 24.626 40.711 -10.196 1.00 28.25 84 ILE C C 1
ATOM 5879 O O . ILE C 1 104 ? 24.363 39.657 -9.604 1.00 26.80 84 ILE C O 1
ATOM 5884 N N . GLY C 1 105 ? 23.728 41.656 -10.454 1.00 29.03 85 GLY C N 1
ATOM 5885 C CA . GLY C 1 105 ? 22.320 41.471 -10.142 1.00 30.50 85 GLY C CA 1
ATOM 5886 C C . GLY C 1 105 ? 22.037 41.844 -8.700 1.00 31.64 85 GLY C C 1
ATOM 5887 O O . GLY C 1 105 ? 22.950 42.206 -7.942 1.00 28.71 85 GLY C O 1
ATOM 5888 N N . PRO C 1 106 ? 20.772 41.713 -8.286 1.00 29.41 86 PRO C N 1
ATOM 5889 C CA . PRO C 1 106 ? 20.378 42.085 -6.929 1.00 28.35 86 PRO C CA 1
ATOM 5890 C C . PRO C 1 106 ? 21.052 41.223 -5.881 1.00 25.58 86 PRO C C 1
ATOM 5891 O O . PRO C 1 106 ? 21.330 40.043 -6.128 1.00 27.59 86 PRO C O 1
ATOM 5895 N N . THR C 1 107 ? 21.340 41.842 -4.740 1.00 26.88 87 THR C N 1
ATOM 5896 C CA . THR C 1 107 ? 21.874 41.166 -3.573 1.00 26.43 87 THR C CA 1
ATOM 5897 C C . THR C 1 107 ? 20.894 40.076 -3.124 1.00 28.42 87 THR C C 1
ATOM 5898 O O . THR C 1 107 ? 19.695 40.357 -2.953 1.00 29.98 87 THR C O 1
ATOM 5902 N N . PRO C 1 108 ? 21.383 38.839 -2.952 1.00 28.26 88 PRO C N 1
ATOM 5903 C CA . PRO C 1 108 ? 20.521 37.723 -2.537 1.00 29.17 88 PRO C CA 1
ATOM 5904 C C . PRO C 1 108 ? 19.993 37.903 -1.127 1.00 31.73 88 PRO C C 1
ATOM 5905 O O . PRO C 1 108 ? 20.627 38.585 -0.318 1.00 33.35 88 PRO C O 1
ATOM 5909 N N . ASP C 1 109 ? 18.834 37.300 -0.847 1.00 34.92 89 ASP C N 1
ATOM 5910 C CA . ASP C 1 109 ? 18.227 37.341 0.492 1.00 38.72 89 ASP C CA 1
ATOM 5911 C C . ASP C 1 109 ? 18.947 36.397 1.468 1.00 36.94 89 ASP C C 1
ATOM 5912 O O . ASP C 1 109 ? 18.842 36.535 2.689 1.00 40.70 89 ASP C O 1
ATOM 5917 N N . HIS C 1 110 ? 19.661 35.430 0.919 1.00 37.67 90 HIS C N 1
ATOM 5918 C CA . HIS C 1 110 ? 20.293 34.384 1.710 1.00 37.81 90 HIS C CA 1
ATOM 5919 C C . HIS C 1 110 ? 21.335 33.706 0.872 1.00 36.18 90 HIS C C 1
ATOM 5920 O O . HIS C 1 110 ? 21.228 33.680 -0.371 1.00 31.66 90 HIS C O 1
ATOM 5927 N N . TRP C 1 111 ? 22.355 33.140 1.515 1.00 36.10 91 TRP C N 1
ATOM 5928 C CA . TRP C 1 111 ? 23.410 32.475 0.743 1.00 37.44 91 TRP C CA 1
ATOM 5929 C C . TRP C 1 111 ? 22.997 31.163 0.144 1.00 39.81 91 TRP C C 1
ATOM 5930 O O . TRP C 1 111 ? 23.528 30.766 -0.890 1.00 44.26 91 TRP C O 1
ATOM 5941 N N A ARG C 1 112 ? 22.017 30.520 0.767 0.50 43.72 92 ARG C N 1
ATOM 5942 N N B ARG C 1 112 ? 22.067 30.450 0.778 0.50 42.57 92 ARG C N 1
ATOM 5943 C CA A ARG C 1 112 ? 21.513 29.217 0.343 0.50 46.70 92 ARG C CA 1
ATOM 5944 C CA B ARG C 1 112 ? 21.661 29.121 0.278 0.50 44.53 92 ARG C CA 1
ATOM 5945 C C A ARG C 1 112 ? 20.592 29.360 -0.866 0.50 49.41 92 ARG C C 1
ATOM 5946 C C B ARG C 1 112 ? 20.420 29.162 -0.602 0.50 49.06 92 ARG C C 1
ATOM 5947 O O A ARG C 1 112 ? 20.105 30.450 -1.153 0.50 49.97 92 ARG C O 1
ATOM 5948 O O B ARG C 1 112 ? 19.527 29.976 -0.384 0.50 50.47 92 ARG C O 1
ATOM 5963 N N . GLY C 1 113 ? 20.375 28.261 -1.582 1.00 52.13 93 GLY C N 1
ATOM 5964 C CA . GLY C 1 113 ? 19.265 28.167 -2.533 1.00 55.41 93 GLY C CA 1
ATOM 5965 C C . GLY C 1 113 ? 19.399 28.846 -3.879 1.00 57.87 93 GLY C C 1
ATOM 5966 O O . GLY C 1 113 ? 18.522 28.698 -4.738 1.00 55.51 93 GLY C O 1
ATOM 5967 N N . ARG C 1 114 ? 20.486 29.595 -4.056 1.00 58.48 94 ARG C N 1
ATOM 5968 C CA . ARG C 1 114 ? 20.781 30.274 -5.316 1.00 54.33 94 ARG C CA 1
ATOM 5969 C C . ARG C 1 114 ? 21.536 29.303 -6.219 1.00 50.03 94 ARG C C 1
ATOM 5970 O O . ARG C 1 114 ? 22.306 28.481 -5.726 1.00 45.66 94 ARG C O 1
ATOM 5978 N N . VAL C 1 115 ? 21.320 29.401 -7.529 1.00 45.72 95 VAL C N 1
ATOM 5979 C CA . VAL C 1 115 ? 22.147 28.688 -8.506 1.00 48.54 95 VAL C CA 1
ATOM 5980 C C . VAL C 1 115 ? 23.611 29.125 -8.272 1.00 48.32 95 VAL C C 1
ATOM 5981 O O . VAL C 1 115 ? 23.887 30.307 -8.078 1.00 44.95 95 VAL C O 1
ATOM 5985 N N . ARG C 1 116 ? 24.543 28.181 -8.271 1.00 45.11 96 ARG C N 1
ATOM 5986 C CA . ARG C 1 116 ? 25.897 28.482 -7.835 1.00 43.69 96 ARG C CA 1
ATOM 5987 C C . ARG C 1 116 ? 26.880 27.765 -8.748 1.00 40.24 96 ARG C C 1
ATOM 5988 O O . ARG C 1 116 ? 26.777 26.553 -8.901 1.00 37.70 96 ARG C O 1
ATOM 5996 N N . PRO C 1 117 ? 27.844 28.503 -9.361 1.00 36.66 97 PRO C N 1
ATOM 5997 C CA . PRO C 1 117 ? 28.084 29.938 -9.224 1.00 32.98 97 PRO C CA 1
ATOM 5998 C C . PRO C 1 117 ? 27.067 30.796 -9.955 1.00 29.89 97 PRO C C 1
ATOM 5999 O O . PRO C 1 117 ? 26.568 30.421 -11.009 1.00 31.51 97 PRO C O 1
ATOM 6003 N N . GLY C 1 118 ? 26.794 31.958 -9.388 1.00 28.81 98 GLY C N 1
ATOM 6004 C CA . GLY C 1 118 ? 25.868 32.898 -10.003 1.00 29.14 98 GLY C CA 1
ATOM 6005 C C . GLY C 1 118 ? 26.552 33.833 -10.978 1.00 27.10 98 GLY C C 1
ATOM 6006 O O . GLY C 1 118 ? 27.715 33.597 -11.385 1.00 23.16 98 GLY C O 1
ATOM 6007 N N . PRO C 1 119 ? 25.853 34.918 -11.342 1.00 26.36 99 PRO C N 1
ATOM 6008 C CA . PRO C 1 119 ? 26.374 35.832 -12.360 1.00 26.06 99 PRO C CA 1
ATOM 6009 C C . PRO C 1 119 ? 27.549 36.693 -11.863 1.00 23.82 99 PRO C C 1
ATOM 6010 O O . PRO C 1 119 ? 28.234 37.318 -12.676 1.00 22.46 99 PRO C O 1
ATOM 6014 N N . GLU C 1 120 ? 27.754 36.700 -10.548 1.00 23.76 100 GLU C N 1
ATOM 6015 C CA . GLU C 1 120 ? 28.921 37.336 -9.913 1.00 21.56 100 GLU C CA 1
ATOM 6016 C C . GLU C 1 120 ? 30.147 36.389 -9.815 1.00 20.20 100 GLU C C 1
ATOM 6017 O O . GLU C 1 120 ? 31.136 36.741 -9.170 1.00 19.45 100 GLU C O 1
ATOM 6023 N N . PHE C 1 121 ? 30.105 35.236 -10.475 1.00 20.06 101 PHE C N 1
ATOM 6024 C CA . PHE C 1 121 ? 31.245 34.298 -10.515 1.00 19.97 101 PHE C CA 1
ATOM 6025 C C . PHE C 1 121 ? 32.587 34.981 -10.873 1.00 19.65 101 PHE C C 1
ATOM 6026 O O . PHE C 1 121 ? 33.594 34.686 -10.249 1.00 17.20 101 PHE C O 1
ATOM 6034 N N . PRO C 1 122 ? 32.598 35.909 -11.849 1.00 20.06 102 PRO C N 1
ATOM 6035 C CA . PRO C 1 122 ? 33.884 36.607 -12.138 1.00 19.73 102 PRO C CA 1
ATOM 6036 C C . PRO C 1 122 ? 34.518 37.278 -10.905 1.00 19.76 102 PRO C C 1
ATOM 6037 O O . PRO C 1 122 ? 35.758 37.215 -10.715 1.00 19.18 102 PRO C O 1
ATOM 6041 N N . GLU C 1 123 ? 33.692 37.951 -10.098 1.00 17.72 103 GLU C N 1
ATOM 6042 C CA . GLU C 1 123 ? 34.191 38.604 -8.900 1.00 20.17 103 GLU C CA 1
ATOM 6043 C C . GLU C 1 123 ? 34.710 37.580 -7.855 1.00 17.71 103 GLU C C 1
ATOM 6044 O O . GLU C 1 123 ? 35.663 37.837 -7.133 1.00 17.60 103 GLU C O 1
ATOM 6050 N N . GLU C 1 124 ? 34.037 36.447 -7.763 1.00 17.59 104 GLU C N 1
ATOM 6051 C CA . GLU C 1 124 ? 34.459 35.383 -6.856 1.00 17.66 104 GLU C CA 1
ATOM 6052 C C . GLU C 1 124 ? 35.803 34.846 -7.339 1.00 16.88 104 GLU C C 1
ATOM 6053 O O . GLU C 1 124 ? 36.698 34.651 -6.538 1.00 16.93 104 GLU C O 1
ATOM 6059 N N . LEU C 1 125 ? 35.944 34.671 -8.648 1.00 17.03 105 LEU C N 1
ATOM 6060 C CA . LEU C 1 125 ? 37.215 34.181 -9.215 1.00 17.11 105 LEU C CA 1
ATOM 6061 C C . LEU C 1 125 ? 38.328 35.193 -8.975 1.00 15.86 105 LEU C C 1
ATOM 6062 O O . LEU C 1 125 ? 39.469 34.794 -8.685 1.00 15.88 105 LEU C O 1
ATOM 6067 N N . LEU C 1 126 ? 38.002 36.477 -9.028 1.00 16.15 106 LEU C N 1
ATOM 6068 C CA . LEU C 1 126 ? 39.002 37.522 -8.772 1.00 15.33 106 LEU C CA 1
ATOM 6069 C C . LEU C 1 126 ? 39.588 37.288 -7.369 1.00 15.40 106 LEU C C 1
ATOM 6070 O O . LEU C 1 126 ? 40.803 37.297 -7.143 1.00 13.83 106 LEU C O 1
ATOM 6075 N N . LEU C 1 127 ? 38.710 37.056 -6.420 1.00 14.39 107 LEU C N 1
ATOM 6076 C CA . LEU C 1 127 ? 39.174 36.892 -5.039 1.00 14.78 107 LEU C CA 1
ATOM 6077 C C . LEU C 1 127 ? 39.987 35.616 -4.878 1.00 13.64 107 LEU C C 1
ATOM 6078 O O . LEU C 1 127 ? 40.956 35.594 -4.093 1.00 15.03 107 LEU C O 1
ATOM 6083 N N . MET C 1 128 ? 39.620 34.569 -5.610 1.00 14.11 108 MET C N 1
ATOM 6084 C CA . MET C 1 128 ? 40.380 33.339 -5.618 1.00 14.52 108 MET C CA 1
ATOM 6085 C C . MET C 1 128 ? 41.809 33.601 -6.178 1.00 13.80 108 MET C C 1
ATOM 6086 O O . MET C 1 128 ? 42.776 33.092 -5.635 1.00 13.51 108 MET C O 1
ATOM 6091 N N . LEU C 1 129 ? 41.914 34.339 -7.285 1.00 13.78 109 LEU C N 1
ATOM 6092 C CA . LEU C 1 129 ? 43.241 34.749 -7.810 1.00 13.76 109 LEU C CA 1
ATOM 6093 C C . LEU C 1 129 ? 44.036 35.496 -6.742 1.00 13.18 109 LEU C C 1
ATOM 6094 O O . LEU C 1 129 ? 45.206 35.180 -6.506 1.00 13.60 109 LEU C O 1
ATOM 6099 N N . TYR C 1 130 ? 43.420 36.472 -6.110 1.00 13.18 110 TYR C N 1
ATOM 6100 C CA . TYR C 1 130 ? 44.103 37.209 -5.033 1.00 13.33 110 TYR C CA 1
ATOM 6101 C C . TYR C 1 130 ? 44.539 36.260 -3.898 1.00 13.61 110 TYR C C 1
ATOM 6102 O O . TYR C 1 130 ? 45.675 36.388 -3.399 1.00 14.55 110 TYR C O 1
ATOM 6111 N N . SER C 1 131 ? 43.675 35.313 -3.499 1.00 12.99 111 SER C N 1
ATOM 6112 C CA . SER C 1 131 ? 44.058 34.347 -2.448 1.00 13.53 111 SER C CA 1
ATOM 6113 C C . SER C 1 131 ? 45.347 33.582 -2.816 1.00 14.31 111 SER C C 1
ATOM 6114 O O . SER C 1 131 ? 46.157 33.257 -1.947 1.00 14.76 111 SER C O 1
ATOM 6117 N N . ALA C 1 132 ? 45.516 33.288 -4.099 1.00 14.01 112 ALA C N 1
ATOM 6118 C CA . ALA C 1 132 ? 46.653 32.450 -4.529 1.00 15.23 112 ALA C CA 1
ATOM 6119 C C . ALA C 1 132 ? 47.940 33.257 -4.541 1.00 16.59 112 ALA C C 1
ATOM 6120 O O . ALA C 1 132 ? 49.054 32.688 -4.465 1.00 17.77 112 ALA C O 1
ATOM 6122 N N . LEU C 1 133 ? 47.815 34.574 -4.645 1.00 17.03 113 LEU C N 1
ATOM 6123 C CA . LEU C 1 133 ? 48.993 35.437 -4.478 1.00 16.68 113 LEU C CA 1
ATOM 6124 C C . LEU C 1 133 ? 49.444 35.532 -3.020 1.00 18.95 113 LEU C C 1
ATOM 6125 O O . LEU C 1 133 ? 50.630 35.787 -2.772 1.00 21.47 113 LEU C O 1
ATOM 6130 N N . LEU C 1 134 ? 48.524 35.352 -2.077 1.00 16.51 114 LEU C N 1
ATOM 6131 C CA . LEU C 1 134 ? 48.889 35.447 -0.657 1.00 17.55 114 LEU C CA 1
ATOM 6132 C C . LEU C 1 134 ? 49.200 34.099 -0.042 1.00 19.61 114 LEU C C 1
ATOM 6133 O O . LEU C 1 134 ? 49.971 34.026 0.905 1.00 20.80 114 LEU C O 1
ATOM 6138 N N . GLY C 1 135 ? 48.573 33.047 -0.547 1.00 16.63 115 GLY C N 1
ATOM 6139 C CA . GLY C 1 135 ? 48.652 31.715 0.079 1.00 17.13 115 GLY C CA 1
ATOM 6140 C C . GLY C 1 135 ? 47.767 30.712 -0.628 1.00 15.42 115 GLY C C 1
ATOM 6141 O O . GLY C 1 135 ? 47.812 30.573 -1.855 1.00 14.73 115 GLY C O 1
ATOM 6142 N N . GLU C 1 136 ? 46.952 30.017 0.156 1.00 15.22 116 GLU C N 1
ATOM 6143 C CA . GLU C 1 136 ? 45.999 29.041 -0.380 1.00 15.54 116 GLU C CA 1
ATOM 6144 C C . GLU C 1 136 ? 44.601 29.328 0.171 1.00 14.47 116 GLU C C 1
ATOM 6145 O O . GLU C 1 136 ? 44.424 29.537 1.377 1.00 14.10 116 GLU C O 1
ATOM 6151 N N . PRO C 1 137 ? 43.592 29.341 -0.707 1.00 13.40 117 PRO C N 1
ATOM 6152 C CA . PRO C 1 137 ? 42.237 29.526 -0.187 1.00 13.50 117 PRO C CA 1
ATOM 6153 C C . PRO C 1 137 ? 41.821 28.242 0.557 1.00 13.20 117 PRO C C 1
ATOM 6154 O O . PRO C 1 137 ? 42.161 27.127 0.114 1.00 13.97 117 PRO C O 1
ATOM 6158 N N . PHE C 1 138 ? 41.070 28.399 1.654 1.00 14.09 118 PHE C N 1
ATOM 6159 C CA . PHE C 1 138 ? 40.520 27.237 2.364 1.00 15.11 118 PHE C CA 1
ATOM 6160 C C . PHE C 1 138 ? 39.205 27.664 2.990 1.00 16.90 118 PHE C C 1
ATOM 6161 O O . PHE C 1 138 ? 38.811 28.867 2.967 1.00 16.85 118 PHE C O 1
ATOM 6169 N N . GLY C 1 139 ? 38.511 26.691 3.581 1.00 18.95 119 GLY C N 1
ATOM 6170 C CA . GLY C 1 139 ? 37.277 27.046 4.241 1.00 21.57 119 GLY C CA 1
ATOM 6171 C C . GLY C 1 139 ? 36.932 26.026 5.302 1.00 24.42 119 GLY C C 1
ATOM 6172 O O . GLY C 1 139 ? 37.754 25.192 5.656 1.00 21.28 119 GLY C O 1
ATOM 6173 N N . TRP C 1 140 ? 35.692 26.124 5.775 1.00 27.83 120 TRP C N 1
ATOM 6174 C CA . TRP C 1 140 ? 35.183 25.343 6.913 1.00 29.02 120 TRP C CA 1
ATOM 6175 C C . TRP C 1 140 ? 34.054 24.541 6.388 1.00 29.01 120 TRP C C 1
ATOM 6176 O O . TRP C 1 140 ? 33.116 25.106 5.837 1.00 29.88 120 TRP C O 1
ATOM 6187 N N . ALA C 1 141 ? 34.160 23.218 6.496 1.00 28.77 121 ALA C N 1
ATOM 6188 C CA . ALA C 1 141 ? 33.200 22.299 5.878 1.00 33.01 121 ALA C CA 1
ATOM 6189 C C . ALA C 1 141 ? 31.748 22.628 6.224 1.00 32.78 121 ALA C C 1
ATOM 6190 O O . ALA C 1 141 ? 30.856 22.416 5.409 1.00 36.58 121 ALA C O 1
ATOM 6192 N N . THR C 1 142 ? 31.528 23.151 7.419 1.00 33.65 122 THR C N 1
ATOM 6193 C CA . THR C 1 142 ? 30.185 23.348 7.920 1.00 37.11 122 THR C CA 1
ATOM 6194 C C . THR C 1 142 ? 29.672 24.750 7.683 1.00 37.47 122 THR C C 1
ATOM 6195 O O . THR C 1 142 ? 28.531 25.047 8.026 1.00 36.03 122 THR C O 1
ATOM 6199 N N . GLN C 1 143 ? 30.504 25.612 7.102 1.00 37.80 123 GLN C N 1
ATOM 6200 C CA . GLN C 1 143 ? 30.124 27.011 6.882 1.00 35.07 123 GLN C CA 1
ATOM 6201 C C . GLN C 1 143 ? 29.763 27.247 5.420 1.00 32.27 123 GLN C C 1
ATOM 6202 O O . GLN C 1 143 ? 30.504 26.855 4.514 1.00 30.19 123 GLN C O 1
ATOM 6208 N N . GLN C 1 144 ? 28.588 27.837 5.205 1.00 31.34 124 GLN C N 1
ATOM 6209 C CA . GLN C 1 144 ? 28.033 28.038 3.855 1.00 29.74 124 GLN C CA 1
ATOM 6210 C C . GLN C 1 144 ? 28.333 26.890 2.891 1.00 30.97 124 GLN C C 1
ATOM 6211 O O . GLN C 1 144 ? 28.932 27.096 1.835 1.00 32.54 124 GLN C O 1
ATOM 6217 N N . ASP C 1 145 ? 27.930 25.670 3.272 1.00 32.59 125 ASP C N 1
ATOM 6218 C CA . ASP C 1 145 ? 28.005 24.482 2.400 1.00 33.07 125 ASP C CA 1
ATOM 6219 C C . ASP C 1 145 ? 29.429 24.120 1.952 1.00 31.84 125 ASP C C 1
ATOM 6220 O O . ASP C 1 145 ? 29.625 23.432 0.937 1.00 30.75 125 ASP C O 1
ATOM 6225 N N . GLY C 1 146 ? 30.413 24.594 2.713 1.00 31.75 126 GLY C N 1
ATOM 6226 C CA . GLY C 1 146 ? 31.821 24.368 2.395 1.00 29.22 126 GLY C CA 1
ATOM 6227 C C . GLY C 1 146 ? 32.301 25.168 1.193 1.00 27.42 126 GLY C C 1
ATOM 6228 O O . GLY C 1 146 ? 33.316 24.833 0.582 1.00 28.05 126 GLY C O 1
ATOM 6229 N N . HIS C 1 147 ? 31.574 26.224 0.843 1.00 26.87 127 HIS C N 1
ATOM 6230 C CA . HIS C 1 147 ? 32.030 27.122 -0.231 1.00 25.53 127 HIS C CA 1
ATOM 6231 C C . HIS C 1 147 ? 33.308 27.853 0.129 1.00 21.75 127 HIS C C 1
ATOM 6232 O O . HIS C 1 147 ? 33.423 28.392 1.221 1.00 22.26 127 HIS C O 1
ATOM 6239 N N . LEU C 1 148 ? 34.253 27.898 -0.810 1.00 21.84 128 LEU C N 1
ATOM 6240 C CA . LEU C 1 148 ? 35.518 28.619 -0.592 1.00 20.31 128 LEU C CA 1
ATOM 6241 C C . LEU C 1 148 ? 35.346 30.122 -0.620 1.00 22.24 128 LEU C C 1
ATOM 6242 O O . LEU C 1 148 ? 36.121 30.867 0.018 1.00 21.89 128 LEU C O 1
ATOM 6247 N N . VAL C 1 149 ? 34.313 30.600 -1.324 1.00 19.40 129 VAL C N 1
ATOM 6248 C CA . VAL C 1 149 ? 33.972 32.027 -1.281 1.00 20.47 129 VAL C CA 1
ATOM 6249 C C . VAL C 1 149 ? 32.623 32.211 -0.546 1.00 22.25 129 VAL C C 1
ATOM 6250 O O . VAL C 1 149 ? 31.605 31.610 -0.928 1.00 22.05 129 VAL C O 1
ATOM 6254 N N . HIS C 1 150 ? 32.646 33.013 0.501 1.00 21.23 130 HIS C N 1
ATOM 6255 C CA . HIS C 1 150 ? 31.473 33.265 1.345 1.00 24.28 130 HIS C CA 1
ATOM 6256 C C . HIS C 1 150 ? 30.787 34.524 0.948 1.00 22.95 130 HIS C C 1
ATOM 6257 O O . HIS C 1 150 ? 31.431 35.487 0.574 1.00 22.36 130 HIS C O 1
ATOM 6264 N N . ASP C 1 151 ? 29.450 34.528 1.064 1.00 23.40 131 ASP C N 1
ATOM 6265 C CA . ASP C 1 151 ? 28.641 35.751 0.993 1.00 23.23 131 ASP C CA 1
ATOM 6266 C C . ASP C 1 151 ? 28.508 36.457 2.324 1.00 24.48 131 ASP C C 1
ATOM 6267 O O . ASP C 1 151 ? 28.258 35.808 3.344 1.00 26.74 131 ASP C O 1
ATOM 6272 N N . ILE C 1 152 ? 28.700 37.780 2.327 1.00 25.10 132 ILE C N 1
ATOM 6273 C CA . ILE C 1 152 ? 28.386 38.640 3.469 1.00 26.99 132 ILE C CA 1
ATOM 6274 C C . ILE C 1 152 ? 27.357 39.686 3.041 1.00 28.79 132 ILE C C 1
ATOM 6275 O O . ILE C 1 152 ? 27.677 40.613 2.296 1.00 25.92 132 ILE C O 1
ATOM 6280 N N . PHE C 1 153 ? 26.109 39.513 3.480 1.00 30.06 133 PHE C N 1
ATOM 6281 C CA . PHE C 1 153 ? 25.037 40.513 3.221 1.00 31.92 133 PHE C CA 1
ATOM 6282 C C . PHE C 1 153 ? 23.967 40.432 4.320 1.00 33.26 133 PHE C C 1
ATOM 6283 O O . PHE C 1 153 ? 23.941 39.456 5.052 1.00 33.86 133 PHE C O 1
ATOM 6291 N N . PRO C 1 154 ? 23.095 41.455 4.439 1.00 36.73 134 PRO C N 1
ATOM 6292 C CA . PRO C 1 154 ? 22.070 41.356 5.503 1.00 40.94 134 PRO C CA 1
ATOM 6293 C C . PRO C 1 154 ? 21.047 40.240 5.247 1.00 41.47 134 PRO C C 1
ATOM 6294 O O . PRO C 1 154 ? 20.533 40.109 4.137 1.00 42.34 134 PRO C O 1
ATOM 6298 N N . ILE C 1 155 ? 20.799 39.408 6.256 1.00 46.48 135 ILE C N 1
ATOM 6299 C CA . ILE C 1 155 ? 19.765 38.371 6.167 1.00 51.06 135 ILE C CA 1
ATOM 6300 C C . ILE C 1 155 ? 18.649 38.712 7.155 1.00 56.27 135 ILE C C 1
ATOM 6301 O O . ILE C 1 155 ? 18.927 39.095 8.291 1.00 53.22 135 ILE C O 1
ATOM 6306 N N . ARG C 1 156 ? 17.400 38.599 6.696 1.00 61.77 136 ARG C N 1
ATOM 6307 C CA . ARG C 1 156 ? 16.202 38.828 7.516 1.00 69.49 136 ARG C CA 1
ATOM 6308 C C . ARG C 1 156 ? 16.258 38.169 8.901 1.00 70.86 136 ARG C C 1
ATOM 6309 O O . ARG C 1 156 ? 16.271 38.862 9.924 1.00 70.50 136 ARG C O 1
ATOM 6317 N N . SER C 1 157 ? 16.284 36.834 8.911 1.00 77.48 137 SER C N 1
ATOM 6318 C CA . SER C 1 157 ? 16.319 36.022 10.135 1.00 84.78 137 SER C CA 1
ATOM 6319 C C . SER C 1 157 ? 17.495 36.395 11.048 1.00 92.75 137 SER C C 1
ATOM 6320 O O . SER C 1 157 ? 17.292 36.904 12.155 1.00 91.72 137 SER C O 1
ATOM 6323 N N . HIS C 1 158 ? 18.715 36.145 10.563 1.00 103.40 138 HIS C N 1
ATOM 6324 C CA . HIS C 1 158 ? 19.956 36.380 11.315 1.00 109.62 138 HIS C CA 1
ATOM 6325 C C . HIS C 1 158 ? 20.353 37.845 11.316 1.00 111.25 138 HIS C C 1
ATOM 6326 O O . HIS C 1 158 ? 21.492 38.197 10.983 1.00 110.92 138 HIS C O 1
ATOM 6333 N N . GLU C 1 159 ? 19.409 38.708 11.702 1.00 109.16 139 GLU C N 1
ATOM 6334 C CA . GLU C 1 159 ? 19.611 40.162 11.724 1.00 108.62 139 GLU C CA 1
ATOM 6335 C C . GLU C 1 159 ? 20.311 40.639 12.997 1.00 110.86 139 GLU C C 1
ATOM 6336 O O . GLU C 1 159 ? 21.227 41.464 12.936 1.00 108.99 139 GLU C O 1
ATOM 6342 N N . ASN C 1 160 ? 19.869 40.112 14.138 1.00 113.61 140 ASN C N 1
ATOM 6343 C CA . ASN C 1 160 ? 20.285 40.604 15.452 1.00 115.17 140 ASN C CA 1
ATOM 6344 C C . ASN C 1 160 ? 21.502 39.875 16.046 1.00 115.61 140 ASN C C 1
ATOM 6345 O O . ASN C 1 160 ? 22.087 40.332 17.034 1.00 112.30 140 ASN C O 1
ATOM 6350 N N . ASP C 1 161 ? 21.875 38.751 15.432 1.00 115.40 141 ASP C N 1
ATOM 6351 C CA . ASP C 1 161 ? 22.996 37.922 15.890 1.00 113.79 141 ASP C CA 1
ATOM 6352 C C . ASP C 1 161 ? 24.338 38.609 15.638 1.00 111.85 141 ASP C C 1
ATOM 6353 O O . ASP C 1 161 ? 24.471 39.383 14.688 1.00 111.34 141 ASP C O 1
ATOM 6358 N N . GLN C 1 162 ? 25.328 38.321 16.484 1.00 110.16 142 GLN C N 1
ATOM 6359 C CA . GLN C 1 162 ? 26.688 38.833 16.273 1.00 107.16 142 GLN C CA 1
ATOM 6360 C C . GLN C 1 162 ? 27.441 37.992 15.227 1.00 108.73 142 GLN C C 1
ATOM 6361 O O . GLN C 1 162 ? 28.444 37.335 15.526 1.00 107.37 142 GLN C O 1
ATOM 6367 N N . LEU C 1 163 ? 26.921 38.018 14.001 1.00 108.67 143 LEU C N 1
ATOM 6368 C CA . LEU C 1 163 ? 27.543 37.377 12.843 1.00 105.72 143 LEU C CA 1
ATOM 6369 C C . LEU C 1 163 ? 27.683 38.422 11.727 1.00 105.54 143 LEU C C 1
ATOM 6370 O O . LEU C 1 163 ? 27.266 39.572 11.895 1.00 105.36 143 LEU C O 1
ATOM 6375 N N . GLY C 1 164 ? 28.267 38.030 10.596 1.00 105.97 144 GLY C N 1
ATOM 6376 C CA . GLY C 1 164 ? 28.447 38.939 9.457 1.00 102.88 144 GLY C CA 1
ATOM 6377 C C . GLY C 1 164 ? 27.168 39.332 8.728 1.00 101.27 144 GLY C C 1
ATOM 6378 O O . GLY C 1 164 ? 27.186 40.226 7.880 1.00 92.84 144 GLY C O 1
ATOM 6379 N N . MET C 1 165 ? 26.059 38.671 9.068 1.00 104.30 145 MET C N 1
ATOM 6380 C CA . MET C 1 165 ? 24.766 38.875 8.397 1.00 100.44 145 MET C CA 1
ATOM 6381 C C . MET C 1 165 ? 23.794 39.675 9.268 1.00 99.38 145 MET C C 1
ATOM 6382 O O . MET C 1 165 ? 22.762 40.156 8.791 1.00 97.72 145 MET C O 1
ATOM 6387 N N . THR C 1 172 ? 31.477 44.345 18.356 1.00 39.19 152 THR C N 1
ATOM 6388 C CA . THR C 1 172 ? 32.801 43.986 18.866 1.00 33.81 152 THR C CA 1
ATOM 6389 C C . THR C 1 172 ? 33.794 43.660 17.715 1.00 32.42 152 THR C C 1
ATOM 6390 O O . THR C 1 172 ? 33.387 43.496 16.566 1.00 38.51 152 THR C O 1
ATOM 6394 N N . TRP C 1 173 ? 35.081 43.591 18.030 1.00 24.42 153 TRP C N 1
ATOM 6395 C CA . TRP C 1 173 ? 36.140 43.258 17.047 1.00 20.33 153 TRP C CA 1
ATOM 6396 C C . TRP C 1 173 ? 36.866 42.019 17.475 1.00 20.27 153 TRP C C 1
ATOM 6397 O O . TRP C 1 173 ? 36.782 41.608 18.661 1.00 18.35 153 TRP C O 1
ATOM 6408 N N . HIS C 1 174 ? 37.553 41.348 16.537 1.00 18.54 154 HIS C N 1
ATOM 6409 C CA . HIS C 1 174 ? 38.249 40.114 16.834 1.00 18.47 154 HIS C CA 1
ATOM 6410 C C . HIS C 1 174 ? 39.196 39.767 15.722 1.00 17.92 154 HIS C C 1
ATOM 6411 O O . HIS C 1 174 ? 39.066 40.278 14.608 1.00 16.65 154 HIS C O 1
ATOM 6418 N N . THR C 1 175 ? 40.196 38.970 16.072 1.00 17.38 155 THR C N 1
ATOM 6419 C CA . THR C 1 175 ? 40.928 38.104 15.147 1.00 18.65 155 THR C CA 1
ATOM 6420 C C . THR C 1 175 ? 39.947 37.051 14.619 1.00 19.57 155 THR C C 1
ATOM 6421 O O . THR C 1 175 ? 39.234 36.431 15.403 1.00 20.14 155 THR C O 1
ATOM 6425 N N . GLU C 1 176 ? 39.932 36.790 13.311 1.00 17.93 156 GLU C N 1
ATOM 6426 C CA . GLU C 1 176 ? 39.073 35.715 12.806 1.00 18.53 156 GLU C CA 1
ATOM 6427 C C . GLU C 1 176 ? 39.435 34.360 13.392 1.00 18.04 156 GLU C C 1
ATOM 6428 O O . GLU C 1 176 ? 40.607 33.934 13.333 1.00 16.69 156 GLU C O 1
ATOM 6434 N N . ASP C 1 177 ? 38.426 33.653 13.929 1.00 17.56 157 ASP C N 1
ATOM 6435 C CA . ASP C 1 177 ? 38.657 32.293 14.482 1.00 19.27 157 ASP C CA 1
ATOM 6436 C C . ASP C 1 177 ? 39.783 32.257 15.499 1.00 17.13 157 ASP C C 1
ATOM 6437 O O . ASP C 1 177 ? 40.636 31.354 15.492 1.00 15.59 157 ASP C O 1
ATOM 6442 N N . ALA C 1 178 ? 39.782 33.234 16.403 1.00 16.91 158 ALA C N 1
ATOM 6443 C CA . ALA C 1 178 ? 40.884 33.394 17.385 1.00 19.96 158 ALA C CA 1
ATOM 6444 C C . ALA C 1 178 ? 41.186 32.105 18.143 1.00 21.52 158 ALA C C 1
ATOM 6445 O O . ALA C 1 178 ? 42.332 31.787 18.406 1.00 22.47 158 ALA C O 1
ATOM 6447 N N . PHE C 1 179 ? 40.152 31.349 18.477 1.00 22.86 159 PHE C N 1
ATOM 6448 C CA . PHE C 1 179 ? 40.319 30.158 19.296 1.00 25.39 159 PHE C CA 1
ATOM 6449 C C . PHE C 1 179 ? 41.004 29.029 18.535 1.00 25.85 159 PHE C C 1
ATOM 6450 O O . PHE C 1 179 ? 41.615 28.150 19.133 1.00 24.18 159 PHE C O 1
ATOM 6458 N N . HIS C 1 180 ? 40.910 29.073 17.203 1.00 23.21 160 HIS C N 1
ATOM 6459 C CA . HIS C 1 180 ? 41.310 27.952 16.359 1.00 22.82 160 HIS C CA 1
ATOM 6460 C C . HIS C 1 180 ? 42.770 28.003 15.953 1.00 21.04 160 HIS C C 1
ATOM 6461 O O . HIS C 1 180 ? 43.225 29.033 15.425 1.00 18.60 160 HIS C O 1
ATOM 6468 N N . PRO C 1 181 ? 43.530 26.886 16.147 1.00 20.73 161 PRO C N 1
ATOM 6469 C CA . PRO C 1 181 ? 44.965 26.898 15.784 1.00 19.85 161 PRO C CA 1
ATOM 6470 C C . PRO C 1 181 ? 45.191 27.029 14.277 1.00 18.34 161 PRO C C 1
ATOM 6471 O O . PRO C 1 181 ? 46.271 27.433 13.868 1.00 20.05 161 PRO C O 1
ATOM 6475 N N . TYR C 1 182 ? 44.196 26.661 13.479 1.00 18.79 162 TYR C N 1
ATOM 6476 C CA . TYR C 1 182 ? 44.333 26.715 12.005 1.00 18.52 162 TYR C CA 1
ATOM 6477 C C . TYR C 1 182 ? 43.520 27.828 11.382 1.00 18.22 162 TYR C C 1
ATOM 6478 O O . TYR C 1 182 ? 43.162 27.740 10.193 1.00 17.55 162 TYR C O 1
ATOM 6487 N N . ARG C 1 183 ? 43.277 28.884 12.173 1.00 16.61 163 ARG C N 1
ATOM 6488 C CA . ARG C 1 183 ? 42.642 30.101 11.683 1.00 16.14 163 ARG C CA 1
ATOM 6489 C C . ARG C 1 183 ? 43.370 30.688 10.478 1.00 16.62 163 ARG C C 1
ATOM 6490 O O . ARG C 1 183 ? 44.560 30.424 10.288 1.00 16.06 163 ARG C O 1
ATOM 6498 N N . SER C 1 184 ? 42.627 31.481 9.699 1.00 16.11 164 SER C N 1
ATOM 6499 C CA . SER C 1 184 ? 43.179 32.211 8.531 1.00 16.78 164 SER C CA 1
ATOM 6500 C C . SER C 1 184 ? 44.434 33.002 8.869 1.00 15.94 164 SER C C 1
ATOM 6501 O O . SER C 1 184 ? 44.553 33.599 9.965 1.00 14.41 164 SER C O 1
ATOM 6504 N N . ASP C 1 185 ? 45.375 33.015 7.937 1.00 13.88 165 ASP C N 1
ATOM 6505 C CA . ASP C 1 185 ? 46.503 33.933 7.985 1.00 15.48 165 ASP C CA 1
ATOM 6506 C C . ASP C 1 185 ? 46.121 35.285 7.393 1.00 14.78 165 ASP C C 1
ATOM 6507 O O . ASP C 1 185 ? 46.547 36.330 7.910 1.00 15.60 165 ASP C O 1
ATOM 6512 N N . TYR C 1 186 ? 45.278 35.274 6.345 1.00 14.48 166 TYR C N 1
ATOM 6513 C CA . TYR C 1 186 ? 44.738 36.523 5.755 1.00 13.77 166 TYR C CA 1
ATOM 6514 C C . TYR C 1 186 ? 43.267 36.329 5.416 1.00 14.44 166 TYR C C 1
ATOM 6515 O O . TYR C 1 186 ? 42.811 35.171 5.202 1.00 14.49 166 TYR C O 1
ATOM 6524 N N . LEU C 1 187 ? 42.539 37.440 5.369 1.00 14.91 167 LEU C N 1
ATOM 6525 C CA . LEU C 1 187 ? 41.152 37.451 4.913 1.00 15.92 167 LEU C CA 1
ATOM 6526 C C . LEU C 1 187 ? 41.066 38.428 3.742 1.00 15.25 167 LEU C C 1
ATOM 6527 O O . LEU C 1 187 ? 41.643 39.483 3.777 1.00 15.67 167 LEU C O 1
ATOM 6532 N N . ILE C 1 188 ? 40.306 38.067 2.720 1.00 15.38 168 ILE C N 1
ATOM 6533 C CA . ILE C 1 188 ? 40.126 38.918 1.572 1.00 15.28 168 ILE C CA 1
ATOM 6534 C C . ILE C 1 188 ? 38.623 39.213 1.489 1.00 16.28 168 ILE C C 1
ATOM 6535 O O . ILE C 1 188 ? 37.828 38.291 1.473 1.00 16.37 168 ILE C O 1
ATOM 6540 N N . LEU C 1 189 ? 38.282 40.502 1.471 1.00 16.93 169 LEU C N 1
ATOM 6541 C CA . LEU C 1 189 ? 36.888 40.968 1.449 1.00 16.75 169 LEU C CA 1
ATOM 6542 C C . LEU C 1 189 ? 36.684 41.857 0.246 1.00 16.00 169 LEU C C 1
ATOM 6543 O O . LEU C 1 189 ? 37.234 42.950 0.193 1.00 18.37 169 LEU C O 1
ATOM 6548 N N . GLY C 1 190 ? 35.887 41.386 -0.712 1.00 15.74 170 GLY C N 1
ATOM 6549 C CA . GLY C 1 190 ? 35.610 42.170 -1.939 1.00 16.42 170 GLY C CA 1
ATOM 6550 C C . GLY C 1 190 ? 34.235 42.830 -1.784 1.00 17.62 170 GLY C C 1
ATOM 6551 O O . GLY C 1 190 ? 33.249 42.128 -1.507 1.00 18.62 170 GLY C O 1
ATOM 6552 N N . ALA C 1 191 ? 34.174 44.152 -2.000 1.00 16.81 171 ALA C N 1
ATOM 6553 C CA . ALA C 1 191 ? 32.882 44.863 -1.923 1.00 17.35 171 ALA C CA 1
ATOM 6554 C C . ALA C 1 191 ? 32.244 44.952 -3.316 1.00 18.87 171 ALA C C 1
ATOM 6555 O O . ALA C 1 191 ? 32.620 45.815 -4.133 1.00 18.87 171 ALA C O 1
ATOM 6557 N N . LEU C 1 192 ? 31.315 44.031 -3.580 1.00 19.67 172 LEU C N 1
ATOM 6558 C CA . LEU C 1 192 ? 30.514 44.031 -4.810 1.00 22.23 172 LEU C CA 1
ATOM 6559 C C . LEU C 1 192 ? 29.604 45.265 -4.833 1.00 23.06 172 LEU C C 1
ATOM 6560 O O . LEU C 1 192 ? 29.425 45.891 -5.875 1.00 24.09 172 LEU C O 1
ATOM 6565 N N . ARG C 1 193 ? 29.085 45.626 -3.674 1.00 23.96 173 ARG C N 1
ATOM 6566 C CA . ARG C 1 193 ? 28.354 46.884 -3.540 1.00 26.96 173 ARG C CA 1
ATOM 6567 C C . ARG C 1 193 ? 28.268 47.347 -2.107 1.00 26.80 173 ARG C C 1
ATOM 6568 O O . ARG C 1 193 ? 28.325 46.538 -1.168 1.00 26.78 173 ARG C O 1
ATOM 6576 N N . ASN C 1 194 ? 28.164 48.661 -1.947 1.00 25.23 174 ASN C N 1
ATOM 6577 C CA . ASN C 1 194 ? 28.095 49.269 -0.640 1.00 27.76 174 ASN C CA 1
ATOM 6578 C C . ASN C 1 194 ? 27.537 50.685 -0.810 1.00 28.98 174 ASN C C 1
ATOM 6579 O O . ASN C 1 194 ? 28.270 51.647 -0.662 1.00 29.95 174 ASN C O 1
ATOM 6584 N N . PRO C 1 195 ? 26.227 50.799 -1.134 1.00 31.20 175 PRO C N 1
ATOM 6585 C CA . PRO C 1 195 ? 25.661 52.095 -1.553 1.00 32.63 175 PRO C CA 1
ATOM 6586 C C . PRO C 1 195 ? 25.670 53.147 -0.461 1.00 33.59 175 PRO C C 1
ATOM 6587 O O . PRO C 1 195 ? 25.753 54.340 -0.769 1.00 38.25 175 PRO C O 1
ATOM 6591 N N . ASP C 1 196 ? 25.592 52.715 0.796 1.00 34.47 176 ASP C N 1
ATOM 6592 C CA . ASP C 1 196 ? 25.641 53.637 1.925 1.00 35.87 176 ASP C CA 1
ATOM 6593 C C . ASP C 1 196 ? 27.039 53.807 2.512 1.00 34.59 176 ASP C C 1
ATOM 6594 O O . ASP C 1 196 ? 27.192 54.368 3.583 1.00 31.87 176 ASP C O 1
ATOM 6599 N N . HIS C 1 197 ? 28.057 53.313 1.803 1.00 34.88 177 HIS C N 1
ATOM 6600 C CA . HIS C 1 197 ? 29.453 53.488 2.209 1.00 34.45 177 HIS C CA 1
ATOM 6601 C C . HIS C 1 197 ? 29.692 53.106 3.646 1.00 32.99 177 HIS C C 1
ATOM 6602 O O . HIS C 1 197 ? 30.324 53.850 4.389 1.00 34.94 177 HIS C O 1
ATOM 6609 N N . VAL C 1 198 ? 29.209 51.930 4.045 1.00 30.96 178 VAL C N 1
ATOM 6610 C CA . VAL C 1 198 ? 29.407 51.456 5.403 1.00 31.28 178 VAL C CA 1
ATOM 6611 C C . VAL C 1 198 ? 30.824 50.878 5.484 1.00 33.28 178 VAL C C 1
ATOM 6612 O O . VAL C 1 198 ? 31.157 49.986 4.703 1.00 30.06 178 VAL C O 1
ATOM 6616 N N . PRO C 1 199 ? 31.658 51.411 6.395 1.00 35.13 179 PRO C N 1
ATOM 6617 C CA . PRO C 1 199 ? 33.047 50.995 6.464 1.00 34.06 179 PRO C CA 1
ATOM 6618 C C . PRO C 1 199 ? 33.220 49.736 7.305 1.00 33.29 179 PRO C C 1
ATOM 6619 O O . PRO C 1 199 ? 32.266 49.251 7.923 1.00 33.36 179 PRO C O 1
ATOM 6623 N N . THR C 1 200 ? 34.443 49.210 7.292 1.00 30.12 180 THR C N 1
ATOM 6624 C CA . THR C 1 200 ? 34.843 48.069 8.105 1.00 27.63 180 THR C CA 1
ATOM 6625 C C . THR C 1 200 ? 35.756 48.665 9.173 1.00 26.71 180 THR C C 1
ATOM 6626 O O . THR C 1 200 ? 36.420 49.661 8.918 1.00 29.11 180 THR C O 1
ATOM 6630 N N . THR C 1 201 ? 35.808 48.065 10.364 1.00 23.25 181 THR C N 1
ATOM 6631 C CA . THR C 1 201 ? 36.759 48.543 11.359 1.00 22.72 181 THR C CA 1
ATOM 6632 C C . THR C 1 201 ? 37.918 47.561 11.380 1.00 18.83 181 THR C C 1
ATOM 6633 O O . THR C 1 201 ? 37.704 46.342 11.296 1.00 21.00 181 THR C O 1
ATOM 6637 N N . VAL C 1 202 ? 39.120 48.116 11.441 1.00 19.12 182 VAL C N 1
ATOM 6638 C CA . VAL C 1 202 ? 40.361 47.340 11.505 1.00 18.09 182 VAL C CA 1
ATOM 6639 C C . VAL C 1 202 ? 41.276 47.990 12.541 1.00 18.34 182 VAL C C 1
ATOM 6640 O O . VAL C 1 202 ? 41.387 49.235 12.597 1.00 19.91 182 VAL C O 1
ATOM 6644 N N . GLY C 1 203 ? 41.930 47.173 13.375 1.00 17.96 183 GLY C N 1
ATOM 6645 C CA . GLY C 1 203 ? 42.832 47.733 14.395 1.00 17.58 183 GLY C CA 1
ATOM 6646 C C . GLY C 1 203 ? 44.123 46.952 14.440 1.00 17.61 183 GLY C C 1
ATOM 6647 O O . GLY C 1 203 ? 44.101 45.739 14.324 1.00 17.32 183 GLY C O 1
ATOM 6648 N N . GLU C 1 204 ? 45.241 47.651 14.576 1.00 18.06 184 GLU C N 1
ATOM 6649 C CA . GLU C 1 204 ? 46.538 46.992 14.735 1.00 20.41 184 GLU C CA 1
ATOM 6650 C C . GLU C 1 204 ? 47.003 47.046 16.178 1.00 20.72 184 GLU C C 1
ATOM 6651 O O . GLU C 1 204 ? 46.296 47.568 17.036 1.00 21.10 184 GLU C O 1
ATOM 6657 N N . LEU C 1 205 ? 48.202 46.537 16.417 1.00 19.73 185 LEU C N 1
ATOM 6658 C CA . LEU C 1 205 ? 48.826 46.573 17.737 1.00 21.28 185 LEU C CA 1
ATOM 6659 C C . LEU C 1 205 ? 49.872 47.686 17.806 1.00 22.26 185 LEU C C 1
ATOM 6660 O O . LEU C 1 205 ? 50.864 47.661 17.102 1.00 23.48 185 LEU C O 1
ATOM 6665 N N . ASP C 1 206 ? 49.649 48.660 18.677 1.00 24.58 186 ASP C N 1
ATOM 6666 C CA . ASP C 1 206 ? 50.599 49.755 18.900 1.00 26.11 186 ASP C CA 1
ATOM 6667 C C . ASP C 1 206 ? 51.230 49.492 20.275 1.00 26.51 186 ASP C C 1
ATOM 6668 O O . ASP C 1 206 ? 50.501 49.262 21.237 1.00 25.85 186 ASP C O 1
ATOM 6673 N N . LEU C 1 207 ? 52.565 49.492 20.360 1.00 25.49 187 LEU C N 1
ATOM 6674 C CA . LEU C 1 207 ? 53.273 49.147 21.606 1.00 25.29 187 LEU C CA 1
ATOM 6675 C C . LEU C 1 207 ? 53.696 50.400 22.423 1.00 26.50 187 LEU C C 1
ATOM 6676 O O . LEU C 1 207 ? 54.421 50.287 23.420 1.00 26.56 187 LEU C O 1
ATOM 6681 N N . SER C 1 208 ? 53.244 51.579 22.008 1.00 24.47 188 SER C N 1
ATOM 6682 C CA . SER C 1 208 ? 53.726 52.806 22.651 1.00 25.65 188 SER C CA 1
ATOM 6683 C C . SER C 1 208 ? 53.343 52.976 24.141 1.00 25.00 188 SER C C 1
ATOM 6684 O O . SER C 1 208 ? 53.916 53.831 24.820 1.00 25.99 188 SER C O 1
ATOM 6687 N N . SER C 1 209 ? 52.414 52.159 24.663 1.00 23.88 189 SER C N 1
ATOM 6688 C CA . SER C 1 209 ? 52.108 52.174 26.118 1.00 23.44 189 SER C CA 1
ATOM 6689 C C . SER C 1 209 ? 52.267 50.825 26.805 1.00 22.91 189 SER C C 1
ATOM 6690 O O . SER C 1 209 ? 51.741 50.626 27.912 1.00 24.94 189 SER C O 1
ATOM 6693 N N . LEU C 1 210 ? 52.976 49.892 26.150 1.00 21.82 190 LEU C N 1
ATOM 6694 C CA . LEU C 1 210 ? 53.174 48.529 26.688 1.00 21.83 190 LEU C CA 1
ATOM 6695 C C . LEU C 1 210 ? 54.631 48.237 26.935 1.00 23.16 190 LEU C C 1
ATOM 6696 O O . LEU C 1 210 ? 55.503 48.534 26.104 1.00 23.89 190 LEU C O 1
ATOM 6701 N N . SER C 1 211 ? 54.874 47.625 28.081 1.00 23.29 191 SER C N 1
ATOM 6702 C CA . SER C 1 211 ? 56.206 47.314 28.496 1.00 23.46 191 SER C CA 1
ATOM 6703 C C . SER C 1 211 ? 56.594 45.938 28.017 1.00 22.15 191 SER C C 1
ATOM 6704 O O . SER C 1 211 ? 55.738 45.143 27.634 1.00 21.11 191 SER C O 1
ATOM 6707 N N . ALA C 1 212 ? 57.898 45.689 28.040 1.00 22.67 192 ALA C N 1
ATOM 6708 C CA . ALA C 1 212 ? 58.457 44.348 27.807 1.00 22.86 192 ALA C CA 1
ATOM 6709 C C . ALA C 1 212 ? 57.810 43.295 28.726 1.00 24.27 192 ALA C C 1
ATOM 6710 O O . ALA C 1 212 ? 57.450 42.184 28.301 1.00 21.29 192 ALA C O 1
ATOM 6712 N N . GLU C 1 213 ? 57.688 43.650 30.010 1.00 24.14 193 GLU C N 1
ATOM 6713 C CA . GLU C 1 213 ? 57.018 42.806 31.004 1.00 24.71 193 GLU C CA 1
ATOM 6714 C C . GLU C 1 213 ? 55.560 42.502 30.637 1.00 21.59 193 GLU C C 1
ATOM 6715 O O . GLU C 1 213 ? 55.134 41.353 30.755 1.00 21.98 193 GLU C O 1
ATOM 6721 N N . ASP C 1 214 ? 54.809 43.528 30.212 1.00 22.38 194 ASP C N 1
ATOM 6722 C CA . ASP C 1 214 ? 53.427 43.355 29.748 1.00 22.10 194 ASP C CA 1
ATOM 6723 C C . ASP C 1 214 ? 53.409 42.343 28.593 1.00 19.92 194 ASP C C 1
ATOM 6724 O O . ASP C 1 214 ? 52.650 41.363 28.580 1.00 19.71 194 ASP C O 1
ATOM 6729 N N . ILE C 1 215 ? 54.243 42.610 27.600 1.00 19.47 195 ILE C N 1
ATOM 6730 C CA . ILE C 1 215 ? 54.327 41.718 26.430 1.00 20.87 195 ILE C CA 1
ATOM 6731 C C . ILE C 1 215 ? 54.662 40.267 26.833 1.00 20.49 195 ILE C C 1
ATOM 6732 O O . ILE C 1 215 ? 54.014 39.329 26.359 1.00 18.66 195 ILE C O 1
ATOM 6737 N N . ASP C 1 216 ? 55.619 40.100 27.755 1.00 20.92 196 ASP C N 1
ATOM 6738 C CA . ASP C 1 216 ? 56.065 38.781 28.198 0.50 19.48 196 ASP C CA 1
ATOM 6739 C C . ASP C 1 216 ? 54.897 38.010 28.789 1.00 19.04 196 ASP C C 1
ATOM 6740 O O . ASP C 1 216 ? 54.693 36.830 28.478 1.00 19.02 196 ASP C O 1
ATOM 6745 N N . VAL C 1 217 ? 54.103 38.677 29.624 1.00 19.62 197 VAL C N 1
ATOM 6746 C CA . VAL C 1 217 ? 52.945 38.023 30.249 1.00 20.27 197 VAL C CA 1
ATOM 6747 C C . VAL C 1 217 ? 51.896 37.602 29.202 1.00 20.00 197 VAL C C 1
ATOM 6748 O O . VAL C 1 217 ? 51.324 36.516 29.286 1.00 19.79 197 VAL C O 1
ATOM 6752 N N . LEU C 1 218 ? 51.713 38.444 28.182 1.00 20.24 198 LEU C N 1
ATOM 6753 C CA . LEU C 1 218 ? 50.761 38.160 27.100 1.00 20.48 198 LEU C CA 1
ATOM 6754 C C . LEU C 1 218 ? 51.189 37.029 26.157 1.00 20.98 198 LEU C C 1
ATOM 6755 O O . LEU C 1 218 ? 50.356 36.438 25.474 1.00 19.82 198 LEU C O 1
ATOM 6760 N N . PHE C 1 219 ? 52.484 36.712 26.171 1.00 20.40 199 PHE C N 1
ATOM 6761 C CA . PHE C 1 219 ? 53.060 35.577 25.415 1.00 20.97 199 PHE C CA 1
ATOM 6762 C C . PHE C 1 219 ? 52.899 34.230 26.099 1.00 21.46 199 PHE C C 1
ATOM 6763 O O . PHE C 1 219 ? 53.136 33.191 25.475 1.00 23.98 199 PHE C O 1
ATOM 6771 N N . GLU C 1 220 ? 52.520 34.243 27.380 1.00 22.70 200 GLU C N 1
ATOM 6772 C CA . GLU C 1 220 ? 52.323 33.009 28.160 1.00 23.97 200 GLU C CA 1
ATOM 6773 C C . GLU C 1 220 ? 50.908 32.442 28.063 1.00 24.46 200 GLU C C 1
ATOM 6774 O O . GLU C 1 220 ? 49.957 33.192 27.779 1.00 23.22 200 GLU C O 1
ATOM 6780 N N . PRO C 1 221 ? 50.755 31.113 28.256 1.00 24.93 201 PRO C N 1
ATOM 6781 C CA . PRO C 1 221 ? 49.444 30.466 28.127 1.00 24.04 201 PRO C CA 1
ATOM 6782 C C . PRO C 1 221 ? 48.577 30.685 29.382 1.00 25.33 201 PRO C C 1
ATOM 6783 O O . PRO C 1 221 ? 48.458 29.801 30.253 1.00 26.17 201 PRO C O 1
ATOM 6787 N N . ARG C 1 222 ? 47.965 31.863 29.457 1.00 24.53 202 ARG C N 1
ATOM 6788 C CA . ARG C 1 222 ? 47.300 32.322 30.687 1.00 23.60 202 ARG C CA 1
ATOM 6789 C C . ARG C 1 222 ? 45.860 32.798 30.467 1.00 23.05 202 ARG C C 1
ATOM 6790 O O . ARG C 1 222 ? 45.179 33.223 31.414 1.00 23.19 202 ARG C O 1
ATOM 6798 N N . TYR C 1 223 ? 45.396 32.713 29.208 1.00 21.99 203 TYR C N 1
ATOM 6799 C CA . TYR C 1 223 ? 44.117 33.315 28.765 1.00 20.50 203 TYR C CA 1
ATOM 6800 C C . TYR C 1 223 ? 43.178 32.289 28.154 1.00 21.02 203 TYR C C 1
ATOM 6801 O O . TYR C 1 223 ? 43.591 31.359 27.446 1.00 22.41 203 TYR C O 1
ATOM 6810 N N . HIS C 1 224 ? 41.900 32.418 28.467 1.00 20.20 204 HIS C N 1
ATOM 6811 C CA . HIS C 1 224 ? 40.897 31.560 27.883 1.00 20.34 204 HIS C CA 1
ATOM 6812 C C . HIS C 1 224 ? 40.185 32.251 26.740 1.00 19.62 204 HIS C C 1
ATOM 6813 O O . HIS C 1 224 ? 39.540 33.270 26.942 1.00 19.67 204 HIS C O 1
ATOM 6820 N N . ILE C 1 225 ? 40.287 31.697 25.525 1.00 20.27 205 ILE C N 1
ATOM 6821 C CA . ILE C 1 225 ? 39.420 32.145 24.423 1.00 20.42 205 ILE C CA 1
ATOM 6822 C C . ILE C 1 225 ? 38.493 31.004 24.004 1.00 20.22 205 ILE C C 1
ATOM 6823 O O . ILE C 1 225 ? 38.965 29.960 23.592 1.00 19.18 205 ILE C O 1
ATOM 6828 N N . ALA C 1 226 ? 37.183 31.199 24.152 1.00 19.97 206 ALA C N 1
ATOM 6829 C CA . ALA C 1 226 ? 36.206 30.177 23.809 1.00 21.83 206 ALA C CA 1
ATOM 6830 C C . ALA C 1 226 ? 35.934 30.232 22.293 1.00 23.52 206 ALA C C 1
ATOM 6831 O O . ALA C 1 226 ? 36.120 31.281 21.663 1.00 20.10 206 ALA C O 1
ATOM 6833 N N . PRO C 1 227 ? 35.461 29.115 21.710 1.00 27.05 207 PRO C N 1
ATOM 6834 C CA . PRO C 1 227 ? 35.022 29.181 20.312 1.00 29.95 207 PRO C CA 1
ATOM 6835 C C . PRO C 1 227 ? 33.688 29.897 20.182 1.00 35.36 207 PRO C C 1
ATOM 6836 O O . PRO C 1 227 ? 32.866 29.837 21.098 1.00 34.19 207 PRO C O 1
ATOM 6840 N N . ASP C 1 228 ? 33.468 30.588 19.072 1.00 39.61 208 ASP C N 1
ATOM 6841 C CA . ASP C 1 228 ? 32.106 30.981 18.710 1.00 49.06 208 ASP C CA 1
ATOM 6842 C C . ASP C 1 228 ? 31.309 29.703 18.345 1.00 51.49 208 ASP C C 1
ATOM 6843 O O . ASP C 1 228 ? 31.903 28.646 18.122 1.00 51.95 208 ASP C O 1
ATOM 6848 N N . GLU C 1 229 ? 29.980 29.786 18.292 1.00 61.92 209 GLU C N 1
ATOM 6849 C CA . GLU C 1 229 ? 29.126 28.622 17.942 1.00 67.38 209 GLU C CA 1
ATOM 6850 C C . GLU C 1 229 ? 29.402 27.975 16.564 1.00 68.35 209 GLU C C 1
ATOM 6851 O O . GLU C 1 229 ? 28.989 26.838 16.308 1.00 66.87 209 GLU C O 1
ATOM 6857 N N . SER C 1 230 ? 30.112 28.701 15.698 1.00 70.37 210 SER C N 1
ATOM 6858 C CA . SER C 1 230 ? 30.542 28.207 14.385 1.00 69.96 210 SER C CA 1
ATOM 6859 C C . SER C 1 230 ? 31.363 26.920 14.462 1.00 71.91 210 SER C C 1
ATOM 6860 O O . SER C 1 230 ? 31.295 26.084 13.560 1.00 72.42 210 SER C O 1
ATOM 6863 N N . HIS C 1 231 ? 32.148 26.778 15.528 1.00 73.76 211 HIS C N 1
ATOM 6864 C CA . HIS C 1 231 ? 32.963 25.582 15.759 1.00 75.14 211 HIS C CA 1
ATOM 6865 C C . HIS C 1 231 ? 33.165 25.319 17.218 1.00 75.88 211 HIS C C 1
ATOM 6866 O O . HIS C 1 231 ? 33.391 24.178 17.620 1.00 76.49 211 HIS C O 1
ATOM 6873 N N . GLU C 1 243 ? 33.811 12.011 10.668 1.00 64.99 223 GLU C N 1
ATOM 6874 C CA . GLU C 1 243 ? 34.521 11.513 11.836 1.00 69.67 223 GLU C CA 1
ATOM 6875 C C . GLU C 1 243 ? 34.527 12.501 13.000 1.00 75.88 223 GLU C C 1
ATOM 6876 O O . GLU C 1 243 ? 34.685 13.716 12.808 1.00 72.96 223 GLU C O 1
ATOM 6882 N N . ALA C 1 244 ? 34.362 11.963 14.208 1.00 77.45 224 ALA C N 1
ATOM 6883 C CA . ALA C 1 244 ? 34.630 12.705 15.435 1.00 74.33 224 ALA C CA 1
ATOM 6884 C C . ALA C 1 244 ? 36.133 12.656 15.720 1.00 75.19 224 ALA C C 1
ATOM 6885 O O . ALA C 1 244 ? 36.661 13.500 16.449 1.00 72.92 224 ALA C O 1
ATOM 6887 N N . ALA C 1 245 ? 36.804 11.662 15.125 1.00 74.72 225 ALA C N 1
ATOM 6888 C CA . ALA C 1 245 ? 38.258 11.464 15.231 1.00 71.74 225 ALA C CA 1
ATOM 6889 C C . ALA C 1 245 ? 39.040 12.580 14.532 1.00 75.42 225 ALA C C 1
ATOM 6890 O O . ALA C 1 245 ? 40.154 12.934 14.938 1.00 76.44 225 ALA C O 1
ATOM 6892 N N . ARG C 1 246 ? 38.447 13.105 13.462 1.00 73.36 226 ARG C N 1
ATOM 6893 C CA . ARG C 1 246 ? 38.939 14.283 12.756 1.00 69.72 226 ARG C CA 1
ATOM 6894 C C . ARG C 1 246 ? 38.707 15.529 13.625 1.00 67.89 226 ARG C C 1
ATOM 6895 O O . ARG C 1 246 ? 39.476 16.493 13.568 1.00 65.38 226 ARG C O 1
ATOM 6903 N N . PHE C 1 247 ? 37.648 15.492 14.434 1.00 67.21 227 PHE C N 1
ATOM 6904 C CA . PHE C 1 247 ? 37.325 16.589 15.351 1.00 69.41 227 PHE C CA 1
ATOM 6905 C C . PHE C 1 247 ? 38.056 16.442 16.688 1.00 67.53 227 PHE C C 1
ATOM 6906 O O . PHE C 1 247 ? 37.991 17.340 17.521 1.00 62.75 227 PHE C O 1
ATOM 6914 N N . ALA C 1 248 ? 38.736 15.308 16.888 1.00 68.58 228 ALA C N 1
ATOM 6915 C CA . ALA C 1 248 ? 39.369 14.968 18.177 1.00 69.90 228 ALA C CA 1
ATOM 6916 C C . ALA C 1 248 ? 40.054 16.161 18.846 1.00 70.02 228 ALA C C 1
ATOM 6917 O O . ALA C 1 248 ? 39.777 16.468 20.007 1.00 73.18 228 ALA C O 1
ATOM 6919 N N . THR C 1 249 ? 40.925 16.837 18.099 1.00 67.79 229 THR C N 1
ATOM 6920 C CA . THR C 1 249 ? 41.621 18.024 18.588 1.00 67.31 229 THR C CA 1
ATOM 6921 C C . THR C 1 249 ? 40.676 19.169 18.961 1.00 65.23 229 THR C C 1
ATOM 6922 O O . THR C 1 249 ? 40.901 19.840 19.972 1.00 60.78 229 THR C O 1
ATOM 6926 N N . ILE C 1 250 ? 39.633 19.380 18.150 1.00 65.24 230 ILE C N 1
ATOM 6927 C CA . ILE C 1 250 ? 38.619 20.424 18.413 1.00 63.77 230 ILE C CA 1
ATOM 6928 C C . ILE C 1 250 ? 37.809 20.085 19.665 1.00 62.82 230 ILE C C 1
ATOM 6929 O O . ILE C 1 250 ? 37.510 20.968 20.475 1.00 59.88 230 ILE C O 1
ATOM 6934 N N . GLN C 1 251 ? 37.467 18.802 19.806 1.00 64.64 231 GLN C N 1
ATOM 6935 C CA . GLN C 1 251 ? 36.691 18.308 20.939 1.00 65.58 231 GLN C CA 1
ATOM 6936 C C . GLN C 1 251 ? 37.488 18.416 22.233 1.00 67.79 231 GLN C C 1
ATOM 6937 O O . GLN C 1 251 ? 36.962 18.878 23.253 1.00 64.86 231 GLN C O 1
ATOM 6943 N N . ARG C 1 252 ? 38.758 18.004 22.174 1.00 66.69 232 ARG C N 1
ATOM 6944 C CA . ARG C 1 252 ? 39.664 18.075 23.321 1.00 64.88 232 ARG C CA 1
ATOM 6945 C C . ARG C 1 252 ? 39.775 19.496 23.874 1.00 63.19 232 ARG C C 1
ATOM 6946 O O . ARG C 1 252 ? 39.861 19.682 25.088 1.00 60.84 232 ARG C O 1
ATOM 6954 N N . MET C 1 253 ? 39.774 20.488 22.981 1.00 65.13 233 MET C N 1
ATOM 6955 C CA . MET C 1 253 ? 39.894 21.904 23.367 1.00 62.23 233 MET C CA 1
ATOM 6956 C C . MET C 1 253 ? 38.618 22.398 24.026 1.00 61.26 233 MET C C 1
ATOM 6957 O O . MET C 1 253 ? 38.665 23.130 25.008 1.00 59.84 233 MET C O 1
ATOM 6962 N N . ILE C 1 254 ? 37.479 21.996 23.468 1.00 66.42 234 ILE C N 1
ATOM 6963 C CA . ILE C 1 254 ? 36.166 22.309 24.035 1.00 69.42 234 ILE C CA 1
ATOM 6964 C C . ILE C 1 254 ? 35.997 21.672 25.427 1.00 66.92 234 ILE C C 1
ATOM 6965 O O . ILE C 1 254 ? 35.570 22.345 26.366 1.00 67.56 234 ILE C O 1
ATOM 6970 N N . ASP C 1 255 ? 36.369 20.396 25.552 1.00 63.48 235 ASP C N 1
ATOM 6971 C CA . ASP C 1 255 ? 36.241 19.652 26.815 1.00 64.49 235 ASP C CA 1
ATOM 6972 C C . ASP C 1 255 ? 37.291 20.008 27.876 1.00 65.04 235 ASP C C 1
ATOM 6973 O O . ASP C 1 255 ? 36.965 20.109 29.055 1.00 71.76 235 ASP C O 1
ATOM 6978 N N . GLU C 1 256 ? 38.547 20.168 27.458 1.00 62.97 236 GLU C N 1
ATOM 6979 C CA . GLU C 1 256 ? 39.660 20.394 28.387 1.00 60.31 236 GLU C CA 1
ATOM 6980 C C . GLU C 1 256 ? 39.919 21.869 28.708 1.00 55.86 236 GLU C C 1
ATOM 6981 O O . GLU C 1 256 ? 40.537 22.173 29.727 1.00 56.46 236 GLU C O 1
ATOM 6987 N N . ARG C 1 257 ? 39.455 22.767 27.833 1.00 55.28 237 ARG C N 1
ATOM 6988 C CA . ARG C 1 257 ? 39.557 24.232 28.019 1.00 53.36 237 ARG C CA 1
ATOM 6989 C C . ARG C 1 257 ? 40.963 24.820 28.233 1.00 51.17 237 ARG C C 1
ATOM 6990 O O . ARG C 1 257 ? 41.098 25.730 29.054 1.00 56.53 237 ARG C O 1
ATOM 6998 N N . PRO C 1 258 ? 42.002 24.337 27.508 1.00 49.27 238 PRO C N 1
ATOM 6999 C CA . PRO C 1 258 ? 43.350 24.802 27.865 1.00 45.40 238 PRO C CA 1
ATOM 7000 C C . PRO C 1 258 ? 43.470 26.326 27.769 1.00 44.00 238 PRO C C 1
ATOM 7001 O O . PRO C 1 258 ? 42.706 26.946 27.038 1.00 44.36 238 PRO C O 1
ATOM 7005 N N . LEU C 1 259 ? 44.405 26.912 28.518 1.00 36.70 239 LEU C N 1
ATOM 7006 C CA . LEU C 1 259 ? 44.706 28.334 28.413 1.00 30.29 239 LEU C CA 1
ATOM 7007 C C . LEU C 1 259 ? 45.733 28.494 27.322 1.00 27.54 239 LEU C C 1
ATOM 7008 O O . LEU C 1 259 ? 46.448 27.552 26.995 1.00 27.43 239 LEU C O 1
ATOM 7013 N N . GLY C 1 260 ? 45.822 29.692 26.757 1.00 25.71 240 GLY C N 1
ATOM 7014 C CA . GLY C 1 260 ? 46.802 29.961 25.726 1.00 23.68 240 GLY C CA 1
ATOM 7015 C C . GLY C 1 260 ? 47.167 31.432 25.704 1.00 22.57 240 GLY C C 1
ATOM 7016 O O . GLY C 1 260 ? 46.562 32.239 26.436 1.00 21.95 240 GLY C O 1
ATOM 7017 N N . PRO C 1 261 ? 48.137 31.801 24.848 1.00 22.62 241 PRO C N 1
ATOM 7018 C CA . PRO C 1 261 ? 48.687 33.154 24.790 1.00 21.92 241 PRO C CA 1
ATOM 7019 C C . PRO C 1 261 ? 47.844 34.103 23.904 1.00 20.87 241 PRO C C 1
ATOM 7020 O O . PRO C 1 261 ? 46.995 33.631 23.122 1.00 21.49 241 PRO C O 1
ATOM 7024 N N . LEU C 1 262 ? 48.025 35.406 24.086 1.00 19.33 242 LEU C N 1
ATOM 7025 C CA . LEU C 1 262 ? 47.317 36.395 23.255 1.00 19.53 242 LEU C CA 1
ATOM 7026 C C . LEU C 1 262 ? 48.245 37.036 22.242 1.00 20.74 242 LEU C C 1
ATOM 7027 O O . LEU C 1 262 ? 47.802 37.647 21.257 1.00 20.64 242 LEU C O 1
ATOM 7032 N N . LEU C 1 263 ? 49.530 36.951 22.521 1.00 19.73 243 LEU C N 1
ATOM 7033 C CA . LEU C 1 263 ? 50.545 37.490 21.612 1.00 19.61 243 LEU C CA 1
ATOM 7034 C C . LEU C 1 263 ? 51.531 36.379 21.348 1.00 21.22 243 LEU C C 1
ATOM 7035 O O . LEU C 1 263 ? 51.773 35.527 22.201 1.00 21.77 243 LEU C O 1
ATOM 7040 N N . TYR C 1 264 ? 52.073 36.369 20.139 1.00 20.24 244 TYR C N 1
ATOM 7041 C CA . TYR C 1 264 ? 53.014 35.326 19.739 1.00 19.41 244 TYR C CA 1
ATOM 7042 C C . TYR C 1 264 ? 53.936 35.849 18.647 1.00 20.36 244 TYR C C 1
ATOM 7043 O O . TYR C 1 264 ? 53.818 37.008 18.216 1.00 19.65 244 TYR C O 1
ATOM 7052 N N . GLY C 1 265 ? 54.874 35.007 18.226 1.00 19.32 245 GLY C N 1
ATOM 7053 C CA . GLY C 1 265 ? 55.856 35.453 17.230 1.00 19.37 245 GLY C CA 1
ATOM 7054 C C . GLY C 1 265 ? 57.036 36.085 17.938 1.00 20.59 245 GLY C C 1
ATOM 7055 O O . GLY C 1 265 ? 57.599 35.496 18.858 1.00 23.40 245 GLY C O 1
ATOM 7056 N N . SER C 1 266 ? 57.444 37.258 17.481 1.00 21.83 246 SER C N 1
ATOM 7057 C CA . SER C 1 266 ? 58.563 37.945 18.082 1.00 22.53 246 SER C CA 1
ATOM 7058 C C . SER C 1 266 ? 58.066 38.911 19.161 1.00 22.22 246 SER C C 1
ATOM 7059 O O . SER C 1 266 ? 57.181 39.720 18.887 1.00 19.42 246 SER C O 1
ATOM 7062 N N A ARG C 1 267 ? 58.686 38.870 20.308 0.50 20.63 247 ARG C N 1
ATOM 7063 N N B ARG C 1 267 ? 58.647 38.860 20.359 0.50 19.92 247 ARG C N 1
ATOM 7064 C CA A ARG C 1 267 ? 58.312 39.806 21.346 0.50 21.49 247 ARG C CA 1
ATOM 7065 C CA B ARG C 1 267 ? 58.284 39.838 21.400 0.50 20.19 247 ARG C CA 1
ATOM 7066 C C A ARG C 1 267 ? 58.528 41.253 20.950 0.50 21.55 247 ARG C C 1
ATOM 7067 C C B ARG C 1 267 ? 58.524 41.276 21.010 0.50 19.67 247 ARG C C 1
ATOM 7068 O O A ARG C 1 267 ? 57.892 42.123 21.471 0.50 20.28 247 ARG C O 1
ATOM 7069 O O B ARG C 1 267 ? 57.865 42.186 21.507 0.50 17.35 247 ARG C O 1
ATOM 7084 N N . LEU C 1 268 ? 59.457 41.486 20.089 1.00 22.27 248 LEU C N 1
ATOM 7085 C CA . LEU C 1 268 ? 59.761 42.813 19.587 1.00 24.90 248 LEU C CA 1
ATOM 7086 C C . LEU C 1 268 ? 58.728 43.379 18.640 1.00 26.02 248 LEU C C 1
ATOM 7087 O O . LEU C 1 268 ? 58.669 44.597 18.459 1.00 25.36 248 LEU C O 1
ATOM 7092 N N . ASP C 1 269 ? 57.899 42.512 18.047 1.00 25.20 249 ASP C N 1
ATOM 7093 C CA . ASP C 1 269 ? 56.929 42.944 17.047 1.00 26.60 249 ASP C CA 1
ATOM 7094 C C . ASP C 1 269 ? 55.851 41.838 16.933 1.00 26.65 249 ASP C C 1
ATOM 7095 O O . ASP C 1 269 ? 55.770 41.105 15.921 1.00 23.69 249 ASP C O 1
ATOM 7100 N N . PRO C 1 270 ? 55.013 41.707 17.989 1.00 22.81 250 PRO C N 1
ATOM 7101 C CA . PRO C 1 270 ? 54.157 40.528 18.124 1.00 19.35 250 PRO C CA 1
ATOM 7102 C C . PRO C 1 270 ? 52.998 40.460 17.166 1.00 18.29 250 PRO C C 1
ATOM 7103 O O . PRO C 1 270 ? 52.412 41.508 16.798 1.00 18.36 250 PRO C O 1
ATOM 7107 N N . TYR C 1 271 ? 52.642 39.218 16.845 1.00 17.45 251 TYR C N 1
ATOM 7108 C CA . TYR C 1 271 ? 51.354 38.861 16.240 1.00 17.61 251 TYR C CA 1
ATOM 7109 C C . TYR C 1 271 ? 50.333 38.747 17.370 1.00 18.95 251 TYR C C 1
ATOM 7110 O O . TYR C 1 271 ? 50.697 38.533 18.539 1.00 21.22 251 TYR C O 1
ATOM 7119 N N . MET C 1 272 ? 49.071 38.922 17.026 1.00 18.86 252 MET C N 1
ATOM 7120 C CA . MET C 1 272 ? 48.042 38.792 18.052 1.00 19.51 252 MET C CA 1
ATOM 7121 C C . MET C 1 272 ? 46.945 37.817 17.723 1.00 20.08 252 MET C C 1
ATOM 7122 O O . MET C 1 272 ? 46.650 37.546 16.558 1.00 18.97 252 MET C O 1
ATOM 7127 N N . ARG C 1 273 ? 46.343 37.271 18.770 1.00 19.32 253 ARG C N 1
ATOM 7128 C CA . ARG C 1 273 ? 45.078 36.563 18.633 1.00 22.54 253 ARG C CA 1
ATOM 7129 C C . ARG C 1 273 ? 44.134 37.004 19.725 1.00 22.32 253 ARG C C 1
ATOM 7130 O O . ARG C 1 273 ? 44.354 36.702 20.920 1.00 24.57 253 ARG C O 1
ATOM 7138 N N . LEU C 1 274 ? 43.083 37.712 19.314 1.00 19.76 254 LEU C N 1
ATOM 7139 C CA . LEU C 1 274 ? 42.190 38.374 20.269 1.00 19.61 254 LEU C CA 1
ATOM 7140 C C . LEU C 1 274 ? 40.741 38.147 19.929 1.00 20.96 254 LEU C C 1
ATOM 7141 O O . LEU C 1 274 ? 40.341 38.127 18.753 1.00 20.33 254 LEU C O 1
ATOM 7146 N N . ASP C 1 275 ? 39.932 37.923 20.956 1.00 17.78 255 ASP C N 1
ATOM 7147 C CA . ASP C 1 275 ? 38.472 37.911 20.719 1.00 17.54 255 ASP C CA 1
ATOM 7148 C C . ASP C 1 275 ? 37.808 38.245 22.041 1.00 16.70 255 ASP C C 1
ATOM 7149 O O . ASP C 1 275 ? 37.392 37.335 22.756 1.00 18.42 255 ASP C O 1
ATOM 7154 N N . PRO C 1 276 ? 37.746 39.539 22.371 1.00 16.25 256 PRO C N 1
ATOM 7155 C CA . PRO C 1 276 ? 37.365 39.919 23.726 1.00 17.01 256 PRO C CA 1
ATOM 7156 C C . PRO C 1 276 ? 36.005 39.353 24.144 1.00 17.63 256 PRO C C 1
ATOM 7157 O O . PRO C 1 276 ? 35.830 38.983 25.313 1.00 17.44 256 PRO C O 1
ATOM 7161 N N . TYR C 1 277 ? 35.050 39.283 23.221 1.00 18.28 257 TYR C N 1
ATOM 7162 C CA . TYR C 1 277 ? 33.689 38.806 23.597 1.00 19.07 257 TYR C CA 1
ATOM 7163 C C . TYR C 1 277 ? 33.722 37.375 24.101 1.00 18.64 257 TYR C C 1
ATOM 7164 O O . TYR C 1 277 ? 32.887 36.993 24.917 1.00 19.55 257 TYR C O 1
ATOM 7173 N N . PHE C 1 278 ? 34.719 36.609 23.675 1.00 18.30 258 PHE C N 1
ATOM 7174 C CA . PHE C 1 278 ? 34.825 35.210 24.034 1.00 18.04 258 PHE C CA 1
ATOM 7175 C C . PHE C 1 278 ? 35.989 34.898 24.975 1.00 16.45 258 PHE C C 1
ATOM 7176 O O . PHE C 1 278 ? 36.418 33.723 25.065 1.00 16.93 258 PHE C O 1
ATOM 7184 N N . THR C 1 279 ? 36.468 35.925 25.688 1.00 16.56 259 THR C N 1
ATOM 7185 C CA . THR C 1 279 ? 37.668 35.801 26.498 1.00 16.70 259 THR C CA 1
ATOM 7186 C C . THR C 1 279 ? 37.356 35.877 27.999 1.00 16.12 259 THR C C 1
ATOM 7187 O O . THR C 1 279 ? 36.522 36.678 28.425 1.00 18.17 259 THR C O 1
ATOM 7191 N N . SER C 1 280 ? 37.985 34.999 28.759 1.00 17.92 260 SER C N 1
ATOM 7192 C CA . SER C 1 280 ? 38.025 35.184 30.238 1.00 19.23 260 SER C CA 1
ATOM 7193 C C . SER C 1 280 ? 39.423 34.907 30.760 1.00 17.76 260 SER C C 1
ATOM 7194 O O . SER C 1 280 ? 40.256 34.343 30.069 1.00 19.73 260 SER C O 1
ATOM 7197 N N . VAL C 1 281 ? 39.704 35.336 32.001 1.00 17.99 261 VAL C N 1
ATOM 7198 C CA . VAL C 1 281 ? 41.032 35.130 32.583 1.00 18.04 261 VAL C CA 1
ATOM 7199 C C . VAL C 1 281 ? 40.756 34.600 34.010 1.00 19.85 261 VAL C C 1
ATOM 7200 O O . VAL C 1 281 ? 39.921 35.153 34.713 1.00 21.57 261 VAL C O 1
ATOM 7204 N N . PRO C 1 282 ? 41.435 33.528 34.400 1.00 22.65 262 PRO C N 1
ATOM 7205 C CA . PRO C 1 282 ? 41.306 33.015 35.783 1.00 23.27 262 PRO C CA 1
ATOM 7206 C C . PRO C 1 282 ? 41.455 34.144 36.818 1.00 23.98 262 PRO C C 1
ATOM 7207 O O . PRO C 1 282 ? 42.372 34.977 36.730 1.00 22.32 262 PRO C O 1
ATOM 7211 N N . GLN C 1 283 ? 40.529 34.176 37.777 1.00 23.60 263 GLN C N 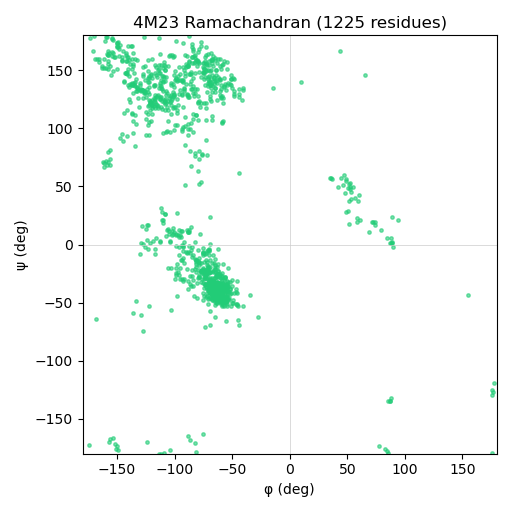1
ATOM 7212 C CA . GLN C 1 283 ? 40.455 35.257 38.760 1.00 27.37 263 GLN C CA 1
ATOM 7213 C C . GLN C 1 283 ? 41.746 35.456 39.532 1.00 24.79 263 GLN C C 1
ATOM 7214 O O . GLN C 1 283 ? 42.098 36.590 39.823 1.00 26.07 263 GLN C O 1
ATOM 7220 N N . ASP C 1 284 ? 42.435 34.361 39.840 1.00 26.31 264 ASP C N 1
ATOM 7221 C CA . ASP C 1 284 ? 43.634 34.398 40.682 1.00 27.78 264 ASP C CA 1
ATOM 7222 C C . ASP C 1 284 ? 44.858 34.963 39.953 1.00 26.71 264 ASP C C 1
ATOM 7223 O O . ASP C 1 284 ? 45.794 35.476 40.588 1.00 25.41 264 ASP C O 1
ATOM 7228 N N . ASP C 1 285 ? 44.838 34.897 38.619 1.00 23.94 265 ASP C N 1
ATOM 7229 C CA . ASP C 1 285 ? 45.967 35.385 37.816 1.00 23.91 265 ASP C CA 1
ATOM 7230 C C . ASP C 1 285 ? 45.872 36.913 37.628 1.00 23.99 265 ASP C C 1
ATOM 7231 O O . ASP C 1 285 ? 45.454 37.408 36.577 1.00 22.15 265 ASP C O 1
ATOM 7236 N N . THR C 1 286 ? 46.224 37.657 38.680 1.00 25.06 266 THR C N 1
ATOM 7237 C CA . THR C 1 286 ? 46.213 39.122 38.679 1.00 25.99 266 THR C CA 1
ATOM 7238 C C . THR C 1 286 ? 47.035 39.750 37.554 1.00 23.32 266 THR C C 1
ATOM 7239 O O . THR C 1 286 ? 46.605 40.713 36.929 1.00 23.34 266 THR C O 1
ATOM 7243 N N . ASP C 1 287 ? 48.227 39.225 37.329 1.00 23.42 267 ASP C N 1
ATOM 7244 C CA . ASP C 1 287 ? 49.103 39.816 36.321 1.00 24.93 267 ASP C CA 1
ATOM 7245 C C . ASP C 1 287 ? 48.537 39.616 34.917 1.00 22.78 267 ASP C C 1
ATOM 7246 O O . ASP C 1 287 ? 48.615 40.543 34.088 1.00 21.82 267 ASP C O 1
ATOM 7251 N N . ALA C 1 288 ? 47.982 38.430 34.660 1.00 22.14 268 ALA C N 1
ATOM 7252 C CA . ALA C 1 288 ? 47.355 38.133 33.342 1.00 21.32 268 ALA C CA 1
ATOM 7253 C C . ALA C 1 288 ? 46.153 39.042 33.133 1.00 22.23 268 ALA C C 1
ATOM 7254 O O . ALA C 1 288 ? 45.990 39.610 32.053 1.00 19.45 268 ALA C O 1
ATOM 7256 N N . ARG C 1 289 ? 45.312 39.204 34.164 1.00 18.64 269 ARG C N 1
ATOM 7257 C CA . ARG C 1 289 ? 44.153 40.056 34.050 1.00 21.77 269 ARG C CA 1
ATOM 7258 C C . ARG C 1 289 ? 44.568 41.470 33.688 1.00 20.36 269 ARG C C 1
ATOM 7259 O O . ARG C 1 289 ? 43.987 42.088 32.782 1.00 21.97 269 ARG C O 1
ATOM 7267 N N . ARG C 1 290 ? 45.567 41.988 34.401 1.00 21.91 270 ARG C N 1
ATOM 7268 C CA . ARG C 1 290 ? 46.011 43.358 34.192 1.00 22.75 270 ARG C CA 1
ATOM 7269 C C . ARG C 1 290 ? 46.568 43.531 32.760 1.00 20.46 270 ARG C C 1
ATOM 7270 O O . ARG C 1 290 ? 46.216 44.478 32.080 1.00 19.94 270 ARG C O 1
ATOM 7278 N N . ALA C 1 291 ? 47.394 42.582 32.332 1.00 19.42 271 ALA C N 1
ATOM 7279 C CA . ALA C 1 291 ? 48.027 42.645 31.012 1.00 19.24 271 ALA C CA 1
ATOM 7280 C C . ALA C 1 291 ? 46.971 42.597 29.908 1.00 19.00 271 ALA C C 1
ATOM 7281 O O . ALA C 1 291 ? 47.021 43.386 28.968 1.00 18.08 271 ALA C O 1
ATOM 7283 N N . TYR C 1 292 ? 46.018 41.668 30.042 1.00 19.14 272 TYR C N 1
ATOM 7284 C CA . TYR C 1 292 ? 44.906 41.569 29.074 1.00 19.88 272 TYR C CA 1
ATOM 7285 C C . TYR C 1 292 ? 44.083 42.858 29.026 1.00 19.87 272 TYR C C 1
ATOM 7286 O O . TYR C 1 292 ? 43.777 43.384 27.946 1.00 17.72 272 TYR C O 1
ATOM 7295 N N . ASP C 1 293 ? 43.748 43.403 30.195 1.00 19.47 273 ASP C N 1
ATOM 7296 C CA . ASP C 1 293 ? 42.981 44.627 30.226 1.00 20.94 273 ASP C CA 1
ATOM 7297 C C . ASP C 1 293 ? 43.728 45.777 29.514 1.00 18.68 273 ASP C C 1
ATOM 7298 O O . ASP C 1 293 ? 43.107 46.537 28.792 1.00 18.53 273 ASP C O 1
ATOM 7303 N N . ALA C 1 294 ? 45.051 45.839 29.679 1.00 18.01 274 ALA C N 1
ATOM 7304 C CA . ALA C 1 294 ? 45.897 46.842 29.008 1.00 17.40 274 ALA C CA 1
ATOM 7305 C C . ALA C 1 294 ? 45.846 46.598 27.492 1.00 16.83 274 ALA C C 1
ATOM 7306 O O . ALA C 1 294 ? 45.568 47.528 26.717 1.00 17.60 274 ALA C O 1
ATOM 7308 N N . LEU C 1 295 ? 46.104 45.354 27.079 1.00 16.76 275 LEU C N 1
ATOM 7309 C CA . LEU C 1 295 ? 46.046 45.025 25.622 1.00 16.49 275 LEU C CA 1
ATOM 7310 C C . LEU C 1 295 ? 44.690 45.368 24.959 1.00 17.22 275 LEU C C 1
ATOM 7311 O O . LEU C 1 295 ? 44.635 45.974 23.862 1.00 15.63 275 LEU C O 1
ATOM 7316 N N . PHE C 1 296 ? 43.609 44.976 25.634 1.00 16.58 276 PHE C N 1
ATOM 7317 C CA . PHE C 1 296 ? 42.290 45.305 25.170 1.00 17.17 276 PHE C CA 1
ATOM 7318 C C . PHE C 1 296 ? 42.136 46.819 24.958 1.00 17.09 276 PHE C C 1
ATOM 7319 O O . PHE C 1 296 ? 41.608 47.246 23.940 1.00 16.96 276 PHE C O 1
ATOM 7327 N N . LYS C 1 297 ? 42.590 47.636 25.905 1.00 17.67 277 LYS C N 1
ATOM 7328 C CA . LYS C 1 297 ? 42.332 49.076 25.803 1.00 17.65 277 LYS C CA 1
ATOM 7329 C C . LYS C 1 297 ? 43.183 49.681 24.670 1.00 17.34 277 LYS C C 1
ATOM 7330 O O . LYS C 1 297 ? 42.714 50.560 23.948 1.00 19.29 277 LYS C O 1
ATOM 7336 N N . VAL C 1 298 ? 44.408 49.186 24.534 1.00 16.79 278 VAL C N 1
ATOM 7337 C CA . VAL C 1 298 ? 45.332 49.568 23.459 1.00 17.44 278 VAL C CA 1
ATOM 7338 C C . VAL C 1 298 ? 44.697 49.268 22.091 1.00 17.34 278 VAL C C 1
ATOM 7339 O O . VAL C 1 298 ? 44.625 50.171 21.233 1.00 17.39 278 VAL C O 1
ATOM 7343 N N . VAL C 1 299 ? 44.238 48.042 21.888 1.00 16.79 279 VAL C N 1
ATOM 7344 C CA . VAL C 1 299 ? 43.669 47.669 20.571 1.00 17.48 279 VAL C CA 1
ATOM 7345 C C . VAL C 1 299 ? 42.367 48.437 20.344 1.00 18.08 279 VAL C C 1
ATOM 7346 O O . VAL C 1 299 ? 42.157 48.978 19.242 1.00 18.17 279 VAL C O 1
ATOM 7350 N N . ASP C 1 300 ? 41.514 48.531 21.390 1.00 18.48 280 ASP C N 1
ATOM 7351 C CA . ASP C 1 300 ? 40.240 49.211 21.223 1.00 20.34 280 ASP C CA 1
ATOM 7352 C C . ASP C 1 300 ? 40.443 50.671 20.789 1.00 19.42 280 ASP C C 1
ATOM 7353 O O . ASP C 1 300 ? 39.729 51.182 19.903 1.00 20.61 280 ASP C O 1
ATOM 7358 N N . SER C 1 301 ? 41.404 51.350 21.403 1.00 20.35 281 SER C N 1
ATOM 7359 C CA . SER C 1 301 ? 41.619 52.754 21.124 1.00 22.26 281 SER C CA 1
ATOM 7360 C C . SER C 1 301 ? 42.221 52.980 19.744 1.00 22.53 281 SER C C 1
ATOM 7361 O O . SER C 1 301 ? 42.069 54.062 19.199 1.00 21.97 281 SER C O 1
ATOM 7364 N N . GLY C 1 302 ? 42.858 51.955 19.170 1.00 19.83 282 GLY C N 1
ATOM 7365 C CA . GLY C 1 302 ? 43.493 52.098 17.856 1.00 20.86 282 GLY C CA 1
ATOM 7366 C C . GLY C 1 302 ? 42.628 51.690 16.674 1.00 21.30 282 GLY C C 1
ATOM 7367 O O . GLY C 1 302 ? 43.092 51.768 15.527 1.00 21.34 282 GLY C O 1
ATOM 7368 N N . MET C 1 303 ? 41.397 51.240 16.931 1.00 20.58 283 MET C N 1
ATOM 7369 C CA . MET C 1 303 ? 40.459 50.801 15.867 1.00 20.64 283 MET C CA 1
ATOM 7370 C C . MET C 1 303 ? 40.200 51.959 14.907 1.00 22.67 283 MET C C 1
ATOM 7371 O O . MET C 1 303 ? 39.960 53.095 15.337 1.00 22.83 283 MET C O 1
ATOM 7376 N N . ARG C 1 304 ? 40.268 51.661 13.608 1.00 22.85 284 ARG C N 1
ATOM 7377 C CA . ARG C 1 304 ? 40.067 52.646 12.557 1.00 25.83 284 ARG C CA 1
ATOM 7378 C C . ARG C 1 304 ? 38.937 52.204 11.638 1.00 25.45 284 ARG C C 1
ATOM 7379 O O . ARG C 1 304 ? 38.702 51.011 11.403 1.00 22.67 284 ARG C O 1
ATOM 7387 N N . GLU C 1 305 ? 38.240 53.179 11.082 1.00 23.98 285 GLU C N 1
ATOM 7388 C CA . GLU C 1 305 ? 37.301 52.879 10.009 1.00 25.25 285 GLU C CA 1
ATOM 7389 C C . GLU C 1 305 ? 38.000 52.778 8.669 1.00 25.55 285 GLU C C 1
ATOM 7390 O O . GLU C 1 305 ? 38.782 53.658 8.293 1.00 27.99 285 GLU C O 1
ATOM 7396 N N . VAL C 1 306 ? 37.722 51.698 7.956 1.00 23.73 286 VAL C N 1
ATOM 7397 C CA . VAL C 1 306 ? 38.366 51.458 6.667 1.00 24.09 286 VAL C CA 1
ATOM 7398 C C . VAL C 1 306 ? 37.315 51.450 5.570 1.00 24.23 286 VAL C C 1
ATOM 7399 O O . VAL C 1 306 ? 36.315 50.736 5.647 1.00 25.13 286 VAL C O 1
ATOM 7403 N N . VAL C 1 307 ? 37.576 52.241 4.534 1.00 26.61 287 VAL C N 1
ATOM 7404 C CA . VAL C 1 307 ? 36.650 52.374 3.407 1.00 28.11 287 VAL C CA 1
ATOM 7405 C C . VAL C 1 307 ? 36.823 51.185 2.495 1.00 27.04 287 VAL C C 1
ATOM 7406 O O . VAL C 1 307 ? 37.941 50.912 2.021 1.00 27.92 287 VAL C O 1
ATOM 7410 N N . ALA C 1 308 ? 35.740 50.455 2.274 1.00 24.73 288 ALA C N 1
ATOM 7411 C CA . ALA C 1 308 ? 35.742 49.470 1.213 1.00 25.31 288 ALA C CA 1
ATOM 7412 C C . ALA C 1 308 ? 34.417 49.628 0.495 1.00 25.50 288 ALA C C 1
ATOM 7413 O O . ALA C 1 308 ? 33.370 49.104 0.920 1.00 24.11 288 ALA C O 1
ATOM 7415 N N . ASP C 1 309 ? 34.483 50.391 -0.586 1.00 23.79 289 ASP C N 1
ATOM 7416 C CA . ASP C 1 309 ? 33.322 50.712 -1.388 1.00 23.31 289 ASP C CA 1
ATOM 7417 C C . ASP C 1 309 ? 33.251 49.816 -2.610 1.00 21.50 289 ASP C C 1
ATOM 7418 O O . ASP C 1 309 ? 34.142 48.976 -2.837 1.00 19.34 289 ASP C O 1
ATOM 7423 N N . GLN C 1 310 ? 32.168 49.934 -3.384 1.00 20.73 290 GLN C N 1
ATOM 7424 C CA . GLN C 1 310 ? 32.063 49.175 -4.629 1.00 21.02 290 GLN C CA 1
ATOM 7425 C C . GLN C 1 310 ? 33.377 49.220 -5.404 1.00 21.55 290 GLN C C 1
ATOM 7426 O O . GLN C 1 310 ? 33.953 50.294 -5.613 1.00 21.52 290 GLN C O 1
ATOM 7432 N N . GLY C 1 311 ? 33.868 48.049 -5.806 1.00 20.96 291 GLY C N 1
ATOM 7433 C CA . GLY C 1 311 ? 35.120 47.986 -6.569 1.00 21.73 291 GLY C CA 1
ATOM 7434 C C . GLY C 1 311 ? 36.384 47.856 -5.725 1.00 19.92 291 GLY C C 1
ATOM 7435 O O . GLY C 1 311 ? 37.501 47.782 -6.285 1.00 19.64 291 GLY C O 1
ATOM 7436 N N . ASP C 1 312 ? 36.234 47.864 -4.385 1.00 18.97 292 ASP C N 1
ATOM 7437 C CA . ASP C 1 312 ? 37.419 47.804 -3.489 1.00 18.72 292 ASP C CA 1
ATOM 7438 C C . ASP C 1 312 ? 37.591 46.370 -3.008 1.00 17.81 292 ASP C C 1
ATOM 7439 O O . ASP C 1 312 ? 36.591 45.696 -2.730 1.00 17.03 292 ASP C O 1
ATOM 7444 N N . VAL C 1 313 ? 38.839 45.916 -2.914 1.00 15.59 293 VAL C N 1
ATOM 7445 C CA . VAL C 1 313 ? 39.162 44.611 -2.275 1.00 16.45 293 VAL C CA 1
ATOM 7446 C C . VAL C 1 313 ? 40.096 44.895 -1.101 1.00 15.63 293 VAL C C 1
ATOM 7447 O O . VAL C 1 313 ? 41.174 45.438 -1.259 1.00 15.19 293 VAL C O 1
ATOM 7451 N N . LEU C 1 314 ? 39.609 44.570 0.099 1.00 16.07 294 LEU C N 1
ATOM 7452 C CA . LEU C 1 314 ? 40.305 44.754 1.377 1.00 15.48 294 LEU C CA 1
ATOM 7453 C C . LEU C 1 314 ? 40.992 43.457 1.775 1.00 15.19 294 LEU C C 1
ATOM 7454 O O . LEU C 1 314 ? 40.377 42.387 1.743 1.00 15.98 294 LEU C O 1
ATOM 7459 N N . PHE C 1 315 ? 42.287 43.557 2.115 1.00 13.86 295 PHE C N 1
ATOM 7460 C CA . PHE C 1 315 ? 43.101 42.421 2.545 1.00 14.60 295 PHE C CA 1
ATOM 7461 C C . PHE C 1 315 ? 43.430 42.654 4.012 1.00 14.33 295 PHE C C 1
ATOM 7462 O O . PHE C 1 315 ? 44.013 43.677 4.326 1.00 16.82 295 PHE C O 1
ATOM 7470 N N . ILE C 1 316 ? 43.110 41.695 4.880 1.00 14.83 296 ILE C N 1
ATOM 7471 C CA . ILE C 1 316 ? 43.368 41.850 6.316 1.00 14.80 296 ILE C CA 1
ATOM 7472 C C . ILE C 1 316 ? 44.380 40.768 6.700 1.00 14.15 296 ILE C C 1
ATOM 7473 O O . ILE C 1 316 ? 44.205 39.596 6.347 1.00 16.37 296 ILE C O 1
ATOM 7478 N N . ASP C 1 317 ? 45.471 41.185 7.331 1.00 14.09 297 ASP C N 1
ATOM 7479 C CA . ASP C 1 317 ? 46.434 40.289 7.944 1.00 14.11 297 ASP C CA 1
ATOM 7480 C C . ASP C 1 317 ? 45.923 39.814 9.302 1.00 14.00 297 ASP C C 1
ATOM 7481 O O . ASP C 1 317 ? 45.875 40.603 10.237 1.00 13.70 297 ASP C O 1
ATOM 7486 N N . ASN C 1 318 ? 45.506 38.551 9.386 1.00 12.88 298 ASN C N 1
ATOM 7487 C CA . ASN C 1 318 ? 44.830 38.048 10.594 1.00 13.93 298 ASN C CA 1
ATOM 7488 C C . ASN C 1 318 ? 45.844 37.827 11.738 1.00 15.09 298 ASN C C 1
ATOM 7489 O O . ASN C 1 318 ? 45.417 37.521 12.868 1.00 15.72 298 ASN C O 1
ATOM 7494 N N . HIS C 1 319 ? 47.144 37.975 11.457 1.00 15.25 299 HIS C N 1
ATOM 7495 C CA . HIS C 1 319 ? 48.173 38.016 12.519 1.00 16.76 299 HIS C CA 1
ATOM 7496 C C . HIS C 1 319 ? 48.389 39.407 13.085 1.00 16.00 299 HIS C C 1
ATOM 7497 O O . HIS C 1 319 ? 48.855 39.531 14.214 1.00 16.22 299 HIS C O 1
ATOM 7504 N N . ARG C 1 320 ? 48.124 40.451 12.298 1.00 15.17 300 ARG C N 1
ATOM 7505 C CA . ARG C 1 320 ? 48.506 41.798 12.672 1.00 16.72 300 ARG C CA 1
ATOM 7506 C C . ARG C 1 320 ? 47.314 42.725 12.845 1.00 16.78 300 ARG C C 1
ATOM 7507 O O . ARG C 1 320 ? 47.484 43.880 13.222 1.00 19.02 300 ARG C O 1
ATOM 7515 N N . ALA C 1 321 ? 46.123 42.230 12.568 1.00 15.62 301 ALA C N 1
ATOM 7516 C CA . ALA C 1 321 ? 44.919 43.072 12.724 1.00 15.78 301 ALA C CA 1
ATOM 7517 C C . ALA C 1 321 ? 43.734 42.274 13.255 1.00 14.04 301 ALA C C 1
ATOM 7518 O O . ALA C 1 321 ? 43.597 41.085 12.963 1.00 15.36 301 ALA C O 1
ATOM 7520 N N . VAL C 1 322 ? 42.905 42.975 14.032 1.00 13.76 302 VAL C N 1
ATOM 7521 C CA . VAL C 1 322 ? 41.565 42.535 14.378 1.00 14.02 302 VAL C CA 1
ATOM 7522 C C . VAL C 1 322 ? 40.620 43.326 13.508 1.00 15.55 302 VAL C C 1
ATOM 7523 O O . VAL C 1 322 ? 40.985 44.391 12.978 1.00 17.08 302 VAL C O 1
ATOM 7527 N N . HIS C 1 323 ? 39.385 42.864 13.384 1.00 15.51 303 HIS C N 1
ATOM 7528 C CA . HIS C 1 323 ? 38.455 43.613 12.560 1.00 17.58 303 HIS C CA 1
ATOM 7529 C C . HIS C 1 323 ? 37.064 43.526 13.126 1.00 18.06 303 HIS C C 1
ATOM 7530 O O . HIS C 1 323 ? 36.727 42.613 13.913 1.00 19.44 303 HIS C O 1
ATOM 7537 N N . GLY C 1 324 ? 36.228 44.469 12.755 1.00 20.87 304 GLY C N 1
ATOM 7538 C CA . GLY C 1 324 ? 34.826 44.377 13.135 1.00 26.01 304 GLY C CA 1
ATOM 7539 C C . GLY C 1 324 ? 33.951 45.046 12.097 1.00 34.20 304 GLY C C 1
ATOM 7540 O O . GLY C 1 324 ? 34.423 45.491 11.024 1.00 30.83 304 GLY C O 1
ATOM 7541 N N . ARG C 1 325 ? 32.671 45.142 12.426 1.00 41.09 305 ARG C N 1
ATOM 7542 C CA . ARG C 1 325 ? 31.683 45.702 11.507 1.00 49.89 305 ARG C CA 1
ATOM 7543 C C . ARG C 1 325 ? 30.802 46.709 12.234 1.00 52.63 305 ARG C C 1
ATOM 7544 O O . ARG C 1 325 ? 30.310 46.436 13.333 1.00 50.38 305 ARG C O 1
ATOM 7552 N N . LEU C 1 326 ? 30.617 47.875 11.619 1.00 55.51 306 LEU C N 1
ATOM 7553 C CA . LEU C 1 326 ? 29.675 48.863 12.137 1.00 58.55 306 LEU C CA 1
ATOM 7554 C C . LEU C 1 326 ? 28.223 48.447 11.832 1.00 58.11 306 LEU C C 1
ATOM 7555 O O . LEU C 1 326 ? 27.967 47.790 10.805 1.00 50.98 306 LEU C O 1
ATOM 7560 N N . PRO C 1 327 ? 27.277 48.809 12.734 1.00 59.16 307 PRO C N 1
ATOM 7561 C CA . PRO C 1 327 ? 25.860 48.515 12.490 1.00 58.14 307 PRO C CA 1
ATOM 7562 C C . PRO C 1 327 ? 25.302 49.422 11.394 1.00 56.43 307 PRO C C 1
ATOM 7563 O O . PRO C 1 327 ? 25.777 50.546 11.211 1.00 57.28 307 PRO C O 1
ATOM 7567 N N . PHE C 1 328 ? 24.322 48.926 10.652 1.00 58.25 308 PHE C N 1
ATOM 7568 C CA . PHE C 1 328 ? 23.678 49.726 9.618 1.00 58.79 308 PHE C CA 1
ATOM 7569 C C . PHE C 1 328 ? 22.264 49.236 9.333 1.00 59.19 308 PHE C C 1
ATOM 7570 O O . PHE C 1 328 ? 21.979 48.036 9.418 1.00 57.84 308 PHE C O 1
ATOM 7578 N N . GLN C 1 329 ? 21.388 50.183 9.010 1.00 61.33 309 GLN C N 1
ATOM 7579 C CA . GLN C 1 329 ? 20.041 49.878 8.551 1.00 59.56 309 GLN C CA 1
ATOM 7580 C C . GLN C 1 329 ? 20.066 49.201 7.178 1.00 56.76 309 GLN C C 1
ATOM 7581 O O . GLN C 1 329 ? 20.400 49.832 6.173 1.00 55.57 309 GLN C O 1
ATOM 7587 N N . ALA C 1 330 ? 19.720 47.914 7.147 1.00 54.80 310 ALA C N 1
ATOM 7588 C CA . ALA C 1 330 ? 19.559 47.187 5.888 1.00 55.27 310 ALA C CA 1
ATOM 7589 C C . ALA C 1 330 ? 18.201 47.513 5.268 1.00 55.58 310 ALA C C 1
ATOM 7590 O O . ALA C 1 330 ? 17.283 47.926 5.976 1.00 53.36 310 ALA C O 1
ATOM 7592 N N . ARG C 1 331 ? 18.085 47.332 3.952 1.00 54.26 311 ARG C N 1
ATOM 7593 C CA . ARG C 1 331 ? 16.828 47.557 3.242 1.00 55.51 311 ARG C CA 1
ATOM 7594 C C . ARG C 1 331 ? 16.120 46.247 2.889 1.00 56.21 311 ARG C C 1
ATOM 7595 O O . ARG C 1 331 ? 14.910 46.238 2.634 1.00 57.38 311 ARG C O 1
ATOM 7603 N N . TYR C 1 332 ? 16.877 45.149 2.883 1.00 53.57 312 TYR C N 1
ATOM 7604 C CA . TYR C 1 332 ? 16.377 43.807 2.533 1.00 51.54 312 TYR C CA 1
ATOM 7605 C C . TYR C 1 332 ? 15.623 43.792 1.197 1.00 51.67 312 TYR C C 1
ATOM 7606 O O . TYR C 1 332 ? 14.639 43.073 1.035 1.00 50.54 312 TYR C O 1
ATOM 7615 N N . ASP C 1 333 ? 16.112 44.578 0.240 1.00 50.56 313 ASP C N 1
ATOM 7616 C CA . ASP C 1 333 ? 15.391 44.826 -1.015 1.00 51.78 313 ASP C CA 1
ATOM 7617 C C . ASP C 1 333 ? 16.193 44.499 -2.290 1.00 49.61 313 ASP C C 1
ATOM 7618 O O . ASP C 1 333 ? 15.808 44.910 -3.391 1.00 49.21 313 ASP C O 1
ATOM 7623 N N . GLY C 1 334 ? 17.313 43.787 -2.141 1.00 47.11 314 GLY C N 1
ATOM 7624 C CA . GLY C 1 334 ? 18.159 43.426 -3.290 1.00 40.32 314 GLY C CA 1
ATOM 7625 C C . GLY C 1 334 ? 19.189 44.490 -3.642 1.00 38.33 314 GLY C C 1
ATOM 7626 O O . GLY C 1 334 ? 19.960 44.337 -4.591 1.00 34.79 314 GLY C O 1
ATOM 7627 N N . THR C 1 335 ? 19.214 45.567 -2.863 1.00 36.09 315 THR C N 1
ATOM 7628 C CA . THR C 1 335 ? 20.126 46.670 -3.107 1.00 35.18 315 THR C CA 1
ATOM 7629 C C . THR C 1 335 ? 21.187 46.778 -1.992 1.00 32.82 315 THR C C 1
ATOM 7630 O O . THR C 1 335 ? 21.990 47.712 -2.000 1.00 31.48 315 THR C O 1
ATOM 7634 N N . ASP C 1 336 ? 21.172 45.846 -1.033 1.00 32.15 316 ASP C N 1
ATOM 7635 C CA . ASP C 1 336 ? 21.999 45.977 0.179 1.00 32.97 316 ASP C CA 1
ATOM 7636 C C . ASP C 1 336 ? 23.472 45.722 -0.130 1.00 30.63 316 ASP C C 1
ATOM 7637 O O . ASP C 1 336 ? 23.792 45.084 -1.138 1.00 28.50 316 ASP C O 1
ATOM 7642 N N . ARG C 1 337 ? 24.334 46.241 0.743 1.00 30.68 317 ARG C N 1
ATOM 7643 C CA . ARG C 1 337 ? 25.762 45.954 0.763 1.00 28.17 317 ARG C CA 1
ATOM 7644 C C . ARG C 1 337 ? 26.004 44.470 0.586 1.00 26.90 317 ARG C C 1
ATOM 7645 O O . ARG C 1 337 ? 25.346 43.622 1.217 1.00 26.94 317 ARG C O 1
ATOM 7653 N N . TRP C 1 338 ? 26.948 44.127 -0.279 1.00 24.50 318 TRP C N 1
ATOM 7654 C CA . TRP C 1 338 ? 27.233 42.735 -0.540 1.00 21.96 318 TRP C CA 1
ATOM 7655 C C . TRP C 1 338 ? 28.723 42.611 -0.571 1.00 21.22 318 TRP C C 1
ATOM 7656 O O . TRP C 1 338 ? 29.349 43.179 -1.457 1.00 19.73 318 TRP C O 1
ATOM 7667 N N . LEU C 1 339 ? 29.290 41.894 0.406 1.00 22.52 319 LEU C N 1
ATOM 7668 C CA . LEU C 1 339 ? 30.733 41.558 0.375 1.00 22.43 319 LEU C CA 1
ATOM 7669 C C . LEU C 1 339 ? 30.959 40.079 0.083 1.00 22.19 319 LEU C C 1
ATOM 7670 O O . LEU C 1 339 ? 30.105 39.250 0.375 1.00 21.21 319 LEU C O 1
ATOM 7675 N N . LYS C 1 340 ? 32.082 39.743 -0.568 1.00 20.18 320 LYS C N 1
ATOM 7676 C CA . LYS C 1 340 ? 32.505 38.347 -0.737 1.00 19.37 320 LYS C CA 1
ATOM 7677 C C . LYS C 1 340 ? 33.750 38.175 0.118 1.00 20.12 320 LYS C C 1
ATOM 7678 O O . LYS C 1 340 ? 34.521 39.107 0.267 1.00 20.26 320 LYS C O 1
ATOM 7684 N N . ARG C 1 341 ? 33.915 37.009 0.713 1.00 21.97 321 ARG C N 1
ATOM 7685 C CA . ARG C 1 341 ? 35.054 36.791 1.615 1.00 20.48 321 ARG C CA 1
ATOM 7686 C C . ARG C 1 341 ? 35.738 35.464 1.286 1.00 18.69 321 ARG C C 1
ATOM 7687 O O . ARG C 1 341 ? 35.079 34.447 1.069 1.00 17.55 321 ARG C O 1
ATOM 7695 N N . VAL C 1 342 ? 37.072 35.490 1.231 1.00 17.15 322 VAL C N 1
ATOM 7696 C CA . VAL C 1 342 ? 37.875 34.278 1.004 1.00 17.06 322 VAL C CA 1
ATOM 7697 C C . VAL C 1 342 ? 38.889 34.233 2.138 1.00 16.36 322 VAL C C 1
ATOM 7698 O O . VAL C 1 342 ? 39.495 35.264 2.439 1.00 16.92 322 VAL C O 1
ATOM 7702 N N . CYS C 1 343 ? 39.007 33.076 2.807 1.00 15.80 323 CYS C N 1
ATOM 7703 C CA . CYS C 1 343 ? 39.980 32.887 3.901 1.00 16.43 323 CYS C CA 1
ATOM 7704 C C . CYS C 1 343 ? 41.239 32.309 3.273 1.00 14.00 323 CYS C C 1
ATOM 7705 O O . CYS C 1 343 ? 41.155 31.434 2.420 1.00 14.20 323 CYS C O 1
ATOM 7708 N N . VAL C 1 344 ? 42.407 32.769 3.726 1.00 15.12 324 VAL C N 1
ATOM 7709 C CA . VAL C 1 344 ? 43.674 32.309 3.120 1.00 13.75 324 VAL C CA 1
ATOM 7710 C C . VAL C 1 344 ? 44.572 31.722 4.206 1.00 13.83 324 VAL C C 1
ATOM 7711 O O . VAL C 1 344 ? 44.687 32.317 5.294 1.00 13.31 324 VAL C O 1
ATOM 7715 N N . THR C 1 345 ? 45.139 30.551 3.912 1.00 14.68 325 THR C N 1
ATOM 7716 C CA . THR C 1 345 ? 46.163 29.930 4.781 1.00 15.04 325 THR C CA 1
ATOM 7717 C C . THR C 1 345 ? 47.538 29.968 4.108 1.00 16.53 325 THR C C 1
ATOM 7718 O O . THR C 1 345 ? 47.680 29.690 2.903 1.00 16.06 325 THR C O 1
ATOM 7722 N N . SER C 1 346 ? 48.560 30.257 4.915 1.00 15.67 326 SER C N 1
ATOM 7723 C CA . SER C 1 346 ? 49.939 30.204 4.400 1.00 16.98 326 SER C CA 1
ATOM 7724 C C . SER C 1 346 ? 50.431 28.767 4.278 1.00 20.14 326 SER C C 1
ATOM 7725 O O . SER C 1 346 ? 51.327 28.476 3.493 1.00 24.72 326 SER C O 1
ATOM 7728 N N . ASP C 1 347 ? 49.835 27.842 5.018 1.00 18.58 327 ASP C N 1
ATOM 7729 C CA . ASP C 1 347 ? 50.327 26.474 5.024 1.00 18.17 327 ASP C CA 1
ATOM 7730 C C . ASP C 1 347 ? 49.155 25.517 5.216 1.00 17.24 327 ASP C C 1
ATOM 7731 O O . ASP C 1 347 ? 48.821 25.185 6.342 1.00 15.67 327 ASP C O 1
ATOM 7736 N N . LEU C 1 348 ? 48.579 25.071 4.106 1.00 17.33 328 LEU C N 1
ATOM 7737 C CA . LEU C 1 348 ? 47.440 24.145 4.133 1.00 17.64 328 LEU C CA 1
ATOM 7738 C C . LEU C 1 348 ? 47.788 22.865 4.883 1.00 15.99 328 LEU C C 1
ATOM 7739 O O . LEU C 1 348 ? 46.944 22.271 5.534 1.00 16.34 328 LEU C O 1
ATOM 7744 N N . ARG C 1 349 ? 49.043 22.410 4.790 1.00 16.14 329 ARG C N 1
ATOM 7745 C CA . ARG C 1 349 ? 49.372 21.127 5.409 1.00 18.34 329 ARG C CA 1
ATOM 7746 C C . ARG C 1 349 ? 49.390 21.134 6.938 1.00 18.98 329 ARG C C 1
ATOM 7747 O O . ARG C 1 349 ? 49.272 20.080 7.584 1.00 19.75 329 ARG C O 1
ATOM 7755 N N . ARG C 1 350 ? 49.511 22.312 7.527 1.00 21.10 330 ARG C N 1
ATOM 7756 C CA . ARG C 1 350 ? 49.486 22.408 8.974 1.00 24.12 330 ARG C CA 1
ATOM 7757 C C . ARG C 1 350 ? 48.188 21.865 9.554 1.00 21.39 330 ARG C C 1
ATOM 7758 O O . ARG C 1 350 ? 48.182 21.319 10.670 1.00 21.41 330 ARG C O 1
ATOM 7766 N N . SER C 1 351 ? 47.094 21.986 8.792 1.00 18.92 331 SER C N 1
ATOM 7767 C CA . SER C 1 351 ? 45.757 21.553 9.247 1.00 19.72 331 SER C CA 1
ATOM 7768 C C . SER C 1 351 ? 45.353 20.134 8.855 1.00 19.55 331 SER C C 1
ATOM 7769 O O . SER C 1 351 ? 44.183 19.749 8.995 1.00 18.93 331 SER C O 1
ATOM 7772 N N . ARG C 1 352 ? 46.304 19.341 8.359 1.00 17.94 332 ARG C N 1
ATOM 7773 C CA . ARG C 1 352 ? 45.978 18.064 7.743 1.00 18.57 332 ARG C CA 1
ATOM 7774 C C . ARG C 1 352 ? 45.155 17.189 8.673 1.00 20.46 332 ARG C C 1
ATOM 7775 O O . ARG C 1 352 ? 44.248 16.505 8.219 1.00 21.37 332 ARG C O 1
ATOM 7783 N N . GLU C 1 353 ? 45.439 17.237 9.970 1.00 22.50 333 GLU C N 1
ATOM 7784 C CA . GLU C 1 353 ? 44.713 16.325 10.868 1.00 27.10 333 GLU C CA 1
ATOM 7785 C C . GLU C 1 353 ? 43.218 16.676 11.010 1.00 28.70 333 GLU C C 1
ATOM 7786 O O . GLU C 1 353 ? 42.405 15.799 11.354 1.00 30.29 333 GLU C O 1
ATOM 7792 N N . MET C 1 354 ? 42.860 17.940 10.754 1.00 25.42 334 MET C N 1
ATOM 7793 C CA . MET C 1 354 ? 41.446 18.341 10.758 1.00 26.05 334 MET C CA 1
ATOM 7794 C C . MET C 1 354 ? 40.802 18.343 9.382 1.00 26.57 334 MET C C 1
ATOM 7795 O O . MET C 1 354 ? 39.704 18.898 9.209 1.00 29.30 334 MET C O 1
ATOM 7800 N N . ARG C 1 355 ? 41.469 17.763 8.391 1.00 23.92 335 ARG C N 1
ATOM 7801 C CA . ARG C 1 355 ? 40.887 17.680 7.054 1.00 24.62 335 ARG C CA 1
ATOM 7802 C C . ARG C 1 355 ? 40.644 16.219 6.687 1.00 26.59 335 ARG C C 1
ATOM 7803 O O . ARG C 1 355 ? 41.422 15.328 7.050 1.00 27.60 335 ARG C O 1
ATOM 7811 N N . ALA C 1 356 ? 39.562 15.970 5.960 1.00 27.94 336 ALA C N 1
ATOM 7812 C CA . ALA C 1 356 ? 39.165 14.594 5.632 1.00 29.64 336 ALA C CA 1
ATOM 7813 C C . ALA C 1 356 ? 40.156 13.818 4.766 1.00 29.90 336 ALA C C 1
ATOM 7814 O O . ALA C 1 356 ? 40.305 12.605 4.948 1.00 29.33 336 ALA C O 1
ATOM 7816 N N . THR C 1 357 ? 40.815 14.520 3.830 1.00 25.74 337 THR C N 1
ATOM 7817 C CA . THR C 1 357 ? 41.780 13.963 2.891 1.00 25.23 337 THR C CA 1
ATOM 7818 C C . THR C 1 357 ? 42.892 14.999 2.719 1.00 26.69 337 THR C C 1
ATOM 7819 O O . THR C 1 357 ? 42.685 16.158 3.054 1.00 24.99 337 THR C O 1
ATOM 7823 N N . SER C 1 358 ? 44.031 14.606 2.160 1.00 26.53 338 SER C N 1
ATOM 7824 C CA . SER C 1 358 ? 45.047 15.598 1.762 1.00 26.97 338 SER C CA 1
ATOM 7825 C C . SER C 1 358 ? 44.485 16.619 0.783 1.00 27.19 338 SER C C 1
ATOM 7826 O O . SER C 1 358 ? 44.807 17.797 0.854 1.00 29.35 338 SER C O 1
ATOM 7829 N N . ALA C 1 359 ? 43.641 16.176 -0.152 1.00 25.85 339 ALA C N 1
ATOM 7830 C CA . ALA C 1 359 ? 43.147 17.058 -1.224 1.00 25.27 339 ALA C CA 1
ATOM 7831 C C . ALA C 1 359 ? 42.167 18.142 -0.790 1.00 25.98 339 ALA C C 1
ATOM 7832 O O . ALA C 1 359 ? 42.158 19.227 -1.367 1.00 27.69 339 ALA C O 1
ATOM 7834 N N . THR C 1 360 ? 41.366 17.891 0.242 1.00 23.52 340 THR C N 1
ATOM 7835 C CA . THR C 1 360 ? 40.341 18.846 0.606 1.00 22.98 340 THR C CA 1
ATOM 7836 C C . THR C 1 360 ? 40.893 20.086 1.299 1.00 23.43 340 THR C C 1
ATOM 7837 O O . THR C 1 360 ? 41.824 20.008 2.088 1.00 22.31 340 THR C O 1
ATOM 7841 N N . ARG C 1 361 ? 40.293 21.235 0.981 1.00 22.19 341 ARG C N 1
ATOM 7842 C CA . ARG C 1 361 ? 40.674 22.505 1.577 1.00 22.61 341 ARG C CA 1
ATOM 7843 C C . ARG C 1 361 ? 39.705 22.913 2.674 1.00 20.53 341 ARG C C 1
ATOM 7844 O O . ARG C 1 361 ? 39.744 24.062 3.156 1.00 19.80 341 ARG C O 1
ATOM 7852 N N . LEU C 1 362 ? 38.810 22.002 3.043 1.00 21.81 342 LEU C N 1
ATOM 7853 C CA . LEU C 1 362 ? 37.778 22.296 4.022 1.00 21.48 342 LEU C CA 1
ATOM 7854 C C . LEU C 1 362 ? 38.111 21.648 5.376 1.00 21.04 342 LEU C C 1
ATOM 7855 O O . LEU C 1 362 ? 38.371 20.474 5.424 1.00 22.15 342 LEU C O 1
ATOM 7860 N N . LEU C 1 363 ? 38.123 22.425 6.440 1.00 23.39 343 LEU C N 1
ATOM 7861 C CA . LEU C 1 363 ? 38.391 21.889 7.780 1.00 25.74 343 LEU C CA 1
ATOM 7862 C C . LEU C 1 363 ? 37.077 21.390 8.362 1.00 29.03 343 LEU C C 1
ATOM 7863 O O . LEU C 1 363 ? 36.035 22.014 8.166 1.00 26.83 343 LEU C O 1
ATOM 7868 N N . GLY C 1 364 ? 37.133 20.263 9.062 1.00 31.48 344 GLY C N 1
ATOM 7869 C CA . GLY C 1 364 ? 35.969 19.799 9.824 1.00 37.06 344 GLY C CA 1
ATOM 7870 C C . GLY C 1 364 ? 35.151 18.836 8.998 1.00 36.37 344 GLY C C 1
ATOM 7871 O O . GLY C 1 364 ? 35.712 17.941 8.369 1.00 38.86 344 GLY C O 1
ATOM 7872 N N . PRO D 1 30 ? 55.658 9.767 -9.638 1.00 44.48 10 PRO D N 1
ATOM 7873 C CA . PRO D 1 30 ? 55.702 10.483 -10.915 1.00 44.78 10 PRO D CA 1
ATOM 7874 C C . PRO D 1 30 ? 56.973 11.336 -11.058 1.00 44.18 10 PRO D C 1
ATOM 7875 O O . PRO D 1 30 ? 57.541 11.761 -10.041 1.00 44.42 10 PRO D O 1
ATOM 7879 N N . SER D 1 31 ? 57.420 11.532 -12.305 1.00 37.35 11 SER D N 1
ATOM 7880 C CA . SER D 1 31 ? 58.524 12.435 -12.675 1.00 35.21 11 SER D CA 1
ATOM 7881 C C . SER D 1 31 ? 58.152 13.106 -14.005 1.00 32.33 11 SER D C 1
ATOM 7882 O O . SER D 1 31 ? 57.245 12.629 -14.676 1.00 33.54 11 SER D O 1
ATOM 7885 N N . TYR D 1 32 ? 58.825 14.207 -14.363 1.00 28.79 12 TYR D N 1
ATOM 7886 C CA . TYR D 1 32 ? 58.527 14.961 -15.581 1.00 27.82 12 TYR D CA 1
ATOM 7887 C C . TYR D 1 32 ? 59.804 15.106 -16.386 1.00 28.75 12 TYR D C 1
ATOM 7888 O O . TYR D 1 32 ? 60.826 15.483 -15.843 1.00 27.72 12 TYR D O 1
ATOM 7897 N N . SER D 1 33 ? 59.757 14.817 -17.682 1.00 27.18 13 SER D N 1
ATOM 7898 C CA . SER D 1 33 ? 60.945 14.983 -18.507 1.00 26.99 13 SER D CA 1
ATOM 7899 C C . SER D 1 33 ? 60.702 16.084 -19.532 1.00 27.32 13 SER D C 1
ATOM 7900 O O . SER D 1 33 ? 59.793 15.985 -20.361 1.00 28.18 13 SER D O 1
ATOM 7903 N N . LEU D 1 34 ? 61.515 17.128 -19.464 1.00 24.40 14 LEU D N 1
ATOM 7904 C CA . LEU D 1 34 ? 61.368 18.262 -20.359 1.00 25.91 14 LEU D CA 1
ATOM 7905 C C . LEU D 1 34 ? 61.611 17.839 -21.805 1.00 27.73 14 LEU D C 1
ATOM 7906 O O . LEU D 1 34 ? 62.508 17.044 -22.072 1.00 26.25 14 LEU D O 1
ATOM 7911 N N . THR D 1 35 ? 60.815 18.384 -22.715 1.00 29.28 15 THR D N 1
ATOM 7912 C CA . THR D 1 35 ? 61.117 18.303 -24.156 1.00 29.14 15 THR D CA 1
ATOM 7913 C C . THR D 1 35 ? 62.260 19.242 -24.492 1.00 29.26 15 THR D C 1
ATOM 7914 O O . THR D 1 35 ? 62.562 20.163 -23.717 1.00 28.24 15 THR D O 1
ATOM 7918 N N . PRO D 1 36 ? 62.921 19.030 -25.655 1.00 31.43 16 PRO D N 1
ATOM 7919 C CA . PRO D 1 36 ? 63.958 19.991 -26.026 1.00 30.37 16 PRO D CA 1
ATOM 7920 C C . PRO D 1 36 ? 63.433 21.430 -26.072 1.00 30.01 16 PRO D C 1
ATOM 7921 O O . PRO D 1 36 ? 64.161 22.368 -25.724 1.00 29.62 16 PRO D O 1
ATOM 7925 N N . ALA D 1 37 ? 62.181 21.595 -26.492 1.00 28.98 17 ALA D N 1
ATOM 7926 C CA . ALA D 1 37 ? 61.555 22.906 -26.554 1.00 29.14 17 ALA D CA 1
ATOM 7927 C C . ALA D 1 37 ? 61.429 23.492 -25.130 1.00 27.85 17 ALA D C 1
ATOM 7928 O O . ALA D 1 37 ? 61.776 24.647 -24.900 1.00 25.60 17 ALA D O 1
ATOM 7930 N N . GLU D 1 38 ? 60.943 22.684 -24.193 1.00 28.02 18 GLU D N 1
ATOM 7931 C CA . GLU D 1 38 ? 60.837 23.120 -22.781 1.00 27.80 18 GLU D CA 1
ATOM 7932 C C . GLU D 1 38 ? 62.192 23.458 -22.186 1.00 26.40 18 GLU D C 1
ATOM 7933 O O . GLU D 1 38 ? 62.356 24.490 -21.542 1.00 25.63 18 GLU D O 1
ATOM 7939 N N . ALA D 1 39 ? 63.163 22.574 -22.401 1.00 26.84 19 ALA D N 1
ATOM 7940 C CA . ALA D 1 39 ? 64.509 22.745 -21.857 1.00 28.83 19 ALA D CA 1
ATOM 7941 C C . ALA D 1 39 ? 65.137 24.005 -22.412 1.00 27.58 19 ALA D C 1
ATOM 7942 O O . ALA D 1 39 ? 65.727 24.784 -21.686 1.00 26.30 19 ALA D O 1
ATOM 7944 N N . SER D 1 40 ? 64.970 24.247 -23.717 1.00 29.66 20 SER D N 1
ATOM 7945 C CA . SER D 1 40 ? 65.474 25.477 -24.293 1.00 28.53 20 SER D CA 1
ATOM 7946 C C . SER D 1 40 ? 64.815 26.734 -23.700 1.00 27.91 20 SER D C 1
ATOM 7947 O O . SER D 1 40 ? 65.477 27.718 -23.445 1.00 27.66 20 SER D O 1
ATOM 7950 N N . ALA D 1 41 ? 63.497 26.699 -23.525 1.00 26.95 21 ALA D N 1
ATOM 7951 C CA . ALA D 1 41 ? 62.761 27.839 -22.958 1.00 25.27 21 ALA D CA 1
ATOM 7952 C C . ALA D 1 41 ? 63.210 28.156 -21.513 1.00 22.90 21 ALA D C 1
ATOM 7953 O O . ALA D 1 41 ? 63.373 29.325 -21.148 1.00 24.54 21 ALA D O 1
ATOM 7955 N N . VAL D 1 42 ? 63.436 27.116 -20.718 1.00 25.19 22 VAL D N 1
ATOM 7956 C CA . VAL D 1 42 ? 63.938 27.285 -19.320 1.00 22.78 22 VAL D CA 1
ATOM 7957 C C . VAL D 1 42 ? 65.341 27.900 -19.323 1.00 23.37 22 VAL D C 1
ATOM 7958 O O . VAL D 1 42 ? 65.616 28.888 -18.637 1.00 21.68 22 VAL D O 1
ATOM 7962 N N . ALA D 1 43 ? 66.218 27.342 -20.151 1.00 24.08 23 ALA D N 1
ATOM 7963 C CA . ALA D 1 43 ? 67.565 27.901 -20.249 1.00 25.87 23 ALA D CA 1
ATOM 7964 C C . ALA D 1 43 ? 67.528 29.396 -20.583 1.00 24.81 23 ALA D C 1
ATOM 7965 O O . ALA D 1 43 ? 68.134 30.206 -19.885 1.00 26.51 23 ALA D O 1
ATOM 7967 N N . GLU D 1 44 ? 66.801 29.789 -21.628 1.00 26.52 24 GLU D N 1
ATOM 7968 C CA . GLU D 1 44 ? 66.804 31.201 -22.030 1.00 27.69 24 GLU D CA 1
ATOM 7969 C C . GLU D 1 44 ? 66.153 32.136 -21.003 1.00 25.23 24 GLU D C 1
ATOM 7970 O O . GLU D 1 44 ? 66.579 33.291 -20.826 1.00 23.57 24 GLU D O 1
ATOM 7976 N N . LEU D 1 45 ? 65.152 31.620 -20.298 1.00 22.93 25 LEU D N 1
ATOM 7977 C CA . LEU D 1 45 ? 64.546 32.401 -19.210 1.00 23.54 25 LEU D CA 1
ATOM 7978 C C . LEU D 1 45 ? 65.579 32.645 -18.142 1.00 21.09 25 LEU D C 1
ATOM 7979 O O . LEU D 1 45 ? 65.749 33.771 -17.687 1.00 22.36 25 LEU D O 1
ATOM 7984 N N . THR D 1 46 ? 66.291 31.598 -17.760 1.00 22.08 26 THR D N 1
ATOM 7985 C CA . THR D 1 46 ? 67.219 31.747 -16.647 1.00 22.95 26 THR D CA 1
ATOM 7986 C C . THR D 1 46 ? 68.416 32.624 -17.038 1.00 22.95 26 THR D C 1
ATOM 7987 O O . THR D 1 46 ? 68.918 33.356 -16.212 1.00 21.71 26 THR D O 1
ATOM 7991 N N . LEU D 1 47 ? 68.827 32.578 -18.306 1.00 25.38 27 LEU D N 1
ATOM 7992 C CA . LEU D 1 47 ? 69.916 33.471 -18.760 1.00 26.59 27 LEU D CA 1
ATOM 7993 C C . LEU D 1 47 ? 69.435 34.927 -18.733 1.00 24.82 27 LEU D C 1
ATOM 7994 O O . LEU D 1 47 ? 70.166 35.823 -18.298 1.00 24.38 27 LEU D O 1
ATOM 7999 N N . GLU D 1 48 ? 68.189 35.144 -19.165 1.00 23.91 28 GLU D N 1
ATOM 8000 C CA . GLU D 1 48 ? 67.601 36.458 -19.173 1.00 25.09 28 GLU D CA 1
ATOM 8001 C C . GLU D 1 48 ? 67.553 37.014 -17.757 1.00 23.80 28 GLU D C 1
ATOM 8002 O O . GLU D 1 48 ? 67.915 38.158 -17.515 1.00 23.97 28 GLU D O 1
ATOM 8008 N N . LEU D 1 49 ? 67.073 36.207 -16.819 1.00 23.88 29 LEU D N 1
ATOM 8009 C CA . LEU D 1 49 ? 66.978 36.680 -15.444 1.00 23.11 29 LEU D CA 1
ATOM 8010 C C . LEU D 1 49 ? 68.349 36.934 -14.812 1.00 22.75 29 LEU D C 1
ATOM 8011 O O . LEU D 1 49 ? 68.515 37.918 -14.065 1.00 23.08 29 LEU D O 1
ATOM 8016 N N . ALA D 1 50 ? 69.321 36.091 -15.155 1.00 24.50 30 ALA D N 1
ATOM 8017 C CA . ALA D 1 50 ? 70.672 36.246 -14.643 1.00 26.16 30 ALA D CA 1
ATOM 8018 C C . ALA D 1 50 ? 71.241 37.602 -15.083 1.00 29.12 30 ALA D C 1
ATOM 8019 O O . ALA D 1 50 ? 71.877 38.305 -14.298 1.00 32.18 30 ALA D O 1
ATOM 8021 N N . ALA D 1 51 ? 70.975 37.979 -16.329 1.00 29.32 31 ALA D N 1
ATOM 8022 C CA . ALA D 1 51 ? 71.452 39.251 -16.877 1.00 30.44 31 ALA D CA 1
ATOM 8023 C C . ALA D 1 51 ? 70.703 40.436 -16.265 1.00 31.14 31 ALA D C 1
ATOM 8024 O O . ALA D 1 51 ? 71.292 41.486 -16.028 1.00 32.10 31 ALA D O 1
ATOM 8026 N N . ALA D 1 52 ? 69.410 40.234 -15.956 1.00 30.62 32 ALA D N 1
ATOM 8027 C CA . ALA D 1 52 ? 68.532 41.294 -15.447 1.00 31.09 32 ALA D CA 1
ATOM 8028 C C . ALA D 1 52 ? 68.720 41.592 -13.958 1.00 30.97 32 ALA D C 1
ATOM 8029 O O . ALA D 1 52 ? 68.477 42.693 -13.518 1.00 33.17 32 ALA D O 1
ATOM 8031 N N . TYR D 1 53 ? 69.144 40.608 -13.176 1.00 31.48 33 TYR D N 1
ATOM 8032 C CA . TYR D 1 53 ? 69.303 40.811 -11.732 1.00 31.40 33 TYR D CA 1
ATOM 8033 C C . TYR D 1 53 ? 70.763 40.642 -11.298 1.00 34.59 33 TYR D C 1
ATOM 8034 O O . TYR D 1 53 ? 71.516 39.924 -11.938 1.00 33.90 33 TYR D O 1
ATOM 8043 N N . GLY D 1 54 ? 71.138 41.284 -10.192 1.00 36.53 34 GLY D N 1
ATOM 8044 C CA . GLY D 1 54 ? 72.523 41.254 -9.693 1.00 38.35 34 GLY D CA 1
ATOM 8045 C C . GLY D 1 54 ? 72.907 40.007 -8.915 1.00 38.82 34 GLY D C 1
ATOM 8046 O O . GLY D 1 54 ? 73.949 39.408 -9.163 1.00 42.54 34 GLY D O 1
ATOM 8047 N N . SER D 1 55 ? 72.041 39.601 -7.991 1.00 39.40 35 SER D N 1
ATOM 8048 C CA . SER D 1 55 ? 72.348 38.545 -7.028 1.00 38.30 35 SER D CA 1
ATOM 8049 C C . SER D 1 55 ? 71.064 38.263 -6.275 1.00 42.96 35 SER D C 1
ATOM 8050 O O . SER D 1 55 ? 70.056 38.938 -6.499 1.00 39.74 35 SER D O 1
ATOM 8053 N N . PHE D 1 56 ? 71.108 37.293 -5.365 1.00 41.67 36 PHE D N 1
ATOM 8054 C CA . PHE D 1 56 ? 70.004 37.086 -4.434 1.00 41.32 36 PHE D CA 1
ATOM 8055 C C . PHE D 1 56 ? 69.985 38.135 -3.321 1.00 42.16 36 PHE D C 1
ATOM 8056 O O . PHE D 1 56 ? 69.015 38.242 -2.565 1.00 39.28 36 PHE D O 1
ATOM 8064 N N . GLY D 1 57 ? 71.053 38.936 -3.246 1.00 44.46 37 GLY D N 1
ATOM 8065 C CA . GLY D 1 57 ? 71.104 40.081 -2.334 1.00 41.62 37 GLY D CA 1
ATOM 8066 C C . GLY D 1 57 ? 70.137 41.166 -2.792 1.00 44.36 37 GLY D C 1
ATOM 8067 O O . GLY D 1 57 ? 70.027 42.224 -2.165 1.00 43.25 37 GLY D O 1
ATOM 8068 N N . ASP D 1 58 ? 69.439 40.886 -3.896 1.00 44.67 38 ASP D N 1
ATOM 8069 C CA . ASP D 1 58 ? 68.449 41.789 -4.457 1.00 42.07 38 ASP D CA 1
ATOM 8070 C C . ASP D 1 58 ? 67.055 41.509 -3.889 1.00 37.18 38 ASP D C 1
ATOM 8071 O O . ASP D 1 58 ? 66.432 40.466 -4.175 1.00 33.62 38 ASP D O 1
ATOM 8076 N N . PRO D 1 59 ? 66.567 42.441 -3.056 1.00 36.14 39 PRO D N 1
ATOM 8077 C CA . PRO D 1 59 ? 65.244 42.260 -2.478 1.00 32.36 39 PRO D CA 1
ATOM 8078 C C . PRO D 1 59 ? 64.167 42.247 -3.566 1.00 31.00 39 PRO D C 1
ATOM 8079 O O . PRO D 1 59 ? 63.121 41.617 -3.381 1.00 27.12 39 PRO D O 1
ATOM 8083 N N . VAL D 1 60 ? 64.422 42.911 -4.699 1.00 27.81 40 VAL D N 1
ATOM 8084 C CA . VAL D 1 60 ? 63.397 42.971 -5.763 1.00 27.21 40 VAL D CA 1
ATOM 8085 C C . VAL D 1 60 ? 63.316 41.632 -6.486 1.00 22.82 40 VAL D C 1
ATOM 8086 O O . VAL D 1 60 ? 62.222 41.177 -6.825 1.00 21.67 40 VAL D O 1
ATOM 8090 N N . LEU D 1 61 ? 64.448 40.957 -6.688 1.00 20.94 41 LEU D N 1
ATOM 8091 C CA . LEU D 1 61 ? 64.409 39.578 -7.188 1.00 20.79 41 LEU D CA 1
ATOM 8092 C C . LEU D 1 61 ? 63.535 38.652 -6.300 1.00 20.63 41 LEU D C 1
ATOM 8093 O O . LEU D 1 61 ? 62.698 37.849 -6.796 1.00 20.14 41 LEU D O 1
ATOM 8098 N N . LEU D 1 62 ? 63.777 38.715 -4.993 1.00 19.96 42 LEU D N 1
ATOM 8099 C CA . LEU D 1 62 ? 63.013 37.842 -4.076 1.00 21.84 42 LEU D CA 1
ATOM 8100 C C . LEU D 1 62 ? 61.511 38.170 -4.144 1.00 20.93 42 LEU D C 1
ATOM 8101 O O . LEU D 1 62 ? 60.658 37.256 -4.145 1.00 22.84 42 LEU D O 1
ATOM 8106 N N . ARG D 1 63 ? 61.185 39.457 -4.252 1.00 20.56 43 ARG D N 1
ATOM 8107 C CA . ARG D 1 63 ? 59.797 39.897 -4.453 1.00 21.74 43 ARG D CA 1
ATOM 8108 C C . ARG D 1 63 ? 59.223 39.329 -5.764 1.00 20.76 43 ARG D C 1
ATOM 8109 O O . ARG D 1 63 ? 58.130 38.784 -5.803 1.00 21.35 43 ARG D O 1
ATOM 8117 N N . ASP D 1 64 ? 59.982 39.441 -6.850 1.00 19.44 44 ASP D N 1
ATOM 8118 C CA . ASP D 1 64 ? 59.507 39.000 -8.155 1.00 18.34 44 ASP D CA 1
ATOM 8119 C C . ASP D 1 64 ? 59.395 37.501 -8.382 1.00 17.50 44 ASP D C 1
ATOM 8120 O O . ASP D 1 64 ? 58.742 37.096 -9.342 1.00 17.01 44 ASP D O 1
ATOM 8125 N N . LEU D 1 65 ? 60.059 36.679 -7.554 1.00 16.49 45 LEU D N 1
ATOM 8126 C CA . LEU D 1 65 ? 60.214 35.245 -7.832 1.00 17.79 45 LEU D CA 1
ATOM 8127 C C . LEU D 1 65 ? 58.947 34.501 -8.287 1.00 16.59 45 LEU D C 1
ATOM 8128 O O . LEU D 1 65 ? 58.988 33.846 -9.285 1.00 16.61 45 LEU D O 1
ATOM 8133 N N . PRO D 1 66 ? 57.803 34.614 -7.568 1.00 17.81 46 PRO D N 1
ATOM 8134 C CA . PRO D 1 66 ? 56.638 33.803 -8.012 1.00 17.22 46 PRO D CA 1
ATOM 8135 C C . PRO D 1 66 ? 56.088 34.269 -9.377 1.00 17.00 46 PRO D C 1
ATOM 8136 O O . PRO D 1 66 ? 55.618 33.445 -10.168 1.00 17.06 46 PRO D O 1
ATOM 8140 N N . ARG D 1 67 ? 56.140 35.572 -9.642 1.00 17.09 47 ARG D N 1
ATOM 8141 C CA . ARG D 1 67 ? 55.678 36.081 -10.924 1.00 18.11 47 ARG D CA 1
ATOM 8142 C C . ARG D 1 67 ? 56.643 35.604 -12.045 1.00 17.73 47 ARG D C 1
ATOM 8143 O O . ARG D 1 67 ? 56.226 35.174 -13.123 1.00 16.67 47 ARG D O 1
ATOM 8151 N N . LEU D 1 68 ? 57.945 35.650 -11.769 1.00 18.36 48 LEU D N 1
ATOM 8152 C CA . LEU D 1 68 ? 58.921 35.139 -12.718 1.00 18.08 48 LEU D CA 1
ATOM 8153 C C . LEU D 1 68 ? 58.762 33.646 -12.969 1.00 18.26 48 LEU D C 1
ATOM 8154 O O . LEU D 1 68 ? 58.915 33.161 -14.127 1.00 18.40 48 LEU D O 1
ATOM 8159 N N . ALA D 1 69 ? 58.481 32.890 -11.892 1.00 17.11 49 ALA D N 1
ATOM 8160 C CA . ALA D 1 69 ? 58.276 31.463 -12.035 1.00 16.44 49 ALA D CA 1
ATOM 8161 C C . ALA D 1 69 ? 57.098 31.128 -12.968 1.00 17.27 49 ALA D C 1
ATOM 8162 O O . ALA D 1 69 ? 57.067 30.091 -13.603 1.00 15.52 49 ALA D O 1
ATOM 8164 N N . ALA D 1 70 ? 56.120 32.019 -13.037 1.00 17.21 50 ALA D N 1
ATOM 8165 C CA . ALA D 1 70 ? 54.972 31.799 -13.934 1.00 19.59 50 ALA D CA 1
ATOM 8166 C C . ALA D 1 70 ? 55.368 31.963 -15.419 1.00 21.72 50 ALA D C 1
ATOM 8167 O O . ALA D 1 70 ? 54.555 31.690 -16.308 1.00 21.49 50 ALA D O 1
ATOM 8169 N N . ARG D 1 71 ? 56.609 32.372 -15.671 1.00 20.89 51 ARG D N 1
ATOM 8170 C CA . ARG D 1 71 ? 57.177 32.357 -17.040 1.00 22.23 51 ARG D CA 1
ATOM 8171 C C . ARG D 1 71 ? 57.769 31.008 -17.428 1.00 23.15 51 ARG D C 1
ATOM 8172 O O . ARG D 1 71 ? 58.083 30.776 -18.612 1.00 24.21 51 ARG D O 1
ATOM 8180 N N . LEU D 1 72 ? 57.906 30.092 -16.465 1.00 20.68 52 LEU D N 1
ATOM 8181 C CA . LEU D 1 72 ? 58.289 28.720 -16.789 1.00 21.24 52 LEU D CA 1
ATOM 8182 C C . LEU D 1 72 ? 57.242 28.016 -17.676 1.00 22.00 52 LEU D C 1
ATOM 8183 O O . LEU D 1 72 ? 56.076 28.470 -17.729 1.00 21.65 52 LEU D O 1
ATOM 8188 N N . PRO D 1 73 ? 57.640 26.929 -18.383 1.00 22.90 53 PRO D N 1
ATOM 8189 C CA . PRO D 1 73 ? 56.673 26.200 -19.203 1.00 24.61 53 PRO D CA 1
ATOM 8190 C C . PRO D 1 73 ? 55.480 25.804 -18.350 1.00 24.41 53 PRO D C 1
ATOM 8191 O O . PRO D 1 73 ? 55.642 25.401 -17.180 1.00 21.71 53 PRO D O 1
ATOM 8195 N N . GLU D 1 74 ? 54.288 25.934 -18.923 1.00 24.62 54 GLU D N 1
ATOM 8196 C CA . GLU D 1 74 ? 53.072 25.662 -18.174 1.00 25.55 54 GLU D CA 1
ATOM 8197 C C . GLU D 1 74 ? 52.960 24.238 -17.642 1.00 23.48 54 GLU D C 1
ATOM 8198 O O . GLU D 1 74 ? 52.476 24.040 -16.536 1.00 24.29 54 GLU D O 1
ATOM 8204 N N . GLY D 1 75 ? 53.422 23.260 -18.422 1.00 22.72 55 GLY D N 1
ATOM 8205 C CA . GLY D 1 75 ? 53.416 21.849 -18.016 1.00 22.08 55 GLY D CA 1
ATOM 8206 C C . GLY D 1 75 ? 54.284 21.570 -16.786 1.00 21.20 55 GLY D C 1
ATOM 8207 O O . GLY D 1 75 ? 53.955 20.729 -15.955 1.00 22.66 55 GLY D O 1
ATOM 8208 N N . VAL D 1 76 ? 55.367 22.319 -16.663 1.00 21.25 56 VAL D N 1
ATOM 8209 C CA . VAL D 1 76 ? 56.266 22.217 -15.522 1.00 19.52 56 VAL D CA 1
ATOM 8210 C C . VAL D 1 76 ? 55.557 22.800 -14.303 1.00 20.45 56 VAL D C 1
ATOM 8211 O O . VAL D 1 76 ? 55.560 22.183 -13.228 1.00 21.25 56 VAL D O 1
ATOM 8215 N N . GLN D 1 77 ? 54.951 23.975 -14.467 1.00 19.00 57 GLN D N 1
ATOM 8216 C CA . GLN D 1 77 ? 54.214 24.621 -13.352 1.00 20.75 57 GLN D CA 1
ATOM 8217 C C . GLN D 1 77 ? 53.098 23.698 -12.859 1.00 21.48 57 GLN D C 1
ATOM 8218 O O . GLN D 1 77 ? 52.951 23.488 -11.661 1.00 20.88 57 GLN D O 1
ATOM 8224 N N . ASP D 1 78 ? 52.319 23.136 -13.795 1.00 21.84 58 ASP D N 1
ATOM 8225 C CA . ASP D 1 78 ? 51.217 22.237 -13.447 1.00 22.34 58 ASP D CA 1
ATOM 8226 C C . ASP D 1 78 ? 51.702 20.986 -12.736 1.00 22.71 58 ASP D C 1
ATOM 8227 O O . ASP D 1 78 ? 51.108 20.566 -11.737 1.00 21.72 58 ASP D O 1
ATOM 8232 N N . PHE D 1 79 ? 52.816 20.434 -13.213 1.00 20.14 59 PHE D N 1
ATOM 8233 C CA . PHE D 1 79 ? 53.365 19.224 -12.644 1.00 19.79 59 PHE D CA 1
ATOM 8234 C C . PHE D 1 79 ? 53.770 19.477 -11.189 1.00 18.12 59 PHE D C 1
ATOM 8235 O O . PHE D 1 79 ? 53.442 18.686 -10.311 1.00 17.28 59 PHE D O 1
ATOM 8243 N N . LEU D 1 80 ? 54.532 20.537 -10.956 1.00 19.58 60 LEU D N 1
ATOM 8244 C CA . LEU D 1 80 ? 54.982 20.822 -9.583 1.00 20.98 60 LEU D CA 1
ATOM 8245 C C . LEU D 1 80 ? 53.790 21.111 -8.681 1.00 19.99 60 LEU D C 1
ATOM 8246 O O . LEU D 1 80 ? 53.767 20.692 -7.547 1.00 17.98 60 LEU D O 1
ATOM 8251 N N . ARG D 1 81 ? 52.806 21.864 -9.189 1.00 17.18 61 ARG D N 1
ATOM 8252 C CA . ARG D 1 81 ? 51.613 22.156 -8.407 1.00 17.91 61 ARG D CA 1
ATOM 8253 C C . ARG D 1 81 ? 50.845 20.889 -7.997 1.00 18.53 61 ARG D C 1
ATOM 8254 O O . ARG D 1 81 ? 50.399 20.781 -6.854 1.00 18.05 61 ARG D O 1
ATOM 8262 N N . GLU D 1 82 ? 50.678 19.956 -8.933 1.00 17.93 62 GLU D N 1
ATOM 8263 C CA . GLU D 1 82 ? 50.026 18.680 -8.643 1.00 19.69 62 GLU D CA 1
ATOM 8264 C C . GLU D 1 82 ? 50.759 17.914 -7.538 1.00 19.67 62 GLU D C 1
ATOM 8265 O O . GLU D 1 82 ? 50.098 17.366 -6.659 1.00 21.33 62 GLU D O 1
ATOM 8271 N N . PHE D 1 83 ? 52.096 17.901 -7.596 1.00 19.49 63 PHE D N 1
ATOM 8272 C CA . PHE D 1 83 ? 52.956 17.266 -6.564 1.00 19.37 63 PHE D CA 1
ATOM 8273 C C . PHE D 1 83 ? 52.664 17.912 -5.200 1.00 19.45 63 PHE D C 1
ATOM 8274 O O . PHE D 1 83 ? 52.392 17.212 -4.198 1.00 18.69 63 PHE D O 1
ATOM 8282 N N . LYS D 1 84 ? 52.723 19.238 -5.178 1.00 17.42 64 LYS D N 1
ATOM 8283 C CA . LYS D 1 84 ? 52.499 19.997 -3.940 1.00 18.42 64 LYS D CA 1
ATOM 8284 C C . LYS D 1 84 ? 51.103 19.726 -3.347 1.00 18.32 64 LYS D C 1
ATOM 8285 O O . LYS D 1 84 ? 50.970 19.401 -2.142 1.00 18.23 64 LYS D O 1
ATOM 8291 N N . LEU D 1 85 ? 50.061 19.814 -4.180 1.00 16.51 65 LEU D N 1
ATOM 8292 C CA . LEU D 1 85 ? 48.686 19.740 -3.666 1.00 18.10 65 LEU D CA 1
ATOM 8293 C C . LEU D 1 85 ? 48.261 18.303 -3.313 1.00 18.49 65 LEU D C 1
ATOM 8294 O O . LEU D 1 85 ? 47.425 18.099 -2.419 1.00 19.87 65 LEU D O 1
ATOM 8299 N N . ALA D 1 86 ? 48.827 17.329 -4.019 1.00 19.72 66 ALA D N 1
ATOM 8300 C CA . ALA D 1 86 ? 48.486 15.926 -3.797 1.00 20.36 66 ALA D CA 1
ATOM 8301 C C . ALA D 1 86 ? 48.916 15.502 -2.407 1.00 20.45 66 ALA D C 1
ATOM 8302 O O . ALA D 1 86 ? 48.256 14.676 -1.770 1.00 18.05 66 ALA D O 1
ATOM 8304 N N . ASP D 1 87 ? 50.030 16.069 -1.939 1.00 20.10 67 ASP D N 1
ATOM 8305 C CA . ASP D 1 87 ? 50.522 15.763 -0.584 1.00 20.38 67 ASP D CA 1
ATOM 8306 C C . ASP D 1 87 ? 50.446 14.259 -0.359 1.00 21.92 67 ASP D C 1
ATOM 8307 O O . ASP D 1 87 ? 49.832 13.799 0.599 1.00 21.41 67 ASP D O 1
ATOM 8312 N N . ARG D 1 88 ? 51.102 13.507 -1.232 1.00 23.77 68 ARG D N 1
ATOM 8313 C CA . ARG D 1 88 ? 51.039 12.032 -1.209 1.00 26.38 68 ARG D CA 1
ATOM 8314 C C . ARG D 1 88 ? 52.450 11.434 -1.408 1.00 27.58 68 ARG D C 1
ATOM 8315 O O . ARG D 1 88 ? 52.953 10.737 -0.541 1.00 29.17 68 ARG D O 1
ATOM 8323 N N . HIS D 1 89 ? 53.100 11.744 -2.518 1.00 26.07 69 HIS D N 1
ATOM 8324 C CA . HIS D 1 89 ? 54.420 11.208 -2.801 1.00 28.60 69 HIS D CA 1
ATOM 8325 C C . HIS D 1 89 ? 55.492 12.013 -2.146 1.00 26.67 69 HIS D C 1
ATOM 8326 O O . HIS D 1 89 ? 55.413 13.243 -2.075 1.00 27.47 69 HIS D O 1
ATOM 8333 N N . GLY D 1 90 ? 56.527 11.327 -1.675 1.00 22.87 70 GLY D N 1
ATOM 8334 C CA . GLY D 1 90 ? 57.599 11.989 -0.930 1.00 22.63 70 GLY D CA 1
ATOM 8335 C C . GLY D 1 90 ? 58.635 12.742 -1.750 1.00 20.80 70 GLY D C 1
ATOM 8336 O O . GLY D 1 90 ? 59.407 13.520 -1.209 1.00 21.13 70 GLY D O 1
ATOM 8337 N N . HIS D 1 91 ? 58.698 12.485 -3.051 1.00 19.27 71 HIS D N 1
ATOM 8338 C CA . HIS D 1 91 ? 59.649 13.191 -3.907 1.00 21.15 71 HIS D CA 1
ATOM 8339 C C . HIS D 1 91 ? 59.189 13.137 -5.309 1.00 19.91 71 HIS D C 1
ATOM 8340 O O . HIS D 1 91 ? 58.309 12.323 -5.653 1.00 20.44 71 HIS D O 1
ATOM 8347 N N . THR D 1 92 ? 59.761 14.016 -6.120 1.00 20.64 72 THR D N 1
ATOM 8348 C CA . THR D 1 92 ? 59.552 13.981 -7.575 1.00 21.16 72 THR D CA 1
ATOM 8349 C C . THR D 1 92 ? 60.771 14.576 -8.239 1.00 21.74 72 THR D C 1
ATOM 8350 O O . THR D 1 92 ? 61.575 15.243 -7.586 1.00 21.98 72 THR D O 1
ATOM 8354 N N . VAL D 1 93 ? 60.951 14.297 -9.532 1.00 21.39 73 VAL D N 1
ATOM 8355 C CA . VAL D 1 93 ? 62.090 14.796 -10.260 1.00 21.10 73 VAL D CA 1
ATOM 8356 C C . VAL D 1 93 ? 61.661 15.456 -11.574 1.00 21.96 73 VAL D C 1
ATOM 8357 O O . VAL D 1 93 ? 60.781 14.946 -12.264 1.00 24.30 73 VAL D O 1
ATOM 8361 N N . ILE D 1 94 ? 62.256 16.594 -11.898 1.00 21.06 74 ILE D N 1
ATOM 8362 C CA . ILE D 1 94 ? 62.103 17.156 -13.230 1.00 22.86 74 ILE D CA 1
ATOM 8363 C C . ILE D 1 94 ? 63.435 16.978 -13.950 1.00 24.61 74 ILE D C 1
ATOM 8364 O O . ILE D 1 94 ? 64.449 17.541 -13.553 1.00 23.76 74 ILE D O 1
ATOM 8369 N N . ARG D 1 95 ? 63.400 16.172 -15.013 1.00 25.28 75 ARG D N 1
ATOM 8370 C CA . ARG D 1 95 ? 64.594 15.759 -15.731 1.00 27.14 75 ARG D CA 1
ATOM 8371 C C . ARG D 1 95 ? 64.735 16.458 -17.072 1.00 27.23 75 ARG D C 1
ATOM 8372 O O . ARG D 1 95 ? 63.744 16.881 -17.674 1.00 24.78 75 ARG D O 1
ATOM 8380 N N . GLY D 1 96 ? 65.978 16.579 -17.527 1.00 26.17 76 GLY D N 1
ATOM 8381 C CA . GLY D 1 96 ? 66.274 17.027 -18.880 1.00 26.42 76 GLY D CA 1
ATOM 8382 C C . GLY D 1 96 ? 66.544 18.500 -19.043 1.00 26.20 76 GLY D C 1
ATOM 8383 O O . GLY D 1 96 ? 66.420 19.011 -20.163 1.00 28.13 76 GLY D O 1
ATOM 8384 N N . HIS D 1 97 ? 66.913 19.214 -17.965 1.00 25.48 77 HIS D N 1
ATOM 8385 C CA . HIS D 1 97 ? 67.291 20.626 -18.124 1.00 26.71 77 HIS D CA 1
ATOM 8386 C C . HIS D 1 97 ? 68.591 20.717 -18.881 1.00 28.00 77 HIS D C 1
ATOM 8387 O O . HIS D 1 97 ? 69.405 19.815 -18.794 1.00 30.19 77 HIS D O 1
ATOM 8394 N N . ASP D 1 98 ? 68.767 21.812 -19.618 1.00 29.08 78 ASP D N 1
ATOM 8395 C CA . ASP D 1 98 ? 70.012 22.160 -20.320 1.00 29.58 78 ASP D CA 1
ATOM 8396 C C . ASP D 1 98 ? 70.926 22.972 -19.383 1.00 28.29 78 ASP D C 1
ATOM 8397 O O . ASP D 1 98 ? 70.781 24.178 -19.260 1.00 28.60 78 ASP D O 1
ATOM 8402 N N . PHE D 1 99 ? 71.841 22.289 -18.692 1.00 26.06 79 PHE D N 1
ATOM 8403 C CA . PHE D 1 99 ? 72.831 22.966 -17.867 1.00 26.35 79 PHE D CA 1
ATOM 8404 C C . PHE D 1 99 ? 74.171 23.038 -18.621 1.00 28.69 79 PHE D C 1
ATOM 8405 O O . PHE D 1 99 ? 74.922 22.067 -18.614 1.00 29.72 79 PHE D O 1
ATOM 8413 N N . ASP D 1 100 ? 74.430 24.190 -19.246 1.00 29.72 80 ASP D N 1
ATOM 8414 C CA . ASP D 1 100 ? 75.606 24.450 -20.112 1.00 30.46 80 ASP D CA 1
ATOM 8415 C C . ASP D 1 100 ? 76.872 24.206 -19.305 1.00 30.46 80 ASP D C 1
ATOM 8416 O O . ASP D 1 100 ? 77.218 25.001 -18.424 1.00 28.33 80 ASP D O 1
ATOM 8421 N N . GLN D 1 101 ? 77.547 23.095 -19.597 1.00 31.06 81 GLN D N 1
ATOM 8422 C CA . GLN D 1 101 ? 78.711 22.674 -18.813 1.00 31.52 81 GLN D CA 1
ATOM 8423 C C . GLN D 1 101 ? 79.900 23.621 -18.957 1.00 32.36 81 GLN D C 1
ATOM 8424 O O . GLN D 1 101 ? 80.639 23.833 -17.992 1.00 32.36 81 GLN D O 1
ATOM 8430 N N . ARG D 1 102 ? 80.087 24.185 -20.144 0.50 28.94 82 ARG D N 1
ATOM 8431 C CA . ARG D 1 102 ? 81.191 25.114 -20.357 0.50 28.96 82 ARG D CA 1
ATOM 8432 C C . ARG D 1 102 ? 80.969 26.386 -19.565 0.50 28.65 82 ARG D C 1
ATOM 8433 O O . ARG D 1 102 ? 81.860 26.850 -18.864 0.50 27.01 82 ARG D O 1
ATOM 8441 N N . ARG D 1 103 ? 79.759 26.932 -19.660 1.00 30.22 83 ARG D N 1
ATOM 8442 C CA . ARG D 1 103 ? 79.414 28.177 -18.962 1.00 31.05 83 ARG D CA 1
ATOM 8443 C C . ARG D 1 103 ? 79.477 27.993 -17.447 1.00 31.77 83 ARG D C 1
ATOM 8444 O O . ARG D 1 103 ? 79.981 28.860 -16.734 1.00 32.96 83 ARG D O 1
ATOM 8452 N N . ILE D 1 104 ? 78.936 26.871 -16.968 1.00 32.77 84 ILE D N 1
ATOM 8453 C CA . ILE D 1 104 ? 78.870 26.574 -15.534 1.00 33.01 84 ILE D CA 1
ATOM 8454 C C . ILE D 1 104 ? 80.276 26.621 -14.927 1.00 38.17 84 ILE D C 1
ATOM 8455 O O . ILE D 1 104 ? 80.478 27.152 -13.823 1.00 33.94 84 ILE D O 1
ATOM 8460 N N . GLY D 1 105 ? 81.252 26.110 -15.685 1.00 40.82 85 GLY D N 1
ATOM 8461 C CA . GLY D 1 105 ? 82.643 26.149 -15.249 1.00 40.53 85 GLY D CA 1
ATOM 8462 C C . GLY D 1 105 ? 82.985 24.988 -14.331 1.00 39.03 85 GLY D C 1
ATOM 8463 O O . GLY D 1 105 ? 82.148 24.112 -14.071 1.00 40.68 85 GLY D O 1
ATOM 8464 N N . PRO D 1 106 ? 84.235 24.956 -13.839 1.00 41.88 86 PRO D N 1
ATOM 8465 C CA . PRO D 1 106 ? 84.652 23.804 -13.047 1.00 37.03 86 PRO D CA 1
ATOM 8466 C C . PRO D 1 106 ? 84.052 23.819 -11.650 1.00 34.49 86 PRO D C 1
ATOM 8467 O O . PRO D 1 106 ? 83.768 24.886 -11.105 1.00 33.46 86 PRO D O 1
ATOM 8471 N N . THR D 1 107 ? 83.872 22.635 -11.074 1.00 32.58 87 THR D N 1
ATOM 8472 C CA . THR D 1 107 ? 83.366 22.516 -9.725 1.00 34.24 87 THR D CA 1
ATOM 8473 C C . THR D 1 107 ? 84.334 23.161 -8.735 1.00 36.61 87 THR D C 1
ATOM 8474 O O . THR D 1 107 ? 85.505 22.795 -8.697 1.00 37.40 87 THR D O 1
ATOM 8478 N N . PRO D 1 108 ? 83.845 24.121 -7.923 1.00 37.93 88 PRO D N 1
ATOM 8479 C CA . PRO D 1 108 ? 84.697 24.830 -6.954 1.00 37.43 88 PRO D CA 1
ATOM 8480 C C . PRO D 1 108 ? 85.238 23.859 -5.911 1.00 37.74 88 PRO D C 1
ATOM 8481 O O . PRO D 1 108 ? 84.659 22.798 -5.715 1.00 37.36 88 PRO D O 1
ATOM 8485 N N A ASP D 1 109 ? 86.343 24.203 -5.253 0.50 38.80 89 ASP D N 1
ATOM 8486 N N B ASP D 1 109 ? 86.342 24.233 -5.265 0.50 39.05 89 ASP D N 1
ATOM 8487 C CA A ASP D 1 109 ? 86.912 23.295 -4.254 0.50 39.17 89 ASP D CA 1
ATOM 8488 C CA B ASP D 1 109 ? 86.987 23.386 -4.261 0.50 39.70 89 ASP D CA 1
ATOM 8489 C C A ASP D 1 109 ? 86.459 23.617 -2.829 0.50 39.01 89 ASP D C 1
ATOM 8490 C C B ASP D 1 109 ? 86.362 23.561 -2.876 0.50 39.50 89 ASP D C 1
ATOM 8491 O O A ASP D 1 109 ? 86.823 22.917 -1.887 0.50 38.91 89 ASP D O 1
ATOM 8492 O O B ASP D 1 109 ? 86.503 22.699 -2.012 0.50 39.91 89 ASP D O 1
ATOM 8501 N N . HIS D 1 110 ? 85.669 24.678 -2.683 1.00 40.08 90 HIS D N 1
ATOM 8502 C CA . HIS D 1 110 ? 85.062 25.045 -1.397 1.00 39.26 90 HIS D CA 1
ATOM 8503 C C . HIS D 1 110 ? 84.031 26.113 -1.654 1.00 39.16 90 HIS D C 1
ATOM 8504 O O . HIS D 1 110 ? 84.147 26.864 -2.614 1.00 36.67 90 HIS D O 1
ATOM 8511 N N . TRP D 1 111 ? 83.019 26.220 -0.794 1.00 41.15 91 TRP D N 1
ATOM 8512 C CA . TRP D 1 111 ? 81.921 27.176 -1.047 1.00 40.44 91 TRP D CA 1
ATOM 8513 C C . TRP D 1 111 ? 82.291 28.615 -0.786 1.00 43.39 91 TRP D C 1
ATOM 8514 O O . TRP D 1 111 ? 81.708 29.511 -1.379 1.00 50.21 91 TRP D O 1
ATOM 8525 N N . ARG D 1 112 ? 83.268 28.855 0.085 1.00 46.38 92 ARG D N 1
ATOM 8526 C CA . ARG D 1 112 ? 83.790 30.210 0.311 1.00 49.84 92 ARG D CA 1
ATOM 8527 C C . ARG D 1 112 ? 84.776 30.615 -0.795 1.00 51.70 92 ARG D C 1
ATOM 8528 O O . ARG D 1 112 ? 85.214 29.766 -1.565 1.00 54.40 92 ARG D O 1
ATOM 8536 N N . GLY D 1 113 ? 85.100 31.908 -0.887 1.00 54.61 93 GLY D N 1
ATOM 8537 C CA . GLY D 1 113 ? 86.268 32.373 -1.666 1.00 53.41 93 GLY D CA 1
ATOM 8538 C C . GLY D 1 113 ? 86.179 32.619 -3.168 1.00 53.89 93 GLY D C 1
ATOM 8539 O O . GLY D 1 113 ? 87.180 32.964 -3.811 1.00 55.17 93 GLY D O 1
ATOM 8540 N N A ARG D 1 114 ? 84.973 32.465 -3.704 0.50 52.41 94 ARG D N 1
ATOM 8541 N N B ARG D 1 114 ? 85.010 32.395 -3.760 0.50 49.66 94 ARG D N 1
ATOM 8542 C CA A ARG D 1 114 ? 84.674 32.762 -5.096 0.50 49.97 94 ARG D CA 1
ATOM 8543 C CA B ARG D 1 114 ? 84.793 32.846 -5.136 0.50 46.09 94 ARG D CA 1
ATOM 8544 C C A ARG D 1 114 ? 83.646 33.885 -5.110 0.50 46.83 94 ARG D C 1
ATOM 8545 C C B ARG D 1 114 ? 83.669 33.865 -5.133 0.50 44.47 94 ARG D C 1
ATOM 8546 O O A ARG D 1 114 ? 82.863 34.007 -4.162 0.50 43.62 94 ARG D O 1
ATOM 8547 O O B ARG D 1 114 ? 82.855 33.898 -4.205 0.50 41.31 94 ARG D O 1
ATOM 8562 N N . VAL D 1 115 ? 83.657 34.710 -6.159 1.00 45.42 95 VAL D N 1
ATOM 8563 C CA . VAL D 1 115 ? 82.648 35.765 -6.293 1.00 45.98 95 VAL D CA 1
ATOM 8564 C C . VAL D 1 115 ? 81.282 35.096 -6.458 1.00 41.72 95 VAL D C 1
ATOM 8565 O O . VAL D 1 115 ? 81.153 34.125 -7.205 1.00 41.22 95 VAL D O 1
ATOM 8569 N N . ARG D 1 116 ? 80.303 35.563 -5.686 1.00 41.25 96 ARG D N 1
ATOM 8570 C CA . ARG D 1 116 ? 78.915 35.091 -5.779 1.00 39.41 96 ARG D CA 1
ATOM 8571 C C . ARG D 1 116 ? 78.085 36.271 -6.271 1.00 37.34 96 ARG D C 1
ATOM 8572 O O . ARG D 1 116 ? 78.187 37.364 -5.714 1.00 40.16 96 ARG D O 1
ATOM 8580 N N . PRO D 1 117 ? 77.278 36.075 -7.327 1.00 35.13 97 PRO D N 1
ATOM 8581 C CA . PRO D 1 117 ? 77.025 34.819 -8.025 1.00 35.09 97 PRO D CA 1
ATOM 8582 C C . PRO D 1 117 ? 78.108 34.477 -9.057 1.00 31.70 97 PRO D C 1
ATOM 8583 O O . PRO D 1 117 ? 78.677 35.357 -9.651 1.00 34.34 97 PRO D O 1
ATOM 8587 N N . GLY D 1 118 ? 78.374 33.194 -9.243 1.00 31.86 98 GLY D N 1
ATOM 8588 C CA . GLY D 1 118 ? 79.198 32.743 -10.340 1.00 31.15 98 GLY D CA 1
ATOM 8589 C C . GLY D 1 118 ? 78.480 32.609 -11.673 1.00 31.35 98 GLY D C 1
ATOM 8590 O O . GLY D 1 118 ? 77.321 33.035 -11.842 1.00 27.54 98 GLY D O 1
ATOM 8591 N N . PRO D 1 119 ? 79.175 32.015 -12.648 1.00 30.07 99 PRO D N 1
ATOM 8592 C CA . PRO D 1 119 ? 78.659 31.802 -13.980 1.00 29.22 99 PRO D CA 1
ATOM 8593 C C . PRO D 1 119 ? 77.471 30.832 -13.996 1.00 28.73 99 PRO D C 1
ATOM 8594 O O . PRO D 1 119 ? 76.738 30.807 -14.979 1.00 27.97 99 PRO D O 1
ATOM 8598 N N . GLU D 1 120 ? 77.308 30.054 -12.919 1.00 26.77 100 GLU D N 1
ATOM 8599 C CA . GLU D 1 120 ? 76.165 29.133 -12.769 1.00 25.44 100 GLU D CA 1
ATOM 8600 C C . GLU D 1 120 ? 74.949 29.841 -12.131 1.00 25.10 100 GLU D C 1
ATOM 8601 O O . GLU D 1 120 ? 73.969 29.185 -11.745 1.00 25.76 100 GLU D O 1
ATOM 8607 N N . PHE D 1 121 ? 75.007 31.168 -12.068 1.00 24.57 101 PHE D N 1
ATOM 8608 C CA . PHE D 1 121 ? 73.869 31.993 -11.598 1.00 26.04 101 PHE D CA 1
ATOM 8609 C C . PHE D 1 121 ? 72.506 31.579 -12.209 1.00 25.38 101 PHE D C 1
ATOM 8610 O O . PHE D 1 121 ? 71.504 31.546 -11.475 1.00 22.68 101 PHE D O 1
ATOM 8618 N N . PRO D 1 122 ? 72.446 31.261 -13.532 1.00 25.53 102 PRO D N 1
ATOM 8619 C CA . PRO D 1 122 ? 71.157 30.859 -14.117 1.00 23.63 102 PRO D CA 1
ATOM 8620 C C . PRO D 1 122 ? 70.549 29.605 -13.477 1.00 25.14 102 PRO D C 1
ATOM 8621 O O . PRO D 1 122 ? 69.337 29.566 -13.283 1.00 23.02 102 PRO D O 1
ATOM 8625 N N . GLU D 1 123 ? 71.369 28.601 -13.159 1.00 22.87 103 GLU D N 1
ATOM 8626 C CA . GLU D 1 123 ? 70.915 27.408 -12.463 1.00 23.70 103 GLU D CA 1
ATOM 8627 C C . GLU D 1 123 ? 70.447 27.708 -11.033 1.00 23.07 103 GLU D C 1
ATOM 8628 O O . GLU D 1 123 ? 69.464 27.121 -10.572 1.00 22.01 103 GLU D O 1
ATOM 8634 N N . GLU D 1 124 ? 71.151 28.607 -10.339 1.00 23.60 104 GLU D N 1
ATOM 8635 C CA . GLU D 1 124 ? 70.712 29.019 -8.999 1.00 23.18 104 GLU D CA 1
ATOM 8636 C C . GLU D 1 124 ? 69.331 29.687 -9.072 1.00 22.40 104 GLU D C 1
ATOM 8637 O O . GLU D 1 124 ? 68.446 29.349 -8.272 1.00 20.23 104 GLU D O 1
ATOM 8643 N N . LEU D 1 125 ? 69.174 30.587 -10.046 1.00 20.53 105 LEU D N 1
ATOM 8644 C CA . LEU D 1 125 ? 67.882 31.258 -10.286 1.00 21.96 105 LEU D CA 1
ATOM 8645 C C . LEU D 1 125 ? 66.784 30.264 -10.553 1.00 19.83 105 LEU D C 1
ATOM 8646 O O . LEU D 1 125 ? 65.702 30.399 -10.000 1.00 18.99 105 LEU D O 1
ATOM 8651 N N . LEU D 1 126 ? 67.061 29.275 -11.393 1.00 17.94 106 LEU D N 1
ATOM 8652 C CA . LEU D 1 126 ? 66.088 28.212 -11.694 1.00 18.73 106 LEU D CA 1
ATOM 8653 C C . LEU D 1 126 ? 65.576 27.575 -10.406 1.00 19.82 106 LEU D C 1
ATOM 8654 O O . LEU D 1 126 ? 64.374 27.399 -10.255 1.00 19.64 106 LEU D O 1
ATOM 8659 N N . LEU D 1 127 ? 66.475 27.220 -9.489 1.00 18.69 107 LEU D N 1
ATOM 8660 C CA . LEU D 1 127 ? 66.036 26.588 -8.233 1.00 18.72 107 LEU D CA 1
ATOM 8661 C C . LEU D 1 127 ? 65.219 27.554 -7.401 1.00 18.00 107 LEU D C 1
ATOM 8662 O O . LEU D 1 127 ? 64.291 27.138 -6.697 1.00 17.25 107 LEU D O 1
ATOM 8667 N N . MET D 1 128 ? 65.569 28.833 -7.455 1.00 18.57 108 MET D N 1
ATOM 8668 C CA . MET D 1 128 ? 64.828 29.840 -6.703 1.00 18.64 108 MET D CA 1
ATOM 8669 C C . MET D 1 128 ? 63.418 30.000 -7.301 1.00 18.02 108 MET D C 1
ATOM 8670 O O . MET D 1 128 ? 62.438 30.135 -6.559 1.00 16.38 108 MET D O 1
ATOM 8675 N N . LEU D 1 129 ? 63.326 29.967 -8.633 1.00 16.36 109 LEU D N 1
ATOM 8676 C CA . LEU D 1 129 ? 61.987 29.929 -9.277 1.00 16.78 109 LEU D CA 1
ATOM 8677 C C . LEU D 1 129 ? 61.163 28.724 -8.820 1.00 15.23 109 LEU D C 1
ATOM 8678 O O . LEU D 1 129 ? 59.984 28.889 -8.439 1.00 16.65 109 LEU D O 1
ATOM 8683 N N . TYR D 1 130 ? 61.752 27.522 -8.859 1.00 14.92 110 TYR D N 1
ATOM 8684 C CA . TYR D 1 130 ? 61.066 26.349 -8.349 1.00 15.91 110 TYR D CA 1
ATOM 8685 C C . TYR D 1 130 ? 60.658 26.527 -6.884 1.00 15.97 110 TYR D C 1
ATOM 8686 O O . TYR D 1 130 ? 59.585 26.088 -6.488 1.00 15.91 110 TYR D O 1
ATOM 8695 N N . SER D 1 131 ? 61.513 27.167 -6.079 1.00 16.45 111 SER D N 1
ATOM 8696 C CA . SER D 1 131 ? 61.194 27.296 -4.640 1.00 15.90 111 SER D CA 1
ATOM 8697 C C . SER D 1 131 ? 59.933 28.130 -4.437 1.00 16.21 111 SER D C 1
ATOM 8698 O O . SER D 1 131 ? 59.115 27.836 -3.542 1.00 15.79 111 SER D O 1
ATOM 8701 N N . ALA D 1 132 ? 59.781 29.153 -5.291 1.00 15.56 112 ALA D N 1
ATOM 8702 C CA . ALA D 1 132 ? 58.670 30.079 -5.181 1.00 16.99 112 ALA D CA 1
ATOM 8703 C C . ALA D 1 132 ? 57.387 29.421 -5.639 1.00 17.17 112 ALA D C 1
ATOM 8704 O O . ALA D 1 132 ? 56.308 29.825 -5.202 1.00 20.09 112 ALA D O 1
ATOM 8706 N N . LEU D 1 133 ? 57.484 28.410 -6.487 1.00 16.32 113 LEU D N 1
ATOM 8707 C CA . LEU D 1 133 ? 56.304 27.621 -6.822 1.00 18.03 113 LEU D CA 1
ATOM 8708 C C . LEU D 1 133 ? 55.878 26.713 -5.688 1.00 19.41 113 LEU D C 1
ATOM 8709 O O . LEU D 1 133 ? 54.693 26.396 -5.569 1.00 22.35 113 LEU D O 1
ATOM 8714 N N . LEU D 1 134 ? 56.817 26.280 -4.858 1.00 18.25 114 LEU D N 1
ATOM 8715 C CA . LEU D 1 134 ? 56.457 25.408 -3.715 1.00 18.01 114 LEU D CA 1
ATOM 8716 C C . LEU D 1 134 ? 56.159 26.153 -2.419 1.00 17.98 114 LEU D C 1
ATOM 8717 O O . LEU D 1 134 ? 55.388 25.673 -1.585 1.00 21.75 114 LEU D O 1
ATOM 8722 N N . GLY D 1 135 ? 56.777 27.294 -2.233 1.00 14.89 115 GLY D N 1
ATOM 8723 C CA . GLY D 1 135 ? 56.681 28.018 -0.971 1.00 15.27 115 GLY D CA 1
ATOM 8724 C C . GLY D 1 135 ? 57.547 29.262 -0.998 1.00 15.40 115 GLY D C 1
ATOM 8725 O O . GLY D 1 135 ? 57.479 30.100 -1.912 1.00 14.86 115 GLY D O 1
ATOM 8726 N N . GLU D 1 136 ? 58.391 29.383 0.009 1.00 15.17 116 GLU D N 1
ATOM 8727 C CA . GLU D 1 136 ? 59.357 30.482 0.073 1.00 15.64 116 GLU D CA 1
ATOM 8728 C C . GLU D 1 136 ? 60.759 29.958 0.318 1.00 15.95 116 GLU D C 1
ATOM 8729 O O . GLU D 1 136 ? 60.954 29.157 1.254 1.00 16.27 116 GLU D O 1
ATOM 8735 N N . PRO D 1 137 ? 61.756 30.429 -0.449 1.00 15.32 117 PRO D N 1
ATOM 8736 C CA . PRO D 1 137 ? 63.128 29.997 -0.081 1.00 15.53 117 PRO D CA 1
ATOM 8737 C C . PRO D 1 137 ? 63.556 30.664 1.235 1.00 14.61 117 PRO D C 1
ATOM 8738 O O . PRO D 1 137 ? 63.211 31.833 1.485 1.00 15.87 117 PRO D O 1
ATOM 8742 N N . PHE D 1 138 ? 64.313 29.943 2.046 1.00 15.49 118 PHE D N 1
ATOM 8743 C CA . PHE D 1 138 ? 64.842 30.509 3.303 1.00 17.75 118 PHE D CA 1
ATOM 8744 C C . PHE D 1 138 ? 66.178 29.806 3.576 1.00 19.12 118 PHE D C 1
ATOM 8745 O O . PHE D 1 138 ? 66.537 28.843 2.891 1.00 19.53 118 PHE D O 1
ATOM 8753 N N . GLY D 1 139 ? 66.908 30.300 4.570 1.00 22.10 119 GLY D N 1
ATOM 8754 C CA . GLY D 1 139 ? 68.146 29.657 4.954 1.00 24.68 119 GLY D CA 1
ATOM 8755 C C . GLY D 1 139 ? 68.495 29.923 6.403 1.00 25.98 119 GLY D C 1
ATOM 8756 O O . GLY D 1 139 ? 67.678 30.426 7.178 1.00 21.80 119 GLY D O 1
ATOM 8757 N N . TRP D 1 140 ? 69.744 29.611 6.740 1.00 28.00 120 TRP D N 1
ATOM 8758 C CA . TRP D 1 140 ? 70.273 29.697 8.107 1.00 30.19 120 TRP D CA 1
ATOM 8759 C C . TRP D 1 140 ? 71.450 30.617 8.081 1.00 31.31 120 TRP D C 1
ATOM 8760 O O . TRP D 1 140 ? 72.371 30.418 7.283 1.00 30.45 120 TRP D O 1
ATOM 8771 N N . ALA D 1 141 ? 71.411 31.656 8.906 1.00 31.08 121 ALA D N 1
ATOM 8772 C CA . ALA D 1 141 ? 72.381 32.760 8.830 1.00 34.37 121 ALA D CA 1
ATOM 8773 C C . ALA D 1 141 ? 73.810 32.265 8.967 1.00 34.78 121 ALA D C 1
ATOM 8774 O O . ALA D 1 141 ? 74.722 32.845 8.383 1.00 38.34 121 ALA D O 1
ATOM 8776 N N . THR D 1 142 ? 73.992 31.182 9.710 1.00 33.70 122 THR D N 1
ATOM 8777 C CA . THR D 1 142 ? 75.329 30.678 10.001 1.00 37.75 122 THR D CA 1
ATOM 8778 C C . THR D 1 142 ? 75.829 29.628 9.016 1.00 38.16 122 THR D C 1
ATOM 8779 O O . THR D 1 142 ? 76.947 29.136 9.164 1.00 37.00 122 THR D O 1
ATOM 8783 N N . GLN D 1 143 ? 74.999 29.260 8.042 1.00 34.19 123 GLN D N 1
ATOM 8784 C CA . GLN D 1 143 ? 75.369 28.227 7.092 1.00 36.22 123 GLN D CA 1
ATOM 8785 C C . GLN D 1 143 ? 75.692 28.830 5.741 1.00 34.41 123 GLN D C 1
ATOM 8786 O O . GLN D 1 143 ? 74.915 29.636 5.202 1.00 31.46 123 GLN D O 1
ATOM 8792 N N . GLN D 1 144 ? 76.848 28.436 5.200 1.00 32.01 124 GLN D N 1
ATOM 8793 C CA . GLN D 1 144 ? 77.326 28.956 3.912 1.00 32.33 124 GLN D CA 1
ATOM 8794 C C . GLN D 1 144 ? 77.118 30.454 3.744 1.00 32.94 124 GLN D C 1
ATOM 8795 O O . GLN D 1 144 ? 76.590 30.914 2.732 1.00 34.25 124 GLN D O 1
ATOM 8801 N N . ASP D 1 145 ? 77.549 31.206 4.763 1.00 36.60 125 ASP D N 1
ATOM 8802 C CA . ASP D 1 145 ? 77.397 32.667 4.827 1.00 38.92 125 ASP D CA 1
ATOM 8803 C C . ASP D 1 145 ? 75.987 33.207 4.569 1.00 38.34 125 ASP D C 1
ATOM 8804 O O . ASP D 1 145 ? 75.825 34.336 4.100 1.00 39.41 125 ASP D O 1
ATOM 8809 N N . GLY D 1 146 ? 74.976 32.404 4.894 1.00 36.57 126 GLY D N 1
ATOM 8810 C CA . GLY D 1 146 ? 73.601 32.844 4.764 1.00 34.49 126 GLY D CA 1
ATOM 8811 C C . GLY D 1 146 ? 73.099 32.898 3.333 1.00 32.28 126 GLY D C 1
ATOM 8812 O O . GLY D 1 146 ? 72.079 33.534 3.061 1.00 30.82 126 GLY D O 1
ATOM 8813 N N . HIS D 1 147 ? 73.801 32.234 2.414 1.00 28.80 127 HIS D N 1
ATOM 8814 C CA . HIS D 1 147 ? 73.328 32.141 1.035 1.00 27.30 127 HIS D CA 1
ATOM 8815 C C . HIS D 1 147 ? 72.046 31.358 0.965 1.00 24.10 127 HIS D C 1
ATOM 8816 O O . HIS D 1 147 ? 71.880 30.358 1.656 1.00 23.01 127 HIS D O 1
ATOM 8823 N N . LEU D 1 148 ? 71.132 31.791 0.102 1.00 22.23 128 LEU D N 1
ATOM 8824 C CA . LEU D 1 148 ? 69.872 31.047 -0.040 1.00 22.30 128 LEU D CA 1
ATOM 8825 C C . LEU D 1 148 ? 70.016 29.804 -0.905 1.00 21.92 128 LEU D C 1
ATOM 8826 O O . LEU D 1 148 ? 69.193 28.884 -0.839 1.00 21.92 128 LEU D O 1
ATOM 8831 N N . VAL D 1 149 ? 71.041 29.780 -1.748 1.00 21.84 129 VAL D N 1
ATOM 8832 C CA . VAL D 1 149 ? 71.308 28.611 -2.563 1.00 21.00 129 VAL D CA 1
ATOM 8833 C C . VAL D 1 149 ? 72.673 28.098 -2.117 1.00 23.07 129 VAL D C 1
ATOM 8834 O O . VAL D 1 149 ? 73.652 28.832 -2.223 1.00 25.50 129 VAL D O 1
ATOM 8838 N N . HIS D 1 150 ? 72.683 26.876 -1.597 1.00 22.78 130 HIS D N 1
ATOM 8839 C CA . HIS D 1 150 ? 73.865 26.189 -1.095 1.00 25.56 130 HIS D CA 1
ATOM 8840 C C . HIS D 1 150 ? 74.558 25.366 -2.143 1.00 26.27 130 HIS D C 1
ATOM 8841 O O . HIS D 1 150 ? 73.912 24.792 -3.027 1.00 24.18 130 HIS D O 1
ATOM 8848 N N . ASP D 1 151 ? 75.886 25.282 -2.016 1.00 27.00 131 ASP D N 1
ATOM 8849 C CA . ASP D 1 151 ? 76.681 24.344 -2.808 1.00 27.04 131 ASP D CA 1
ATOM 8850 C C . ASP D 1 151 ? 76.875 23.004 -2.099 1.00 27.48 131 ASP D C 1
ATOM 8851 O O . ASP D 1 151 ? 77.172 22.960 -0.911 1.00 31.94 131 ASP D O 1
ATOM 8856 N N . ILE D 1 152 ? 76.693 21.917 -2.839 1.00 29.50 132 ILE D N 1
ATOM 8857 C CA . ILE D 1 152 ? 76.992 20.579 -2.355 1.00 30.08 132 ILE D CA 1
ATOM 8858 C C . ILE D 1 152 ? 78.017 19.944 -3.315 1.00 32.19 132 ILE D C 1
ATOM 8859 O O . ILE D 1 152 ? 77.697 19.573 -4.447 1.00 31.37 132 ILE D O 1
ATOM 8864 N N . PHE D 1 153 ? 79.261 19.862 -2.863 1.00 34.68 133 PHE D N 1
ATOM 8865 C CA . PHE D 1 153 ? 80.314 19.177 -3.626 1.00 37.57 133 PHE D CA 1
ATOM 8866 C C . PHE D 1 153 ? 81.371 18.615 -2.668 1.00 40.55 133 PHE D C 1
ATOM 8867 O O . PHE D 1 153 ? 81.435 19.045 -1.512 1.00 38.49 133 PHE D O 1
ATOM 8875 N N . PRO D 1 154 ? 82.189 17.645 -3.132 1.00 43.69 134 PRO D N 1
ATOM 8876 C CA . PRO D 1 154 ? 83.230 17.092 -2.240 1.00 46.44 134 PRO D CA 1
ATOM 8877 C C . PRO D 1 154 ? 84.306 18.123 -1.849 1.00 46.69 134 PRO D C 1
ATOM 8878 O O . PRO D 1 154 ? 84.818 18.849 -2.705 1.00 45.24 134 PRO D O 1
ATOM 8882 N N . ILE D 1 155 ? 84.601 18.217 -0.556 1.00 50.87 135 ILE D N 1
ATOM 8883 C CA . ILE D 1 155 ? 85.624 19.154 -0.066 1.00 57.00 135 ILE D CA 1
ATOM 8884 C C . ILE D 1 155 ? 86.780 18.376 0.581 1.00 60.26 135 ILE D C 1
ATOM 8885 O O . ILE D 1 155 ? 86.545 17.411 1.309 1.00 59.07 135 ILE D O 1
ATOM 8890 N N . ARG D 1 156 ? 88.013 18.800 0.282 1.00 69.69 136 ARG D N 1
ATOM 8891 C CA . ARG D 1 156 ? 89.251 18.133 0.740 1.00 78.76 136 ARG D CA 1
ATOM 8892 C C . ARG D 1 156 ? 89.262 17.706 2.219 1.00 80.25 136 ARG D C 1
ATOM 8893 O O . ARG D 1 156 ? 89.228 16.510 2.523 1.00 78.95 136 ARG D O 1
ATOM 8901 N N . SER D 1 157 ? 89.296 18.684 3.126 1.00 85.37 137 SER D N 1
ATOM 8902 C CA . SER D 1 157 ? 89.390 18.413 4.568 1.00 88.74 137 SER D CA 1
ATOM 8903 C C . SER D 1 157 ? 88.123 17.785 5.178 1.00 90.86 137 SER D C 1
ATOM 8904 O O . SER D 1 157 ? 87.892 17.882 6.387 1.00 90.27 137 SER D O 1
ATOM 8907 N N . HIS D 1 158 ? 87.322 17.132 4.334 1.00 94.23 138 HIS D N 1
ATOM 8908 C CA . HIS D 1 158 ? 86.141 16.382 4.770 1.00 96.75 138 HIS D CA 1
ATOM 8909 C C . HIS D 1 158 ? 86.228 14.956 4.304 1.00 96.59 138 HIS D C 1
ATOM 8910 O O . HIS D 1 158 ? 85.466 14.096 4.750 1.00 98.71 138 HIS D O 1
ATOM 8917 N N . LEU D 1 171 ? 76.226 5.127 4.664 1.00 64.27 151 LEU D N 1
ATOM 8918 C CA . LEU D 1 171 ? 75.928 6.370 5.368 1.00 60.17 151 LEU D CA 1
ATOM 8919 C C . LEU D 1 171 ? 74.497 6.326 5.897 1.00 59.63 151 LEU D C 1
ATOM 8920 O O . LEU D 1 171 ? 73.774 5.340 5.692 1.00 58.88 151 LEU D O 1
ATOM 8925 N N . THR D 1 172 ? 74.076 7.401 6.560 1.00 54.57 152 THR D N 1
ATOM 8926 C CA . THR D 1 172 ? 72.763 7.416 7.177 1.00 47.36 152 THR D CA 1
ATOM 8927 C C . THR D 1 172 ? 71.795 8.394 6.494 1.00 42.73 152 THR D C 1
ATOM 8928 O O . THR D 1 172 ? 72.203 9.373 5.871 1.00 47.40 152 THR D O 1
ATOM 8932 N N . TRP D 1 173 ? 70.508 8.107 6.619 1.00 34.05 153 TRP D N 1
ATOM 8933 C CA . TRP D 1 173 ? 69.477 8.947 6.026 1.00 27.84 153 TRP D CA 1
ATOM 8934 C C . TRP D 1 173 ? 68.818 9.774 7.091 1.00 26.39 153 TRP D C 1
ATOM 8935 O O . TRP D 1 173 ? 68.952 9.477 8.298 1.00 24.30 153 TRP D O 1
ATOM 8946 N N . HIS D 1 174 ? 68.101 10.834 6.698 1.00 23.05 154 HIS D N 1
ATOM 8947 C CA . HIS D 1 174 ? 67.441 11.670 7.701 1.00 21.80 154 HIS D CA 1
ATOM 8948 C C . HIS D 1 174 ? 66.460 12.596 7.054 1.00 20.46 154 HIS D C 1
ATOM 8949 O O . HIS D 1 174 ? 66.558 12.851 5.842 1.00 20.23 154 HIS D O 1
ATOM 8956 N N . THR D 1 175 ? 65.523 13.075 7.867 1.00 19.40 155 THR D N 1
ATOM 8957 C CA . THR D 1 175 ? 64.710 14.261 7.591 1.00 19.60 155 THR D CA 1
ATOM 8958 C C . THR D 1 175 ? 65.668 15.448 7.721 1.00 19.70 155 THR D C 1
ATOM 8959 O O . THR D 1 175 ? 66.480 15.481 8.658 1.00 21.31 155 THR D O 1
ATOM 8963 N N . GLU D 1 176 ? 65.587 16.435 6.835 1.00 19.04 156 GLU D N 1
ATOM 8964 C CA . GLU D 1 176 ? 66.505 17.565 6.956 1.00 20.64 156 GLU D CA 1
ATOM 8965 C C . GLU D 1 176 ? 66.149 18.373 8.192 1.00 19.76 156 GLU D C 1
ATOM 8966 O O . GLU D 1 176 ? 64.992 18.714 8.380 1.00 18.63 156 GLU D O 1
ATOM 8972 N N . ASP D 1 177 ? 67.143 18.633 9.052 1.00 20.22 157 ASP D N 1
ATOM 8973 C CA . ASP D 1 177 ? 66.950 19.415 10.300 1.00 20.59 157 ASP D CA 1
ATOM 8974 C C . ASP D 1 177 ? 65.816 18.903 11.179 1.00 19.77 157 ASP D C 1
ATOM 8975 O O . ASP D 1 177 ? 64.978 19.660 11.698 1.00 19.25 157 ASP D O 1
ATOM 8980 N N . ALA D 1 178 ? 65.813 17.595 11.394 1.00 19.89 158 ALA D N 1
ATOM 8981 C CA . ALA D 1 178 ? 64.665 16.921 12.050 1.00 19.48 158 ALA D CA 1
ATOM 8982 C C . ALA D 1 178 ? 64.323 17.502 13.425 1.00 19.55 158 ALA D C 1
ATOM 8983 O O . ALA D 1 178 ? 63.163 17.532 13.818 1.00 20.87 158 ALA D O 1
ATOM 8985 N N . PHE D 1 179 ? 65.340 17.916 14.175 1.00 19.27 159 PHE D N 1
ATOM 8986 C CA . PHE D 1 179 ? 65.119 18.429 15.510 1.00 22.33 159 PHE D CA 1
ATOM 8987 C C . PHE D 1 179 ? 64.416 19.787 15.511 1.00 22.37 159 PHE D C 1
ATOM 8988 O O . PHE D 1 179 ? 63.800 20.150 16.511 1.00 23.64 159 PHE D O 1
ATOM 8996 N N . HIS D 1 180 ? 64.529 20.528 14.403 1.00 21.61 160 HIS D N 1
ATOM 8997 C CA . HIS D 1 180 ? 64.156 21.947 14.381 1.00 20.03 160 HIS D CA 1
ATOM 8998 C C . HIS D 1 180 ? 62.698 22.174 14.051 1.00 18.63 160 HIS D C 1
ATOM 8999 O O . HIS D 1 180 ? 62.240 21.710 13.042 1.00 18.96 160 HIS D O 1
ATOM 9006 N N . PRO D 1 181 ? 61.955 22.935 14.883 1.00 18.34 161 PRO D N 1
ATOM 9007 C CA . PRO D 1 181 ? 60.550 23.197 14.609 1.00 19.60 161 PRO D CA 1
ATOM 9008 C C . PRO D 1 181 ? 60.317 23.968 13.285 1.00 18.94 161 PRO D C 1
ATOM 9009 O O . PRO D 1 181 ? 59.242 23.845 12.729 1.00 19.61 161 PRO D O 1
ATOM 9013 N N . TYR D 1 182 ? 61.320 24.704 12.791 1.00 18.32 162 TYR D N 1
ATOM 9014 C CA . TYR D 1 182 ? 61.169 25.490 11.550 1.00 18.41 162 TYR D CA 1
ATOM 9015 C C . TYR D 1 182 ? 62.024 24.897 10.436 1.00 18.78 162 TYR D C 1
ATOM 9016 O O . TYR D 1 182 ? 62.469 25.634 9.526 1.00 18.28 162 TYR D O 1
ATOM 9025 N N . ARG D 1 183 ? 62.197 23.567 10.494 1.00 16.55 163 ARG D N 1
ATOM 9026 C CA . ARG D 1 183 ? 62.891 22.848 9.435 1.00 18.61 163 ARG D CA 1
ATOM 9027 C C . ARG D 1 183 ? 62.158 23.039 8.122 1.00 17.42 163 ARG D C 1
ATOM 9028 O O . ARG D 1 183 ? 60.968 23.342 8.103 1.00 16.28 163 ARG D O 1
ATOM 9036 N N . SER D 1 184 ? 62.884 22.805 7.034 1.00 16.45 164 SER D N 1
ATOM 9037 C CA . SER D 1 184 ? 62.275 22.838 5.687 1.00 18.24 164 SER D CA 1
ATOM 9038 C C . SER D 1 184 ? 61.005 22.037 5.538 1.00 17.88 164 SER D C 1
ATOM 9039 O O . SER D 1 184 ? 60.865 20.927 6.077 1.00 17.10 164 SER D O 1
ATOM 9042 N N . ASP D 1 185 ? 60.080 22.572 4.741 1.00 16.12 165 ASP D N 1
ATOM 9043 C CA . ASP D 1 185 ? 58.954 21.773 4.292 1.00 17.11 165 ASP D CA 1
ATOM 9044 C C . ASP D 1 185 ? 59.261 20.964 3.036 1.00 15.69 165 ASP D C 1
ATOM 9045 O O . ASP D 1 185 ? 58.761 19.867 2.866 1.00 16.80 165 ASP D O 1
ATOM 9050 N N . TYR D 1 186 ? 60.071 21.547 2.143 1.00 16.27 166 TYR D N 1
ATOM 9051 C CA . TYR D 1 186 ? 60.605 20.883 0.946 1.00 16.18 166 TYR D CA 1
ATOM 9052 C C . TYR D 1 186 ? 62.083 21.218 0.796 1.00 17.26 166 TYR D C 1
ATOM 9053 O O . TYR D 1 186 ? 62.564 22.297 1.262 1.00 16.80 166 TYR D O 1
ATOM 9062 N N . LEU D 1 187 ? 62.798 20.309 0.135 1.00 17.44 167 LEU D N 1
ATOM 9063 C CA . LEU D 1 187 ? 64.182 20.577 -0.290 1.00 19.75 167 LEU D CA 1
ATOM 9064 C C . LEU D 1 187 ? 64.235 20.403 -1.804 1.00 19.30 167 LEU D C 1
ATOM 9065 O O . LEU D 1 187 ? 63.569 19.515 -2.343 1.00 20.30 167 LEU D O 1
ATOM 9070 N N . ILE D 1 188 ? 65.028 21.248 -2.466 1.00 18.82 168 ILE D N 1
ATOM 9071 C CA . ILE D 1 188 ? 65.191 21.230 -3.900 1.00 18.97 168 ILE D CA 1
ATOM 9072 C C . ILE D 1 188 ? 66.691 20.992 -4.143 1.00 20.27 168 ILE D C 1
ATOM 9073 O O . ILE D 1 188 ? 67.524 21.784 -3.693 1.00 19.26 168 ILE D O 1
ATOM 9078 N N . LEU D 1 189 ? 67.016 19.924 -4.873 1.00 20.21 169 LEU D N 1
ATOM 9079 C CA . LEU D 1 189 ? 68.424 19.610 -5.172 1.00 21.44 169 LEU D CA 1
ATOM 9080 C C . LEU D 1 189 ? 68.619 19.571 -6.672 1.00 20.66 169 LEU D C 1
ATOM 9081 O O . LEU D 1 189 ? 67.995 18.774 -7.344 1.00 21.97 169 LEU D O 1
ATOM 9086 N N . GLY D 1 190 ? 69.431 20.483 -7.187 1.00 20.80 170 GLY D N 1
ATOM 9087 C CA . GLY D 1 190 ? 69.678 20.559 -8.606 1.00 21.68 170 GLY D CA 1
ATOM 9088 C C . GLY D 1 190 ? 71.045 19.953 -8.908 1.00 23.03 170 GLY D C 1
ATOM 9089 O O . GLY D 1 190 ? 72.034 20.429 -8.378 1.00 23.39 170 GLY D O 1
ATOM 9090 N N . ALA D 1 191 ? 71.082 18.951 -9.792 1.00 23.90 171 ALA D N 1
ATOM 9091 C CA . ALA D 1 191 ? 72.350 18.324 -10.228 1.00 25.20 171 ALA D CA 1
ATOM 9092 C C . ALA D 1 191 ? 72.993 19.044 -11.393 1.00 25.31 171 ALA D C 1
ATOM 9093 O O . ALA D 1 191 ? 72.603 18.846 -12.544 1.00 27.15 171 ALA D O 1
ATOM 9095 N N . LEU D 1 192 ? 73.985 19.889 -11.095 1.00 26.24 172 LEU D N 1
ATOM 9096 C CA . LEU D 1 192 ? 74.669 20.674 -12.114 1.00 28.45 172 LEU D CA 1
ATOM 9097 C C . LEU D 1 192 ? 75.553 19.724 -12.922 1.00 30.43 172 LEU D C 1
ATOM 9098 O O . LEU D 1 192 ? 75.672 19.867 -14.125 1.00 31.12 172 LEU D O 1
ATOM 9103 N N . ARG D 1 193 ? 76.152 18.766 -12.232 1.00 30.21 173 ARG D N 1
ATOM 9104 C CA . ARG D 1 193 ? 76.893 17.710 -12.901 1.00 34.76 173 ARG D CA 1
ATOM 9105 C C . ARG D 1 193 ? 77.006 16.494 -12.008 1.00 34.13 173 ARG D C 1
ATOM 9106 O O . ARG D 1 193 ? 76.974 16.606 -10.776 1.00 32.64 173 ARG D O 1
ATOM 9114 N N . ASN D 1 194 ? 77.101 15.329 -12.640 1.00 35.42 174 ASN D N 1
ATOM 9115 C CA . ASN D 1 194 ? 77.235 14.064 -11.925 1.00 37.31 174 ASN D CA 1
ATOM 9116 C C . ASN D 1 194 ? 77.826 12.987 -12.860 1.00 38.67 174 ASN D C 1
ATOM 9117 O O . ASN D 1 194 ? 77.124 12.050 -13.275 1.00 36.42 174 ASN D O 1
ATOM 9122 N N . PRO D 1 195 ? 79.131 13.114 -13.174 1.00 41.14 175 PRO D N 1
ATOM 9123 C CA . PRO D 1 195 ? 79.784 12.283 -14.190 1.00 42.96 175 PRO D CA 1
ATOM 9124 C C . PRO D 1 195 ? 79.723 10.781 -13.893 1.00 43.31 175 PRO D C 1
ATOM 9125 O O . PRO D 1 195 ? 79.724 9.971 -14.826 1.00 45.22 175 PRO D O 1
ATOM 9129 N N . ASP D 1 196 ? 79.641 10.419 -12.617 1.00 42.33 176 ASP D N 1
ATOM 9130 C CA . ASP D 1 196 ? 79.589 9.018 -12.211 1.00 43.98 176 ASP D CA 1
ATOM 9131 C C . ASP D 1 196 ? 78.191 8.535 -11.871 1.00 44.62 176 ASP D C 1
ATOM 9132 O O . ASP D 1 196 ? 78.017 7.444 -11.324 1.00 44.26 176 ASP D O 1
ATOM 9137 N N . HIS D 1 197 ? 77.189 9.347 -12.192 1.00 42.59 177 HIS D N 1
ATOM 9138 C CA . HIS D 1 197 ? 75.798 8.952 -11.994 1.00 41.89 177 HIS D CA 1
ATOM 9139 C C . HIS D 1 197 ? 75.583 8.375 -10.613 1.00 39.66 177 HIS D C 1
ATOM 9140 O O . HIS D 1 197 ? 74.931 7.354 -10.442 1.00 41.12 177 HIS D O 1
ATOM 9147 N N . VAL D 1 198 ? 76.159 9.041 -9.615 1.00 41.02 178 VAL D N 1
ATOM 9148 C CA . VAL D 1 198 ? 75.985 8.675 -8.213 1.00 38.92 178 VAL D CA 1
ATOM 9149 C C . VAL D 1 198 ? 74.586 9.087 -7.764 1.00 40.18 178 VAL D C 1
ATOM 9150 O O . VAL D 1 198 ? 74.245 10.269 -7.847 1.00 35.01 178 VAL D O 1
ATOM 9154 N N . PRO D 1 199 ? 73.779 8.125 -7.281 1.00 41.40 179 PRO D N 1
ATOM 9155 C CA . PRO D 1 199 ? 72.409 8.472 -6.918 1.00 41.92 179 PRO D CA 1
ATOM 9156 C C . PRO D 1 199 ? 72.246 9.056 -5.490 1.00 42.85 179 PRO D C 1
ATOM 9157 O O . PRO D 1 199 ? 73.180 9.019 -4.673 1.00 46.32 179 PRO D O 1
ATOM 9161 N N . THR D 1 200 ? 71.068 9.629 -5.230 1.00 39.45 180 THR D N 1
ATOM 9162 C CA . THR D 1 200 ? 70.669 10.126 -3.901 1.00 37.73 180 THR D CA 1
ATOM 9163 C C . THR D 1 200 ? 69.769 9.027 -3.367 1.00 36.90 180 THR D C 1
ATOM 9164 O O . THR D 1 200 ? 69.065 8.372 -4.140 1.00 41.92 180 THR D O 1
ATOM 9168 N N . THR D 1 201 ? 69.782 8.784 -2.070 1.00 32.58 181 THR D N 1
ATOM 9169 C CA . THR D 1 201 ? 68.799 7.852 -1.550 1.00 29.69 181 THR D CA 1
ATOM 9170 C C . THR D 1 201 ? 67.648 8.647 -0.990 1.00 27.76 181 THR D C 1
ATOM 9171 O O . THR D 1 201 ? 67.864 9.689 -0.386 1.00 30.02 181 THR D O 1
ATOM 9175 N N . VAL D 1 202 ? 66.440 8.159 -1.206 1.00 26.14 182 VAL D N 1
ATOM 9176 C CA . VAL D 1 202 ? 65.229 8.788 -0.703 1.00 26.85 182 VAL D CA 1
ATOM 9177 C C . VAL D 1 202 ? 64.311 7.668 -0.236 1.00 27.61 182 VAL D C 1
ATOM 9178 O O . VAL D 1 202 ? 64.193 6.660 -0.919 1.00 29.43 182 VAL D O 1
ATOM 9182 N N . GLY D 1 203 ? 63.662 7.832 0.918 1.00 25.64 183 GLY D N 1
ATOM 9183 C CA . GLY D 1 203 ? 62.700 6.836 1.414 1.00 25.31 183 GLY D CA 1
ATOM 9184 C C . GLY D 1 203 ? 61.455 7.427 2.040 1.00 26.08 183 GLY D C 1
ATOM 9185 O O . GLY D 1 203 ? 61.516 8.499 2.678 1.00 26.60 183 GLY D O 1
ATOM 9186 N N . GLU D 1 204 ? 60.333 6.736 1.847 1.00 25.54 184 GLU D N 1
ATOM 9187 C CA . GLU D 1 204 ? 59.030 7.160 2.350 1.00 27.80 184 GLU D CA 1
ATOM 9188 C C . GLU D 1 204 ? 58.495 6.216 3.421 1.00 28.15 184 GLU D C 1
ATOM 9189 O O . GLU D 1 204 ? 59.122 5.207 3.748 1.00 30.88 184 GLU D O 1
ATOM 9195 N N . LEU D 1 205 ? 57.333 6.551 3.977 1.00 29.26 185 LEU D N 1
ATOM 9196 C CA . LEU D 1 205 ? 56.710 5.735 4.995 1.00 31.07 185 LEU D CA 1
ATOM 9197 C C . LEU D 1 205 ? 55.627 4.812 4.404 1.00 32.48 185 LEU D C 1
ATOM 9198 O O . LEU D 1 205 ? 54.620 5.283 3.888 1.00 30.55 185 LEU D O 1
ATOM 9203 N N . ASP D 1 206 ? 55.852 3.505 4.492 1.00 33.11 186 ASP D N 1
ATOM 9204 C CA . ASP D 1 206 ? 54.800 2.538 4.219 1.00 35.95 186 ASP D CA 1
ATOM 9205 C C . ASP D 1 206 ? 54.013 2.244 5.489 1.00 36.37 186 ASP D C 1
ATOM 9206 O O . ASP D 1 206 ? 54.415 1.436 6.314 1.00 40.81 186 ASP D O 1
ATOM 9211 N N . LEU D 1 207 ? 52.868 2.890 5.620 1.00 38.93 187 LEU D N 1
ATOM 9212 C CA . LEU D 1 207 ? 52.111 2.862 6.849 1.00 44.09 187 LEU D CA 1
ATOM 9213 C C . LEU D 1 207 ? 51.553 1.473 7.168 1.00 46.82 187 LEU D C 1
ATOM 9214 O O . LEU D 1 207 ? 51.485 1.082 8.337 1.00 47.62 187 LEU D O 1
ATOM 9219 N N . SER D 1 208 ? 51.197 0.728 6.124 1.00 50.05 188 SER D N 1
ATOM 9220 C CA . SER D 1 208 ? 50.612 -0.610 6.265 1.00 52.29 188 SER D CA 1
ATOM 9221 C C . SER D 1 208 ? 51.492 -1.569 7.067 1.00 55.35 188 SER D C 1
ATOM 9222 O O . SER D 1 208 ? 50.982 -2.486 7.720 1.00 51.30 188 SER D O 1
ATOM 9225 N N . SER D 1 209 ? 52.805 -1.333 7.022 1.00 55.74 189 SER D N 1
ATOM 9226 C CA . SER D 1 209 ? 53.805 -2.213 7.635 1.00 56.08 189 SER D CA 1
ATOM 9227 C C . SER D 1 209 ? 53.936 -2.046 9.153 1.00 55.52 189 SER D C 1
ATOM 9228 O O . SER D 1 209 ? 54.853 -2.603 9.759 1.00 55.54 189 SER D O 1
ATOM 9231 N N . LEU D 1 210 ? 53.025 -1.279 9.752 1.00 54.35 190 LEU D N 1
ATOM 9232 C CA . LEU D 1 210 ? 53.085 -0.932 11.171 1.00 54.30 190 LEU D CA 1
ATOM 9233 C C . LEU D 1 210 ? 51.739 -1.108 11.880 1.00 57.24 190 LEU D C 1
ATOM 9234 O O . LEU D 1 210 ? 50.678 -0.800 11.319 1.00 56.25 190 LEU D O 1
ATOM 9239 N N . SER D 1 211 ? 51.793 -1.577 13.123 1.00 52.87 191 SER D N 1
ATOM 9240 C CA . SER D 1 211 ? 50.598 -1.743 13.941 1.00 53.19 191 SER D CA 1
ATOM 9241 C C . SER D 1 211 ? 50.013 -0.397 14.368 1.00 53.56 191 SER D C 1
ATOM 9242 O O . SER D 1 211 ? 50.715 0.616 14.399 1.00 50.86 191 SER D O 1
ATOM 9245 N N . ALA D 1 212 ? 48.725 -0.397 14.700 1.00 51.89 192 ALA D N 1
ATOM 9246 C CA . ALA D 1 212 ? 48.034 0.799 15.180 1.00 51.56 192 ALA D CA 1
ATOM 9247 C C . ALA D 1 212 ? 48.537 1.184 16.568 1.00 50.60 192 ALA D C 1
ATOM 9248 O O . ALA D 1 212 ? 48.424 2.347 16.990 1.00 52.29 192 ALA D O 1
ATOM 9250 N N . GLU D 1 213 ? 49.072 0.191 17.275 1.00 49.45 193 GLU D N 1
ATOM 9251 C CA . GLU D 1 213 ? 49.679 0.393 18.587 1.00 50.50 193 GLU D CA 1
ATOM 9252 C C . GLU D 1 213 ? 50.997 1.170 18.430 1.00 46.54 193 GLU D C 1
ATOM 9253 O O . GLU D 1 213 ? 51.241 2.128 19.163 1.00 45.98 193 GLU D O 1
ATOM 9259 N N . ASP D 1 214 ? 51.820 0.757 17.465 1.00 40.14 194 ASP D N 1
ATOM 9260 C CA . ASP D 1 214 ? 53.095 1.437 17.206 1.00 39.12 194 ASP D CA 1
ATOM 9261 C C . ASP D 1 214 ? 52.897 2.862 16.691 1.00 38.05 194 ASP D C 1
ATOM 9262 O O . ASP D 1 214 ? 53.515 3.799 17.209 1.00 34.95 194 ASP D O 1
ATOM 9267 N N . ILE D 1 215 ? 52.028 3.035 15.692 1.00 35.55 195 ILE D N 1
ATOM 9268 C CA . ILE D 1 215 ? 51.675 4.391 15.236 1.00 36.12 195 ILE D CA 1
ATOM 9269 C C . ILE D 1 215 ? 51.289 5.308 16.407 1.00 32.44 195 ILE D C 1
ATOM 9270 O O . ILE D 1 215 ? 51.780 6.432 16.501 1.00 31.66 195 ILE D O 1
ATOM 9275 N N . ASP D 1 216 ? 50.424 4.835 17.310 1.00 32.68 196 ASP D N 1
ATOM 9276 C CA . ASP D 1 216 ? 49.959 5.656 18.423 0.50 30.28 196 ASP D CA 1
ATOM 9277 C C . ASP D 1 216 ? 51.106 6.150 19.294 1.00 28.82 196 ASP D C 1
ATOM 9278 O O . ASP D 1 216 ? 51.164 7.326 19.658 1.00 28.76 196 ASP D O 1
ATOM 9283 N N . VAL D 1 217 ? 52.020 5.254 19.641 1.00 30.55 197 VAL D N 1
ATOM 9284 C CA . VAL D 1 217 ? 53.133 5.659 20.517 1.00 28.50 197 VAL D CA 1
ATOM 9285 C C . VAL D 1 217 ? 54.116 6.614 19.785 1.00 27.03 197 VAL D C 1
ATOM 9286 O O . VAL D 1 217 ? 54.670 7.507 20.398 1.00 25.71 197 VAL D O 1
ATOM 9290 N N . LEU D 1 218 ? 54.276 6.428 18.480 1.00 27.42 198 LEU D N 1
ATOM 9291 C CA . LEU D 1 218 ? 55.115 7.324 17.652 1.00 26.31 198 LEU D CA 1
ATOM 9292 C C . LEU D 1 218 ? 54.568 8.769 17.546 1.00 26.99 198 LEU D C 1
ATOM 9293 O O . LEU D 1 218 ? 55.336 9.711 17.285 1.00 23.37 198 LEU D O 1
ATOM 9298 N N . PHE D 1 219 ? 53.263 8.949 17.785 1.00 26.63 199 PHE D N 1
ATOM 9299 C CA . PHE D 1 219 ? 52.635 10.283 17.831 1.00 27.30 199 PHE D CA 1
ATOM 9300 C C . PHE D 1 219 ? 52.876 10.992 19.135 1.00 26.89 199 PHE D C 1
ATOM 9301 O O . PHE D 1 219 ? 52.661 12.197 19.247 1.00 27.74 199 PHE D O 1
ATOM 9309 N N . GLU D 1 220 ? 53.393 10.263 20.132 1.00 28.21 200 GLU D N 1
ATOM 9310 C CA . GLU D 1 220 ? 53.573 10.832 21.452 1.00 28.38 200 GLU D CA 1
ATOM 9311 C C . GLU D 1 220 ? 54.993 11.357 21.664 1.00 27.00 200 GLU D C 1
ATOM 9312 O O . GLU D 1 220 ? 55.924 10.864 21.024 1.00 27.56 200 GLU D O 1
ATOM 9318 N N . PRO D 1 221 ? 55.153 12.362 22.543 1.00 27.78 201 PRO D N 1
ATOM 9319 C CA . PRO D 1 221 ? 56.432 13.000 22.782 1.00 27.83 201 PRO D CA 1
ATOM 9320 C C . PRO D 1 221 ? 57.352 12.132 23.645 1.00 26.35 201 PRO D C 1
ATOM 9321 O O . PRO D 1 221 ? 57.510 12.385 24.837 1.00 27.55 201 PRO D O 1
ATOM 9325 N N . ARG D 1 222 ? 57.949 11.121 23.025 1.00 25.47 202 ARG D N 1
ATOM 9326 C CA . ARG D 1 222 ? 58.690 10.085 23.744 1.00 26.01 202 ARG D CA 1
ATOM 9327 C C . ARG D 1 222 ? 60.126 9.873 23.219 1.00 25.56 202 ARG D C 1
ATOM 9328 O O . ARG D 1 222 ? 60.883 8.999 23.716 1.00 24.22 202 ARG D O 1
ATOM 9336 N N . TYR D 1 223 ? 60.509 10.656 22.208 1.00 24.30 203 TYR D N 1
ATOM 9337 C CA . TYR D 1 223 ? 61.807 10.449 21.520 1.00 23.77 203 TYR D CA 1
ATOM 9338 C C . TYR D 1 223 ? 62.747 11.653 21.598 1.00 24.02 203 TYR D C 1
ATOM 9339 O O . TYR D 1 223 ? 62.306 12.802 21.586 1.00 24.38 203 TYR D O 1
ATOM 9348 N N . HIS D 1 224 ? 64.042 11.389 21.717 1.00 21.09 204 HIS D N 1
ATOM 9349 C CA . HIS D 1 224 ? 65.011 12.479 21.746 1.00 21.57 204 HIS D CA 1
ATOM 9350 C C . HIS D 1 224 ? 65.653 12.617 20.389 1.00 20.52 204 HIS D C 1
ATOM 9351 O O . HIS D 1 224 ? 66.284 11.688 19.912 1.00 19.37 204 HIS D O 1
ATOM 9358 N N . ILE D 1 225 ? 65.492 13.761 19.717 1.00 19.18 205 ILE D N 1
ATOM 9359 C CA . ILE D 1 225 ? 66.309 14.020 18.525 1.00 19.51 205 ILE D CA 1
ATOM 9360 C C . ILE D 1 225 ? 67.206 15.219 18.795 1.00 21.28 205 ILE D C 1
ATOM 9361 O O . ILE D 1 225 ? 66.728 16.330 19.044 1.00 21.58 205 ILE D O 1
ATOM 9366 N N . ALA D 1 226 ? 68.511 15.006 18.722 1.00 21.43 206 ALA D N 1
ATOM 9367 C CA . ALA D 1 226 ? 69.468 16.072 18.997 1.00 23.57 206 ALA D CA 1
ATOM 9368 C C . ALA D 1 226 ? 69.720 16.935 17.752 1.00 23.23 206 ALA D C 1
ATOM 9369 O O . ALA D 1 226 ? 69.605 16.462 16.632 1.00 21.32 206 ALA D O 1
ATOM 9371 N N . PRO D 1 227 ? 70.148 18.183 17.955 1.00 27.74 207 PRO D N 1
ATOM 9372 C CA . PRO D 1 227 ? 70.607 18.969 16.823 1.00 30.98 207 PRO D CA 1
ATOM 9373 C C . PRO D 1 227 ? 71.909 18.460 16.264 1.00 34.65 207 PRO D C 1
ATOM 9374 O O . PRO D 1 227 ? 72.812 18.113 17.030 1.00 34.87 207 PRO D O 1
ATOM 9378 N N . ASP D 1 228 ? 72.015 18.407 14.944 1.00 39.08 208 ASP D N 1
ATOM 9379 C CA . ASP D 1 228 ? 73.315 18.280 14.300 1.00 48.30 208 ASP D CA 1
ATOM 9380 C C . ASP D 1 228 ? 74.166 19.514 14.686 1.00 50.69 208 ASP D C 1
ATOM 9381 O O . ASP D 1 228 ? 73.619 20.560 15.022 1.00 50.29 208 ASP D O 1
ATOM 9386 N N . GLU D 1 229 ? 75.491 19.389 14.683 1.00 63.28 209 GLU D N 1
ATOM 9387 C CA . GLU D 1 229 ? 76.362 20.426 15.283 1.00 70.48 209 GLU D CA 1
ATOM 9388 C C . GLU D 1 229 ? 76.271 21.803 14.618 1.00 72.91 209 GLU D C 1
ATOM 9389 O O . GLU D 1 229 ? 76.595 22.819 15.242 1.00 73.25 209 GLU D O 1
ATOM 9395 N N . SER D 1 230 ? 75.826 21.820 13.362 1.00 73.76 210 SER D N 1
ATOM 9396 C CA . SER D 1 230 ? 75.564 23.050 12.617 1.00 73.18 210 SER D CA 1
ATOM 9397 C C . SER D 1 230 ? 74.783 24.073 13.430 1.00 75.21 210 SER D C 1
ATOM 9398 O O . SER D 1 230 ? 74.951 25.278 13.242 1.00 79.76 210 SER D O 1
ATOM 9401 N N . HIS D 1 231 ? 73.933 23.587 14.331 1.00 73.74 211 HIS D N 1
ATOM 9402 C CA . HIS D 1 231 ? 73.028 24.450 15.091 1.00 75.37 211 HIS D CA 1
ATOM 9403 C C . HIS D 1 231 ? 73.444 24.684 16.525 1.00 78.56 211 HIS D C 1
ATOM 9404 O O . HIS D 1 231 ? 72.742 25.375 17.269 1.00 75.88 211 HIS D O 1
ATOM 9411 N N . LEU D 1 232 ? 74.592 24.125 16.919 1.00 82.47 212 LEU D N 1
ATOM 9412 C CA . LEU D 1 232 ? 75.123 24.279 18.285 1.00 84.85 212 LEU D CA 1
ATOM 9413 C C . LEU D 1 232 ? 75.669 25.689 18.559 1.00 85.33 212 LEU D C 1
ATOM 9414 O O . LEU D 1 232 ? 76.865 25.961 18.418 1.00 81.78 212 LEU D O 1
ATOM 9419 N N . THR D 1 240 ? 74.701 39.204 21.367 1.00 84.34 220 THR D N 1
ATOM 9420 C CA . THR D 1 240 ? 74.655 40.219 22.418 1.00 88.97 220 THR D CA 1
ATOM 9421 C C . THR D 1 240 ? 73.218 40.389 22.921 1.00 91.73 220 THR D C 1
ATOM 9422 O O . THR D 1 240 ? 72.580 41.428 22.705 1.00 91.82 220 THR D O 1
ATOM 9426 N N . GLU D 1 241 ? 72.720 39.341 23.579 1.00 95.29 221 GLU D N 1
ATOM 9427 C CA . GLU D 1 241 ? 71.380 39.313 24.188 1.00 98.06 221 GLU D CA 1
ATOM 9428 C C . GLU D 1 241 ? 70.269 39.737 23.207 1.00 95.17 221 GLU D C 1
ATOM 9429 O O . GLU D 1 241 ? 69.156 40.092 23.611 1.00 98.09 221 GLU D O 1
ATOM 9435 N N . GLU D 1 242 ? 70.596 39.708 21.918 1.00 86.42 222 GLU D N 1
ATOM 9436 C CA . GLU D 1 242 ? 69.618 39.916 20.854 1.00 78.43 222 GLU D CA 1
ATOM 9437 C C . GLU D 1 242 ? 69.648 38.676 19.968 1.00 69.22 222 GLU D C 1
ATOM 9438 O O . GLU D 1 242 ? 68.615 38.053 19.743 1.00 62.37 222 GLU D O 1
ATOM 9444 N N . GLU D 1 243 ? 70.845 38.307 19.508 1.00 65.09 223 GLU D N 1
ATOM 9445 C CA . GLU D 1 243 ? 71.077 37.021 18.840 1.00 63.72 223 GLU D CA 1
ATOM 9446 C C . GLU D 1 243 ? 70.753 35.852 19.768 1.00 62.11 223 GLU D C 1
ATOM 9447 O O . GLU D 1 243 ? 70.181 34.846 19.336 1.00 56.92 223 GLU D O 1
ATOM 9453 N N . ALA D 1 244 ? 71.114 36.001 21.044 1.00 62.49 224 ALA D N 1
ATOM 9454 C CA . ALA D 1 244 ? 70.808 35.006 22.076 1.00 58.87 224 ALA D CA 1
ATOM 9455 C C . ALA D 1 244 ? 69.307 34.955 22.397 1.00 57.56 224 ALA D C 1
ATOM 9456 O O . ALA D 1 244 ? 68.753 33.867 22.566 1.00 57.13 224 ALA D O 1
ATOM 9458 N N . ALA D 1 245 ? 68.656 36.123 22.468 1.00 53.83 225 ALA D N 1
ATOM 9459 C CA . ALA D 1 245 ? 67.197 36.194 22.655 1.00 50.73 225 ALA D CA 1
ATOM 9460 C C . ALA D 1 245 ? 66.414 35.560 21.490 1.00 53.06 225 ALA D C 1
ATOM 9461 O O . ALA D 1 245 ? 65.367 34.944 21.709 1.00 55.36 225 ALA D O 1
ATOM 9463 N N . ARG D 1 246 ? 66.926 35.704 20.263 1.00 45.81 226 ARG D N 1
ATOM 9464 C CA . ARG D 1 246 ? 66.344 35.037 19.081 1.00 44.69 226 ARG D CA 1
ATOM 9465 C C . ARG D 1 246 ? 66.573 33.546 19.069 1.00 46.56 226 ARG D C 1
ATOM 9466 O O . ARG D 1 246 ? 65.878 32.810 18.361 1.00 43.66 226 ARG D O 1
ATOM 9474 N N . PHE D 1 247 ? 67.581 33.113 19.821 1.00 49.08 227 PHE D N 1
ATOM 9475 C CA . PHE D 1 247 ? 68.019 31.728 19.846 1.00 51.68 227 PHE D CA 1
ATOM 9476 C C . PHE D 1 247 ? 67.415 31.022 21.056 1.00 50.11 227 PHE D C 1
ATOM 9477 O O . PHE D 1 247 ? 67.611 29.825 21.242 1.00 50.02 227 PHE D O 1
ATOM 9485 N N . ALA D 1 248 ? 66.655 31.775 21.853 1.00 51.54 228 ALA D N 1
ATOM 9486 C CA . ALA D 1 248 ? 66.134 31.300 23.143 1.00 55.46 228 ALA D CA 1
ATOM 9487 C C . ALA D 1 248 ? 65.181 30.100 23.078 1.00 58.89 228 ALA D C 1
ATOM 9488 O O . ALA D 1 248 ? 64.778 29.579 24.122 1.00 61.32 228 ALA D O 1
ATOM 9490 N N . THR D 1 249 ? 64.833 29.641 21.876 1.00 59.38 229 THR D N 1
ATOM 9491 C CA . THR D 1 249 ? 63.918 28.503 21.758 1.00 59.96 229 THR D CA 1
ATOM 9492 C C . THR D 1 249 ? 64.649 27.184 21.541 1.00 58.65 229 THR D C 1
ATOM 9493 O O . THR D 1 249 ? 64.319 26.177 22.177 1.00 55.71 229 THR D O 1
ATOM 9497 N N . ILE D 1 250 ? 65.641 27.187 20.654 1.00 57.77 230 ILE D N 1
ATOM 9498 C CA . ILE D 1 250 ? 66.473 26.003 20.465 1.00 58.31 230 ILE D CA 1
ATOM 9499 C C . ILE D 1 250 ? 67.563 25.904 21.535 1.00 56.52 230 ILE D C 1
ATOM 9500 O O . ILE D 1 250 ? 68.118 24.821 21.761 1.00 50.73 230 ILE D O 1
ATOM 9505 N N . GLN D 1 251 ? 67.871 27.025 22.190 1.00 55.32 231 GLN D N 1
ATOM 9506 C CA . GLN D 1 251 ? 68.805 26.971 23.305 1.00 57.76 231 GLN D CA 1
ATOM 9507 C C . GLN D 1 251 ? 68.082 26.360 24.492 1.00 58.79 231 GLN D C 1
ATOM 9508 O O . GLN D 1 251 ? 68.629 25.486 25.164 1.00 59.46 231 GLN D O 1
ATOM 9514 N N . ARG D 1 252 ? 66.843 26.802 24.718 1.00 58.32 232 ARG D N 1
ATOM 9515 C CA . ARG D 1 252 ? 65.956 26.178 25.709 1.00 57.72 232 ARG D CA 1
ATOM 9516 C C . ARG D 1 252 ? 65.746 24.696 25.385 1.00 54.84 232 ARG D C 1
ATOM 9517 O O . ARG D 1 252 ? 65.638 23.877 26.296 1.00 49.81 232 ARG D O 1
ATOM 9525 N N . MET D 1 253 ? 65.713 24.366 24.091 1.00 56.34 233 MET D N 1
ATOM 9526 C CA . MET D 1 253 ? 65.670 22.974 23.618 1.00 58.37 233 MET D CA 1
ATOM 9527 C C . MET D 1 253 ? 66.937 22.201 23.968 1.00 58.59 233 MET D C 1
ATOM 9528 O O . MET D 1 253 ? 66.875 21.227 24.718 1.00 60.37 233 MET D O 1
ATOM 9533 N N . ILE D 1 254 ? 68.078 22.639 23.437 1.00 59.50 234 ILE D N 1
ATOM 9534 C CA . ILE D 1 254 ? 69.376 22.038 23.766 1.00 58.91 234 ILE D CA 1
ATOM 9535 C C . ILE D 1 254 ? 69.613 21.902 25.286 1.00 58.17 234 ILE D C 1
ATOM 9536 O O . ILE D 1 254 ? 70.280 20.961 25.719 1.00 57.26 234 ILE D O 1
ATOM 9541 N N . ASP D 1 255 ? 69.037 22.810 26.083 1.00 55.33 235 ASP D N 1
ATOM 9542 C CA . ASP D 1 255 ? 69.256 22.814 27.536 1.00 52.91 235 ASP D CA 1
ATOM 9543 C C . ASP D 1 255 ? 68.197 22.050 28.345 1.00 54.86 235 ASP D C 1
ATOM 9544 O O . ASP D 1 255 ? 68.510 21.521 29.414 1.00 56.18 235 ASP D O 1
ATOM 9549 N N . GLU D 1 256 ? 66.956 21.996 27.858 1.00 50.65 236 GLU D N 1
ATOM 9550 C CA . GLU D 1 256 ? 65.894 21.267 28.571 1.00 49.77 236 GLU D CA 1
ATOM 9551 C C . GLU D 1 256 ? 65.677 19.840 28.044 1.00 48.34 236 GLU D C 1
ATOM 9552 O O . GLU D 1 256 ? 64.941 19.062 28.650 1.00 47.68 236 GLU D O 1
ATOM 9558 N N . ARG D 1 257 ? 66.316 19.513 26.918 1.00 52.71 237 ARG D N 1
ATOM 9559 C CA . ARG D 1 257 ? 66.232 18.180 26.274 1.00 54.09 237 ARG D CA 1
ATOM 9560 C C . ARG D 1 257 ? 64.784 17.624 26.144 1.00 52.79 237 ARG D C 1
ATOM 9561 O O . ARG D 1 257 ? 64.462 16.549 26.675 1.00 49.91 237 ARG D O 1
ATOM 9569 N N . PRO D 1 258 ? 63.900 18.354 25.434 1.00 52.52 238 PRO D N 1
ATOM 9570 C CA . PRO D 1 258 ? 62.551 17.821 25.416 1.00 46.59 238 PRO D CA 1
ATOM 9571 C C . PRO D 1 258 ? 62.446 16.564 24.560 1.00 41.64 238 PRO D C 1
ATOM 9572 O O . PRO D 1 258 ? 63.262 16.318 23.660 1.00 42.05 238 PRO D O 1
ATOM 9576 N N . LEU D 1 259 ? 61.457 15.755 24.896 1.00 36.02 239 LEU D N 1
ATOM 9577 C CA . LEU D 1 259 ? 61.107 14.604 24.112 1.00 31.25 239 LEU D CA 1
ATOM 9578 C C . LEU D 1 259 ? 60.040 15.054 23.120 1.00 30.04 239 LEU D C 1
ATOM 9579 O O . LEU D 1 259 ? 59.307 15.996 23.400 1.00 31.02 239 LEU D O 1
ATOM 9584 N N . GLY D 1 260 ? 59.982 14.424 21.953 1.00 26.46 240 GLY D N 1
ATOM 9585 C CA . GLY D 1 260 ? 58.999 14.797 20.933 1.00 25.29 240 GLY D CA 1
ATOM 9586 C C . GLY D 1 260 ? 58.584 13.583 20.130 1.00 25.49 240 GLY D C 1
ATOM 9587 O O . GLY D 1 260 ? 59.185 12.529 20.248 1.00 22.47 240 GLY D O 1
ATOM 9588 N N . PRO D 1 261 ? 57.557 13.731 19.277 1.00 22.56 241 PRO D N 1
ATOM 9589 C CA . PRO D 1 261 ? 57.074 12.648 18.442 1.00 21.81 241 PRO D CA 1
ATOM 9590 C C . PRO D 1 261 ? 57.923 12.435 17.189 1.00 21.32 241 PRO D C 1
ATOM 9591 O O . PRO D 1 261 ? 58.626 13.352 16.751 1.00 21.85 241 PRO D O 1
ATOM 9595 N N . LEU D 1 262 ? 57.826 11.241 16.623 1.00 21.58 242 LEU D N 1
ATOM 9596 C CA . LEU D 1 262 ? 58.379 10.967 15.312 1.00 21.94 242 LEU D CA 1
ATOM 9597 C C . LEU D 1 262 ? 57.352 11.076 14.177 1.00 22.74 242 LEU D C 1
ATOM 9598 O O . LEU D 1 262 ? 57.715 11.289 13.006 1.00 21.97 242 LEU D O 1
ATOM 9603 N N . LEU D 1 263 ? 56.075 10.860 14.518 1.00 23.78 243 LEU D N 1
ATOM 9604 C CA . LEU D 1 263 ? 54.986 10.891 13.534 1.00 23.84 243 LEU D CA 1
ATOM 9605 C C . LEU D 1 263 ? 53.990 11.979 13.952 1.00 23.20 243 LEU D C 1
ATOM 9606 O O . LEU D 1 263 ? 53.815 12.249 15.151 1.00 23.78 243 LEU D O 1
ATOM 9611 N N . TYR D 1 264 ? 53.372 12.653 12.975 1.00 22.76 244 TYR D N 1
ATOM 9612 C CA . TYR D 1 264 ? 52.464 13.733 13.308 1.00 22.54 244 TYR D CA 1
ATOM 9613 C C . TYR D 1 264 ? 51.549 13.969 12.113 1.00 22.94 244 TYR D C 1
ATOM 9614 O O . TYR D 1 264 ? 51.666 13.278 11.090 1.00 21.62 244 TYR D O 1
ATOM 9623 N N . GLY D 1 265 ? 50.632 14.920 12.275 1.00 26.51 245 GLY D N 1
ATOM 9624 C CA . GLY D 1 265 ? 49.611 15.191 11.249 1.00 25.78 245 GLY D CA 1
ATOM 9625 C C . GLY D 1 265 ? 48.446 14.261 11.532 1.00 29.57 245 GLY D C 1
ATOM 9626 O O . GLY D 1 265 ? 48.034 14.112 12.689 1.00 29.64 245 GLY D O 1
ATOM 9627 N N . SER D 1 266 ? 47.948 13.634 10.477 1.00 31.59 246 SER D N 1
ATOM 9628 C CA . SER D 1 266 ? 46.856 12.668 10.565 1.00 33.13 246 SER D CA 1
ATOM 9629 C C . SER D 1 266 ? 47.358 11.260 10.842 1.00 32.28 246 SER D C 1
ATOM 9630 O O . SER D 1 266 ? 48.217 10.751 10.121 1.00 30.82 246 SER D O 1
ATOM 9633 N N . ARG D 1 267 ? 46.802 10.650 11.890 0.50 32.48 247 ARG D N 1
ATOM 9634 C CA . ARG D 1 267 ? 47.026 9.242 12.263 0.50 34.31 247 ARG D CA 1
ATOM 9635 C C . ARG D 1 267 ? 46.917 8.307 11.085 0.50 31.73 247 ARG D C 1
ATOM 9636 O O . ARG D 1 267 ? 47.647 7.331 10.948 0.50 27.90 247 ARG D O 1
ATOM 9644 N N . LEU D 1 268 ? 45.960 8.620 10.234 1.00 35.26 248 LEU D N 1
ATOM 9645 C CA . LEU D 1 268 ? 45.618 7.787 9.107 1.00 37.40 248 LEU D CA 1
ATOM 9646 C C . LEU D 1 268 ? 46.639 7.907 8.005 1.00 36.08 248 LEU D C 1
ATOM 9647 O O . LEU D 1 268 ? 46.759 7.022 7.158 1.00 38.08 248 LEU D O 1
ATOM 9652 N N . ASP D 1 269 ? 47.386 9.009 8.024 1.00 34.60 249 ASP D N 1
ATOM 9653 C CA . ASP D 1 269 ? 48.253 9.364 6.925 1.00 31.70 249 ASP D CA 1
ATOM 9654 C C . ASP D 1 269 ? 49.383 10.290 7.415 1.00 30.65 249 ASP D C 1
ATOM 9655 O O . ASP D 1 269 ? 49.443 11.465 7.044 1.00 30.08 249 ASP D O 1
ATOM 9660 N N . PRO D 1 270 ? 50.302 9.753 8.237 1.00 28.43 250 PRO D N 1
ATOM 9661 C CA . PRO D 1 270 ? 51.168 10.675 8.972 1.00 25.16 250 PRO D CA 1
ATOM 9662 C C . PRO D 1 270 ? 52.352 11.252 8.202 1.00 22.20 250 PRO D C 1
ATOM 9663 O O . PRO D 1 270 ? 52.898 10.648 7.274 1.00 22.94 250 PRO D O 1
ATOM 9667 N N . TYR D 1 271 ? 52.764 12.423 8.654 1.00 20.90 251 TYR D N 1
ATOM 9668 C CA . TYR D 1 271 ? 54.066 12.967 8.305 1.00 20.92 251 TYR D CA 1
ATOM 9669 C C . TYR D 1 271 ? 55.090 12.389 9.273 1.00 21.80 251 TYR D C 1
ATOM 9670 O O . TYR D 1 271 ? 54.719 11.908 10.370 1.00 23.30 251 TYR D O 1
ATOM 9679 N N . MET D 1 272 ? 56.369 12.453 8.901 1.00 20.73 252 MET D N 1
ATOM 9680 C CA . MET D 1 272 ? 57.377 11.956 9.825 1.00 21.07 252 MET D CA 1
ATOM 9681 C C . MET D 1 272 ? 58.559 12.900 10.008 1.00 23.05 252 MET D C 1
ATOM 9682 O O . MET D 1 272 ? 58.834 13.752 9.146 1.00 20.42 252 MET D O 1
ATOM 9687 N N . ARG D 1 273 ? 59.265 12.735 11.131 1.00 21.69 253 ARG D N 1
ATOM 9688 C CA . ARG D 1 273 ? 60.533 13.399 11.295 1.00 22.17 253 ARG D CA 1
ATOM 9689 C C . ARG D 1 273 ? 61.475 12.389 11.941 1.00 21.96 253 ARG D C 1
ATOM 9690 O O . ARG D 1 273 ? 61.140 11.814 12.984 1.00 24.91 253 ARG D O 1
ATOM 9698 N N . LEU D 1 274 ? 62.585 12.130 11.281 1.00 21.26 254 LEU D N 1
ATOM 9699 C CA . LEU D 1 274 ? 63.501 11.046 11.679 1.00 22.29 254 LEU D CA 1
ATOM 9700 C C . LEU D 1 274 ? 64.936 11.458 11.431 1.00 23.07 254 LEU D C 1
ATOM 9701 O O . LEU D 1 274 ? 65.242 12.106 10.426 1.00 23.14 254 LEU D O 1
ATOM 9706 N N . ASP D 1 275 ? 65.833 11.112 12.358 1.00 19.54 255 ASP D N 1
ATOM 9707 C CA . ASP D 1 275 ? 67.257 11.345 12.117 1.00 18.15 255 ASP D CA 1
ATOM 9708 C C . ASP D 1 275 ? 67.995 10.366 13.051 1.00 17.93 255 ASP D C 1
ATOM 9709 O O . ASP D 1 275 ? 68.399 10.742 14.165 1.00 18.01 255 ASP D O 1
ATOM 9714 N N . PRO D 1 276 ? 68.078 9.102 12.622 1.00 17.74 256 PRO D N 1
ATOM 9715 C CA . PRO D 1 276 ? 68.503 8.001 13.540 1.00 18.30 256 PRO D CA 1
ATOM 9716 C C . PRO D 1 276 ? 69.868 8.252 14.153 1.00 18.17 256 PRO D C 1
ATOM 9717 O O . PRO D 1 276 ? 70.052 7.917 15.317 1.00 18.06 256 PRO D O 1
ATOM 9721 N N . TYR D 1 277 ? 70.781 8.849 13.395 1.00 18.38 257 TYR D N 1
ATOM 9722 C CA . TYR D 1 277 ? 72.130 9.123 13.928 1.00 19.15 257 TYR D CA 1
ATOM 9723 C C . TYR D 1 277 ? 72.095 10.072 15.141 1.00 18.79 257 TYR D C 1
ATOM 9724 O O . TYR D 1 277 ? 72.963 10.010 16.024 1.00 19.10 257 TYR D O 1
ATOM 9733 N N . PHE D 1 278 ? 71.077 10.932 15.222 1.00 17.51 258 PHE D N 1
ATOM 9734 C CA . PHE D 1 278 ? 70.951 11.861 16.347 1.00 17.84 258 PHE D CA 1
ATOM 9735 C C . PHE D 1 278 ? 69.784 11.533 17.284 1.00 17.29 258 PHE D C 1
ATOM 9736 O O . PHE D 1 278 ? 69.304 12.384 18.046 1.00 18.07 258 PHE D O 1
ATOM 9744 N N . THR D 1 279 ? 69.322 10.281 17.241 1.00 17.66 259 THR D N 1
ATOM 9745 C CA . THR D 1 279 ? 68.174 9.903 18.060 1.00 17.66 259 THR D CA 1
ATOM 9746 C C . THR D 1 279 ? 68.562 8.989 19.230 1.00 17.41 259 THR D C 1
ATOM 9747 O O . THR D 1 279 ? 69.395 8.097 19.083 1.00 16.78 259 THR D O 1
ATOM 9751 N N . SER D 1 280 ? 67.942 9.226 20.365 1.00 17.45 260 SER D N 1
ATOM 9752 C CA . SER D 1 280 ? 67.991 8.249 21.469 1.00 18.71 260 SER D CA 1
ATOM 9753 C C . SER D 1 280 ? 66.584 8.076 22.046 1.00 19.98 260 SER D C 1
ATOM 9754 O O . SER D 1 280 ? 65.711 8.917 21.831 1.00 19.42 260 SER D O 1
ATOM 9757 N N . VAL D 1 281 ? 66.349 6.967 22.750 1.00 19.67 261 VAL D N 1
ATOM 9758 C CA . VAL D 1 281 ? 65.052 6.717 23.372 1.00 21.36 261 VAL D CA 1
ATOM 9759 C C . VAL D 1 281 ? 65.299 6.338 24.839 1.00 23.28 261 VAL D C 1
ATOM 9760 O O . VAL D 1 281 ? 66.176 5.538 25.125 1.00 23.46 261 VAL D O 1
ATOM 9764 N N . PRO D 1 282 ? 64.554 6.947 25.761 1.00 24.19 262 PRO D N 1
ATOM 9765 C CA . PRO D 1 282 ? 64.730 6.631 27.173 1.00 25.62 262 PRO D CA 1
ATOM 9766 C C . PRO D 1 282 ? 64.653 5.114 27.430 1.00 27.06 262 PRO D C 1
ATOM 9767 O O . PRO D 1 282 ? 63.727 4.419 26.939 1.00 26.96 262 PRO D O 1
ATOM 9771 N N A GLN D 1 283 ? 65.624 4.601 28.178 0.50 26.95 263 GLN D N 1
ATOM 9772 N N B GLN D 1 283 ? 65.639 4.625 28.185 0.50 27.29 263 GLN D N 1
ATOM 9773 C CA A GLN D 1 283 ? 65.737 3.167 28.406 0.50 27.58 263 GLN D CA 1
ATOM 9774 C CA B GLN D 1 283 ? 65.786 3.214 28.548 0.50 28.15 263 GLN D CA 1
ATOM 9775 C C A GLN D 1 283 ? 64.469 2.537 28.996 0.50 26.74 263 GLN D C 1
ATOM 9776 C C B GLN D 1 283 ? 64.475 2.580 28.979 0.50 26.92 263 GLN D C 1
ATOM 9777 O O A GLN D 1 283 ? 64.100 1.443 28.598 0.50 28.48 263 GLN D O 1
ATOM 9778 O O B GLN D 1 283 ? 64.085 1.545 28.462 0.50 28.09 263 GLN D O 1
ATOM 9789 N N . ASP D 1 284 ? 63.811 3.222 29.924 1.00 27.95 264 ASP D N 1
ATOM 9790 C CA . ASP D 1 284 ? 62.619 2.643 30.578 1.00 30.95 264 ASP D CA 1
ATOM 9791 C C . ASP D 1 284 ? 61.434 2.543 29.640 1.00 32.12 264 ASP D C 1
ATOM 9792 O O . ASP D 1 284 ? 60.538 1.740 29.871 1.00 30.47 264 ASP D O 1
ATOM 9797 N N . ASP D 1 285 ? 61.426 3.360 28.585 1.00 29.40 265 ASP D N 1
ATOM 9798 C CA . ASP D 1 285 ? 60.271 3.415 27.700 1.00 27.91 265 ASP D CA 1
ATOM 9799 C C . ASP D 1 285 ? 60.295 2.291 26.669 1.00 28.00 265 ASP D C 1
ATOM 9800 O O . ASP D 1 285 ? 60.658 2.496 25.503 1.00 27.15 265 ASP D O 1
ATOM 9805 N N . THR D 1 286 ? 59.902 1.085 27.113 1.00 27.32 266 THR D N 1
ATOM 9806 C CA . THR D 1 286 ? 59.866 -0.116 26.272 1.00 27.91 266 THR D CA 1
ATOM 9807 C C . THR D 1 286 ? 59.004 -0.004 25.030 1.00 25.60 266 THR D C 1
ATOM 9808 O O . THR D 1 286 ? 59.388 -0.471 23.958 1.00 25.52 266 THR D O 1
ATOM 9812 N N . ASP D 1 287 ? 57.799 0.525 25.197 1.00 28.44 267 ASP D N 1
ATOM 9813 C CA . ASP D 1 287 ? 56.881 0.730 24.079 1.00 29.95 267 ASP D CA 1
ATOM 9814 C C . ASP D 1 287 ? 57.510 1.650 23.012 1.00 27.92 267 ASP D C 1
ATOM 9815 O O . ASP D 1 287 ? 57.481 1.332 21.812 1.00 28.58 267 ASP D O 1
ATOM 9820 N N . ALA D 1 288 ? 58.104 2.750 23.462 1.00 25.42 268 ALA D N 1
ATOM 9821 C CA . ALA D 1 288 ? 58.733 3.718 22.535 1.00 25.58 268 ALA D CA 1
ATOM 9822 C C . ALA D 1 288 ? 59.930 3.096 21.800 1.00 25.40 268 ALA D C 1
ATOM 9823 O O . ALA D 1 288 ? 60.130 3.314 20.600 1.00 24.26 268 ALA D O 1
ATOM 9825 N N . ARG D 1 289 ? 60.715 2.298 22.510 1.00 24.81 269 ARG D N 1
ATOM 9826 C CA . ARG D 1 289 ? 61.838 1.609 21.879 1.00 28.42 269 ARG D CA 1
ATOM 9827 C C . ARG D 1 289 ? 61.396 0.609 20.816 1.00 28.24 269 ARG D C 1
ATOM 9828 O O . ARG D 1 289 ? 61.977 0.546 19.738 1.00 27.52 269 ARG D O 1
ATOM 9836 N N . ARG D 1 290 ? 60.398 -0.212 21.144 1.00 29.31 270 ARG D N 1
ATOM 9837 C CA . ARG D 1 290 ? 59.817 -1.151 20.179 1.00 29.35 270 ARG D CA 1
ATOM 9838 C C . ARG D 1 290 ? 59.345 -0.428 18.905 1.00 27.14 270 ARG D C 1
ATOM 9839 O O . ARG D 1 290 ? 59.757 -0.777 17.785 1.00 28.39 270 ARG D O 1
ATOM 9847 N N . ALA D 1 291 ? 58.525 0.591 19.110 1.00 27.15 271 ALA D N 1
ATOM 9848 C CA . ALA D 1 291 ? 57.872 1.343 18.031 1.00 27.46 271 ALA D CA 1
ATOM 9849 C C . ALA D 1 291 ? 58.920 2.019 17.137 1.00 26.84 271 ALA D C 1
ATOM 9850 O O . ALA D 1 291 ? 58.837 1.981 15.901 1.00 27.66 271 ALA D O 1
ATOM 9852 N N . TYR D 1 292 ? 59.923 2.615 17.770 1.00 25.93 272 TYR D N 1
ATOM 9853 C CA . TYR D 1 292 ? 60.985 3.270 17.023 1.00 24.76 272 TYR D CA 1
ATOM 9854 C C . TYR D 1 292 ? 61.776 2.256 16.205 1.00 24.35 272 TYR D C 1
ATOM 9855 O O . TYR D 1 292 ? 62.003 2.449 15.012 1.00 24.25 272 TYR D O 1
ATOM 9864 N N . ASP D 1 293 ? 62.180 1.148 16.834 1.00 24.64 273 ASP D N 1
ATOM 9865 C CA . ASP D 1 293 ? 62.886 0.109 16.104 1.00 29.00 273 ASP D CA 1
ATOM 9866 C C . ASP D 1 293 ? 62.079 -0.384 14.887 1.00 27.87 273 ASP D C 1
ATOM 9867 O O . ASP D 1 293 ? 62.647 -0.642 13.828 1.00 29.92 273 ASP D O 1
ATOM 9872 N N . ALA D 1 294 ? 60.762 -0.484 15.038 1.00 28.50 274 ALA D N 1
ATOM 9873 C CA . ALA D 1 294 ? 59.880 -0.947 13.958 1.00 29.09 274 ALA D CA 1
ATOM 9874 C C . ALA D 1 294 ? 59.823 0.105 12.833 1.00 29.67 274 ALA D C 1
ATOM 9875 O O . ALA D 1 294 ? 59.940 -0.224 11.659 1.00 28.54 274 ALA D O 1
ATOM 9877 N N . LEU D 1 295 ? 59.664 1.373 13.223 1.00 28.81 275 LEU D N 1
ATOM 9878 C CA . LEU D 1 295 ? 59.645 2.488 12.266 1.00 27.17 275 LEU D CA 1
ATOM 9879 C C . LEU D 1 295 ? 60.948 2.570 11.502 1.00 26.73 275 LEU D C 1
ATOM 9880 O O . LEU D 1 295 ? 60.927 2.701 10.285 1.00 27.05 275 LEU D O 1
ATOM 9885 N N . PHE D 1 296 ? 62.082 2.471 12.210 1.00 26.52 276 PHE D N 1
ATOM 9886 C CA . PHE D 1 296 ? 63.375 2.512 11.568 1.00 26.49 276 PHE D CA 1
ATOM 9887 C C . PHE D 1 296 ? 63.464 1.424 10.480 1.00 28.20 276 PHE D C 1
ATOM 9888 O O . PHE D 1 296 ? 63.916 1.667 9.353 1.00 24.97 276 PHE D O 1
ATOM 9896 N N . LYS D 1 297 ? 63.066 0.220 10.862 1.00 27.47 277 LYS D N 1
ATOM 9897 C CA . LYS D 1 297 ? 63.142 -0.953 10.000 1.00 32.05 277 LYS D CA 1
ATOM 9898 C C . LYS D 1 297 ? 62.356 -0.740 8.687 1.00 28.88 277 LYS D C 1
ATOM 9899 O O . LYS D 1 297 ? 62.892 -0.977 7.608 1.00 30.31 277 LYS D O 1
ATOM 9905 N N . VAL D 1 298 ? 61.110 -0.277 8.812 1.00 31.68 278 VAL D N 1
ATOM 9906 C CA . VAL D 1 298 ? 60.229 0.043 7.682 1.00 32.84 278 VAL D CA 1
ATOM 9907 C C . VAL D 1 298 ? 60.852 1.118 6.799 1.00 32.20 278 VAL D C 1
ATOM 9908 O O . VAL D 1 298 ? 60.959 0.948 5.583 1.00 32.25 278 VAL D O 1
ATOM 9912 N N . VAL D 1 299 ? 61.278 2.235 7.395 1.00 29.83 279 VAL D N 1
ATOM 9913 C CA . VAL D 1 299 ? 61.872 3.289 6.569 1.00 27.51 279 VAL D CA 1
ATOM 9914 C C . VAL D 1 299 ? 63.211 2.845 5.962 1.00 27.77 279 VAL D C 1
ATOM 9915 O O . VAL D 1 299 ? 63.454 3.054 4.782 1.00 27.61 279 VAL D O 1
ATOM 9919 N N . ASP D 1 300 ? 64.059 2.165 6.741 1.00 27.65 280 ASP D N 1
ATOM 9920 C CA . ASP D 1 300 ? 65.360 1.747 6.217 1.00 27.85 280 ASP D CA 1
ATOM 9921 C C . ASP D 1 300 ? 65.226 0.759 5.028 1.00 30.05 280 ASP D C 1
ATOM 9922 O O . ASP D 1 300 ? 65.928 0.879 4.019 1.00 29.35 280 ASP D O 1
ATOM 9927 N N . SER D 1 301 ? 64.299 -0.180 5.128 1.00 32.10 281 SER D N 1
ATOM 9928 C CA . SER D 1 301 ? 64.160 -1.191 4.070 1.00 36.43 281 SER D CA 1
ATOM 9929 C C . SER D 1 301 ? 63.446 -0.660 2.826 1.00 37.57 281 SER D C 1
ATOM 9930 O O . SER D 1 301 ? 63.607 -1.217 1.744 1.00 36.97 281 SER D O 1
ATOM 9933 N N . GLY D 1 302 ? 62.661 0.406 2.991 1.00 35.05 282 GLY D N 1
ATOM 9934 C CA . GLY D 1 302 ? 62.030 1.094 1.862 1.00 34.23 282 GLY D CA 1
ATOM 9935 C C . GLY D 1 302 ? 62.882 2.145 1.153 1.00 32.89 282 GLY D C 1
ATOM 9936 O O . GLY D 1 302 ? 62.424 2.743 0.176 1.00 34.11 282 GLY D O 1
ATOM 9937 N N . MET D 1 303 ? 64.109 2.386 1.624 1.00 32.39 283 MET D N 1
ATOM 9938 C CA . MET D 1 303 ? 65.022 3.300 0.927 1.00 31.82 283 MET D CA 1
ATOM 9939 C C . MET D 1 303 ? 65.230 2.919 -0.553 1.00 37.70 283 MET D C 1
ATOM 9940 O O . MET D 1 303 ? 65.396 1.739 -0.877 1.00 36.83 283 MET D O 1
ATOM 9945 N N . ARG D 1 304 ? 65.223 3.928 -1.433 1.00 38.47 284 ARG D N 1
ATOM 9946 C CA . ARG D 1 304 ? 65.409 3.745 -2.877 1.00 39.93 284 ARG D CA 1
ATOM 9947 C C . ARG D 1 304 ? 66.525 4.660 -3.396 1.00 38.92 284 ARG D C 1
ATOM 9948 O O . ARG D 1 304 ? 66.691 5.806 -2.944 1.00 37.65 284 ARG D O 1
ATOM 9956 N N . GLU D 1 305 ? 67.278 4.176 -4.377 1.00 35.87 285 GLU D N 1
ATOM 9957 C CA . GLU D 1 305 ? 68.200 5.054 -5.075 1.00 38.92 285 GLU D CA 1
ATOM 9958 C C . GLU D 1 305 ? 67.414 5.870 -6.108 1.00 36.35 285 GLU D C 1
ATOM 9959 O O . GLU D 1 305 ? 66.644 5.324 -6.892 1.00 36.44 285 GLU D O 1
ATOM 9965 N N . VAL D 1 306 ? 67.582 7.184 -6.068 1.00 32.84 286 VAL D N 1
ATOM 9966 C CA . VAL D 1 306 ? 66.936 8.056 -7.040 1.00 32.76 286 VAL D CA 1
ATOM 9967 C C . VAL D 1 306 ? 67.993 8.630 -7.975 1.00 32.53 286 VAL D C 1
ATOM 9968 O O . VAL D 1 306 ? 69.035 9.099 -7.534 1.00 31.99 286 VAL D O 1
ATOM 9972 N N . VAL D 1 307 ? 67.731 8.559 -9.275 1.00 32.86 287 VAL D N 1
ATOM 9973 C CA . VAL D 1 307 ? 68.661 9.092 -10.255 1.00 32.66 287 VAL D CA 1
ATOM 9974 C C . VAL D 1 307 ? 68.499 10.608 -10.273 1.00 31.96 287 VAL D C 1
ATOM 9975 O O . VAL D 1 307 ? 67.391 11.116 -10.474 1.00 32.97 287 VAL D O 1
ATOM 9979 N N . ALA D 1 308 ? 69.590 11.315 -10.002 1.00 31.11 288 ALA D N 1
ATOM 9980 C CA . ALA D 1 308 ? 69.662 12.763 -10.204 1.00 31.83 288 ALA D CA 1
ATOM 9981 C C . ALA D 1 308 ? 70.967 13.054 -10.900 1.00 31.16 288 ALA D C 1
ATOM 9982 O O . ALA D 1 308 ? 71.984 13.353 -10.265 1.00 32.58 288 ALA D O 1
ATOM 9984 N N . ASP D 1 309 ? 70.926 12.939 -12.218 1.00 33.14 289 ASP D N 1
ATOM 9985 C CA . ASP D 1 309 ? 72.075 13.197 -13.077 1.00 33.30 289 ASP D CA 1
ATOM 9986 C C . ASP D 1 309 ? 72.081 14.642 -13.565 1.00 31.80 289 ASP D C 1
ATOM 9987 O O . ASP D 1 309 ? 71.146 15.382 -13.300 1.00 30.76 289 ASP D O 1
ATOM 9992 N N . GLN D 1 310 ? 73.150 15.051 -14.245 1.00 30.51 290 GLN D N 1
ATOM 9993 C CA . GLN D 1 310 ? 73.238 16.379 -14.843 1.00 30.78 290 GLN D CA 1
ATOM 9994 C C . GLN D 1 310 ? 71.929 16.795 -15.514 1.00 30.15 290 GLN D C 1
ATOM 9995 O O . GLN D 1 310 ? 71.416 16.085 -16.380 1.00 28.72 290 GLN D O 1
ATOM 10001 N N . GLY D 1 311 ? 71.397 17.947 -15.105 1.00 29.69 291 GLY D N 1
ATOM 10002 C CA . GLY D 1 311 ? 70.125 18.430 -15.657 1.00 27.68 291 GLY D CA 1
ATOM 10003 C C . GLY D 1 311 ? 68.871 17.945 -14.929 1.00 27.81 291 GLY D C 1
ATOM 10004 O O . GLY D 1 311 ? 67.741 18.266 -15.348 1.00 28.24 291 GLY D O 1
ATOM 10005 N N . ASP D 1 312 ? 69.043 17.170 -13.864 1.00 25.04 292 ASP D N 1
ATOM 10006 C CA . ASP D 1 312 ? 67.889 16.734 -13.070 1.00 25.67 292 ASP D CA 1
ATOM 10007 C C . ASP D 1 312 ? 67.736 17.625 -11.832 1.00 24.72 292 ASP D C 1
ATOM 10008 O O . ASP D 1 312 ? 68.736 18.051 -11.244 1.00 23.19 292 ASP D O 1
ATOM 10013 N N . VAL D 1 313 ? 66.476 17.912 -11.464 1.00 23.28 293 VAL D N 1
ATOM 10014 C CA . VAL D 1 313 ? 66.146 18.626 -10.224 1.00 21.59 293 VAL D CA 1
ATOM 10015 C C . VAL D 1 313 ? 65.210 17.734 -9.404 1.00 20.62 293 VAL D C 1
ATOM 10016 O O . VAL D 1 313 ? 64.110 17.395 -9.846 1.00 21.02 293 VAL D O 1
ATOM 10020 N N . LEU D 1 314 ? 65.661 17.392 -8.191 1.00 20.51 294 LEU D N 1
ATOM 10021 C CA . LEU D 1 314 ? 65.002 16.520 -7.286 1.00 19.32 294 LEU D CA 1
ATOM 10022 C C . LEU D 1 314 ? 64.313 17.362 -6.223 1.00 18.99 294 LEU D C 1
ATOM 10023 O O . LEU D 1 314 ? 64.922 18.250 -5.632 1.00 19.55 294 LEU D O 1
ATOM 10028 N N . PHE D 1 315 ? 63.019 17.110 -6.049 1.00 18.18 295 PHE D N 1
ATOM 10029 C CA . PHE D 1 315 ? 62.207 17.804 -5.043 1.00 18.28 295 PHE D CA 1
ATOM 10030 C C . PHE D 1 315 ? 61.883 16.808 -3.968 1.00 19.01 295 PHE D C 1
ATOM 10031 O O . PHE D 1 315 ? 61.303 15.784 -4.255 1.00 19.29 295 PHE D O 1
ATOM 10039 N N . ILE D 1 316 ? 62.215 17.130 -2.720 1.00 17.72 296 ILE D N 1
ATOM 10040 C CA . ILE D 1 316 ? 61.939 16.231 -1.608 1.00 17.93 296 ILE D CA 1
ATOM 10041 C C . ILE D 1 316 ? 60.914 16.891 -0.667 1.00 17.32 296 ILE D C 1
ATOM 10042 O O . ILE D 1 316 ? 61.065 18.040 -0.277 1.00 17.50 296 ILE D O 1
ATOM 10047 N N . ASP D 1 317 ? 59.849 16.174 -0.358 1.00 17.60 297 ASP D N 1
ATOM 10048 C CA . ASP D 1 317 ? 58.905 16.619 0.644 1.00 17.53 297 ASP D CA 1
ATOM 10049 C C . ASP D 1 317 ? 59.506 16.244 2.006 1.00 17.80 297 ASP D C 1
ATOM 10050 O O . ASP D 1 317 ? 59.578 15.050 2.347 1.00 18.19 297 ASP D O 1
ATOM 10055 N N . ASN D 1 318 ? 59.918 17.250 2.792 1.00 16.59 298 ASN D N 1
ATOM 10056 C CA . ASN D 1 318 ? 60.635 16.930 4.053 1.00 16.48 298 ASN D CA 1
ATOM 10057 C C . ASN D 1 318 ? 59.740 16.365 5.157 1.00 17.73 298 ASN D C 1
ATOM 10058 O O . ASN D 1 318 ? 60.231 15.967 6.222 1.00 18.92 298 ASN D O 1
ATOM 10063 N N . HIS D 1 319 ? 58.421 16.371 4.932 1.00 17.05 299 HIS D N 1
ATOM 10064 C CA . HIS D 1 319 ? 57.474 15.735 5.844 1.00 20.14 299 HIS D CA 1
ATOM 10065 C C . HIS D 1 319 ? 57.094 14.334 5.488 1.00 18.74 299 HIS D C 1
ATOM 10066 O O . HIS D 1 319 ? 56.495 13.648 6.306 1.00 19.84 299 HIS D O 1
ATOM 10073 N N . ARG D 1 320 ? 57.419 13.895 4.281 1.00 18.61 300 ARG D N 1
ATOM 10074 C CA . ARG D 1 320 ? 57.028 12.549 3.841 1.00 19.36 300 ARG D CA 1
ATOM 10075 C C . ARG D 1 320 ? 58.163 11.698 3.355 1.00 21.44 300 ARG D C 1
ATOM 10076 O O . ARG D 1 320 ? 57.941 10.538 2.956 1.00 24.53 300 ARG D O 1
ATOM 10084 N N . ALA D 1 321 ? 59.370 12.262 3.340 1.00 20.36 301 ALA D N 1
ATOM 10085 C CA . ALA D 1 321 ? 60.539 11.507 2.902 1.00 20.70 301 ALA D CA 1
ATOM 10086 C C . ALA D 1 321 ? 61.763 11.823 3.737 1.00 19.84 301 ALA D C 1
ATOM 10087 O O . ALA D 1 321 ? 61.952 12.961 4.125 1.00 20.98 301 ALA D O 1
ATOM 10089 N N . VAL D 1 322 ? 62.623 10.820 3.923 1.00 19.60 302 VAL D N 1
ATOM 10090 C CA . VAL D 1 322 ? 63.990 11.029 4.388 1.00 20.85 302 VAL D CA 1
ATOM 10091 C C . VAL D 1 322 ? 64.927 10.851 3.200 1.00 22.78 302 VAL D C 1
ATOM 10092 O O . VAL D 1 322 ? 64.524 10.266 2.174 1.00 23.37 302 VAL D O 1
ATOM 10096 N N . HIS D 1 323 ? 66.158 11.352 3.319 1.00 21.18 303 HIS D N 1
ATOM 10097 C CA . HIS D 1 323 ? 67.147 11.235 2.236 1.00 24.90 303 HIS D CA 1
ATOM 10098 C C . HIS D 1 323 ? 68.535 10.984 2.775 1.00 26.72 303 HIS D C 1
ATOM 10099 O O . HIS D 1 323 ? 68.827 11.284 3.938 1.00 23.09 303 HIS D O 1
ATOM 10106 N N . GLY D 1 324 ? 69.386 10.420 1.924 1.00 28.32 304 GLY D N 1
ATOM 10107 C CA . GLY D 1 324 ? 70.777 10.210 2.267 1.00 32.31 304 GLY D CA 1
ATOM 10108 C C . GLY D 1 324 ? 71.569 10.236 0.982 1.00 39.96 304 GLY D C 1
ATOM 10109 O O . GLY D 1 324 ? 71.041 10.572 -0.089 1.00 37.81 304 GLY D O 1
ATOM 10110 N N . ARG D 1 325 ? 72.844 9.882 1.073 1.00 43.75 305 ARG D N 1
ATOM 10111 C CA . ARG D 1 325 ? 73.658 9.753 -0.125 1.00 51.78 305 ARG D CA 1
ATOM 10112 C C . ARG D 1 325 ? 74.476 8.469 -0.043 1.00 57.11 305 ARG D C 1
ATOM 10113 O O . ARG D 1 325 ? 74.852 8.033 1.052 1.00 56.84 305 ARG D O 1
ATOM 10121 N N . LEU D 1 326 ? 74.720 7.862 -1.203 1.00 62.51 306 LEU D N 1
ATOM 10122 C CA . LEU D 1 326 ? 75.634 6.727 -1.315 1.00 66.34 306 LEU D CA 1
ATOM 10123 C C . LEU D 1 326 ? 77.084 7.206 -1.272 1.00 64.09 306 LEU D C 1
ATOM 10124 O O . LEU D 1 326 ? 77.387 8.283 -1.798 1.00 60.47 306 LEU D O 1
ATOM 10129 N N . PRO D 1 327 ? 77.981 6.412 -0.639 1.00 67.06 307 PRO D N 1
ATOM 10130 C CA . PRO D 1 327 ? 79.420 6.713 -0.638 1.00 66.18 307 PRO D CA 1
ATOM 10131 C C . PRO D 1 327 ? 79.969 6.755 -2.061 1.00 63.58 307 PRO D C 1
ATOM 10132 O O . PRO D 1 327 ? 79.600 5.913 -2.879 1.00 62.80 307 PRO D O 1
ATOM 10136 N N . PHE D 1 328 ? 80.810 7.746 -2.359 1.00 64.72 308 PHE D N 1
ATOM 10137 C CA . PHE D 1 328 ? 81.466 7.849 -3.675 1.00 67.40 308 PHE D CA 1
ATOM 10138 C C . PHE D 1 328 ? 82.916 8.337 -3.579 1.00 66.52 308 PHE D C 1
ATOM 10139 O O . PHE D 1 328 ? 83.318 8.927 -2.575 1.00 66.88 308 PHE D O 1
ATOM 10147 N N . GLN D 1 329 ? 83.685 8.091 -4.636 1.00 66.44 309 GLN D N 1
ATOM 10148 C CA . GLN D 1 329 ? 85.099 8.453 -4.678 1.00 64.39 309 GLN D CA 1
ATOM 10149 C C . GLN D 1 329 ? 85.312 9.781 -5.419 1.00 61.65 309 GLN D C 1
ATOM 10150 O O . GLN D 1 329 ? 85.098 9.862 -6.631 1.00 60.38 309 GLN D O 1
ATOM 10156 N N . ALA D 1 330 ? 85.742 10.807 -4.679 1.00 58.52 310 ALA D N 1
ATOM 10157 C CA . ALA D 1 330 ? 85.924 12.167 -5.209 1.00 60.98 310 ALA D CA 1
ATOM 10158 C C . ALA D 1 330 ? 87.288 12.424 -5.886 1.00 61.59 310 ALA D C 1
ATOM 10159 O O . ALA D 1 330 ? 88.334 12.089 -5.327 1.00 62.98 310 ALA D O 1
ATOM 10161 N N . ARG D 1 331 ? 87.266 13.053 -7.064 1.00 61.14 311 ARG D N 1
ATOM 10162 C CA . ARG D 1 331 ? 88.478 13.292 -7.878 1.00 63.38 311 ARG D CA 1
ATOM 10163 C C . ARG D 1 331 ? 89.194 14.632 -7.621 1.00 62.65 311 ARG D C 1
ATOM 10164 O O . ARG D 1 331 ? 90.353 14.817 -8.024 1.00 60.75 311 ARG D O 1
ATOM 10172 N N . TYR D 1 332 ? 88.492 15.558 -6.969 1.00 60.25 312 TYR D N 1
ATOM 10173 C CA . TYR D 1 332 ? 89.011 16.893 -6.603 1.00 59.02 312 TYR D CA 1
ATOM 10174 C C . TYR D 1 332 ? 89.713 17.692 -7.713 1.00 57.60 312 TYR D C 1
ATOM 10175 O O . TYR D 1 332 ? 90.573 18.528 -7.425 1.00 61.49 312 TYR D O 1
ATOM 10184 N N . ASP D 1 333 ? 89.329 17.458 -8.966 1.00 56.40 313 ASP D N 1
ATOM 10185 C CA . ASP D 1 333 ? 89.936 18.155 -10.108 1.00 55.43 313 ASP D CA 1
ATOM 10186 C C . ASP D 1 333 ? 89.004 19.153 -10.804 1.00 55.96 313 ASP D C 1
ATOM 10187 O O . ASP D 1 333 ? 89.241 19.532 -11.958 1.00 54.24 313 ASP D O 1
ATOM 10192 N N . GLY D 1 334 ? 87.942 19.569 -10.112 1.00 54.97 314 GLY D N 1
ATOM 10193 C CA . GLY D 1 334 ? 86.954 20.477 -10.698 1.00 47.40 314 GLY D CA 1
ATOM 10194 C C . GLY D 1 334 ? 85.947 19.814 -11.625 1.00 46.37 314 GLY D C 1
ATOM 10195 O O . GLY D 1 334 ? 85.220 20.501 -12.347 1.00 46.56 314 GLY D O 1
ATOM 10196 N N . THR D 1 335 ? 85.904 18.483 -11.615 1.00 44.33 315 THR D N 1
ATOM 10197 C CA . THR D 1 335 ? 84.986 17.729 -12.474 1.00 44.72 315 THR D CA 1
ATOM 10198 C C . THR D 1 335 ? 84.010 16.890 -11.648 1.00 42.65 315 THR D C 1
ATOM 10199 O O . THR D 1 335 ? 83.200 16.151 -12.215 1.00 45.97 315 THR D O 1
ATOM 10203 N N . ASP D 1 336 ? 84.090 17.013 -10.317 1.00 42.79 316 ASP D N 1
ATOM 10204 C CA . ASP D 1 336 ? 83.229 16.278 -9.374 1.00 39.21 316 ASP D CA 1
ATOM 10205 C C . ASP D 1 336 ? 81.751 16.679 -9.425 1.00 37.93 316 ASP D C 1
ATOM 10206 O O . ASP D 1 336 ? 81.403 17.745 -9.930 1.00 37.30 316 ASP D O 1
ATOM 10211 N N . ARG D 1 337 ? 80.913 15.798 -8.882 1.00 37.37 317 ARG D N 1
ATOM 10212 C CA . ARG D 1 337 ? 79.463 15.989 -8.737 1.00 35.35 317 ARG D CA 1
ATOM 10213 C C . ARG D 1 337 ? 79.201 17.279 -7.976 1.00 33.70 317 ARG D C 1
ATOM 10214 O O . ARG D 1 337 ? 79.830 17.520 -6.960 1.00 34.30 317 ARG D O 1
ATOM 10222 N N . TRP D 1 338 ? 78.275 18.100 -8.482 1.00 31.87 318 TRP D N 1
ATOM 10223 C CA . TRP D 1 338 ? 78.005 19.423 -7.928 1.00 27.18 318 TRP D CA 1
ATOM 10224 C C . TRP D 1 338 ? 76.505 19.551 -7.897 1.00 27.41 318 TRP D C 1
ATOM 10225 O O . TRP D 1 338 ? 75.851 19.530 -8.945 1.00 25.55 318 TRP D O 1
ATOM 10236 N N . LEU D 1 339 ? 75.952 19.592 -6.701 1.00 26.61 319 LEU D N 1
ATOM 10237 C CA . LEU D 1 339 ? 74.516 19.883 -6.555 1.00 27.36 319 LEU D CA 1
ATOM 10238 C C . LEU D 1 339 ? 74.335 21.259 -5.928 1.00 27.95 319 LEU D C 1
ATOM 10239 O O . LEU D 1 339 ? 75.183 21.724 -5.165 1.00 27.41 319 LEU D O 1
ATOM 10244 N N . LYS D 1 340 ? 73.209 21.899 -6.252 1.00 23.13 320 LYS D N 1
ATOM 10245 C CA . LYS D 1 340 ? 72.769 23.109 -5.592 1.00 23.71 320 LY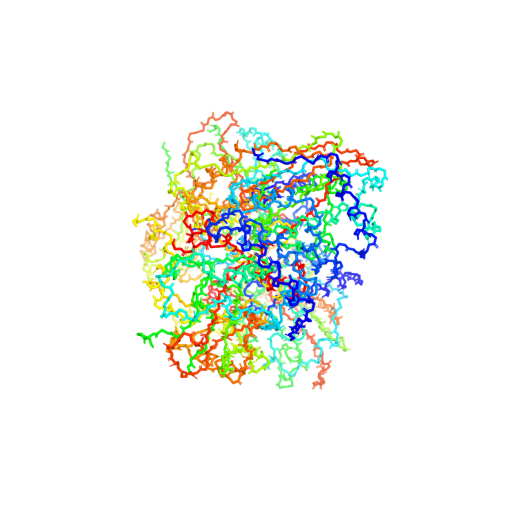S D CA 1
ATOM 10246 C C . LYS D 1 340 ? 71.532 22.741 -4.760 1.00 22.21 320 LYS D C 1
ATOM 10247 O O . LYS D 1 340 ? 70.734 21.897 -5.159 1.00 20.13 320 LYS D O 1
ATOM 10253 N N . ARG D 1 341 ? 71.374 23.373 -3.601 1.00 23.03 321 ARG D N 1
ATOM 10254 C CA . ARG D 1 341 ? 70.286 23.047 -2.713 1.00 23.14 321 ARG D CA 1
ATOM 10255 C C . ARG D 1 341 ? 69.580 24.326 -2.232 1.00 21.02 321 ARG D C 1
ATOM 10256 O O . ARG D 1 341 ? 70.220 25.316 -1.876 1.00 20.56 321 ARG D O 1
ATOM 10264 N N . VAL D 1 342 ? 68.242 24.303 -2.241 1.00 20.07 322 VAL D N 1
ATOM 10265 C CA . VAL D 1 342 ? 67.447 25.449 -1.726 1.00 18.28 322 VAL D CA 1
ATOM 10266 C C . VAL D 1 342 ? 66.446 24.840 -0.753 1.00 17.13 322 VAL D C 1
ATOM 10267 O O . VAL D 1 342 ? 65.876 23.805 -1.060 1.00 19.64 322 VAL D O 1
ATOM 10271 N N . CYS D 1 343 ? 66.327 25.427 0.436 1.00 16.58 323 CYS D N 1
ATOM 10272 C CA . CYS D 1 343 ? 65.371 24.991 1.439 1.00 17.94 323 CYS D CA 1
ATOM 10273 C C . CYS D 1 343 ? 64.103 25.821 1.273 1.00 15.95 323 CYS D C 1
ATOM 10274 O O . CYS D 1 343 ? 64.164 27.009 1.041 1.00 14.86 323 CYS D O 1
ATOM 10277 N N . VAL D 1 344 ? 62.966 25.175 1.451 1.00 16.13 324 VAL D N 1
ATOM 10278 C CA . VAL D 1 344 ? 61.691 25.808 1.179 1.00 14.77 324 VAL D CA 1
ATOM 10279 C C . VAL D 1 344 ? 60.826 25.706 2.403 1.00 14.27 324 VAL D C 1
ATOM 10280 O O . VAL D 1 344 ? 60.696 24.624 2.954 1.00 13.98 324 VAL D O 1
ATOM 10284 N N . THR D 1 345 ? 60.223 26.831 2.809 1.00 14.90 325 THR D N 1
ATOM 10285 C CA . THR D 1 345 ? 59.219 26.845 3.888 1.00 14.33 325 THR D CA 1
ATOM 10286 C C . THR D 1 345 ? 57.846 27.216 3.319 1.00 15.12 325 THR D C 1
ATOM 10287 O O . THR D 1 345 ? 57.745 28.105 2.468 1.00 15.47 325 THR D O 1
ATOM 10291 N N . SER D 1 346 ? 56.816 26.514 3.761 1.00 16.80 326 SER D N 1
ATOM 10292 C CA . SER D 1 346 ? 55.445 26.915 3.408 1.00 17.17 326 SER D CA 1
ATOM 10293 C C . SER D 1 346 ? 54.995 28.215 4.095 1.00 19.53 326 SER D C 1
ATOM 10294 O O . SER D 1 346 ? 54.143 28.936 3.557 1.00 22.91 326 SER D O 1
ATOM 10297 N N . ASP D 1 347 ? 55.591 28.553 5.239 1.00 16.79 327 ASP D N 1
ATOM 10298 C CA . ASP D 1 347 ? 55.154 29.694 6.003 1.00 17.04 327 ASP D CA 1
ATOM 10299 C C . ASP D 1 347 ? 56.352 30.359 6.691 1.00 15.51 327 ASP D C 1
ATOM 10300 O O . ASP D 1 347 ? 56.703 30.006 7.804 1.00 16.80 327 ASP D O 1
ATOM 10305 N N . LEU D 1 348 ? 56.890 31.378 6.051 1.00 16.50 328 LEU D N 1
ATOM 10306 C CA . LEU D 1 348 ? 58.019 32.136 6.592 1.00 16.14 328 LEU D CA 1
ATOM 10307 C C . LEU D 1 348 ? 57.684 32.763 7.966 1.00 17.07 328 LEU D C 1
ATOM 10308 O O . LEU D 1 348 ? 58.530 32.838 8.856 1.00 15.21 328 LEU D O 1
ATOM 10313 N N . ARG D 1 349 ? 56.437 33.191 8.151 1.00 16.59 329 ARG D N 1
ATOM 10314 C CA . ARG D 1 349 ? 56.085 33.902 9.398 1.00 16.10 329 ARG D CA 1
ATOM 10315 C C . ARG D 1 349 ? 56.098 32.987 10.603 1.00 15.98 329 ARG D C 1
ATOM 10316 O O . ARG D 1 349 ? 56.208 33.444 11.737 1.00 16.39 329 ARG D O 1
ATOM 10324 N N . ARG D 1 350 ? 56.013 31.694 10.379 1.00 16.91 330 ARG D N 1
ATOM 10325 C CA . ARG D 1 350 ? 56.048 30.759 11.502 1.00 18.13 330 ARG D CA 1
ATOM 10326 C C . ARG D 1 350 ? 57.379 30.874 12.254 1.00 18.10 330 ARG D C 1
ATOM 10327 O O . ARG D 1 350 ? 57.402 30.742 13.487 1.00 17.32 330 ARG D O 1
ATOM 10335 N N . SER D 1 351 ? 58.462 31.166 11.531 1.00 16.38 331 SER D N 1
ATOM 10336 C CA . SER D 1 351 ? 59.793 31.317 12.158 1.00 16.96 331 SER D CA 1
ATOM 10337 C C . SER D 1 351 ? 60.164 32.711 12.635 1.00 17.07 331 SER D C 1
ATOM 10338 O O . SER D 1 351 ? 61.327 32.953 12.951 1.00 16.66 331 SER D O 1
ATOM 10341 N N . ARG D 1 352 ? 59.201 33.642 12.703 1.00 16.96 332 ARG D N 1
ATOM 10342 C CA . ARG D 1 352 ? 59.501 35.056 12.959 1.00 17.40 332 ARG D CA 1
ATOM 10343 C C . ARG D 1 352 ? 60.363 35.278 14.212 1.00 17.75 332 ARG D C 1
ATOM 10344 O O . ARG D 1 352 ? 61.268 36.123 14.207 1.00 18.74 332 ARG D O 1
ATOM 10352 N N . GLU D 1 353 ? 60.058 34.531 15.261 1.00 20.58 333 GLU D N 1
ATOM 10353 C CA . GLU D 1 353 ? 60.799 34.654 16.519 1.00 23.76 333 GLU D CA 1
ATOM 10354 C C . GLU D 1 353 ? 62.307 34.375 16.329 1.00 24.70 333 GLU D C 1
ATOM 10355 O O . GLU D 1 353 ? 63.123 34.899 17.091 1.00 26.85 333 GLU D O 1
ATOM 10361 N N . MET D 1 354 ? 62.677 33.552 15.341 1.00 24.40 334 MET D N 1
ATOM 10362 C CA . MET D 1 354 ? 64.097 33.256 15.125 1.00 24.28 334 MET D CA 1
ATOM 10363 C C . MET D 1 354 ? 64.756 34.056 14.018 1.00 25.20 334 MET D C 1
ATOM 10364 O O . MET D 1 354 ? 65.901 33.748 13.644 1.00 25.72 334 MET D O 1
ATOM 10369 N N . ARG D 1 355 ? 64.055 35.052 13.486 1.00 21.18 335 ARG D N 1
ATOM 10370 C CA . ARG D 1 355 ? 64.577 35.908 12.425 1.00 21.41 335 ARG D CA 1
ATOM 10371 C C . ARG D 1 355 ? 64.797 37.294 12.920 1.00 22.22 335 ARG D C 1
ATOM 10372 O O . ARG D 1 355 ? 63.990 37.824 13.693 1.00 23.60 335 ARG D O 1
ATOM 10380 N N . ALA D 1 356 ? 65.889 37.902 12.457 1.00 23.61 336 ALA D N 1
ATOM 10381 C CA . ALA D 1 356 ? 66.314 39.213 12.983 1.00 24.87 336 ALA D CA 1
ATOM 10382 C C . ALA D 1 356 ? 65.338 40.343 12.675 1.00 26.47 336 ALA D C 1
ATOM 10383 O O . ALA D 1 356 ? 65.172 41.252 13.480 1.00 27.15 336 ALA D O 1
ATOM 10385 N N . THR D 1 357 ? 64.677 40.263 11.513 1.00 23.36 337 THR D N 1
ATOM 10386 C CA . THR D 1 357 ? 63.710 41.236 11.074 1.00 23.12 337 THR D CA 1
ATOM 10387 C C . THR D 1 357 ? 62.545 40.484 10.397 1.00 20.36 337 THR D C 1
ATOM 10388 O O . THR D 1 357 ? 62.669 39.301 10.081 1.00 19.87 337 THR D O 1
ATOM 10392 N N . SER D 1 358 ? 61.465 41.190 10.099 1.00 21.17 338 SER D N 1
ATOM 10393 C CA . SER D 1 358 ? 60.381 40.566 9.317 1.00 23.55 338 SER D CA 1
ATOM 10394 C C . SER D 1 358 ? 60.853 40.214 7.910 1.00 22.60 338 SER D C 1
ATOM 10395 O O . SER D 1 358 ? 60.457 39.183 7.364 1.00 22.22 338 SER D O 1
ATOM 10398 N N . ALA D 1 359 ? 61.751 41.048 7.361 1.00 22.26 339 ALA D N 1
ATOM 10399 C CA . ALA D 1 359 ? 62.172 40.946 5.961 1.00 23.67 339 ALA D CA 1
ATOM 10400 C C . ALA D 1 359 ? 63.155 39.811 5.718 1.00 24.13 339 ALA D C 1
ATOM 10401 O O . ALA D 1 359 ? 63.124 39.193 4.642 1.00 23.62 339 ALA D O 1
ATOM 10403 N N . THR D 1 360 ? 64.000 39.484 6.699 1.00 20.75 340 THR D N 1
ATOM 10404 C CA . THR D 1 360 ? 65.039 38.519 6.411 1.00 21.13 340 THR D CA 1
ATOM 10405 C C . THR D 1 360 ? 64.470 37.101 6.295 1.00 22.16 340 THR D C 1
ATOM 10406 O O . THR D 1 360 ? 63.507 36.757 6.993 1.00 20.50 340 THR D O 1
ATOM 10410 N N . ARG D 1 361 ? 65.057 36.325 5.377 1.00 19.63 341 ARG D N 1
ATOM 10411 C CA . ARG D 1 361 ? 64.745 34.910 5.208 1.00 19.96 341 ARG D CA 1
ATOM 10412 C C . ARG D 1 361 ? 65.703 33.991 5.931 1.00 21.18 341 ARG D C 1
ATOM 10413 O O . ARG D 1 361 ? 65.616 32.771 5.812 1.00 21.51 341 ARG D O 1
ATOM 10421 N N . LEU D 1 362 ? 66.604 34.576 6.711 1.00 22.53 342 LEU D N 1
ATOM 10422 C CA . LEU D 1 362 ? 67.587 33.785 7.415 1.00 23.60 342 LEU D CA 1
ATOM 10423 C C . LEU D 1 362 ? 67.277 33.635 8.894 1.00 21.80 342 LEU D C 1
ATOM 10424 O O . LEU D 1 362 ? 67.079 34.629 9.600 1.00 23.96 342 LEU D O 1
ATOM 10429 N N . LEU D 1 363 ? 67.266 32.401 9.345 1.00 21.92 343 LEU D N 1
ATOM 10430 C CA . LEU D 1 363 ? 67.106 32.089 10.751 1.00 26.77 343 LEU D CA 1
ATOM 10431 C C . LEU D 1 363 ? 68.456 32.177 11.466 1.00 29.48 343 LEU D C 1
ATOM 10432 O O . LEU D 1 363 ? 69.449 31.608 10.997 1.00 27.73 343 LEU D O 1
ATOM 10437 N N . GLY D 1 364 ? 68.480 32.893 12.591 1.00 33.95 344 GLY D N 1
ATOM 10438 C CA . GLY D 1 364 ? 69.717 33.084 13.370 1.00 34.99 344 GLY D CA 1
ATOM 10439 C C . GLY D 1 364 ? 70.103 34.542 13.415 1.00 38.27 344 GLY D C 1
ATOM 10440 O O . GLY D 1 364 ? 69.262 35.402 13.678 1.00 40.83 344 GLY D O 1
#

CATH classification: 3.60.130.10

Secondary structure (DSSP, 8-state):
---EE--HHHHHHHHHHHHHHHHH---TT-HHHHHHHHHHHTTS-HHHHHHHHHHHHH---SEEEEE-----HHHH-SPPS-STT--SS-TTHHHHHHHHHHHHHHSEEEEETTSGGG-SSEEE---GGGTTSSSTT-SSS-EEEE-TTTT-TT--SEEEEEEEE-TT-PEEEEEE--GGGS-HHHHHHHTSS-BEEPPPGGG-----HHHHHHHHHHHHHHHH---B-SEES-TTS-EE---GGGEE--TT-HHHHHHHHHHHHHHHHH-EEEE--TT-EEEEETTTEEEEE-------SS-S-EEEEEEEES-GGGGGGGBSSSS--EE-/--EEE--HHHHHHHHHHHHHHHHHS--TT-HHHHHHHHHHHTTS-HHHHHHHHHHHHH---SEEEEE-----HHHH-SPPS-STT--SS-TTHHHHHHHHHHHHHHSEEEEETTSGGG-SSEEE-----------B-TTTT-TT--SEEEEEEEE-TT---EEEE---GGGS-HHHHHHHHSS-BEE----HHHHHHHHHHHHTTS---B-SEEEETTEEEE---GGGEE--TT-HHHHHHHHHHHHHHHHH-EEE---TT-EEEEETTT-EEE--------SS-S-EEEEEEEES-GGGGGGGBSSSS--EE-/--EEE--HHHHHHHHHHHHHHHHH-S-TT-HHHHHHHHHHHTTS-HHHHHHHHHHHHH---SEEEEE-----HHHH-SPPS-SSSS-SS-TTHHHHHHHHHHHHHHSEEEEETTSGGG-SEEEE---SGGGSSSS---EE-TTTT-TT--SEEEEEEEE-TT---EEEE----TT--HHHHHHHTSS-BEEPPPTT---SSSHHHHHHHHH---B-SEEEETTEEEE---GGGEE--TT-HHHHHHHHHHHHHHHHH-EEE---TT-EEEEETTT-EEEE-------SS-S-EEEEEEEES-GGGGGGGBSSSS--EE-/--EE--HHHHHHHHHHHHHHHHH---TT-HHHHHHHHHHHTTS-HHHHHHHHHHHHH---SEEEEE-----HHHH-SPPSSSSSS-SS-TTHHHHHHHHHHHHHHSEEEEETTSGGG-SSEEE---TT----B-TTTT-TT--SEEEEEEEE-TT-PPEEEEE--GGGS-HHHHHHHTSS-BEEPPPGGG---SHHHHTTTHHHHHHH---B-SEEEETTEEEE---GGGEE--TT-HHHHHHHHHHHHHHHHT-EEE---TT-EEEEETTTEEEEE-------SS-S-EEEEEEEES-GGGGGGGBSSSS--EE-

Sequence (1281 aa):
TPSYSLTPAEASAVAELTLELAAAYGSFGDPVLLRDLPRLAARLPEGVQDFLREFKLADRHGHTVIRRGHDFDQRRIGPTPDHWRRGRVRPGPEFPEELLLMLYSALLGEPFGWATQQDGHLVHDIFPIRSHENDQLGMGSKQLLTWHTEDAFHPYRSDYLILGALRNPDHVPTTVGELDLSSLSAEDIDVLFEPRYHIAPDESHLPKATEEEAARFATIQRMIDERPLGPLLYGSRRLDPYMRRLDPYFTSVPQDDTDARRRAYDALFKVVDSGMREVVADQGDVLFIDNHRAVHGRLPFQARYDGTDRWLKRVCVTSDLRRSREMRATSSATRLLGTPSYSLTPAEASAVAELTLELAAAYGSFGDPVVLLRDLPRLAARLPEGVQDFLREFKLADRHGHTVIRRGHDFDQRRIGPTPDHWRGRVRPGPEFPEELLLMLYSALLGEPFGWATQQDGHLVHDIFPIRSKQLLTWHTEDAFHPYRSDYLILGALRNPDHVPTTVGELDLSSLSAEDIDVLFEPRYHIAPDEEEAARFATIQRMIDERPLGPLLYGSRLDPYMRLDPYFTSVPQDDTDARRAYDALFKVVDSSGMREVVADQGDVLFIDNHRAVHGRLPFQARYDGTDRWLKRRVCVTSDLRRSREMRATSATRLLGTPSYSLTPAEASAVAELTLELAAAYGSFGDPVLLRDLPRLAARLPEEGVQDFLREFKLADRHGHTVIRGHDFDQRRIGPTPDHWRRGRVRPGPEFPEELLLMLYSALLGEPFGWATQQDGHLVHDIFPIRSHENDQLGMTWHTEDAFHPYRSDYLILGALRNPDHVPTTVGELDLSSLSAEDIDVLFEPRYHIAPDESHEAARFATIQRMIDERPLGPLLYGSRRLDPYMRLDPYFTSVPQDDTDARRAYDALFKVVDSGMREVVADQGDVLFIDNHRAVHGRLPFQARYDGTDRWLKRVCVTSDLRRSREMRATSATRLLGPSYSLTPAEASAVAELTLELAAAYGSFGDPVLLRDLPRLAARLPEGVQDFLREFKLADRHGHTVIRGHDFDQRRIGPTPDDHWRGRRVRPGPEFPEELLLMLYSALLGEPFGWATQQDGHLVHDIFPIRSHLTWHTEDAFHPYRSDYLILGALRNPDHVPTTVGELDLSSLSAEDIDVLFEPRYHIAPDESHLTEEEAARFATIQRMIDERPLGPLLYGSRLDPYMRLDPYFTSVPQQDDTDARRAYDALFKVVDSGMREVVADQGDVLFIDNHRAVHGRLPFQARYDGTDRWLKRVCVTSDLRRSREMRATSATRLLG

InterPro domains:
  IPR003819 TauD/TfdA-like domain [PF02668] (251-322)
  IPR014503 Clavaminate synthase-like [PIRSF019543] (2-342)
  IPR023966 Arginine beta-hydroxylase, Fe2/alpha-ketoglutarate-dependent [TIGR03946] (12-343)
  IPR042098 Glutarate 2-hydroxylase superfamily [G3DSA:3.60.130.10] (9-344)
  IPR053447 Alpha-ketoglutarate-dependent hydroxylase [NF041363] (12-342)

B-factor: mean 30.31, std 15.69, range [10.74, 122.73]

Nearest PDB structures (foldseek):
  4m23-assembly1_B  TM=1.003E+00  e=2.521E-69  Streptomyces lavendulae subsp. lavendulae
  4m27-assembly1_B  TM=9.750E-01  e=9.280E-64  Streptomyces lavendulae subsp. lavendulae
  4m26-assembly1_B  TM=9.550E-01  e=4.273E-61  Streptomyces lavendulae subsp. lavendulae
  7yhe-assembly1_B  TM=9.377E-01  e=3.713E-35  Saccharothrix mutabilis subsp. capreolus
  7y5p-assembly1_B  TM=9.334E-01  e=2.733E-35  Saccharothrix mutabilis subsp. capreolus

Solvent-accessible surface area: 53500 Å² total; per-residue (Å²): 101,61,55,47,81,16,71,119,77,32,8,64,37,5,21,116,10,5,84,85,3,22,92,75,32,51,38,40,65,40,102,68,0,26,43,6,0,47,46,7,0,26,125,4,24,107,28,0,11,29,28,1,17,85,18,46,44,49,8,105,67,0,18,0,5,0,80,41,14,82,9,64,56,230,63,2,16,105,6,22,110,52,21,148,86,49,129,84,46,7,73,0,8,7,5,4,0,2,2,0,0,0,0,13,35,1,16,14,0,3,2,17,38,115,58,23,101,10,45,22,3,19,1,25,3,6,4,166,97,36,36,120,55,96,93,32,11,2,1,98,66,96,37,76,24,32,0,24,24,3,7,0,42,27,22,0,5,5,1,0,11,1,0,2,24,5,67,87,105,14,20,4,18,2,1,43,21,81,36,105,63,15,53,78,105,9,20,73,14,0,28,66,87,57,1,14,14,31,20,47,139,62,15,66,48,206,142,70,156,72,64,61,31,39,45,46,25,1,62,121,38,51,101,116,138,71,85,8,37,0,0,49,17,11,118,155,37,5,8,1,37,0,14,33,187,44,21,52,19,45,184,140,31,104,65,0,113,88,0,20,49,30,0,67,142,24,0,67,97,16,36,153,114,14,43,0,48,90,0,9,0,0,0,0,2,0,27,12,0,0,16,2,14,43,62,31,109,4,101,35,86,14,63,6,11,0,3,0,35,0,6,0,11,24,12,20,29,78,5,18,42,5,4,50,71,33,82,34,14,42,5,23,66,67,34,15,23,13,2,63,18,25,9,32,50,4,20,119,11,5,83,83,3,22,95,74,30,59,32,34,67,37,102,72,0,25,57,8,0,45,45,6,0,26,122,4,22,103,18,0,10,27,32,0,18,88,21,42,42,48,7,111,66,0,5,2,3,0,44,41,13,81,11,57,58,192,40,2,15,107,9,23,124,53,38,149,79,54,127,53,45,15,74,0,11,7,5,1,0,1,2,0,0,0,0,15,37,1,16,14,0,3,3,26,40,99,68,33,94,11,48,21,2,13,7,54,18,23,55,178,138,206,120,142,112,79,20,57,0,20,25,1,42,7,19,27,14,0,7,4,2,0,7,0,0,1,21,5,62,71,110,16,26,8,16,1,0,48,28,82,39,105,68,16,57,78,110,14,14,64,13,0,23,71,83,56,1,82,26,27,56,156,159,130,113,61,42,59,105,38,49,24,102,149,78,26,38,141,103,119,74,18,32,0,0,47,14,11,97,130,34,7,7,1,33,0,16,32,176,59,17,60,30,57,145,134,31,90,66,0,106,92,0,33,82,30,0,52,124,24,0,58,100,35,44,106,112,14,50,1,49,92,0,10,0,0,0,0,2,1,23,12,0,0,21,7,140,21,48,59,149,7,128,79,86,20,70,9,16,0,2,0,28,0,4,0,10,25,13,22,31,76,6,18,54,1,8,45,74,36,80,34,11,44,5,23,97,71,49,51,79,15,72,116,79,35,9,60,50,4,21,120,11,5,88,86,4,25,97,73,33,57,40,9,38,22,107,77,0,20,60,6,0,43,39,6,0,27,126,5,26,102,27,0,10,19,29,0,16,84,22,44,40,47,6,118,65,0,22,1,3,0,70,40,13,79,8,60,57,210,59,2,15,106,8,23,110,58,42,147,87,51,136,54,39,13,74,0,9,5,4,0,0,3,1,0,0,0,0,16,33,1,16,14,0,3,2,10,37,112,36,23,88,10,40,13,0,14,1,34,3,14,4,169,91,78,95,137,69,111,83,41,27,100,18,53,0,25,19,2,36,7,42,34,29,0,4,5,3,0,13,0,0,1,23,5,61,84,121,15,25,7,18,4,1,55,23,84,56,106,87,19,46,72,120,35,10,62,28,0,24,71,86,57,0,16,17,20,45,45,178,47,43,111,75,72,59,68,38,21,44,76,113,70,73,96,122,88,81,74,9,43,0,0,53,18,8,114,146,30,6,2,1,27,0,17,15,51,32,7,13,13,54,55,126,32,82,80,0,88,171,5,24,85,34,0,54,139,23,0,63,90,19,39,148,118,10,79,1,36,90,1,8,0,0,0,0,2,0,18,12,0,0,24,7,100,55,114,58,151,11,100,45,85,15,60,6,14,0,4,0,27,0,5,0,10,22,16,22,26,83,6,15,55,4,5,53,70,17,80,35,13,47,7,25,113,57,49,80,17,68,120,77,30,10,61,43,5,23,116,10,4,84,83,3,20,94,75,33,56,36,34,69,32,105,60,0,25,52,5,0,43,43,7,0,24,121,4,24,106,30,0,10,26,27,1,16,80,22,44,38,49,7,118,81,0,44,4,4,0,63,40,13,84,11,65,58,227,62,2,14,106,11,23,111,56,45,139,91,56,131,51,41,13,78,0,10,6,6,2,0,2,2,0,0,0,0,14,30,1,15,14,0,3,3,11,41,113,32,27,94,10,57,18,1,13,6,63,17,24,24,168,107,178,153,59,15,51,0,24,21,1,9,5,48,30,24,0,5,5,2,0,12,0,0,2,21,4,61,86,123,15,22,5,19,2,2,57,30,81,45,103,65,19,59,77,113,12,19,66,14,0,25,64,86,59,0,26,12,24,18,54,138,59,22,141,149,139,124,117,60,52,48,66,47,28,10,66,130,40,79,105,102,150,61,74,10,41,0,0,48,21,10,123,126,27,8,9,1,27,0,14,26,164,60,24,55,29,52,128,139,29,93,62,0,89,96,0,25,92,12,0,72,130,16,0,64,86,23,34,146,115,11,79,3,34,86,0,7,0,0,0,0,3,0,23,12,0,0,22,7,77,59,103,67,147,11,96,90,93,18,61,7,14,2,5,0,24,0,5,0,10,24,11,19,18,83,6,16,44,4,4,54,70,19,77,36,14,44,7,38

Foldseek 3Di:
DDEAEDDPVLLVQLLVLLVVVPVVDDAVVPLVLQVCLQVSLVSRPPVVLVVVLCVLVVPADFKYKYFDHDQPDVQQFFDDQDLPPDPPPGSSSSVVSVVQSSLVSNAHFFAACVPSVRDQKDKQDAHVVCQVPLDSNYFQDWWDKFQAFLVDPQAFQKKKKAWQAAPPQFWKKKFFFDPVQADLLLLVLLQAQQKFFAGDPVLDPPDDPLQCQLNVVVVVCVVVRTGGHQWDDDSVRTFGGGDPVRMDGDPPPPSNVVSVVSRVVRRVVRMDTDGNHNRMMMMGRSRTMMIIGGHHDDDSPRRHIMMMMTGHGNDQVVSVSQDSDPSHSHGD/DDEAEDDPVLLVQLLVLLVVVPVVDDAVVDLVLQVCLQVSLVSRDVVVLVVLLCVLVVVADFKYKYFDHDQPDVQVFFDDQDLPPDDPPGSSSSVVSSVQSVLSSNAHFFAACPPSNRDQKDKDWDHPPVDDWFKFQAFLLDPQFFQKKKKAWQAAPPQFWKKKFFFDPVQADLLLLVLLQDQFKDFAGPVVVVVLVVCVCPVPRPDGGGHQWDDDSVQTWGGDGPVRMDGDPPCPSNVVSNVSRCVRRVVRMDTHTNHNRMMMMGRSRGMMITGDDDDAPSPRNTIMMMMTGHGNDQVVQVSQAPDSSHSHGD/DDEAEADVVLLVQLLVLLVVVLVVADALPGPVCQVCQQVSLVSRPPVVLVVVLCVLVVPADFKYKYFDHDQPDVQVFFDDQDLPDDPPPGSSSSVQSSVCSVLVSNAHFFAACQPSNRHQKDKQWQHPPCHPDQDSVQKFQAQLVDPQFFQKKKKAWQAAPPQFFKKKFFFDCPPPDLLLLVLLQAQFKFFDGDPVFVVQLCVVSVCCNVVRTGGHQWDDDSVGTFGGDDPVRIDGPPVCVSNVVSVVVRVVRRVVRMDTHGRHNRMMMMGRSRGMMIGGDDDDAPSPRNTTMMMMTGHGNDQVVSCSQDPHPSHRHGD/DEAEDDPVLLVQLLVLLVVVPVVDDAPVDLVLQVCLQVSLVSHDPVVLVVLLCVQVVPADFKYKYFDHDQPDVQCFFADQDLPDDDPPGSSSSVQSSVCSSQVSNAHFFEACQPSNRHQKDKDFDHDVDDFKFQAQLVDPQFFQKKKKAWQAAPPQFFKKKWFFDPVLDDLLLLVVLQAQFKFFDGDCSLVVCQLCQLNVPVVCCNVVRTGGHQWDDDSVRTFGGDDPVRIDGDPVCPSNVVSVVSRCVRRVVRMDTDGRHNRMMMMGRSRGMIIGGDDDDDDSPRNTIMMMMTGHGNDQVVSVSQDSDPSHRHGD

Organism: NCBI:txid58340

Radius of gyration: 38.2 Å; Cα contacts (8 Å, |Δi|>4): 2512; chains: 4; bounding box: 98×78×110 Å